Protein AF-0000000076314943 (afdb_homodimer)

pLDDT: mean 92.48, std 11.25, range [23.2, 98.88]

Secondary structure (DSSP, 8-state):
---------------EEE--TTGGGPPPP-GGGG--HHHHH-TTSB-HHHHSS---TT---EEEEEEEEEEEETT-GGGGT---S-SS-SS--S----BTS---EEEEETTBSS---EEEETTPEEEEEEEE--SSB-B-EEEET---TT-GGGS--BTTTBPPBPTT-EEEEEEE--S-EEEEEEE-STTHHHHT-EEEEEEE--GGG-TTGGG-SEEETT-EEEEEEE-SS-GGGGSS--SSSS-S---SEEEETTB---B-TT--B--PPPEEEEE-TT-EEEEEEEE---SS--EEEEETT--EEEEEETTEEEEEEEESEEEE-TT-EEEEEEE--SPSSEEEEEEEE-THHHHTT-EEEEEEEETTS-SS-SSPPP-TTSPPP-S-EE-TT-TTTTT-TTEE-GGG-BBSSPPPGGGGSSS-SEEEEEEEEEEEPPHHHH--TT-----B-SSTT--EEEEETTEEE---SS-HHHHGGGS-GGGEEBTTB--TT--TTS-EEEEEEEEE-TT-EEEEEEEE----TT--EEEEETT--EEEEEEE-TT----SS--S----HHHHHHHHHTT------S-BPEESEEEEPTTSEEEEEEE--S-EEEEEEESSHHHHHTT-EEEEEES-GGGSPPPPTT------B---------/-------------PPEEE--TTGGGPPPP-GGGG--HHHHH-TTSB-HHHHSS---TT---EEEEEEEEEEEETT-GGGGT---S-SS-SS--S----BTS---EEEEETTBSS---EEEETTPEEEEEEEE--SSB-B-EEEET---TT-GGGS--BTTTBPPBPTT-EEEEEEE--S-EEEEEEE-STTHHHHT-EEEEEEE--GGG-TTGGG-SEEETT-EEEEEEE-SS-GGGGSS--SSSS-S---SEEEETTB---B-TT--B--PPPEEEEE-TT-EEEEEEEE---SS--EEEEETT--EEEEEETTEEEEEEEESEEEE-TT-EEEEEEE--SPSSEEEEEEEE-THHHHTT-EEEEEEEETTS-SS-SSPPP-TTSPPP-S-EE-TT-TTTTT-TTEE-GGG-BBSSPPPGGGGSSS-SEEEEEEEEEEEPPHHHH--TT-----B-SSTT--EEEEETTEEE---SS-HHHHGGGS-GGGEEBTTB--TT--TTS-EEEEEEEEE-TT-EEEEEEEE----TT--EEEEETT--EEEEEEE-TT----SS--S----HHHHHHHHHTT------S-BPEESEEEEPTTSEEEEEEE--S-EEEEEEESSHHHHHTT-EEEEEES-GGGSPPPPTT------B---------

Radius of gyration: 32.83 Å; Cα contacts (8 Å, |Δi|>4): 3680; chains: 2; bounding box: 65×131×81 Å

Solvent-accessible surface area (backbone atoms only — not comparable to full-atom values): 67728 Å² total; per-residue (Å²): 136,85,83,70,71,82,76,65,81,68,72,76,73,74,64,47,29,18,62,50,65,68,50,45,66,35,66,77,76,66,63,71,42,44,54,47,74,67,49,72,73,35,79,79,46,32,37,44,66,72,32,17,41,61,40,50,88,94,54,66,51,40,33,46,44,77,38,40,32,33,59,40,39,24,48,23,72,37,40,79,76,33,75,68,74,64,43,61,34,65,38,52,55,60,45,35,29,47,39,36,45,56,66,32,46,31,34,18,26,56,50,25,38,33,13,61,44,43,42,37,31,43,59,16,35,41,33,37,39,39,32,29,61,30,66,32,41,31,42,30,53,21,47,46,81,55,47,43,81,82,38,50,56,62,46,20,41,62,25,38,31,29,52,52,42,44,43,54,16,35,41,50,45,72,52,66,39,76,66,48,30,55,30,35,31,28,36,56,32,59,56,40,37,52,30,25,30,31,26,48,30,37,27,37,60,28,60,90,73,40,93,60,49,86,69,36,47,32,45,41,60,70,43,61,44,39,34,30,43,29,60,84,52,52,50,66,60,45,52,41,29,31,58,48,79,76,48,42,64,67,63,68,31,37,26,44,38,31,22,17,52,39,69,46,98,84,66,49,57,44,89,51,69,63,37,66,40,59,34,46,75,74,40,28,37,38,34,36,42,36,31,54,31,33,44,69,47,36,34,38,40,36,42,59,96,39,57,36,36,34,40,28,33,45,37,26,54,28,54,68,45,79,25,43,33,40,49,45,46,31,65,36,27,37,31,28,33,36,63,33,74,62,82,78,29,20,32,50,28,41,40,36,36,34,67,76,27,46,80,70,56,32,51,33,60,32,35,41,24,25,57,94,39,52,82,64,47,87,62,79,84,84,51,79,85,49,77,76,80,90,50,39,29,36,29,59,45,48,86,46,62,85,72,45,93,45,52,44,27,50,78,71,43,34,31,60,61,89,70,64,67,74,75,45,43,92,71,61,74,38,81,44,80,39,39,31,34,61,46,78,51,57,66,78,76,46,50,38,58,96,50,81,67,82,50,31,19,63,36,66,91,44,38,28,32,22,17,40,59,47,27,26,30,48,80,54,37,32,15,51,70,84,35,44,87,78,52,61,74,72,50,43,19,39,88,91,45,63,44,91,91,41,52,91,96,39,78,29,78,36,28,35,45,46,81,40,66,60,63,32,35,37,31,42,36,39,31,32,45,52,87,51,66,71,48,48,51,22,32,35,42,55,53,48,66,31,26,46,30,26,65,44,42,92,62,39,59,45,40,98,83,49,81,75,63,69,43,43,71,69,57,50,52,50,36,50,76,67,66,68,61,72,65,48,62,79,45,36,27,46,28,36,53,46,56,26,21,31,30,14,25,32,29,35,34,34,68,40,70,60,46,37,70,28,48,38,30,39,38,30,45,67,47,33,75,28,6,21,39,39,33,37,30,23,43,50,76,89,66,29,68,79,69,65,88,86,61,75,72,59,49,64,43,72,72,80,86,71,71,77,77,128,136,86,80,74,74,80,77,68,80,71,75,78,73,76,64,46,29,17,62,50,66,69,50,44,67,35,67,79,73,66,63,72,43,43,55,49,74,66,49,73,74,35,80,79,45,32,36,42,65,72,32,17,42,60,40,48,88,93,55,66,51,40,32,46,45,78,39,41,33,32,60,40,40,24,48,24,72,38,41,77,76,33,74,68,75,64,44,62,33,65,42,50,54,58,45,35,30,45,39,35,47,55,66,32,45,31,36,19,26,57,49,24,37,32,13,61,44,43,42,37,30,43,60,16,34,42,36,38,38,39,33,29,62,28,66,32,41,32,41,29,54,20,48,47,81,54,46,44,81,82,38,50,58,60,46,19,40,61,25,37,31,29,53,53,42,43,43,54,15,38,42,52,46,72,50,66,38,76,66,48,31,56,30,34,31,30,36,53,31,61,57,39,36,53,31,25,30,32,26,46,30,37,26,37,59,28,59,90,74,39,93,61,49,88,70,36,47,32,45,41,60,69,42,59,44,39,35,31,45,31,60,84,52,52,52,65,59,45,50,42,28,32,59,47,80,76,48,40,64,68,62,70,30,38,25,43,38,31,23,18,52,40,68,46,98,84,65,50,57,45,91,51,68,63,37,65,39,60,34,48,74,72,40,29,37,39,34,35,41,37,32,55,30,32,44,68,47,35,36,37,40,36,42,58,96,39,56,37,37,35,39,27,34,45,36,26,55,28,54,71,45,78,24,42,30,42,49,46,46,33,64,36,26,37,30,28,30,35,62,33,74,62,82,78,28,21,31,51,28,41,40,35,38,33,67,77,27,47,80,70,56,33,52,33,60,32,33,41,24,23,56,94,40,52,82,64,47,88,61,80,82,84,51,80,85,49,78,75,82,90,50,39,29,36,30,58,43,48,84,48,62,85,73,45,92,45,52,44,29,50,77,70,42,35,31,60,60,90,70,64,68,74,76,42,44,90,71,63,76,38,81,44,80,39,39,31,34,59,45,78,51,55,68,79,76,46,50,39,57,94,49,83,66,82,49,32,19,64,38,67,91,44,38,29,32,22,18,40,56,49,26,28,30,48,80,52,37,32,16,50,69,84,36,45,87,77,51,62,73,73,51,44,20,41,87,90,46,62,43,90,92,42,52,91,95,38,79,27,79,37,28,36,45,47,83,39,66,60,63,32,35,37,32,42,35,40,32,31,44,52,86,52,66,72,48,48,52,21,34,35,43,52,52,45,65,28,28,46,29,26,66,44,43,93,62,39,59,45,40,99,83,46,80,76,62,68,43,41,71,68,55,51,51,48,35,50,75,68,66,68,63,72,65,47,61,80,43,36,29,46,28,35,53,46,56,26,20,31,29,15,27,31,30,35,34,36,67,40,71,60,45,36,70,28,48,36,30,39,38,30,46,65,47,31,77,29,6,21,38,37,34,38,30,23,44,50,77,89,66,28,68,79,69,64,87,84,60,75,73,59,47,66,43,70,73,80,87,69,71,73,76,128

Sequence (1324 aa):
SNLSVLVQNAVSQSIIAGYAPGVSGMGFVNENNCLTDELLADYSLSNAAECARTCRPGESKTCYYKFVIERYPVNGQACNFCMPNATNTLCPNCQCVPGDGTQRMALTVNRMIPGPTIQVCKGDYVVVDVQNLLKSDSVTVHWHGILQHGSAHYDGVPHLTQCPIMIHDTFRYQFFANNWGSHLWHAHTATQKLDGVFGSFIVRSPPQDEPYQNLYDFDLANHVIVINDWFKEEATGRFPGRRAGAVHQNADAFLINGKGRYIDLSHATSNIPFEVITVGANQRYRFRLINSFCTVCPAQLTIEGHSLTVIASDGQPMQPVVVDSIVSLAGERYDFVINTNQTPGAYWIQLRGLDDCTYNRIQQLALLQYEGASITPKTKEPTFDNPIPNGLVLDIASSACNSTLNYICGNGLNNALQVDPDILKKEPDVKLYLPIAMQRYKPEEVFVPNTYKNFLVPSPNWIVATMINSISSTGPSSPPLTQLEDTPADAFCNAENLPAHCRPGAPCTCIHLIKIPLNSIVEIILIDEFDTVSVRHPFHLHGYIFYVMGLGQPLGATTSSNTTNKMTLEYFKELEKKNQIKRNFVSPQGKDDIPVPNNGYAIIRFRANNPGYWLLHCHQIFHHLAGMEVTLQVGEVSDMPKPPENFPRCGDFKPKIQPFTKSNLSVLVQNAVSQSIIAGYAPGVSGMGFVNENNCLTDELLADYSLSNAAECARTCRPGESKTCYYKFVIERYPVNGQACNFCMPNATNTLCPNCQCVPGDGTQRMALTVNRMIPGPTIQVCKGDYVVVDVQNLLKSDSVTVHWHGILQHGSAHYDGVPHLTQCPIMIHDTFRYQFFANNWGSHLWHAHTATQKLDGVFGSFIVRSPPQDEPYQNLYDFDLANHVIVINDWFKEEATGRFPGRRAGAVHQNADAFLINGKGRYIDLSHATSNIPFEVITVGANQRYRFRLINSFCTVCPAQLTIEGHSLTVIASDGQPMQPVVVDSIVSLAGERYDFVINTNQTPGAYWIQLRGLDDCTYNRIQQLALLQYEGASITPKTKEPTFDNPIPNGLVLDIASSACNSTLNYICGNGLNNALQVDPDILKKEPDVKLYLPIAMQRYKPEEVFVPNTYKNFLVPSPNWIVATMINSISSTGPSSPPLTQLEDTPADAFCNAENLPAHCRPGAPCTCIHLIKIPLNSIVEIILIDEFDTVSVRHPFHLHGYIFYVMGLGQPLGATTSSNTTNKMTLEYFKELEKKNQIKRNFVSPQGKDDIPVPNNGYAIIRFRANNPGYWLLHCHQIFHHLAGMEVTLQVGEVSDMPKPPENFPRCGDFKPKIQPFTK

InterPro domains:
  IPR001117 Multicopper oxidase, second cupredoxin domain [PF00394] (223-373)
  IPR002355 Multicopper oxidase, copper-binding site [PS00080] (617-628)
  IPR008972 Cupredoxin [G3DSA:2.60.40.420] (47-206)
  IPR008972 Cupredoxin [G3DSA:2.60.40.420] (212-390)
  IPR008972 Cupredoxin [G3DSA:2.60.40.420] (457-659)
  IPR008972 Cupredoxin [SSF49503] (99-235)
  IPR008972 Cupredoxin [SSF49503] (215-387)
  IPR008972 Cupredoxin [SSF49503] (459-648)
  IPR011706 Multicopper oxidase, C-terminal [PF07731] (476-635)
  IPR011707 Multicopper oxidase-like, N-terminal [PF07732] (95-207)
  IPR033138 Multicopper oxidases, conserved site [PS00079] (612-632)
  IPR045087 Multicopper oxidase [PTHR11709] (95-635)

Structure (mmCIF, N/CA/C/O backbone):
data_AF-0000000076314943-model_v1
#
loop_
_entity.id
_entity.type
_entity.pdbx_description
1 polymer Laccase-1-like
#
loop_
_atom_site.group_PDB
_atom_site.id
_atom_site.type_symbol
_atom_site.label_atom_id
_atom_site.label_alt_id
_atom_site.label_comp_id
_atom_site.label_asym_id
_atom_site.label_entity_id
_atom_site.label_seq_id
_atom_site.pdbx_PDB_ins_code
_atom_site.Cartn_x
_atom_site.Cartn_y
_atom_site.Cartn_z
_atom_site.occupancy
_atom_site.B_iso_or_equiv
_atom_site.auth_seq_id
_atom_site.auth_comp_id
_atom_site.auth_asym_id
_atom_site.auth_atom_id
_atom_site.pdbx_PDB_model_num
ATOM 1 N N . SER A 1 1 ? 8.797 -61.781 -39.312 1 24.23 1 SER A N 1
ATOM 2 C CA . SER A 1 1 ? 10.188 -61.625 -39.719 1 24.23 1 SER A CA 1
ATOM 3 C C . SER A 1 1 ? 10.883 -60.531 -38.875 1 24.23 1 SER A C 1
ATOM 5 O O . SER A 1 1 ? 10.227 -59.781 -38.156 1 24.23 1 SER A O 1
ATOM 7 N N . ASN A 1 2 ? 12.312 -60.062 -39.344 1 23.2 2 ASN A N 1
ATOM 8 C CA . ASN A 1 2 ? 13.5 -59.531 -38.656 1 23.2 2 ASN A CA 1
ATOM 9 C C . ASN A 1 2 ? 13.328 -58.094 -38.25 1 23.2 2 ASN A C 1
ATOM 11 O O . ASN A 1 2 ? 13.805 -57.188 -38.906 1 23.2 2 ASN A O 1
ATOM 15 N N . LEU A 1 3 ? 12.281 -57.469 -38.062 1 23.75 3 LEU A N 1
ATOM 16 C CA . LEU A 1 3 ? 12.141 -56.094 -37.594 1 23.75 3 LEU A CA 1
ATOM 17 C C . LEU A 1 3 ? 12.984 -55.875 -36.344 1 23.75 3 LEU A C 1
ATOM 19 O O . LEU A 1 3 ? 12.445 -55.719 -35.25 1 23.75 3 LEU A O 1
ATOM 23 N N . SER A 1 4 ? 14.078 -56.812 -36.188 1 28.11 4 SER A N 1
ATOM 24 C CA . SER A 1 4 ? 15.047 -56.781 -35.094 1 28.11 4 SER A CA 1
ATOM 25 C C . SER A 1 4 ? 15.836 -55.5 -35.062 1 28.11 4 SER A C 1
ATOM 27 O O . SER A 1 4 ? 17.016 -55.469 -35.406 1 28.11 4 SER A O 1
ATOM 29 N N . VAL A 1 5 ? 15.43 -54.438 -35.719 1 29.97 5 VAL A N 1
ATOM 30 C CA . VAL A 1 5 ? 16.312 -53.312 -36.062 1 29.97 5 VAL A CA 1
ATOM 31 C C . VAL A 1 5 ? 17.203 -52.969 -34.875 1 29.97 5 VAL A C 1
ATOM 33 O O . VAL A 1 5 ? 16.891 -53.344 -33.719 1 29.97 5 VAL A O 1
ATOM 36 N N . LEU A 1 6 ? 18.203 -52.031 -35.094 1 27.97 6 LEU A N 1
ATOM 37 C CA . LEU A 1 6 ? 19.391 -51.344 -34.594 1 27.97 6 LEU A CA 1
ATOM 38 C C . LEU A 1 6 ? 19.078 -50.562 -33.312 1 27.97 6 LEU A C 1
ATOM 40 O O . LEU A 1 6 ? 18.391 -49.562 -33.344 1 27.97 6 LEU A O 1
ATOM 44 N N . VAL A 1 7 ? 18.906 -51.219 -32.219 1 30.98 7 VAL A N 1
ATOM 45 C CA . VAL A 1 7 ? 19.047 -50.625 -30.906 1 30.98 7 VAL A CA 1
ATOM 46 C C . VAL A 1 7 ? 20.391 -49.938 -30.797 1 30.98 7 VAL A C 1
ATOM 48 O O . VAL A 1 7 ? 21.422 -50.562 -30.609 1 30.98 7 VAL A O 1
ATOM 51 N N . GLN A 1 8 ? 20.719 -49 -31.812 1 29.02 8 GLN A N 1
ATOM 52 C CA . GLN A 1 8 ? 21.953 -48.25 -31.594 1 29.02 8 GLN A CA 1
ATOM 53 C C . GLN A 1 8 ? 22.125 -47.875 -30.141 1 29.02 8 GLN A C 1
ATOM 55 O O . GLN A 1 8 ? 21.156 -47.594 -29.438 1 29.02 8 GLN A O 1
ATOM 60 N N . ASN A 1 9 ? 23.219 -48.312 -29.594 1 31.94 9 ASN A N 1
ATOM 61 C CA . ASN A 1 9 ? 23.766 -47.906 -28.297 1 31.94 9 ASN A CA 1
ATOM 62 C C . ASN A 1 9 ? 23.625 -46.406 -28.047 1 31.94 9 ASN A C 1
ATOM 64 O O . ASN A 1 9 ? 24.453 -45.625 -28.531 1 31.94 9 ASN A O 1
ATOM 68 N N . ALA A 1 10 ? 22.531 -45.812 -28.156 1 35 10 ALA A N 1
ATOM 69 C CA . ALA A 1 10 ? 22.344 -44.438 -27.719 1 35 10 ALA A CA 1
ATOM 70 C C . ALA A 1 10 ? 23.141 -44.156 -26.438 1 35 10 ALA A C 1
ATOM 72 O O . ALA A 1 10 ? 22.875 -44.719 -25.391 1 35 10 ALA A O 1
ATOM 73 N N . VAL A 1 11 ? 24.438 -44 -26.5 1 37.91 11 VAL A N 1
ATOM 74 C CA . VAL A 1 11 ? 25.172 -43.406 -25.391 1 37.91 11 VAL A CA 1
ATOM 75 C C . VAL A 1 11 ? 24.266 -42.438 -24.625 1 37.91 11 VAL A C 1
ATOM 77 O O . VAL A 1 11 ? 23.75 -41.469 -25.203 1 37.91 11 VAL A O 1
ATOM 80 N N . SER A 1 12 ? 23.531 -42.844 -23.703 1 44.28 12 SER A N 1
ATOM 81 C CA . SER A 1 12 ? 22.656 -42.094 -22.828 1 44.28 12 SER A CA 1
ATOM 82 C C . SER A 1 12 ? 23.25 -40.75 -22.484 1 44.28 12 SER A C 1
ATOM 84 O O . SER A 1 12 ? 24.188 -40.656 -21.688 1 44.28 12 SER A O 1
ATOM 86 N N . GLN A 1 13 ? 23.516 -39.875 -23.422 1 57.22 13 GLN A N 1
ATOM 87 C CA . GLN A 1 13 ? 24 -38.531 -23.125 1 57.22 13 GLN A CA 1
ATOM 88 C C . GLN A 1 13 ? 23.297 -37.969 -21.906 1 57.22 13 GLN A C 1
ATOM 90 O O . GLN A 1 13 ? 22.062 -38 -21.812 1 57.22 13 GLN A O 1
ATOM 95 N N . SER A 1 14 ? 24.047 -37.781 -20.859 1 79.19 14 SER A N 1
ATOM 96 C CA . SER A 1 14 ? 23.641 -37.219 -19.578 1 79.19 14 SER A CA 1
ATOM 97 C C . SER A 1 14 ? 22.984 -35.844 -19.75 1 79.19 14 SER A C 1
ATOM 99 O O . SER A 1 14 ? 23.469 -35.031 -20.531 1 79.19 14 SER A O 1
ATOM 101 N N . ILE A 1 15 ? 21.703 -35.688 -19.328 1 87.69 15 ILE A N 1
ATOM 102 C CA . ILE A 1 15 ? 20.969 -34.438 -19.312 1 87.69 15 ILE A CA 1
ATOM 103 C C . ILE A 1 15 ? 21.844 -33.344 -18.766 1 87.69 15 ILE A C 1
ATOM 105 O O . ILE A 1 15 ? 22.562 -33.531 -17.766 1 87.69 15 ILE A O 1
ATOM 109 N N . ILE A 1 16 ? 21.953 -32.281 -19.5 1 88.62 16 ILE A N 1
ATOM 110 C CA . ILE A 1 16 ? 22.562 -31.062 -18.969 1 88.62 16 ILE A CA 1
ATOM 111 C C . ILE A 1 16 ? 21.469 -30.125 -18.453 1 88.62 16 ILE A C 1
ATOM 113 O O . ILE A 1 16 ? 20.562 -29.766 -19.188 1 88.62 16 ILE A O 1
ATOM 117 N N . ALA A 1 17 ? 21.609 -29.844 -17.172 1 92.5 17 ALA A N 1
ATOM 118 C CA . ALA A 1 17 ? 20.562 -29.047 -16.547 1 92.5 17 ALA A CA 1
ATOM 119 C C . ALA A 1 17 ? 21.156 -27.844 -15.828 1 92.5 17 ALA A C 1
ATOM 121 O O . ALA A 1 17 ? 22.328 -27.859 -15.438 1 92.5 17 ALA A O 1
ATOM 122 N N . GLY A 1 18 ? 20.312 -26.781 -15.688 1 93.56 18 GLY A N 1
ATOM 123 C CA . GLY A 1 18 ? 20.719 -25.609 -14.922 1 93.56 18 GLY A CA 1
ATOM 124 C C . GLY A 1 18 ? 21.531 -24.625 -15.727 1 93.56 18 GLY A C 1
ATOM 125 O O . GLY A 1 18 ? 21.234 -24.375 -16.891 1 93.56 18 GLY A O 1
ATOM 126 N N . TYR A 1 19 ? 22.375 -23.922 -15 1 92.38 19 TYR A N 1
ATOM 127 C CA . TYR A 1 19 ? 23.266 -22.922 -15.602 1 92.38 19 TYR A CA 1
ATOM 128 C C . TYR A 1 19 ? 24.438 -23.594 -16.312 1 92.38 19 TYR A C 1
ATOM 130 O O . TYR A 1 19 ? 25.281 -24.219 -15.664 1 92.38 19 TYR A O 1
ATOM 138 N N . ALA A 1 20 ? 24.422 -23.453 -17.594 1 91.25 20 ALA A N 1
ATOM 139 C CA . ALA A 1 20 ? 25.453 -24.047 -18.438 1 91.25 20 ALA A CA 1
ATOM 140 C C . ALA A 1 20 ? 25.891 -23.094 -19.531 1 91.25 20 ALA A C 1
ATOM 142 O O . ALA A 1 20 ? 25.531 -23.266 -20.703 1 91.25 20 ALA A O 1
ATOM 143 N N . PRO A 1 21 ? 26.734 -22.156 -19.156 1 88.38 21 PRO A N 1
ATOM 144 C CA . PRO A 1 21 ? 27.156 -21.172 -20.156 1 88.38 21 PRO A CA 1
ATOM 145 C C . PRO A 1 21 ? 27.766 -21.812 -21.406 1 88.38 21 PRO A C 1
ATOM 147 O O . PRO A 1 21 ? 28.562 -22.75 -21.281 1 88.38 21 PRO A O 1
ATOM 150 N N . GLY A 1 22 ? 27.359 -21.281 -22.578 1 85.56 22 GLY A N 1
ATOM 151 C CA . GLY A 1 22 ? 27.875 -21.781 -23.844 1 85.56 22 GLY A CA 1
ATOM 152 C C . GLY A 1 22 ? 26.984 -22.828 -24.484 1 85.56 22 GLY A C 1
ATOM 153 O O . GLY A 1 22 ? 27.109 -23.094 -25.672 1 85.56 22 GLY A O 1
ATOM 154 N N . VAL A 1 23 ? 26.141 -23.344 -23.656 1 87.69 23 VAL A N 1
ATOM 155 C CA . VAL A 1 23 ? 25.219 -24.359 -24.172 1 87.69 23 VAL A CA 1
ATOM 156 C C . VAL A 1 23 ? 23.969 -23.688 -24.703 1 87.69 23 VAL A C 1
ATOM 158 O O . VAL A 1 23 ? 23.312 -22.906 -24 1 87.69 23 VAL A O 1
ATOM 161 N N . SER A 1 24 ? 23.594 -24.016 -25.969 1 85.69 24 SER A N 1
ATOM 162 C CA . SER A 1 24 ? 22.375 -23.547 -26.625 1 85.69 24 SER A CA 1
ATOM 163 C C . SER A 1 24 ? 22.281 -22.016 -26.578 1 85.69 24 SER A C 1
ATOM 165 O O . SER A 1 24 ? 21.234 -21.469 -26.281 1 85.69 24 SER A O 1
ATOM 167 N N . GLY A 1 25 ? 23.438 -21.328 -26.609 1 78.69 25 GLY A N 1
ATOM 168 C CA . GLY A 1 25 ? 23.469 -19.875 -26.688 1 78.69 25 GLY A CA 1
ATOM 169 C C . GLY A 1 25 ? 23.328 -19.203 -25.328 1 78.69 25 GLY A C 1
ATOM 170 O O . GLY A 1 25 ? 23.188 -17.984 -25.25 1 78.69 25 GLY A O 1
ATOM 171 N N . MET A 1 26 ? 23.312 -19.984 -24.297 1 83.06 26 MET A N 1
ATOM 172 C CA . MET A 1 26 ? 23.25 -19.375 -22.969 1 83.06 26 MET A CA 1
ATOM 173 C C . MET A 1 26 ? 24.5 -18.531 -22.703 1 83.06 26 MET A C 1
ATOM 175 O O . MET A 1 26 ? 25.625 -19.031 -22.781 1 83.06 26 MET A O 1
ATOM 179 N N . GLY A 1 27 ? 24.281 -17.312 -22.469 1 78.12 27 GLY A N 1
ATOM 180 C CA . GLY A 1 27 ? 25.391 -16.422 -22.156 1 78.12 27 GLY A CA 1
ATOM 181 C C . GLY A 1 27 ? 25.906 -16.578 -20.734 1 78.12 27 GLY A C 1
ATOM 182 O O . GLY A 1 27 ? 25.297 -17.281 -19.922 1 78.12 27 GLY A O 1
ATOM 183 N N . PHE A 1 28 ? 26.984 -15.914 -20.531 1 81.12 28 PHE A N 1
ATOM 184 C CA . PHE A 1 28 ? 27.578 -15.891 -19.203 1 81.12 28 PHE A CA 1
ATOM 185 C C . PHE A 1 28 ? 26.891 -14.852 -18.312 1 81.12 28 PHE A C 1
ATOM 187 O O . PHE A 1 28 ? 26.547 -13.766 -18.781 1 81.12 28 PHE A O 1
ATOM 194 N N . VAL A 1 29 ? 26.609 -15.305 -17.141 1 82.44 29 VAL A N 1
ATOM 195 C CA . VAL A 1 29 ? 26.125 -14.344 -16.156 1 82.44 29 VAL A CA 1
ATOM 196 C C . VAL A 1 29 ? 27.312 -13.648 -15.484 1 82.44 29 VAL A C 1
ATOM 198 O O . VAL A 1 29 ? 28.391 -14.234 -15.344 1 82.44 29 VAL A O 1
ATOM 201 N N . ASN A 1 30 ? 27.188 -12.352 -15.203 1 83.38 30 ASN A N 1
ATOM 202 C CA . ASN A 1 30 ? 28.188 -11.695 -14.375 1 83.38 30 ASN A CA 1
ATOM 203 C C . ASN A 1 30 ? 28.156 -12.203 -12.938 1 83.38 30 ASN A C 1
ATOM 205 O O . ASN A 1 30 ? 27.297 -11.797 -12.148 1 83.38 30 ASN A O 1
ATOM 209 N N . GLU A 1 31 ? 29.016 -12.977 -12.602 1 82.06 31 GLU A N 1
ATOM 210 C CA . GLU A 1 31 ? 29.016 -13.664 -11.312 1 82.06 31 GLU A CA 1
ATOM 211 C C . GLU A 1 31 ? 29.094 -12.672 -10.156 1 82.06 31 GLU A C 1
ATOM 213 O O . GLU A 1 31 ? 28.609 -12.961 -9.062 1 82.06 31 GLU A O 1
ATOM 218 N N . ASN A 1 32 ? 29.703 -11.562 -10.438 1 86.5 32 ASN A N 1
ATOM 219 C CA . ASN A 1 32 ? 29.766 -10.539 -9.391 1 86.5 32 ASN A CA 1
ATOM 220 C C . ASN A 1 32 ? 28.375 -10.047 -9.008 1 86.5 32 ASN A C 1
ATOM 222 O O . ASN A 1 32 ? 28.156 -9.648 -7.863 1 86.5 32 ASN A O 1
ATOM 226 N N . ASN A 1 33 ? 27.5 -10.156 -9.969 1 89 33 ASN A N 1
ATOM 227 C CA . ASN A 1 33 ? 26.141 -9.719 -9.711 1 89 33 ASN A CA 1
ATOM 228 C C . ASN A 1 33 ? 25.359 -10.742 -8.891 1 89 33 ASN A C 1
ATOM 230 O O . ASN A 1 33 ? 24.312 -10.43 -8.336 1 89 33 ASN A O 1
ATOM 234 N N . CYS A 1 34 ? 25.922 -11.875 -8.727 1 90.56 34 CYS A N 1
ATOM 235 C CA . CYS A 1 34 ? 25.266 -12.93 -7.949 1 90.56 34 CYS A CA 1
ATOM 236 C C . CYS A 1 34 ? 25.734 -12.906 -6.5 1 90.56 34 CYS A C 1
ATOM 238 O O . CYS A 1 34 ? 25.188 -13.625 -5.66 1 90.56 34 CYS A O 1
ATOM 240 N N . LEU A 1 35 ? 26.734 -12.047 -6.23 1 92.75 35 LEU A N 1
ATOM 241 C CA . LEU A 1 35 ? 27.328 -12.039 -4.898 1 92.75 35 LEU A CA 1
ATOM 242 C C . LEU A 1 35 ? 26.812 -10.867 -4.078 1 92.75 35 LEU A C 1
ATOM 244 O O . LEU A 1 35 ? 27.188 -9.719 -4.305 1 92.75 35 LEU A O 1
ATOM 248 N N . THR A 1 36 ? 26.016 -11.172 -3.111 1 93.44 36 THR A N 1
ATOM 249 C CA . THR A 1 36 ? 25.578 -10.18 -2.133 1 93.44 36 THR A CA 1
ATOM 250 C C . THR A 1 36 ? 26.578 -10.094 -0.976 1 93.44 36 THR A C 1
ATOM 252 O O . THR A 1 36 ? 27.5 -10.914 -0.878 1 93.44 36 THR A O 1
ATOM 255 N N . ASP A 1 37 ? 26.406 -9.109 -0.081 1 92.44 37 ASP A N 1
ATOM 256 C CA . ASP A 1 37 ? 27.266 -8.969 1.091 1 92.44 37 ASP A CA 1
ATOM 257 C C . ASP A 1 37 ? 27.203 -10.219 1.968 1 92.44 37 ASP A C 1
ATOM 259 O O . ASP A 1 37 ? 28.203 -10.625 2.555 1 92.44 37 ASP A O 1
ATOM 263 N N . GLU A 1 38 ? 26.031 -10.836 2.043 1 94.06 38 GLU A N 1
ATOM 264 C CA . GLU A 1 38 ? 25.844 -12.047 2.838 1 94.06 38 GLU A CA 1
ATOM 265 C C . GLU A 1 38 ? 26.656 -13.211 2.277 1 94.06 38 GLU A C 1
ATOM 267 O O . GLU A 1 38 ? 27.266 -13.969 3.031 1 94.06 38 GLU A O 1
ATOM 272 N N . LEU A 1 39 ? 26.672 -13.352 0.99 1 95.81 39 LEU A N 1
ATOM 273 C CA . LEU A 1 39 ? 27.391 -14.43 0.324 1 95.81 39 LEU A CA 1
ATOM 274 C C . LEU A 1 39 ? 28.906 -14.219 0.418 1 95.81 39 LEU A C 1
ATOM 276 O O . LEU A 1 39 ? 29.656 -15.18 0.5 1 95.81 39 LEU A O 1
ATOM 280 N N . LEU A 1 40 ? 29.344 -12.969 0.431 1 94.94 40 LEU A N 1
ATOM 281 C CA . LEU A 1 40 ? 30.75 -12.656 0.59 1 94.94 40 LEU A CA 1
ATOM 282 C C . LEU A 1 40 ? 31.219 -12.938 2.016 1 94.94 40 LEU A C 1
ATOM 284 O O . LEU A 1 40 ? 32.375 -13.305 2.236 1 94.94 40 LEU A O 1
ATOM 288 N N . ALA A 1 41 ? 30.312 -12.828 2.949 1 94.62 41 ALA A N 1
ATOM 289 C CA . ALA A 1 41 ? 30.641 -12.969 4.363 1 94.62 41 ALA A CA 1
ATOM 290 C C . ALA A 1 41 ? 30.609 -14.43 4.797 1 94.62 41 ALA A C 1
ATOM 292 O O . ALA A 1 41 ? 31.234 -14.805 5.789 1 94.62 41 ALA A O 1
ATOM 293 N N . ASP A 1 42 ? 29.844 -15.312 4.141 1 94.88 42 ASP A N 1
ATOM 294 C CA . ASP A 1 42 ? 29.672 -16.703 4.523 1 94.88 42 ASP A CA 1
ATOM 295 C C . ASP A 1 42 ? 29.875 -17.641 3.328 1 94.88 42 ASP A C 1
ATOM 297 O O . ASP A 1 42 ? 28.953 -17.891 2.561 1 94.88 42 ASP A O 1
ATOM 301 N N . TYR A 1 43 ? 30.922 -18.328 3.289 1 93.06 43 TYR A N 1
ATOM 302 C CA . TYR A 1 43 ? 31.328 -19.141 2.143 1 93.06 43 TYR A CA 1
ATOM 303 C C . TYR A 1 43 ? 30.594 -20.469 2.143 1 93.06 43 TYR A C 1
ATOM 305 O O . TYR A 1 43 ? 30.641 -21.219 1.153 1 93.06 43 TYR A O 1
ATOM 313 N N . SER A 1 44 ? 29.875 -20.734 3.223 1 94.44 44 SER A N 1
ATOM 314 C CA . SER A 1 44 ? 29.109 -21.984 3.264 1 94.44 44 SER A CA 1
ATOM 315 C C . SER A 1 44 ? 27.828 -21.859 2.451 1 94.44 44 SER A C 1
ATOM 317 O O . SER A 1 44 ? 27.172 -22.859 2.15 1 94.44 44 SER A O 1
ATOM 319 N N . LEU A 1 45 ? 27.5 -20.672 2.125 1 96.44 45 LEU A N 1
ATOM 320 C CA . LEU A 1 45 ? 26.328 -20.438 1.305 1 96.44 45 LEU A CA 1
ATOM 321 C C . LEU A 1 45 ? 26.672 -20.484 -0.179 1 96.44 45 LEU A C 1
ATOM 323 O O . LEU A 1 45 ? 27.781 -20.109 -0.574 1 96.44 45 LEU A O 1
ATOM 327 N N . SER A 1 46 ? 25.766 -20.969 -0.949 1 96.5 46 SER A N 1
ATOM 328 C CA . SER A 1 46 ? 25.922 -21.016 -2.4 1 96.5 46 SER A CA 1
ATOM 329 C C . SER A 1 46 ? 25.031 -19.984 -3.078 1 96.5 46 SER A C 1
ATOM 331 O O . SER A 1 46 ? 23.891 -19.766 -2.656 1 96.5 46 SER A O 1
ATOM 333 N N . ASN A 1 47 ? 25.594 -19.297 -4.09 1 95.44 47 ASN A N 1
ATOM 334 C CA . ASN A 1 47 ? 24.812 -18.297 -4.82 1 95.44 47 ASN A CA 1
ATOM 335 C C . ASN A 1 47 ? 23.906 -18.953 -5.859 1 95.44 47 ASN A C 1
ATOM 337 O O . ASN A 1 47 ? 23.891 -20.172 -6.004 1 95.44 47 ASN A O 1
ATOM 341 N N . ALA A 1 48 ? 23.156 -18.188 -6.562 1 95.5 48 ALA A N 1
ATOM 342 C CA . ALA A 1 48 ? 22.125 -18.641 -7.492 1 95.5 48 ALA A CA 1
ATOM 343 C C . ALA A 1 48 ? 22.734 -19.469 -8.617 1 95.5 48 ALA A C 1
ATOM 345 O O . ALA A 1 48 ? 22.172 -20.484 -9.039 1 95.5 48 ALA A O 1
ATOM 346 N N . ALA A 1 49 ? 23.844 -19.031 -9.18 1 93.94 49 ALA A N 1
ATOM 347 C CA . ALA A 1 49 ? 24.484 -19.734 -10.281 1 93.94 49 ALA A CA 1
ATOM 348 C C . ALA A 1 49 ? 25 -21.109 -9.836 1 93.94 49 ALA A C 1
ATOM 350 O O . ALA A 1 49 ? 24.922 -22.078 -10.586 1 93.94 49 ALA A O 1
ATOM 351 N N . GLU A 1 50 ? 25.531 -21.172 -8.633 1 94.88 50 GLU A N 1
ATOM 352 C CA . GLU A 1 50 ? 26.031 -22.422 -8.094 1 94.88 50 GLU A CA 1
ATOM 353 C C . GLU A 1 50 ? 24.891 -23.406 -7.824 1 94.88 50 GLU A C 1
ATOM 355 O O . GLU A 1 50 ? 25.078 -24.625 -7.938 1 94.88 50 GLU A O 1
ATOM 360 N N . CYS A 1 51 ? 23.781 -22.875 -7.441 1 96.69 51 CYS A N 1
ATOM 361 C CA . CYS A 1 51 ? 22.656 -23.719 -7.086 1 96.69 51 CYS A CA 1
ATOM 362 C C . CYS A 1 51 ? 21.938 -24.234 -8.328 1 96.69 51 CYS A C 1
ATOM 364 O O . CYS A 1 51 ? 21.375 -25.328 -8.32 1 96.69 51 CYS A O 1
ATOM 366 N N . ALA A 1 52 ? 21.906 -23.438 -9.414 1 96.38 52 ALA A N 1
ATOM 367 C CA . ALA A 1 52 ? 21.312 -23.844 -10.688 1 96.38 52 ALA A CA 1
ATOM 368 C C . ALA A 1 52 ? 22.203 -24.828 -11.43 1 96.38 52 ALA A C 1
ATOM 370 O O . ALA A 1 52 ? 22.953 -24.438 -12.32 1 96.38 52 ALA A O 1
ATOM 371 N N . ARG A 1 53 ? 21.969 -26.125 -11.188 1 96 53 ARG A N 1
ATOM 372 C CA . ARG A 1 53 ? 22.938 -27.109 -11.648 1 96 53 ARG A CA 1
ATOM 373 C C . ARG A 1 53 ? 22.25 -28.438 -11.977 1 96 53 ARG A C 1
ATOM 375 O O . ARG A 1 53 ? 21.062 -28.625 -11.672 1 96 53 ARG A O 1
ATOM 382 N N . THR A 1 54 ? 23.047 -29.297 -12.656 1 95.88 54 THR A N 1
ATOM 383 C CA . THR A 1 54 ? 22.625 -30.688 -12.766 1 95.88 54 THR A CA 1
ATOM 384 C C . THR A 1 54 ? 22.703 -31.375 -11.406 1 95.88 54 THR A C 1
ATOM 386 O O . THR A 1 54 ? 23.75 -31.406 -10.766 1 95.88 54 THR A O 1
ATOM 389 N N . CYS A 1 55 ? 21.609 -31.953 -11.016 1 96.62 55 CYS A N 1
ATOM 390 C CA . CYS A 1 55 ? 21.547 -32.562 -9.688 1 96.62 55 CYS A CA 1
ATOM 391 C C . CYS A 1 55 ? 22.203 -33.938 -9.688 1 96.62 55 CYS A C 1
ATOM 393 O O . CYS A 1 55 ? 22.094 -34.688 -10.656 1 96.62 55 CYS A O 1
ATOM 395 N N . ARG A 1 56 ? 22.891 -34.188 -8.602 1 94.81 56 ARG A N 1
ATOM 396 C CA . ARG A 1 56 ? 23.531 -35.5 -8.375 1 94.81 56 ARG A CA 1
ATOM 397 C C . ARG A 1 56 ? 23.047 -36.094 -7.062 1 94.81 56 ARG A C 1
ATOM 399 O O . ARG A 1 56 ? 22.875 -35.375 -6.07 1 94.81 56 ARG A O 1
ATOM 406 N N . PRO A 1 57 ? 22.859 -37.406 -7.141 1 92.62 57 PRO A N 1
ATOM 407 C CA . PRO A 1 57 ? 22.422 -38.062 -5.898 1 92.62 57 PRO A CA 1
ATOM 408 C C . PRO A 1 57 ? 23.375 -37.781 -4.73 1 92.62 57 PRO A C 1
ATOM 410 O O . PRO A 1 57 ? 24.594 -37.875 -4.895 1 92.62 57 PRO A O 1
ATOM 413 N N . GLY A 1 58 ? 22.844 -37.438 -3.643 1 90.69 58 GLY A N 1
ATOM 414 C CA . GLY A 1 58 ? 23.625 -37.281 -2.426 1 90.69 58 GLY A CA 1
ATOM 415 C C . GLY A 1 58 ? 24.234 -35.875 -2.287 1 90.69 58 GLY A C 1
ATOM 416 O O . GLY A 1 58 ? 24.828 -35.562 -1.256 1 90.69 58 GLY A O 1
ATOM 417 N N . GLU A 1 59 ? 24.125 -35.125 -3.287 1 93.19 59 GLU A N 1
ATOM 418 C CA . GLU A 1 59 ? 24.672 -33.75 -3.229 1 93.19 59 GLU A CA 1
ATOM 419 C C . GLU A 1 59 ? 23.594 -32.75 -2.852 1 93.19 59 GLU A C 1
ATOM 421 O O . GLU A 1 59 ? 22.484 -32.781 -3.371 1 93.19 59 GLU A O 1
ATOM 426 N N . SER A 1 60 ? 23.891 -31.969 -1.869 1 94.62 60 SER A N 1
ATOM 427 C CA . SER A 1 60 ? 23 -30.891 -1.482 1 94.62 60 SER A CA 1
ATOM 428 C C . SER A 1 60 ? 23.766 -29.609 -1.197 1 94.62 60 SER A C 1
ATOM 430 O O . SER A 1 60 ? 24.969 -29.641 -0.9 1 94.62 60 SER A O 1
ATOM 432 N N . LYS A 1 61 ? 23.172 -28.469 -1.354 1 96.62 61 LYS A N 1
ATOM 433 C CA . LYS A 1 61 ? 23.75 -27.156 -1.08 1 96.62 61 LYS A CA 1
ATOM 434 C C . LYS A 1 61 ? 22.781 -26.312 -0.25 1 96.62 61 LYS A C 1
ATOM 436 O O . LYS A 1 61 ? 21.594 -26.594 -0.178 1 96.62 61 LYS A O 1
ATOM 441 N N . THR A 1 62 ? 23.359 -25.359 0.49 1 97.56 62 THR A N 1
ATOM 442 C CA . THR A 1 62 ? 22.562 -24.281 1.057 1 97.56 62 THR A CA 1
ATOM 443 C C . THR A 1 62 ? 22.5 -23.094 0.096 1 97.56 62 THR A C 1
ATOM 445 O O . THR A 1 62 ? 23.484 -22.359 -0.051 1 97.56 62 THR A O 1
ATOM 448 N N . CYS A 1 63 ? 21.438 -22.938 -0.548 1 97.5 63 CYS A N 1
ATOM 449 C CA . CYS A 1 63 ? 21.25 -21.922 -1.588 1 97.5 63 CYS A CA 1
ATOM 450 C C . CYS A 1 63 ? 20.672 -20.641 -1.008 1 97.5 63 CYS A C 1
ATOM 452 O O . CYS A 1 63 ? 19.547 -20.641 -0.511 1 97.5 63 CYS A O 1
ATOM 454 N N . TYR A 1 64 ? 21.406 -19.531 -1.102 1 97.31 64 TYR A N 1
ATOM 455 C CA . TYR A 1 64 ? 21.031 -18.266 -0.482 1 97.31 64 TYR A CA 1
ATOM 456 C C . TYR A 1 64 ? 20.547 -17.266 -1.53 1 97.31 64 TYR A C 1
ATOM 458 O O . TYR A 1 64 ? 21.172 -17.109 -2.58 1 97.31 64 TYR A O 1
ATOM 466 N N . TYR A 1 65 ? 19.469 -16.672 -1.233 1 97.38 65 TYR A N 1
ATOM 467 C CA . TYR A 1 65 ? 18.906 -15.602 -2.051 1 97.38 65 TYR A CA 1
ATOM 468 C C . TYR A 1 65 ? 18.562 -14.383 -1.199 1 97.38 65 TYR A C 1
ATOM 470 O O . TYR A 1 65 ? 18.094 -14.523 -0.064 1 97.38 65 TYR A O 1
ATOM 478 N N . LYS A 1 66 ? 18.766 -13.156 -1.726 1 97.25 66 LYS A N 1
ATOM 479 C CA . LYS A 1 66 ? 18.312 -11.906 -1.128 1 97.25 66 LYS A CA 1
ATOM 480 C C . LYS A 1 66 ? 17.25 -11.227 -2.002 1 97.25 66 LYS A C 1
ATOM 482 O O . LYS A 1 66 ? 17.5 -10.938 -3.172 1 97.25 66 LYS A O 1
ATOM 487 N N . PHE A 1 67 ? 16.109 -11.086 -1.423 1 98 67 PHE A N 1
ATOM 488 C CA . PHE A 1 67 ? 15.008 -10.383 -2.078 1 98 67 PHE A CA 1
ATOM 489 C C . PHE A 1 67 ? 14.812 -8.992 -1.485 1 98 67 PHE A C 1
ATOM 491 O O . PHE A 1 67 ? 14.539 -8.852 -0.292 1 98 67 PHE A O 1
ATOM 498 N N . VAL A 1 68 ? 15.016 -7.973 -2.24 1 97.88 68 VAL A N 1
ATOM 499 C CA . VAL A 1 68 ? 14.703 -6.602 -1.851 1 97.88 68 VAL A CA 1
ATOM 500 C C . VAL A 1 68 ? 13.461 -6.125 -2.59 1 97.88 68 VAL A C 1
ATOM 502 O O . VAL A 1 68 ? 13.461 -6.02 -3.82 1 97.88 68 VAL A O 1
ATOM 505 N N . ILE A 1 69 ? 12.438 -5.863 -1.859 1 98.56 69 ILE A N 1
ATOM 506 C CA . ILE A 1 69 ? 11.156 -5.488 -2.461 1 98.56 69 ILE A CA 1
ATOM 507 C C . ILE A 1 69 ? 10.977 -3.975 -2.387 1 98.56 69 ILE A C 1
ATOM 509 O O . ILE A 1 69 ? 11.117 -3.377 -1.316 1 98.56 69 ILE A O 1
ATOM 513 N N . GLU A 1 70 ? 10.633 -3.361 -3.51 1 97.44 70 GLU A N 1
ATOM 514 C CA . GLU A 1 70 ? 10.477 -1.913 -3.602 1 97.44 70 GLU A CA 1
ATOM 515 C C . GLU A 1 70 ? 9.406 -1.532 -4.617 1 97.44 70 GLU A C 1
ATOM 517 O O . GLU A 1 70 ? 9.055 -2.334 -5.484 1 97.44 70 GLU A O 1
ATOM 522 N N . ARG A 1 71 ? 8.852 -0.4 -4.41 1 97.88 71 ARG A N 1
ATOM 523 C CA . ARG A 1 71 ? 8.102 0.248 -5.48 1 97.88 71 ARG A CA 1
ATOM 524 C C . ARG A 1 71 ? 9.039 0.92 -6.477 1 97.88 71 ARG A C 1
ATOM 526 O O . ARG A 1 71 ? 9.953 1.653 -6.082 1 97.88 71 ARG A O 1
ATOM 533 N N . TYR A 1 72 ? 8.859 0.67 -7.766 1 97.44 72 TYR A N 1
ATOM 534 C CA . TYR A 1 72 ? 9.867 0.997 -8.773 1 97.44 72 TYR A CA 1
ATOM 535 C C . TYR A 1 72 ? 9.203 1.327 -10.109 1 97.44 72 TYR A C 1
ATOM 537 O O . TYR A 1 72 ? 8.219 0.699 -10.492 1 97.44 72 TYR A O 1
ATOM 545 N N . PRO A 1 73 ? 9.734 2.371 -10.82 1 96.12 73 PRO A N 1
ATOM 546 C CA . PRO A 1 73 ? 9.086 2.777 -12.07 1 96.12 73 PRO A CA 1
ATOM 547 C C . PRO A 1 73 ? 9.328 1.791 -13.211 1 96.12 73 PRO A C 1
ATOM 549 O O . PRO A 1 73 ? 10.453 1.334 -13.406 1 96.12 73 PRO A O 1
ATOM 552 N N . VAL A 1 74 ? 8.281 1.472 -13.93 1 95.75 74 VAL A N 1
ATOM 553 C CA . VAL A 1 74 ? 8.375 0.708 -15.172 1 95.75 74 VAL A CA 1
ATOM 554 C C . VAL A 1 74 ? 8.945 1.589 -16.281 1 95.75 74 VAL A C 1
ATOM 556 O O . VAL A 1 74 ? 8.539 2.744 -16.438 1 95.75 74 VAL A O 1
ATOM 559 N N . ASN A 1 75 ? 9.891 1.006 -17 1 93.5 75 ASN A N 1
ATOM 560 C CA . ASN A 1 75 ? 10.539 1.762 -18.078 1 93.5 75 ASN A CA 1
ATOM 561 C C . ASN A 1 75 ? 11.055 3.105 -17.578 1 93.5 75 ASN A C 1
ATOM 563 O O . ASN A 1 75 ? 10.805 4.145 -18.188 1 93.5 75 ASN A O 1
ATOM 567 N N . GLY A 1 76 ? 11.656 3.045 -16.406 1 92.12 76 GLY A N 1
ATOM 568 C CA . GLY A 1 76 ? 12.164 4.23 -15.742 1 92.12 76 GLY A CA 1
ATOM 56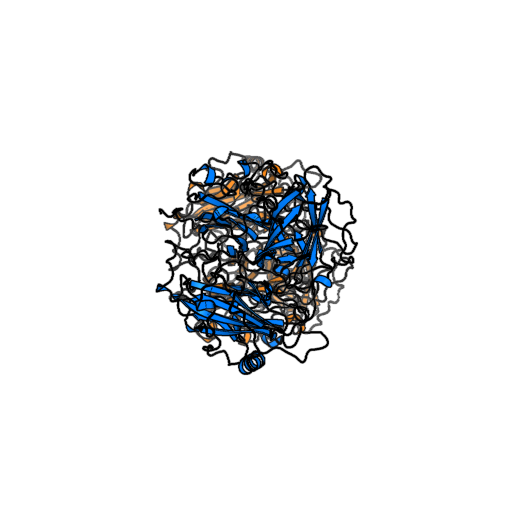9 C C . GLY A 1 76 ? 13.531 4.66 -16.234 1 92.12 76 GLY A C 1
ATOM 570 O O . GLY A 1 76 ? 13.961 4.242 -17.312 1 92.12 76 GLY A O 1
ATOM 571 N N . GLN A 1 77 ? 14.242 5.453 -15.469 1 91.19 77 GLN A N 1
ATOM 572 C CA . GLN A 1 77 ? 15.492 6.094 -15.859 1 91.19 77 GLN A CA 1
ATOM 573 C C . GLN A 1 77 ? 16.578 5.059 -16.141 1 91.19 77 GLN A C 1
ATOM 575 O O . GLN A 1 77 ? 17.438 5.262 -17 1 91.19 77 GLN A O 1
ATOM 580 N N . ALA A 1 78 ? 16.516 3.959 -15.391 1 92.56 78 ALA A N 1
ATOM 581 C CA . ALA A 1 78 ? 17.516 2.91 -15.586 1 92.56 78 ALA A CA 1
ATOM 582 C C . ALA A 1 78 ? 17.5 2.393 -17.016 1 92.56 78 ALA A C 1
ATOM 584 O O . ALA A 1 78 ? 18.531 1.989 -17.562 1 92.56 78 ALA A O 1
ATOM 585 N N . CYS A 1 79 ? 16.344 2.391 -17.641 1 90.69 79 CYS A N 1
ATOM 586 C CA . CYS A 1 79 ? 16.141 1.814 -18.953 1 90.69 79 CYS A CA 1
ATOM 587 C C . CYS A 1 79 ? 16.766 2.703 -20.031 1 90.69 79 CYS A C 1
ATOM 589 O O . CYS A 1 79 ? 16.906 2.279 -21.188 1 90.69 79 CYS A O 1
ATOM 591 N N . ASN A 1 80 ? 17.141 3.91 -19.656 1 84.81 80 ASN A N 1
ATOM 592 C CA . ASN A 1 80 ? 17.891 4.762 -20.578 1 84.81 80 ASN A CA 1
ATOM 593 C C . ASN A 1 80 ? 19.328 4.277 -20.734 1 84.81 80 ASN A C 1
ATOM 595 O O . ASN A 1 80 ? 19.984 4.582 -21.734 1 84.81 80 ASN A O 1
ATOM 599 N N . PHE A 1 81 ? 19.688 3.469 -19.781 1 82.38 81 PHE A N 1
ATOM 600 C CA . PHE A 1 81 ? 21.109 3.092 -19.734 1 82.38 81 PHE A CA 1
ATOM 601 C C . PHE A 1 81 ? 21.297 1.646 -20.188 1 82.38 81 PHE A C 1
ATOM 603 O O . PHE A 1 81 ? 22.375 1.27 -20.656 1 82.38 81 PHE A O 1
ATOM 610 N N . CYS A 1 82 ? 20.281 0.97 -19.938 1 84.44 82 CYS A N 1
ATOM 611 C CA . CYS A 1 82 ? 20.422 -0.436 -20.297 1 84.44 82 CYS A CA 1
ATOM 612 C C . CYS A 1 82 ? 19.062 -1.075 -20.562 1 84.44 82 CYS A C 1
ATOM 614 O O . CYS A 1 82 ? 18.062 -0.622 -20.016 1 84.44 82 CYS A O 1
ATOM 616 N N . MET A 1 83 ? 19 -2.006 -21.438 1 81.19 83 MET A N 1
ATOM 617 C CA . MET A 1 83 ? 17.875 -2.906 -21.672 1 81.19 83 MET A CA 1
ATOM 618 C C . MET A 1 83 ? 18.312 -4.363 -21.531 1 81.19 83 MET A C 1
ATOM 620 O O . MET A 1 83 ? 19.203 -4.82 -22.25 1 81.19 83 MET A O 1
ATOM 624 N N . PRO A 1 84 ? 17.641 -4.969 -20.531 1 77.88 84 PRO A N 1
ATOM 625 C CA . PRO A 1 84 ? 18.094 -6.344 -20.328 1 77.88 84 PRO A CA 1
ATOM 626 C C . PRO A 1 84 ? 17.766 -7.254 -21.516 1 77.88 84 PRO A C 1
ATOM 628 O O . PRO A 1 84 ? 16.688 -7.133 -22.109 1 77.88 84 PRO A O 1
ATOM 631 N N . ASN A 1 85 ? 18.766 -8.086 -21.828 1 67.94 85 ASN A N 1
ATOM 632 C CA . ASN A 1 85 ? 18.516 -9.086 -22.859 1 67.94 85 ASN A CA 1
ATOM 633 C C . ASN A 1 85 ? 17.516 -10.141 -22.391 1 67.94 85 ASN A C 1
ATOM 635 O O . ASN A 1 85 ? 16.625 -10.547 -23.141 1 67.94 85 ASN A O 1
ATOM 639 N N . ALA A 1 86 ? 17.781 -10.586 -21.188 1 70.88 86 ALA A N 1
ATOM 640 C CA . ALA A 1 86 ? 16.875 -11.523 -20.531 1 70.88 86 ALA A CA 1
ATOM 641 C C . ALA A 1 86 ? 16.422 -10.984 -19.172 1 70.88 86 ALA A C 1
ATOM 643 O O . ALA A 1 86 ? 17.203 -10.367 -18.453 1 70.88 86 ALA A O 1
ATOM 644 N N . THR A 1 87 ? 15.18 -11.297 -18.938 1 66.56 87 THR A N 1
ATOM 645 C CA . THR A 1 87 ? 14.656 -10.711 -17.719 1 66.56 87 THR A CA 1
ATOM 646 C C . THR A 1 87 ? 14.523 -11.766 -16.625 1 66.56 87 THR A C 1
ATOM 648 O O . THR A 1 87 ? 14.398 -11.438 -15.445 1 66.56 87 THR A O 1
ATOM 651 N N . ASN A 1 88 ? 14.453 -12.945 -16.891 1 70.88 88 ASN A N 1
ATOM 652 C CA . ASN A 1 88 ? 14.422 -14.016 -15.906 1 70.88 88 ASN A CA 1
ATOM 653 C C . ASN A 1 88 ? 15.82 -14.578 -15.656 1 70.88 88 ASN A C 1
ATOM 655 O O . ASN A 1 88 ? 16.094 -15.742 -15.969 1 70.88 88 ASN A O 1
ATOM 659 N N . THR A 1 89 ? 16.594 -13.789 -14.922 1 78.25 89 THR A N 1
ATOM 660 C CA . THR A 1 89 ? 18.016 -14.117 -14.789 1 78.25 89 THR A CA 1
ATOM 661 C C . THR A 1 89 ? 18.312 -14.672 -13.398 1 78.25 89 THR A C 1
ATOM 663 O O . THR A 1 89 ? 17.578 -14.406 -12.445 1 78.25 89 THR A O 1
ATOM 666 N N . LEU A 1 90 ? 19.344 -15.383 -13.383 1 86.56 90 LEU A N 1
ATOM 667 C CA . LEU A 1 90 ? 19.797 -15.977 -12.125 1 86.56 90 LEU A CA 1
ATOM 668 C C . LEU A 1 90 ? 20.312 -14.906 -11.172 1 86.56 90 LEU A C 1
ATOM 670 O O . LEU A 1 90 ? 20.188 -15.047 -9.953 1 86.56 90 LEU A O 1
ATOM 674 N N . CYS A 1 91 ? 20.859 -13.867 -11.773 1 88.81 91 CYS A N 1
ATOM 675 C CA . CYS A 1 91 ? 21.438 -12.766 -11.008 1 88.81 91 CYS A CA 1
ATOM 676 C C . CYS A 1 91 ? 20.844 -11.43 -11.43 1 88.81 91 CYS A C 1
ATOM 678 O O . CYS A 1 91 ? 20.312 -11.312 -12.531 1 88.81 91 CYS A O 1
ATOM 680 N N . PRO A 1 92 ? 20.969 -10.438 -10.5 1 86.94 92 PRO A N 1
ATOM 681 C CA . PRO A 1 92 ? 20.453 -9.117 -10.859 1 86.94 92 PRO A CA 1
ATOM 682 C C . PRO A 1 92 ? 21.141 -8.539 -12.109 1 86.94 92 PRO A C 1
ATOM 684 O O . PRO A 1 92 ? 22.297 -8.867 -12.391 1 86.94 92 PRO A O 1
ATOM 687 N N . ASN A 1 93 ? 20.375 -7.754 -12.766 1 81.5 93 ASN A N 1
ATOM 688 C CA . ASN A 1 93 ? 20.875 -7.145 -13.992 1 81.5 93 ASN A CA 1
ATOM 689 C C . ASN A 1 93 ? 20.938 -5.625 -13.883 1 81.5 93 ASN A C 1
ATOM 691 O O . ASN A 1 93 ? 21.141 -5.09 -12.789 1 81.5 93 ASN A O 1
ATOM 695 N N . CYS A 1 94 ? 20.797 -4.852 -15.062 1 84.06 94 CYS A N 1
ATOM 696 C CA . CYS A 1 94 ? 21.031 -3.41 -15.094 1 84.06 94 CYS A CA 1
ATOM 697 C C . CYS A 1 94 ? 19.844 -2.656 -14.5 1 84.06 94 CYS A C 1
ATOM 699 O O . CYS A 1 94 ? 19.719 -1.441 -14.672 1 84.06 94 CYS A O 1
ATOM 701 N N . GLN A 1 95 ? 18.891 -3.271 -13.828 1 92.62 95 GLN A N 1
ATOM 702 C CA . GLN A 1 95 ? 17.812 -2.725 -13.016 1 92.62 95 GLN A CA 1
ATOM 703 C C . GLN A 1 95 ? 16.844 -1.902 -13.859 1 92.62 95 GLN A C 1
ATOM 705 O O . GLN A 1 95 ? 16.25 -0.935 -13.375 1 92.62 95 GLN A O 1
ATOM 710 N N . CYS A 1 96 ? 16.828 -2.24 -15.195 1 94.44 96 CYS A N 1
ATOM 711 C CA . CYS A 1 96 ? 15.727 -1.77 -16.016 1 94.44 96 CYS A CA 1
ATOM 712 C C . CYS A 1 96 ? 14.547 -2.734 -15.953 1 94.44 96 CYS A C 1
ATOM 714 O O . CYS A 1 96 ? 14.711 -3.936 -16.172 1 94.44 96 CYS A O 1
ATOM 716 N N . VAL A 1 97 ? 13.414 -2.207 -15.633 1 95.44 97 VAL A N 1
ATOM 717 C CA . VAL A 1 97 ? 12.172 -2.971 -15.648 1 95.44 97 VAL A CA 1
ATOM 718 C C . VAL A 1 97 ? 11.289 -2.512 -16.812 1 95.44 97 VAL A C 1
ATOM 720 O O . VAL A 1 97 ? 10.555 -1.53 -16.688 1 95.44 97 VAL A O 1
ATOM 723 N N . PRO A 1 98 ? 11.242 -3.23 -17.828 1 94.69 98 PRO A N 1
ATOM 724 C CA . PRO A 1 98 ? 10.562 -2.74 -19.031 1 94.69 98 PRO A CA 1
ATOM 725 C C . PRO A 1 98 ? 9.047 -2.799 -18.922 1 94.69 98 PRO A C 1
ATOM 727 O O . PRO A 1 98 ? 8.352 -1.858 -19.328 1 94.69 98 PRO A O 1
ATOM 730 N N . GLY A 1 99 ? 8.516 -3.918 -18.438 1 94.44 99 GLY A N 1
ATOM 731 C CA . GLY A 1 99 ? 7.074 -4.113 -18.484 1 94.44 99 GLY A CA 1
ATOM 732 C C . GLY A 1 99 ? 6.504 -4.031 -19.891 1 94.44 99 GLY A C 1
ATOM 733 O O . GLY A 1 99 ? 7.098 -4.555 -20.828 1 94.44 99 GLY A O 1
ATOM 734 N N . ASP A 1 100 ? 5.352 -3.463 -20.016 1 94.62 100 ASP A N 1
ATOM 735 C CA . ASP A 1 100 ? 4.766 -3.281 -21.344 1 94.62 100 ASP A CA 1
ATOM 736 C C . ASP A 1 100 ? 5.098 -1.901 -21.906 1 94.62 100 ASP A C 1
ATOM 738 O O . ASP A 1 100 ? 4.527 -1.481 -22.906 1 94.62 100 ASP A O 1
ATOM 742 N N . GLY A 1 101 ? 5.902 -1.194 -21.203 1 92.44 101 GLY A N 1
ATOM 743 C CA . GLY A 1 101 ? 6.332 0.127 -21.625 1 92.44 101 GLY A CA 1
ATOM 744 C C . GLY A 1 101 ? 5.512 1.248 -21.031 1 92.44 101 GLY A C 1
ATOM 745 O O . GLY A 1 101 ? 5.898 2.416 -21.094 1 92.44 101 GLY A O 1
ATOM 746 N N . THR A 1 102 ? 4.391 0.922 -20.406 1 91.19 102 THR A N 1
ATOM 747 C CA . THR A 1 102 ? 3.551 1.932 -19.781 1 91.19 102 THR A CA 1
ATOM 748 C C . THR A 1 102 ? 4.277 2.584 -18.609 1 91.19 102 THR A C 1
ATOM 750 O O . THR A 1 102 ? 4.941 1.901 -17.828 1 91.19 102 THR A O 1
ATOM 753 N N . GLN A 1 103 ? 4.141 3.916 -18.516 1 91.31 103 GLN A N 1
ATOM 754 C CA . GLN A 1 103 ? 4.773 4.637 -17.406 1 91.31 103 GLN A CA 1
ATOM 755 C C . GLN A 1 103 ? 3.926 4.566 -16.141 1 91.31 103 GLN A C 1
ATOM 757 O O . GLN A 1 103 ? 3.053 5.41 -15.93 1 91.31 103 GLN A O 1
ATOM 762 N N . ARG A 1 104 ? 4.219 3.674 -15.312 1 94.81 104 ARG A N 1
ATOM 763 C CA . ARG A 1 104 ? 3.562 3.475 -14.023 1 94.81 104 ARG A CA 1
ATOM 764 C C . ARG A 1 104 ? 4.527 2.877 -13.008 1 94.81 104 ARG A C 1
ATOM 766 O O . ARG A 1 104 ? 5.625 2.449 -13.359 1 94.81 104 ARG A O 1
ATOM 773 N N . MET A 1 105 ? 4.109 2.879 -11.766 1 97.31 105 MET A N 1
ATOM 774 C CA . MET A 1 105 ? 4.895 2.178 -10.758 1 97.31 105 MET A CA 1
ATOM 775 C C . MET A 1 105 ? 4.559 0.689 -10.742 1 97.31 105 MET A C 1
ATOM 777 O O . MET A 1 105 ? 3.441 0.297 -11.086 1 97.31 105 MET A O 1
ATOM 781 N N . ALA A 1 106 ? 5.52 -0.107 -10.445 1 98 106 ALA A N 1
ATOM 782 C CA . ALA A 1 106 ? 5.402 -1.538 -10.172 1 98 106 ALA A CA 1
ATOM 783 C C . ALA A 1 106 ? 6.008 -1.89 -8.82 1 98 106 ALA A C 1
ATOM 785 O O . ALA A 1 106 ? 6.574 -1.028 -8.141 1 98 106 ALA A O 1
ATOM 786 N N . LEU A 1 107 ? 5.723 -3.025 -8.328 1 98.62 107 LEU A N 1
ATOM 787 C CA . LEU A 1 107 ? 6.5 -3.637 -7.254 1 98.62 107 LEU A CA 1
ATOM 788 C C . LEU A 1 107 ? 7.527 -4.613 -7.812 1 98.62 107 LEU A C 1
ATOM 790 O O . LEU A 1 107 ? 7.215 -5.406 -8.703 1 98.62 107 LEU A O 1
ATOM 794 N N . THR A 1 108 ? 8.766 -4.473 -7.344 1 97.62 108 THR A N 1
ATOM 795 C CA . THR A 1 108 ? 9.828 -5.309 -7.898 1 97.62 108 THR A CA 1
ATOM 796 C C . THR A 1 108 ? 10.57 -6.043 -6.789 1 97.62 108 THR A C 1
ATOM 798 O O . THR A 1 108 ? 10.531 -5.629 -5.629 1 97.62 108 THR A O 1
ATOM 801 N N . VAL A 1 109 ? 11.094 -7.105 -7.09 1 97.75 109 VAL A N 1
ATOM 802 C CA . VAL A 1 109 ? 12.062 -7.805 -6.258 1 97.75 109 VAL A CA 1
ATOM 803 C C . VAL A 1 109 ? 13.445 -7.723 -6.902 1 97.75 109 VAL A C 1
ATOM 805 O O . VAL A 1 109 ? 13.664 -8.258 -7.992 1 97.75 109 VAL A O 1
ATOM 808 N N . ASN A 1 110 ? 14.367 -7.012 -6.242 1 96.31 110 ASN A N 1
ATOM 809 C CA . ASN A 1 110 ? 15.711 -6.734 -6.734 1 96.31 110 ASN A CA 1
ATOM 810 C C . ASN A 1 110 ? 15.68 -5.883 -8 1 96.31 110 ASN A C 1
ATOM 812 O O . ASN A 1 110 ? 16.5 -6.066 -8.898 1 96.31 110 ASN A O 1
ATOM 816 N N . ARG A 1 111 ? 14.641 -5.062 -8.156 1 95.44 111 ARG A N 1
ATOM 817 C CA . ARG A 1 111 ? 14.398 -4.207 -9.312 1 95.44 111 ARG A CA 1
ATOM 818 C C . ARG A 1 111 ? 14.336 -5.027 -10.594 1 95.44 111 ARG A C 1
ATOM 820 O O . ARG A 1 111 ? 14.898 -4.637 -11.617 1 95.44 111 ARG A O 1
ATOM 827 N N . MET A 1 112 ? 13.656 -6.199 -10.406 1 95.12 112 MET A N 1
ATOM 828 C CA . MET A 1 112 ? 13.422 -7.121 -11.516 1 95.12 112 MET A CA 1
ATOM 829 C C . MET A 1 112 ? 11.961 -7.527 -11.594 1 95.12 112 MET A C 1
ATOM 831 O O . MET A 1 112 ? 11.297 -7.68 -10.562 1 95.12 112 MET A O 1
ATOM 835 N N . ILE A 1 113 ? 11.461 -7.75 -12.852 1 95.75 113 ILE A N 1
ATOM 836 C CA . ILE A 1 113 ? 10.203 -8.438 -13.148 1 95.75 113 ILE A CA 1
ATOM 837 C C . ILE A 1 113 ? 10.406 -9.391 -14.328 1 95.75 113 ILE A C 1
ATOM 839 O O . ILE A 1 113 ? 10.797 -8.961 -15.422 1 95.75 113 ILE A O 1
ATOM 843 N N . PRO A 1 114 ? 10.086 -10.664 -14.164 1 96.44 114 PRO A N 1
ATOM 844 C CA . PRO A 1 114 ? 9.82 -11.289 -12.867 1 96.44 114 PRO A CA 1
ATOM 845 C C . PRO A 1 114 ? 10.977 -11.109 -11.883 1 96.44 114 PRO A C 1
ATOM 847 O O . PRO A 1 114 ? 12.055 -10.656 -12.266 1 96.44 114 PRO A O 1
ATOM 850 N N . GLY A 1 115 ? 10.672 -11.344 -10.641 1 96.5 115 GLY A N 1
ATOM 851 C CA . GLY A 1 115 ? 11.742 -11.383 -9.648 1 96.5 115 GLY A CA 1
ATOM 852 C C . GLY A 1 115 ? 12.727 -12.516 -9.883 1 96.5 115 GLY A C 1
ATOM 853 O O . GLY A 1 115 ? 12.602 -13.258 -10.867 1 96.5 115 GLY A O 1
ATOM 854 N N . PRO A 1 116 ? 13.664 -12.695 -8.961 1 95.12 116 PRO A N 1
ATOM 855 C CA . PRO A 1 116 ? 14.703 -13.703 -9.141 1 95.12 116 PRO A CA 1
ATOM 856 C C . PRO A 1 116 ? 14.141 -15.117 -9.266 1 95.12 116 PRO A C 1
ATOM 858 O O . PRO A 1 116 ? 13.227 -15.484 -8.523 1 95.12 116 PRO A O 1
ATOM 861 N N . THR A 1 117 ? 14.703 -15.836 -10.25 1 96.25 117 THR A N 1
ATOM 862 C CA . THR A 1 117 ? 14.367 -17.25 -10.344 1 96.25 117 THR A CA 1
ATOM 863 C C . THR A 1 117 ? 15.117 -18.047 -9.281 1 96.25 117 THR A C 1
ATOM 865 O O . THR A 1 117 ? 16.266 -17.75 -8.969 1 96.25 117 THR A O 1
ATOM 868 N N . ILE A 1 118 ? 14.492 -18.938 -8.664 1 97.75 118 ILE A N 1
ATOM 869 C CA . ILE A 1 118 ? 15.125 -19.891 -7.77 1 97.75 118 ILE A CA 1
ATOM 870 C C . ILE A 1 118 ? 15.219 -21.266 -8.453 1 97.75 118 ILE A C 1
ATOM 872 O O . ILE A 1 118 ? 14.203 -21.844 -8.828 1 97.75 118 ILE A O 1
ATOM 876 N N . GLN A 1 119 ? 16.391 -21.719 -8.68 1 97.81 119 GLN A N 1
ATOM 877 C CA . GLN A 1 119 ? 16.641 -23.016 -9.281 1 97.81 119 GLN A CA 1
ATOM 878 C C . GLN A 1 119 ? 17.594 -23.844 -8.422 1 97.81 119 GLN A C 1
ATOM 880 O O . GLN A 1 119 ? 18.75 -23.469 -8.227 1 97.81 119 GLN A O 1
ATOM 885 N N . VAL A 1 120 ? 17.078 -24.938 -7.938 1 98.25 120 VAL A N 1
ATOM 886 C CA . VAL A 1 120 ? 17.844 -25.75 -6.977 1 98.25 120 VAL A CA 1
ATOM 887 C C . VAL A 1 120 ? 17.641 -27.234 -7.266 1 98.25 120 VAL A C 1
ATOM 889 O O . VAL A 1 120 ? 16.938 -27.594 -8.219 1 98.25 120 VAL A O 1
ATOM 892 N N . CYS A 1 121 ? 18.344 -28.078 -6.504 1 97.69 121 CYS A N 1
ATOM 893 C CA . CYS A 1 121 ? 18.172 -29.531 -6.555 1 97.69 121 CYS A CA 1
ATOM 894 C C . CYS A 1 121 ? 17.375 -30.031 -5.355 1 97.69 121 CYS A C 1
ATOM 896 O O . CYS A 1 121 ? 17.422 -29.438 -4.277 1 97.69 121 CYS A O 1
ATOM 898 N N . LYS A 1 122 ? 16.578 -31.062 -5.586 1 97.12 122 LYS A N 1
ATOM 899 C CA . LYS A 1 122 ? 15.898 -31.719 -4.465 1 97.12 122 LYS A CA 1
ATOM 900 C C . LYS A 1 122 ? 16.875 -32 -3.33 1 97.12 122 LYS A C 1
ATOM 902 O O . LYS A 1 122 ? 17.953 -32.562 -3.561 1 97.12 122 LYS A O 1
ATOM 907 N N . GLY A 1 123 ? 16.469 -31.562 -2.154 1 95.5 123 GLY A N 1
ATOM 908 C CA . GLY A 1 123 ? 17.312 -31.797 -0.997 1 95.5 123 GLY A CA 1
ATOM 909 C C . GLY A 1 123 ? 18.125 -30.578 -0.611 1 95.5 123 GLY A C 1
ATOM 910 O O . GLY A 1 123 ? 18.672 -30.5 0.494 1 95.5 123 GLY A O 1
ATOM 911 N N . ASP A 1 124 ? 18.266 -29.625 -1.504 1 97.38 124 ASP A N 1
ATOM 912 C CA . ASP A 1 124 ? 18.938 -28.375 -1.154 1 97.38 124 ASP A CA 1
ATOM 913 C C . ASP A 1 124 ? 18.203 -27.641 -0.045 1 97.38 124 ASP A C 1
ATOM 915 O O . ASP A 1 124 ? 16.984 -27.797 0.112 1 97.38 124 ASP A O 1
ATOM 919 N N . TYR A 1 125 ? 18.938 -26.938 0.784 1 97.38 125 TYR A N 1
ATOM 920 C CA . TYR A 1 125 ? 18.391 -26.031 1.777 1 97.38 125 TYR A CA 1
ATOM 921 C C . TYR A 1 125 ? 18.297 -24.609 1.218 1 97.38 125 TYR A C 1
ATOM 923 O O . TYR A 1 125 ? 19.312 -24.016 0.845 1 97.38 125 TYR A O 1
ATOM 931 N N . VAL A 1 126 ? 17.094 -24.094 1.139 1 98.06 126 VAL A N 1
ATOM 932 C CA . VAL A 1 126 ? 16.844 -22.781 0.537 1 98.06 126 VAL A CA 1
ATOM 933 C C . VAL A 1 126 ? 16.734 -21.719 1.631 1 98.06 126 VAL A C 1
ATOM 935 O O . VAL A 1 126 ? 15.945 -21.875 2.57 1 98.06 126 VAL A O 1
ATOM 938 N N . VAL A 1 127 ? 17.5 -20.688 1.555 1 98.12 127 VAL A N 1
ATOM 939 C CA . VAL A 1 127 ? 17.453 -19.547 2.465 1 98.12 127 VAL A CA 1
ATOM 940 C C . VAL A 1 127 ? 17.156 -18.266 1.683 1 98.12 127 VAL A C 1
ATOM 942 O O . VAL A 1 127 ? 17.906 -17.922 0.761 1 98.12 127 VAL A O 1
ATOM 945 N N . VAL A 1 128 ? 16.109 -17.562 1.998 1 98.5 128 VAL A N 1
ATOM 946 C CA . VAL A 1 128 ? 15.742 -16.328 1.323 1 98.5 128 VAL A CA 1
ATOM 947 C C . VAL A 1 128 ? 15.555 -15.219 2.352 1 98.5 128 VAL A C 1
ATOM 949 O O . VAL A 1 128 ? 14.625 -15.258 3.156 1 98.5 128 VAL A O 1
ATOM 952 N N . ASP A 1 129 ? 16.391 -14.211 2.379 1 98.56 129 ASP A N 1
ATOM 953 C CA . ASP A 1 129 ? 16.156 -12.977 3.127 1 98.56 129 ASP A CA 1
ATOM 954 C C . ASP A 1 129 ? 15.297 -12.008 2.332 1 98.56 129 ASP A C 1
ATOM 956 O O . ASP A 1 129 ? 15.688 -11.547 1.258 1 98.56 129 ASP A O 1
ATOM 960 N N . VAL A 1 130 ? 14.141 -11.742 2.848 1 98.81 130 VAL A N 1
ATOM 961 C CA . VAL A 1 130 ? 13.242 -10.781 2.211 1 98.81 130 VAL A CA 1
ATOM 962 C C . VAL A 1 130 ? 13.305 -9.445 2.953 1 98.81 130 VAL A C 1
ATOM 964 O O . VAL A 1 130 ? 12.867 -9.352 4.102 1 98.81 130 VAL A O 1
ATOM 967 N N . GLN A 1 131 ? 13.836 -8.469 2.309 1 98.19 131 GLN A N 1
ATOM 968 C CA . GLN A 1 131 ? 13.891 -7.113 2.84 1 98.19 131 GLN A CA 1
ATOM 969 C C . GLN A 1 131 ? 12.781 -6.246 2.242 1 98.19 131 GLN A C 1
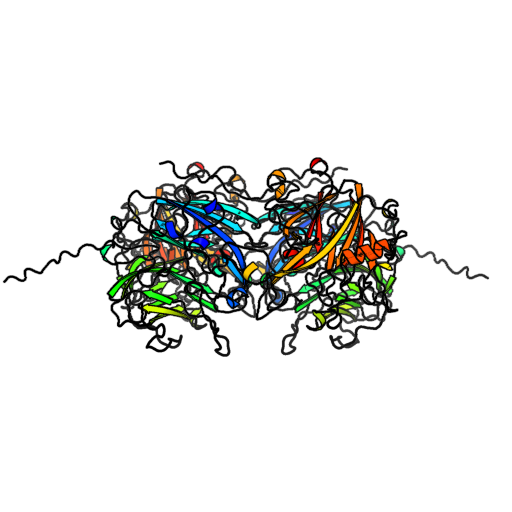ATOM 971 O O . GLN A 1 131 ? 12.719 -6.066 1.024 1 98.19 131 GLN A O 1
ATOM 976 N N . ASN A 1 132 ? 11.945 -5.727 3.086 1 98.5 132 ASN A N 1
ATOM 977 C CA . ASN A 1 132 ? 10.836 -4.895 2.645 1 98.5 132 ASN A CA 1
ATOM 978 C C . ASN A 1 132 ? 11.195 -3.414 2.66 1 98.5 132 ASN A C 1
ATOM 980 O O . ASN A 1 132 ? 11.195 -2.781 3.717 1 98.5 132 ASN A O 1
ATOM 984 N N . LEU A 1 133 ? 11.422 -2.838 1.49 1 97.62 133 LEU A N 1
ATOM 985 C CA . LEU A 1 133 ? 11.766 -1.425 1.381 1 97.62 133 LEU A CA 1
ATOM 986 C C . LEU A 1 133 ? 10.594 -0.616 0.841 1 97.62 133 LEU A C 1
ATOM 988 O O . LEU A 1 133 ? 10.766 0.535 0.431 1 97.62 133 LEU A O 1
ATOM 992 N N . LEU A 1 134 ? 9.445 -1.255 0.762 1 97.94 134 LEU A N 1
ATOM 993 C CA . LEU A 1 134 ? 8.242 -0.472 0.491 1 97.94 134 LEU A CA 1
ATOM 994 C C . LEU A 1 134 ? 8.016 0.567 1.583 1 97.94 134 LEU A C 1
ATOM 996 O O . LEU A 1 134 ? 8.586 0.467 2.672 1 97.94 134 LEU A O 1
ATOM 1000 N N . LYS A 1 135 ? 7.18 1.548 1.284 1 97.56 135 LYS A N 1
ATOM 1001 C CA . LYS A 1 135 ? 7.102 2.666 2.219 1 97.56 135 LYS A CA 1
ATOM 1002 C C . LYS A 1 135 ? 5.918 2.51 3.168 1 97.56 135 LYS A C 1
ATOM 1004 O O . LYS A 1 135 ? 5.863 3.158 4.215 1 97.56 135 LYS A O 1
ATOM 1009 N N . SER A 1 136 ? 4.973 1.672 2.82 1 97.94 136 SER A N 1
ATOM 1010 C CA . SER A 1 136 ? 3.852 1.439 3.723 1 97.94 136 SER A CA 1
ATOM 1011 C C . SER A 1 136 ? 3.396 -0.016 3.676 1 97.94 136 SER A C 1
ATOM 1013 O O . SER A 1 136 ? 2.912 -0.553 4.676 1 97.94 136 SER A O 1
ATOM 1015 N N . ASP A 1 137 ? 3.559 -0.729 2.59 1 98.44 137 ASP A N 1
ATOM 1016 C CA . ASP A 1 137 ? 3.016 -2.066 2.365 1 98.44 137 ASP A CA 1
ATOM 1017 C C . ASP A 1 137 ? 3.789 -3.113 3.162 1 98.44 137 ASP A C 1
ATOM 1019 O O . ASP A 1 137 ? 5.023 -3.125 3.148 1 98.44 137 ASP A O 1
ATOM 1023 N N . SER A 1 138 ? 3.049 -3.895 3.844 1 98.5 138 SER A N 1
ATOM 1024 C CA . SER A 1 138 ? 3.611 -5.152 4.32 1 98.5 138 SER A CA 1
ATOM 1025 C C . SER A 1 138 ? 3.539 -6.234 3.244 1 98.5 138 SER A C 1
ATOM 1027 O O . SER A 1 138 ? 2.838 -6.074 2.244 1 98.5 138 SER A O 1
ATOM 1029 N N . VAL A 1 139 ? 4.309 -7.301 3.428 1 98.69 139 VAL A N 1
ATOM 1030 C CA . VAL A 1 139 ? 4.359 -8.305 2.371 1 98.69 139 VAL A CA 1
ATOM 1031 C C . VAL A 1 139 ? 4.656 -9.68 2.973 1 98.69 139 VAL A C 1
ATOM 1033 O O . VAL A 1 139 ? 5.25 -9.773 4.051 1 98.69 139 VAL A O 1
ATOM 1036 N N . THR A 1 140 ? 4.156 -10.703 2.402 1 98.75 140 THR A N 1
ATOM 1037 C CA . THR A 1 140 ? 4.621 -12.07 2.609 1 98.75 140 THR A CA 1
ATOM 1038 C C . THR A 1 140 ? 4.914 -12.75 1.276 1 98.75 140 THR A C 1
ATOM 1040 O O . THR A 1 140 ? 4.457 -12.289 0.226 1 98.75 140 THR A O 1
ATOM 1043 N N . VAL A 1 141 ? 5.734 -13.797 1.318 1 98.88 141 VAL A N 1
ATOM 1044 C CA . VAL A 1 141 ? 6.039 -14.562 0.116 1 98.88 141 VAL A CA 1
ATOM 1045 C C . VAL A 1 141 ? 5.57 -16 0.291 1 98.88 141 VAL A C 1
ATOM 1047 O O . VAL A 1 141 ? 5.969 -16.688 1.241 1 98.88 141 VAL A O 1
ATOM 1050 N N . HIS A 1 142 ? 4.742 -16.375 -0.58 1 98.81 142 HIS A N 1
ATOM 1051 C CA . HIS A 1 142 ? 4.281 -17.766 -0.647 1 98.81 142 HIS A CA 1
ATOM 1052 C C . HIS A 1 142 ? 5.074 -18.562 -1.675 1 98.81 142 HIS A C 1
ATOM 1054 O O . HIS A 1 142 ? 5.352 -18.062 -2.771 1 98.81 142 HIS A O 1
ATOM 1060 N N . TRP A 1 143 ? 5.406 -19.75 -1.277 1 98.75 143 TRP A N 1
ATOM 1061 C CA . TRP A 1 143 ? 6.16 -20.672 -2.121 1 98.75 143 TRP A CA 1
ATOM 1062 C C . TRP A 1 143 ? 5.238 -21.703 -2.762 1 98.75 143 TRP A C 1
ATOM 1064 O O . TRP A 1 143 ? 5.207 -22.875 -2.346 1 98.75 143 TRP A O 1
ATOM 1074 N N . HIS A 1 144 ? 4.629 -21.266 -3.783 1 98.62 144 HIS A N 1
ATOM 1075 C CA . HIS A 1 144 ? 3.539 -21.969 -4.457 1 98.62 144 HIS A CA 1
ATOM 1076 C C . HIS A 1 144 ? 4.008 -23.312 -5.027 1 98.62 144 HIS A C 1
ATOM 1078 O O . HIS A 1 144 ? 4.836 -23.344 -5.938 1 98.62 144 HIS A O 1
ATOM 1084 N N . GLY A 1 145 ? 3.502 -24.344 -4.543 1 98.25 145 GLY A N 1
ATOM 1085 C CA . GLY A 1 145 ? 3.852 -25.688 -4.988 1 98.25 145 GLY A CA 1
ATOM 1086 C C . GLY A 1 145 ? 4.805 -26.406 -4.051 1 98.25 145 GLY A C 1
ATOM 1087 O O . GLY A 1 145 ? 4.957 -27.625 -4.117 1 98.25 145 GLY A O 1
ATOM 1088 N N . ILE A 1 146 ? 5.496 -25.641 -3.217 1 98.56 146 ILE A N 1
ATOM 1089 C CA . ILE A 1 146 ? 6.344 -26.234 -2.191 1 98.56 146 ILE A CA 1
ATOM 1090 C C . ILE A 1 146 ? 5.488 -26.672 -1.006 1 98.56 146 ILE A C 1
ATOM 1092 O O . ILE A 1 146 ? 4.695 -25.891 -0.48 1 98.56 146 ILE A O 1
ATOM 1096 N N . LEU A 1 147 ? 5.648 -27.875 -0.531 1 98.12 147 LEU A N 1
ATOM 1097 C CA . LEU A 1 147 ? 4.691 -28.484 0.392 1 98.12 147 LEU A CA 1
ATOM 1098 C C . LEU A 1 147 ? 4.988 -28.062 1.829 1 98.12 147 LEU A C 1
ATOM 1100 O O . LEU A 1 147 ? 4.141 -28.219 2.711 1 98.12 147 LEU A O 1
ATOM 1104 N N . GLN A 1 148 ? 6.223 -27.609 2.117 1 97.75 148 GLN A N 1
ATOM 1105 C CA . GLN A 1 148 ? 6.617 -27.078 3.416 1 97.75 148 GLN A CA 1
ATOM 1106 C C . GLN A 1 148 ? 6.453 -28.109 4.516 1 97.75 148 GLN A C 1
ATOM 1108 O O . GLN A 1 148 ? 6 -27.797 5.617 1 97.75 148 GLN A O 1
ATOM 1113 N N . HIS A 1 149 ? 6.711 -29.391 4.238 1 96.5 149 HIS A N 1
ATOM 1114 C CA . HIS A 1 149 ? 6.719 -30.391 5.297 1 96.5 149 HIS A CA 1
ATOM 1115 C C . HIS A 1 149 ? 7.684 -30 6.414 1 96.5 149 HIS A C 1
ATOM 1117 O O . HIS A 1 149 ? 8.875 -29.828 6.168 1 96.5 149 HIS A O 1
ATOM 1123 N N . GLY A 1 150 ? 7.141 -29.812 7.605 1 95.19 150 GLY A N 1
ATOM 1124 C CA . GLY A 1 150 ? 7.961 -29.5 8.758 1 95.19 150 GLY A CA 1
ATOM 1125 C C . GLY A 1 150 ? 8.203 -28 8.914 1 95.19 150 GLY A C 1
ATOM 1126 O O . GLY A 1 150 ? 8.836 -27.578 9.883 1 95.19 150 GLY A O 1
ATOM 1127 N N . SER A 1 151 ? 7.742 -27.203 8.016 1 96.5 151 SER A N 1
ATOM 1128 C CA . SER A 1 151 ? 7.996 -25.766 8.039 1 96.5 151 SER A CA 1
ATOM 1129 C C . SER A 1 151 ? 6.762 -24.984 7.613 1 96.5 151 SER A C 1
ATOM 1131 O O . SER A 1 151 ? 6.859 -24.031 6.824 1 96.5 151 SER A O 1
ATOM 1133 N N . ALA A 1 152 ? 5.613 -25.359 8.133 1 97.56 152 ALA A N 1
ATOM 1134 C CA . ALA A 1 152 ? 4.355 -24.703 7.766 1 97.56 152 ALA A CA 1
ATOM 1135 C C . ALA A 1 152 ? 4.402 -23.219 8.062 1 97.56 152 ALA A C 1
ATOM 1137 O O . ALA A 1 152 ? 3.762 -22.422 7.375 1 97.56 152 ALA A O 1
ATOM 1138 N N . HIS A 1 153 ? 5.207 -22.797 9.07 1 97.75 153 HIS A N 1
ATOM 1139 C CA . HIS A 1 153 ? 5.328 -21.391 9.461 1 97.75 153 HIS A CA 1
ATOM 1140 C C . HIS A 1 153 ? 6.035 -20.578 8.383 1 97.75 153 HIS A C 1
ATOM 1142 O O . HIS A 1 153 ? 6.016 -19.344 8.422 1 97.75 153 HIS A O 1
ATOM 1148 N N . TYR A 1 154 ? 6.578 -21.234 7.332 1 98.12 154 TYR A N 1
ATOM 1149 C CA . TYR A 1 154 ? 7.25 -20.547 6.238 1 98.12 154 TYR A CA 1
ATOM 1150 C C . TYR A 1 154 ? 6.422 -20.625 4.957 1 98.12 154 TYR A C 1
ATOM 1152 O O . TYR A 1 154 ? 6.914 -20.297 3.875 1 98.12 154 TYR A O 1
ATOM 1160 N N . ASP A 1 155 ? 5.141 -21 5.07 1 98.31 155 ASP A N 1
ATOM 1161 C CA . ASP A 1 155 ? 4.285 -21.094 3.889 1 98.31 155 ASP A CA 1
ATOM 1162 C C . ASP A 1 155 ? 4.016 -19.719 3.301 1 98.31 155 ASP A C 1
ATOM 1164 O O . ASP A 1 155 ? 3.744 -19.578 2.105 1 98.31 155 ASP A O 1
ATOM 1168 N N . GLY A 1 156 ? 3.982 -18.688 4.125 1 98.44 156 GLY A N 1
ATOM 1169 C CA . GLY A 1 156 ? 3.959 -17.312 3.639 1 98.44 156 GLY A CA 1
ATOM 1170 C C . GLY A 1 156 ? 2.555 -16.766 3.479 1 98.44 156 GLY A C 1
ATOM 1171 O O . GLY A 1 156 ? 2.305 -15.938 2.605 1 98.44 156 GLY A O 1
ATOM 1172 N N . VAL A 1 157 ? 1.527 -17.203 4.227 1 98.25 157 VAL A N 1
ATOM 1173 C CA . VAL A 1 157 ? 0.176 -16.656 4.188 1 98.25 157 VAL A CA 1
ATOM 1174 C C . VAL A 1 157 ? 0 -15.641 5.309 1 98.25 157 VAL A C 1
ATOM 1176 O O . VAL A 1 157 ? 0.099 -15.984 6.492 1 98.25 157 VAL A O 1
ATOM 1179 N N . PRO A 1 158 ? -0.281 -14.352 4.969 1 98.12 158 PRO A N 1
ATOM 1180 C CA . PRO A 1 158 ? -0.417 -13.336 6.02 1 98.12 158 PRO A CA 1
ATOM 1181 C C . PRO A 1 158 ? -1.56 -13.641 6.984 1 98.12 158 PRO A C 1
ATOM 1183 O O . PRO A 1 158 ? -2.682 -13.914 6.555 1 98.12 158 PRO A O 1
ATOM 1186 N N . HIS A 1 159 ? -1.237 -13.609 8.297 1 97.38 159 HIS A N 1
ATOM 1187 C CA . HIS A 1 159 ? -2.186 -13.742 9.398 1 97.38 159 HIS A CA 1
ATOM 1188 C C . HIS A 1 159 ? -2.74 -15.164 9.477 1 97.38 159 HIS A C 1
ATOM 1190 O O . HIS A 1 159 ? -3.76 -15.398 10.133 1 97.38 159 HIS A O 1
ATOM 1196 N N . LEU A 1 160 ? -2.154 -16.094 8.75 1 97.69 160 LEU A N 1
ATOM 1197 C CA . LEU A 1 160 ? -2.486 -17.5 8.898 1 97.69 160 LEU A CA 1
ATOM 1198 C C . LEU A 1 160 ? -1.273 -18.297 9.367 1 97.69 160 LEU A C 1
ATOM 1200 O O . LEU A 1 160 ? -1.342 -19 10.383 1 97.69 160 LEU A O 1
ATOM 1204 N N . THR A 1 161 ? -0.181 -18.156 8.625 1 97.94 161 THR A N 1
ATOM 1205 C CA . THR A 1 161 ? 1.016 -18.906 8.992 1 97.94 161 THR A CA 1
ATOM 1206 C C . THR A 1 161 ? 2.088 -17.984 9.555 1 97.94 161 THR A C 1
ATOM 1208 O O . THR A 1 161 ? 3.02 -18.438 10.219 1 97.94 161 THR A O 1
ATOM 1211 N N . GLN A 1 162 ? 1.978 -16.703 9.281 1 97.94 162 GLN A N 1
ATOM 1212 C CA . GLN A 1 162 ? 2.938 -15.727 9.773 1 97.94 162 GLN A CA 1
ATOM 1213 C C . GLN A 1 162 ? 2.33 -14.328 9.789 1 97.94 162 GLN A C 1
ATOM 1215 O O . GLN A 1 162 ? 1.323 -14.07 9.125 1 97.94 162 GLN A O 1
ATOM 1220 N N . CYS A 1 163 ? 2.932 -13.438 10.555 1 97.81 163 CYS A N 1
ATOM 1221 C CA . CYS A 1 163 ? 2.693 -12 10.414 1 97.81 163 CYS A CA 1
ATOM 1222 C C . CYS A 1 163 ? 3.387 -11.453 9.172 1 97.81 163 CYS A C 1
ATOM 1224 O O . CYS A 1 163 ? 4.469 -11.922 8.805 1 97.81 163 CYS A O 1
ATOM 1226 N N . PRO A 1 164 ? 2.775 -10.523 8.508 1 98.25 164 PRO A N 1
ATOM 1227 C CA . PRO A 1 164 ? 3.455 -9.945 7.348 1 98.25 164 PRO A CA 1
ATOM 1228 C C . PRO A 1 164 ? 4.773 -9.266 7.715 1 98.25 164 PRO A C 1
ATOM 1230 O O . PRO A 1 164 ? 4.941 -8.805 8.844 1 98.25 164 PRO A O 1
ATOM 1233 N N . ILE A 1 165 ? 5.664 -9.234 6.777 1 98.69 165 ILE A N 1
ATOM 1234 C CA . ILE A 1 165 ? 6.938 -8.539 6.918 1 98.69 165 ILE A CA 1
ATOM 1235 C C . ILE A 1 165 ? 6.707 -7.027 6.844 1 98.69 165 ILE A C 1
ATOM 1237 O O . ILE A 1 165 ? 6.273 -6.512 5.809 1 98.69 165 ILE A O 1
ATOM 1241 N N . MET A 1 166 ? 7.004 -6.344 7.883 1 97.69 166 MET A N 1
ATOM 1242 C CA . MET A 1 166 ? 6.766 -4.906 8 1 97.69 166 MET A CA 1
ATOM 1243 C C . MET A 1 166 ? 7.781 -4.117 7.18 1 97.69 166 MET A C 1
ATOM 1245 O O . MET A 1 166 ? 8.867 -4.613 6.891 1 97.69 166 MET A O 1
ATOM 1249 N N . ILE A 1 167 ? 7.422 -2.912 6.812 1 97.31 167 ILE A N 1
ATOM 1250 C CA . ILE A 1 167 ? 8.359 -2.029 6.137 1 97.31 167 ILE A CA 1
ATOM 1251 C C . ILE A 1 167 ? 9.633 -1.892 6.973 1 97.31 167 ILE A C 1
ATOM 1253 O O . ILE A 1 167 ? 9.586 -1.941 8.203 1 97.31 167 ILE A O 1
ATOM 1257 N N . HIS A 1 168 ? 10.773 -1.83 6.336 1 95.44 168 HIS A N 1
ATOM 1258 C CA . HIS A 1 168 ? 12.102 -1.65 6.91 1 95.44 168 HIS A CA 1
ATOM 1259 C C . HIS A 1 168 ? 12.617 -2.947 7.523 1 95.44 168 HIS A C 1
ATOM 1261 O O . HIS A 1 168 ? 13.773 -3.021 7.953 1 95.44 168 HIS A O 1
ATOM 1267 N N . ASP A 1 169 ? 11.781 -4.035 7.539 1 97.56 169 ASP A N 1
ATOM 1268 C CA . ASP A 1 169 ? 12.203 -5.285 8.164 1 97.56 169 ASP A CA 1
ATOM 1269 C C . ASP A 1 169 ? 12.773 -6.254 7.133 1 97.56 169 ASP A C 1
ATOM 1271 O O . ASP A 1 169 ? 12.469 -6.148 5.945 1 97.56 169 ASP A O 1
ATOM 1275 N N . THR A 1 170 ? 13.617 -7.102 7.621 1 97.94 170 THR A N 1
ATOM 1276 C CA . THR A 1 170 ? 14.055 -8.281 6.887 1 97.94 170 THR A CA 1
ATOM 1277 C C . THR A 1 170 ? 13.547 -9.555 7.566 1 97.94 170 THR A C 1
ATOM 1279 O O . THR A 1 170 ? 13.641 -9.688 8.789 1 97.94 170 THR A O 1
ATOM 1282 N N . PHE A 1 171 ? 12.961 -10.383 6.891 1 98.75 171 PHE A N 1
ATOM 1283 C CA . PHE A 1 171 ? 12.516 -11.688 7.348 1 98.75 171 PHE A CA 1
ATOM 1284 C C . PHE A 1 171 ? 13.234 -12.797 6.59 1 98.75 171 PHE A C 1
ATOM 1286 O O . PHE A 1 171 ? 13.281 -12.789 5.359 1 98.75 171 PHE A O 1
ATOM 1293 N N . ARG A 1 172 ? 13.82 -13.781 7.32 1 98.38 172 ARG A N 1
ATOM 1294 C CA . ARG A 1 172 ? 14.516 -14.906 6.703 1 98.38 172 ARG A CA 1
ATOM 1295 C C . ARG A 1 172 ? 13.617 -16.141 6.629 1 98.38 172 ARG A C 1
ATOM 1297 O O . ARG A 1 172 ? 13.188 -16.656 7.656 1 98.38 172 ARG A O 1
ATOM 1304 N N . TYR A 1 173 ? 13.266 -16.547 5.379 1 98.5 173 TYR A N 1
ATOM 1305 C CA . TYR A 1 173 ? 12.719 -17.875 5.133 1 98.5 173 TYR A CA 1
ATOM 1306 C C . TYR A 1 173 ? 13.828 -18.906 5.012 1 98.5 173 TYR A C 1
ATOM 1308 O O . TYR A 1 173 ? 14.867 -18.656 4.402 1 98.5 173 TYR A O 1
ATOM 1316 N N . GLN A 1 174 ? 13.648 -20.078 5.551 1 97.06 174 GLN A N 1
ATOM 1317 C CA . GLN A 1 174 ? 14.594 -21.172 5.344 1 97.06 174 GLN A CA 1
ATOM 1318 C C . GLN A 1 174 ? 13.898 -22.531 5.461 1 97.06 174 GLN A C 1
ATOM 1320 O O . GLN A 1 174 ? 13.172 -22.781 6.422 1 97.06 174 GLN A O 1
ATOM 1325 N N . PHE A 1 175 ? 14.039 -23.359 4.492 1 97.12 175 PHE A N 1
ATOM 1326 C CA . PHE A 1 175 ? 13.398 -24.672 4.422 1 97.12 175 PHE A CA 1
ATOM 1327 C C . PHE A 1 175 ? 14.094 -25.562 3.398 1 97.12 175 PHE A C 1
ATOM 1329 O O . PHE A 1 175 ? 14.883 -25.078 2.58 1 97.12 175 PHE A O 1
ATOM 1336 N N . PHE A 1 176 ? 13.773 -26.844 3.367 1 96.38 176 PHE A N 1
ATOM 1337 C CA . PHE A 1 176 ? 14.32 -27.797 2.41 1 96.38 176 PHE A CA 1
ATOM 1338 C C . PHE A 1 176 ? 13.461 -27.859 1.155 1 96.38 176 PHE A C 1
ATOM 1340 O O . PHE A 1 176 ? 12.227 -27.859 1.241 1 96.38 176 PHE A O 1
ATOM 1347 N N . ALA A 1 177 ? 14.133 -27.875 0.037 1 96.75 177 ALA A N 1
ATOM 1348 C CA . ALA A 1 177 ? 13.438 -28.203 -1.205 1 96.75 177 ALA A CA 1
ATOM 1349 C C . ALA A 1 177 ? 13.242 -29.703 -1.343 1 96.75 177 ALA A C 1
ATOM 1351 O O . ALA A 1 177 ? 14.023 -30.391 -2.012 1 96.75 177 ALA A O 1
ATOM 1352 N N . ASN A 1 178 ? 12.078 -30.141 -0.855 1 93.75 178 ASN A N 1
ATOM 1353 C CA . ASN A 1 178 ? 11.953 -31.594 -0.724 1 93.75 178 ASN A CA 1
ATOM 1354 C C . ASN A 1 178 ? 11.016 -32.188 -1.78 1 93.75 178 ASN A C 1
ATOM 1356 O O . ASN A 1 178 ? 10.898 -33.406 -1.909 1 93.75 178 ASN A O 1
ATOM 1360 N N . ASN A 1 179 ? 10.336 -31.406 -2.5 1 95.19 179 ASN A N 1
ATOM 1361 C CA . ASN A 1 179 ? 9.547 -31.922 -3.613 1 95.19 179 ASN A CA 1
ATOM 1362 C C . ASN A 1 179 ? 9.922 -31.25 -4.93 1 95.19 179 ASN A C 1
ATOM 1364 O O . ASN A 1 179 ? 9.828 -30.031 -5.055 1 95.19 179 ASN A O 1
ATOM 1368 N N . TRP A 1 180 ? 10.305 -32.062 -5.863 1 95.94 180 TRP A N 1
ATOM 1369 C CA . TRP A 1 180 ? 10.789 -31.562 -7.133 1 95.94 180 TRP A CA 1
ATOM 1370 C C . TRP A 1 180 ? 9.633 -31.141 -8.031 1 95.94 180 TRP A C 1
ATOM 1372 O O . TRP A 1 180 ? 8.477 -31.484 -7.773 1 95.94 180 TRP A O 1
ATOM 1382 N N . GLY A 1 181 ? 9.906 -30.312 -9.062 1 97.5 181 GLY A N 1
ATOM 1383 C CA . GLY A 1 181 ? 8.938 -29.828 -10.023 1 97.5 181 GLY A CA 1
ATOM 1384 C C . GLY A 1 181 ? 9.094 -28.359 -10.344 1 97.5 181 GLY A C 1
ATOM 1385 O O . GLY A 1 181 ? 10.039 -27.719 -9.867 1 97.5 181 GLY A O 1
ATOM 1386 N N . SER A 1 182 ? 8.234 -27.875 -11.266 1 98.12 182 SER A N 1
ATOM 1387 C CA . SER A 1 182 ? 8.141 -26.453 -11.578 1 98.12 182 SER A CA 1
ATOM 1388 C C . SER A 1 182 ? 7.16 -25.75 -10.648 1 98.12 182 SER A C 1
ATOM 1390 O O . SER A 1 182 ? 5.969 -26.062 -10.633 1 98.12 182 SER A O 1
ATOM 1392 N N . HIS A 1 183 ? 7.711 -24.859 -9.875 1 98.44 183 HIS A N 1
ATOM 1393 C CA . HIS A 1 183 ? 6.914 -24.109 -8.914 1 98.44 183 HIS A CA 1
ATOM 1394 C C . HIS A 1 183 ? 7.047 -22.609 -9.141 1 98.44 183 HIS A C 1
ATOM 1396 O O . HIS A 1 183 ? 7.562 -22.172 -10.172 1 98.44 183 HIS A O 1
ATOM 1402 N N . LEU A 1 184 ? 6.328 -21.906 -8.281 1 97 184 LEU A N 1
ATOM 1403 C CA . LEU A 1 184 ? 6.242 -20.453 -8.344 1 97 184 LEU A CA 1
ATOM 1404 C C . LEU A 1 184 ? 6.344 -19.844 -6.945 1 97 184 LEU A C 1
ATOM 1406 O O . LEU A 1 184 ? 5.941 -20.469 -5.961 1 97 184 LEU A O 1
ATOM 1410 N N . TRP A 1 185 ? 7.074 -18.703 -6.797 1 98.62 185 TRP A N 1
ATOM 1411 C CA . TRP A 1 185 ? 6.879 -17.922 -5.582 1 98.62 185 TRP A CA 1
ATOM 1412 C C . TRP A 1 185 ? 6.191 -16.609 -5.887 1 98.62 185 TRP A C 1
ATOM 1414 O O . TRP A 1 185 ? 6.328 -16.062 -6.988 1 98.62 185 TRP A O 1
ATOM 1424 N N . HIS A 1 186 ? 5.422 -16.094 -4.977 1 98.81 186 HIS A N 1
ATOM 1425 C CA . HIS A 1 186 ? 4.758 -14.805 -5.164 1 98.81 186 HIS A CA 1
ATOM 1426 C C . HIS A 1 186 ? 4.297 -14.227 -3.834 1 98.81 186 HIS A C 1
ATOM 1428 O O . HIS A 1 186 ? 4.23 -14.938 -2.83 1 98.81 186 HIS A O 1
ATOM 1434 N N . ALA A 1 187 ? 4.062 -12.938 -3.9 1 98.88 187 ALA A N 1
ATOM 1435 C CA . ALA A 1 187 ? 3.426 -12.305 -2.746 1 98.88 187 ALA A CA 1
ATOM 1436 C C . ALA A 1 187 ? 2.031 -12.883 -2.506 1 98.88 187 ALA A C 1
ATOM 1438 O O . ALA A 1 187 ? 1.288 -13.141 -3.455 1 98.88 187 ALA A O 1
ATOM 1439 N N . HIS A 1 188 ? 1.718 -13.086 -1.254 1 98.38 188 HIS A N 1
ATOM 1440 C CA . HIS A 1 188 ? 0.376 -13.523 -0.889 1 98.38 188 HIS A CA 1
ATOM 1441 C C . HIS A 1 188 ? -0.415 -12.398 -0.237 1 98.38 188 HIS A C 1
ATOM 1443 O O . HIS A 1 188 ? -1.538 -12.609 0.226 1 98.38 188 HIS A O 1
ATOM 1449 N N . THR A 1 189 ? 0.172 -11.188 -0.22 1 98.06 189 THR A N 1
ATOM 1450 C CA . THR A 1 189 ? -0.461 -10.016 0.372 1 98.06 189 THR A CA 1
ATOM 1451 C C . THR A 1 189 ? -1.117 -9.156 -0.703 1 98.06 189 THR A C 1
ATOM 1453 O O . THR A 1 189 ? -0.453 -8.719 -1.644 1 98.06 189 THR A O 1
ATOM 1456 N N . ALA A 1 190 ? -2.385 -8.945 -0.503 1 97.94 190 ALA A N 1
ATOM 1457 C CA . ALA A 1 190 ? -3.15 -8.016 -1.331 1 97.94 190 ALA A CA 1
ATOM 1458 C C . ALA A 1 190 ? -2.992 -8.344 -2.812 1 97.94 190 ALA A C 1
ATOM 1460 O O . ALA A 1 190 ? -3.129 -9.5 -3.217 1 97.94 190 ALA A O 1
ATOM 1461 N N . THR A 1 191 ? -2.842 -7.301 -3.66 1 98.19 191 THR A N 1
ATOM 1462 C CA . THR A 1 191 ? -2.75 -7.473 -5.105 1 98.19 191 THR A CA 1
ATOM 1463 C C . THR A 1 191 ? -1.297 -7.395 -5.566 1 98.19 191 THR A C 1
ATOM 1465 O O . THR A 1 191 ? -1.028 -7.152 -6.746 1 98.19 191 THR A O 1
ATOM 1468 N N . GLN A 1 192 ? -0.378 -7.617 -4.676 1 98.69 192 GLN A N 1
ATOM 1469 C CA . GLN A 1 192 ? 1.031 -7.332 -4.922 1 98.69 192 GLN A CA 1
ATOM 1470 C C . GLN A 1 192 ? 1.592 -8.234 -6.02 1 98.69 192 GLN A C 1
ATOM 1472 O O . GLN A 1 192 ? 2.463 -7.816 -6.785 1 98.69 192 GLN A O 1
ATOM 1477 N N . LYS A 1 193 ? 1.069 -9.422 -6.102 1 98.69 193 LYS A N 1
ATOM 1478 C CA . LYS A 1 193 ? 1.477 -10.328 -7.172 1 98.69 193 LYS A CA 1
ATOM 1479 C C . LYS A 1 193 ? 1.216 -9.711 -8.547 1 98.69 193 LYS A C 1
ATOM 1481 O O . LYS A 1 193 ? 2.064 -9.789 -9.438 1 98.69 193 LYS A O 1
ATOM 1486 N N . LEU A 1 194 ? 0.14 -9.086 -8.711 1 98.44 194 LEU A N 1
ATOM 1487 C CA . LEU A 1 194 ? -0.267 -8.5 -9.984 1 98.44 194 LEU A CA 1
ATOM 1488 C C . LEU A 1 194 ? 0.613 -7.305 -10.336 1 98.44 194 LEU A C 1
ATOM 1490 O O . LEU A 1 194 ? 0.73 -6.938 -11.508 1 98.44 194 LEU A O 1
ATOM 1494 N N . ASP A 1 195 ? 1.214 -6.746 -9.32 1 98.38 195 ASP A N 1
ATOM 1495 C CA . ASP A 1 195 ? 2.051 -5.574 -9.562 1 98.38 195 ASP A CA 1
ATOM 1496 C C . ASP A 1 195 ? 3.518 -5.973 -9.727 1 98.38 195 ASP A C 1
ATOM 1498 O O . ASP A 1 195 ? 4.367 -5.125 -10.016 1 98.38 195 ASP A O 1
ATOM 1502 N N . GLY A 1 196 ? 3.895 -7.207 -9.438 1 98.44 196 GLY A N 1
ATOM 1503 C CA . GLY A 1 196 ? 5.234 -7.562 -9.883 1 98.44 196 GLY A CA 1
ATOM 1504 C C . GLY A 1 196 ? 5.984 -8.414 -8.875 1 98.44 196 GLY A C 1
ATOM 1505 O O . GLY A 1 196 ? 7.141 -8.789 -9.109 1 98.44 196 GLY A O 1
ATOM 1506 N N . VAL A 1 197 ? 5.371 -8.844 -7.738 1 98.75 197 VAL A N 1
ATOM 1507 C CA . VAL A 1 197 ? 6.094 -9.625 -6.738 1 98.75 197 VAL A CA 1
ATOM 1508 C C . VAL A 1 197 ? 5.863 -11.117 -6.977 1 98.75 197 VAL A C 1
ATOM 1510 O O . VAL A 1 197 ? 5.055 -11.742 -6.285 1 98.75 197 VAL A O 1
ATOM 1513 N N . PHE A 1 198 ? 6.613 -11.672 -7.875 1 98.56 198 PHE A N 1
ATOM 1514 C CA . PHE A 1 198 ? 6.539 -13.086 -8.219 1 98.56 198 PHE A CA 1
ATOM 1515 C C . PHE A 1 198 ? 7.801 -13.531 -8.945 1 98.56 198 PHE A C 1
ATOM 1517 O O . PHE A 1 198 ? 8.555 -12.703 -9.453 1 98.56 198 PHE A O 1
ATOM 1524 N N . GLY A 1 199 ? 8.039 -14.805 -8.984 1 98.06 199 GLY A N 1
ATOM 1525 C CA . GLY A 1 199 ? 9.133 -15.438 -9.711 1 98.06 199 GLY A CA 1
ATOM 1526 C C . GLY A 1 199 ? 9 -16.938 -9.797 1 98.06 199 GLY A C 1
ATOM 1527 O O . GLY A 1 199 ? 8.117 -17.531 -9.164 1 98.06 199 GLY A O 1
ATOM 1528 N N . SER A 1 200 ? 9.875 -17.547 -10.617 1 97.88 200 SER A N 1
ATOM 1529 C CA . SER A 1 200 ? 9.852 -19 -10.766 1 97.88 200 SER A CA 1
ATOM 1530 C C . SER A 1 200 ? 10.641 -19.672 -9.656 1 97.88 200 SER A C 1
ATOM 1532 O O . SER A 1 200 ? 11.562 -19.094 -9.086 1 97.88 200 SER A O 1
ATOM 1534 N N . PHE A 1 201 ? 10.258 -20.844 -9.305 1 98.38 201 PHE A N 1
ATOM 1535 C CA . PHE A 1 201 ? 10.914 -21.719 -8.344 1 98.38 201 PHE A CA 1
ATOM 1536 C C . PHE A 1 201 ? 11.023 -23.141 -8.875 1 98.38 201 PHE A C 1
ATOM 1538 O O . PHE A 1 201 ? 10.039 -23.875 -8.891 1 98.38 201 PHE A O 1
ATOM 1545 N N . ILE A 1 202 ? 12.203 -23.5 -9.281 1 98.31 202 ILE A N 1
ATOM 1546 C CA . ILE A 1 202 ? 12.414 -24.797 -9.922 1 98.31 202 ILE A CA 1
ATOM 1547 C C . ILE A 1 202 ? 13.219 -25.703 -9 1 98.31 202 ILE A C 1
ATOM 1549 O O . ILE A 1 202 ? 14.289 -25.328 -8.523 1 98.31 202 ILE A O 1
ATOM 1553 N N . VAL A 1 203 ? 12.672 -26.844 -8.719 1 98.38 203 VAL A N 1
ATOM 1554 C CA . VAL A 1 203 ? 13.398 -27.891 -8.016 1 98.38 203 VAL A CA 1
ATOM 1555 C C . VAL A 1 203 ? 13.648 -29.078 -8.953 1 98.38 203 VAL A C 1
ATOM 1557 O O . VAL A 1 203 ? 12.703 -29.734 -9.398 1 98.38 203 VAL A O 1
ATOM 1560 N N . ARG A 1 204 ? 14.883 -29.359 -9.234 1 97.31 204 ARG A N 1
ATOM 1561 C CA . ARG A 1 204 ? 15.25 -30.469 -10.117 1 97.31 204 ARG A CA 1
ATOM 1562 C C . ARG A 1 204 ? 15.562 -31.719 -9.32 1 97.31 204 ARG A C 1
ATOM 1564 O O . ARG A 1 204 ? 15.93 -31.641 -8.141 1 97.31 204 ARG A O 1
ATOM 1571 N N . SER A 1 205 ? 15.344 -32.844 -9.938 1 94.69 205 SER A N 1
ATOM 1572 C CA . SER A 1 205 ? 15.797 -34.125 -9.422 1 94.69 205 SER A CA 1
ATOM 1573 C C . SER A 1 205 ? 16.984 -34.656 -10.227 1 94.69 205 SER A C 1
ATOM 1575 O O . SER A 1 205 ? 17.203 -34.25 -11.367 1 94.69 205 SER A O 1
ATOM 1577 N N . PRO A 1 206 ? 17.734 -35.5 -9.57 1 94 206 PRO A N 1
ATOM 1578 C CA . PRO A 1 206 ? 18.766 -36.156 -10.383 1 94 206 PRO A CA 1
ATOM 1579 C C . PRO A 1 206 ? 18.188 -36.875 -11.602 1 94 206 PRO A C 1
ATOM 1581 O O . PRO A 1 206 ? 17.125 -37.469 -11.516 1 94 206 PRO A O 1
ATOM 1584 N N . PRO A 1 207 ? 18.938 -36.812 -12.648 1 90.69 207 PRO A N 1
ATOM 1585 C CA . PRO A 1 207 ? 18.406 -37.406 -13.891 1 90.69 207 PRO A CA 1
ATOM 1586 C C . PRO A 1 207 ? 17.969 -38.844 -13.727 1 90.69 207 PRO A C 1
ATOM 1588 O O . PRO A 1 207 ? 16.969 -39.25 -14.32 1 90.69 207 PRO A O 1
ATOM 1591 N N . GLN A 1 208 ? 18.625 -39.594 -12.945 1 88.62 208 GLN A N 1
ATOM 1592 C CA . GLN A 1 208 ? 18.297 -41 -12.781 1 88.62 208 GLN A CA 1
ATOM 1593 C C . GLN A 1 208 ? 16.938 -41.188 -12.102 1 88.62 208 GLN A C 1
ATOM 1595 O O . GLN A 1 208 ? 16.328 -42.25 -12.211 1 88.62 208 GLN A O 1
ATOM 1600 N N . ASP A 1 209 ? 16.516 -40.156 -11.453 1 89.38 209 ASP A N 1
ATOM 1601 C CA . ASP A 1 209 ? 15.234 -40.219 -10.742 1 89.38 209 ASP A CA 1
ATOM 1602 C C . ASP A 1 209 ? 14.117 -39.594 -11.562 1 89.38 209 ASP A C 1
ATOM 1604 O O . ASP A 1 209 ? 12.953 -39.625 -11.148 1 89.38 209 ASP A O 1
ATOM 1608 N N . GLU A 1 210 ? 14.43 -39.125 -12.672 1 89.56 210 GLU A N 1
ATOM 1609 C CA . GLU A 1 210 ? 13.438 -38.469 -13.523 1 89.56 210 GLU A CA 1
ATOM 1610 C C . GLU A 1 210 ? 12.727 -39.469 -14.414 1 89.56 210 GLU A C 1
ATOM 1612 O O . GLU A 1 210 ? 13.367 -40.188 -15.188 1 89.56 210 GLU A O 1
ATOM 1617 N N . PRO A 1 211 ? 11.398 -39.5 -14.336 1 90.94 211 PRO A N 1
ATOM 1618 C CA . PRO A 1 211 ? 10.664 -40.5 -15.117 1 90.94 211 PRO A CA 1
ATOM 1619 C C . PRO A 1 211 ? 10.852 -40.312 -16.625 1 90.94 211 PRO A C 1
ATOM 1621 O O . PRO A 1 211 ? 10.789 -41.312 -17.375 1 90.94 211 PRO A O 1
ATOM 1624 N N . TYR A 1 212 ? 11.102 -39.125 -17.047 1 93.31 212 TYR A N 1
ATOM 1625 C CA . TYR A 1 212 ? 11.133 -38.875 -18.484 1 93.31 212 TYR A CA 1
ATOM 1626 C C . TYR A 1 212 ? 12.508 -38.375 -18.922 1 93.31 212 TYR A C 1
ATOM 1628 O O . TYR A 1 212 ? 12.609 -37.531 -19.812 1 93.31 212 TYR A O 1
ATOM 1636 N N . GLN A 1 213 ? 13.469 -38.844 -18.344 1 89.06 213 GLN A N 1
ATOM 1637 C CA . GLN A 1 213 ? 14.836 -38.406 -18.625 1 89.06 213 GLN A CA 1
ATOM 1638 C C . GLN A 1 213 ? 15.195 -38.656 -20.094 1 89.06 213 GLN A C 1
ATOM 1640 O O . GLN A 1 213 ? 16.016 -37.906 -20.656 1 89.06 213 GLN A O 1
ATOM 1645 N N . ASN A 1 214 ? 14.516 -39.594 -20.703 1 92.88 214 ASN A N 1
ATOM 1646 C CA . ASN A 1 214 ? 14.875 -40 -22.062 1 92.88 214 ASN A CA 1
ATOM 1647 C C . ASN A 1 214 ? 14.156 -39.125 -23.094 1 92.88 214 ASN A C 1
ATOM 1649 O O . ASN A 1 214 ? 14.438 -39.219 -24.281 1 92.88 214 ASN A O 1
ATOM 1653 N N . LEU A 1 215 ? 13.328 -38.281 -22.641 1 95.69 215 LEU A N 1
ATOM 1654 C CA . LEU A 1 215 ? 12.516 -37.5 -23.578 1 95.69 215 LEU A CA 1
ATOM 1655 C C . LEU A 1 215 ? 13.172 -36.156 -23.906 1 95.69 215 LEU A C 1
ATOM 1657 O O . LEU A 1 215 ? 12.742 -35.469 -24.828 1 95.69 215 LEU A O 1
ATOM 1661 N N . TYR A 1 216 ? 14.203 -35.75 -23.25 1 96.25 216 TYR A N 1
ATOM 1662 C CA . TYR A 1 216 ? 14.867 -34.469 -23.531 1 96.25 216 TYR A CA 1
ATOM 1663 C C . TYR A 1 216 ? 16.359 -34.562 -23.266 1 96.25 216 TYR A C 1
ATOM 1665 O O . TYR A 1 216 ? 16.812 -35.438 -22.516 1 96.25 216 TYR A O 1
ATOM 1673 N N . ASP A 1 217 ? 17.109 -33.594 -23.859 1 95.88 217 ASP A N 1
ATOM 1674 C CA . ASP A 1 217 ? 18.562 -33.531 -23.719 1 95.88 217 ASP A CA 1
ATOM 1675 C C . ASP A 1 217 ? 18.969 -32.406 -22.75 1 95.88 217 ASP A C 1
ATOM 1677 O O . ASP A 1 217 ? 20 -32.531 -22.078 1 95.88 217 ASP A O 1
ATOM 1681 N N . PHE A 1 218 ? 18.125 -31.359 -22.719 1 95.56 218 PHE A N 1
ATOM 1682 C CA . PHE A 1 218 ? 18.516 -30.172 -21.969 1 95.56 218 PHE A CA 1
ATOM 1683 C C . PHE A 1 218 ? 17.375 -29.688 -21.078 1 95.56 218 PHE A C 1
ATOM 1685 O O . PHE A 1 218 ? 16.219 -29.641 -21.516 1 95.56 218 PHE A O 1
ATOM 1692 N N . ASP A 1 219 ? 17.641 -29.391 -19.812 1 96.31 219 ASP A N 1
ATOM 1693 C CA . ASP A 1 219 ? 16.812 -28.672 -18.859 1 96.31 219 ASP A CA 1
ATOM 1694 C C . ASP A 1 219 ? 17.531 -27.422 -18.344 1 96.31 219 ASP A C 1
ATOM 1696 O O . ASP A 1 219 ? 17.875 -27.344 -17.156 1 96.31 219 ASP A O 1
ATOM 1700 N N . LEU A 1 220 ? 17.641 -26.453 -19.203 1 94.75 220 LEU A N 1
ATOM 1701 C CA . LEU A 1 220 ? 18.531 -25.328 -18.953 1 94.75 220 LEU A CA 1
ATOM 1702 C C . LEU A 1 220 ? 17.797 -24.219 -18.203 1 94.75 220 LEU A C 1
ATOM 1704 O O . LEU A 1 220 ? 16.578 -24.094 -18.312 1 94.75 220 LEU A O 1
ATOM 1708 N N . ALA A 1 221 ? 18.578 -23.391 -17.547 1 93.38 221 ALA A N 1
ATOM 1709 C CA . ALA A 1 221 ? 18.047 -22.375 -16.625 1 93.38 221 ALA A CA 1
ATOM 1710 C C . ALA A 1 221 ? 17.281 -21.297 -17.391 1 93.38 221 ALA A C 1
ATOM 1712 O O . ALA A 1 221 ? 16.422 -20.625 -16.828 1 93.38 221 ALA A O 1
ATOM 1713 N N . ASN A 1 222 ? 17.5 -21.125 -18.641 1 91.38 222 ASN A N 1
ATOM 1714 C CA . ASN A 1 222 ? 16.891 -20.031 -19.375 1 91.38 222 ASN A CA 1
ATOM 1715 C C . ASN A 1 222 ? 15.664 -20.484 -20.156 1 91.38 222 ASN A C 1
ATOM 1717 O O . ASN A 1 222 ? 15.086 -19.703 -20.922 1 91.38 222 ASN A O 1
ATOM 1721 N N . HIS A 1 223 ? 15.266 -21.719 -20.078 1 95.44 223 HIS A N 1
ATOM 1722 C CA . HIS A 1 223 ? 14.086 -22.203 -20.797 1 95.44 223 HIS A CA 1
ATOM 1723 C C . HIS A 1 223 ? 12.859 -22.219 -19.891 1 95.44 223 HIS A C 1
ATOM 1725 O O . HIS A 1 223 ? 12.141 -23.219 -19.844 1 95.44 223 HIS A O 1
ATOM 1731 N N . VAL A 1 224 ? 12.672 -21.125 -19.141 1 96.38 224 VAL A N 1
ATOM 1732 C CA . VAL A 1 224 ? 11.523 -20.891 -18.266 1 96.38 224 VAL A CA 1
ATOM 1733 C C . VAL A 1 224 ? 10.711 -19.719 -18.812 1 96.38 224 VAL A C 1
ATOM 1735 O O . VAL A 1 224 ? 11.242 -18.625 -19 1 96.38 224 VAL A O 1
ATOM 1738 N N . ILE A 1 225 ? 9.477 -19.953 -19.109 1 97.75 225 ILE A N 1
ATOM 1739 C CA . ILE A 1 225 ? 8.547 -18.922 -19.547 1 97.75 225 ILE A CA 1
ATOM 1740 C C . ILE A 1 225 ? 7.609 -18.547 -18.391 1 97.75 225 ILE A C 1
ATOM 1742 O O . ILE A 1 225 ? 6.742 -19.328 -18.016 1 97.75 225 ILE A O 1
ATOM 1746 N N . VAL A 1 226 ? 7.801 -17.422 -17.859 1 98.12 226 VAL A N 1
ATOM 1747 C CA . VAL A 1 226 ? 6.891 -16.891 -16.844 1 98.12 226 VAL A CA 1
ATOM 1748 C C . VAL A 1 226 ? 5.922 -15.898 -17.5 1 98.12 226 VAL A C 1
ATOM 1750 O O . VAL A 1 226 ? 6.344 -14.922 -18.109 1 98.12 226 VAL A O 1
ATOM 1753 N N . ILE A 1 227 ? 4.656 -16.188 -17.359 1 98.38 227 ILE A N 1
ATOM 1754 C CA . ILE A 1 227 ? 3.656 -15.273 -17.906 1 98.38 227 ILE A CA 1
ATOM 1755 C C . ILE A 1 227 ? 2.893 -14.594 -16.781 1 98.38 227 ILE A C 1
ATOM 1757 O O . ILE A 1 227 ? 2.676 -15.188 -15.719 1 98.38 227 ILE A O 1
ATOM 1761 N N . ASN A 1 228 ? 2.51 -13.367 -16.953 1 97.88 228 ASN A N 1
ATOM 1762 C CA . ASN A 1 228 ? 1.678 -12.656 -16 1 97.88 228 ASN A CA 1
ATOM 1763 C C . ASN A 1 228 ? 0.768 -11.641 -16.688 1 97.88 228 ASN A C 1
ATOM 1765 O O . ASN A 1 228 ? 1.078 -11.164 -17.781 1 97.88 228 ASN A O 1
ATOM 1769 N N . ASP A 1 229 ? -0.398 -11.469 -16.172 1 97.06 229 ASP A N 1
ATOM 1770 C CA . ASP A 1 229 ? -1.284 -10.391 -16.609 1 97.06 229 ASP A CA 1
ATOM 1771 C C . ASP A 1 229 ? -0.867 -9.062 -15.992 1 97.06 229 ASP A C 1
ATOM 1773 O O . ASP A 1 229 ? -0.098 -9.031 -15.023 1 97.06 229 ASP A O 1
ATOM 1777 N N . TRP A 1 230 ? -1.315 -7.98 -16.609 1 96.56 230 TRP A N 1
ATOM 1778 C CA . TRP A 1 230 ? -0.758 -6.664 -16.328 1 96.56 230 TRP A CA 1
ATOM 1779 C C . TRP A 1 230 ? -1.811 -5.574 -16.516 1 96.56 230 TRP A C 1
ATOM 1781 O O . TRP A 1 230 ? -2.656 -5.664 -17.406 1 96.56 230 TRP A O 1
ATOM 1791 N N . PHE A 1 231 ? -1.853 -4.602 -15.578 1 95.38 231 PHE A N 1
ATOM 1792 C CA . PHE A 1 231 ? -2.715 -3.434 -15.695 1 95.38 231 PHE A CA 1
ATOM 1793 C C . PHE A 1 231 ? -1.915 -2.217 -16.141 1 95.38 231 PHE A C 1
ATOM 1795 O O . PHE A 1 231 ? -0.696 -2.164 -15.969 1 95.38 231 PHE A O 1
ATOM 1802 N N . LYS A 1 232 ? -2.615 -1.26 -16.688 1 92.44 232 LYS A N 1
ATOM 1803 C CA . LYS A 1 232 ? -1.995 0.005 -17.062 1 92.44 232 LYS A CA 1
ATOM 1804 C C . LYS A 1 232 ? -1.768 0.895 -15.844 1 92.44 232 LYS A C 1
ATOM 1806 O O . LYS A 1 232 ? -1.055 1.897 -15.922 1 92.44 232 LYS A O 1
ATOM 1811 N N . GLU A 1 233 ? -2.279 0.573 -14.75 1 94.81 233 GLU A N 1
ATOM 1812 C CA . GLU A 1 233 ? -2.115 1.234 -13.461 1 94.81 233 GLU A CA 1
ATOM 1813 C C . GLU A 1 233 ? -1.817 0.224 -12.359 1 94.81 233 GLU A C 1
ATOM 1815 O O . GLU A 1 233 ? -1.824 -0.986 -12.594 1 94.81 233 GLU A O 1
ATOM 1820 N N . GLU A 1 234 ? -1.425 0.7 -11.172 1 96.56 234 GLU A N 1
ATOM 1821 C CA . GLU A 1 234 ? -1.246 -0.226 -10.055 1 96.56 234 GLU A CA 1
ATOM 1822 C C . GLU A 1 234 ? -2.539 -0.976 -9.75 1 96.56 234 GLU A C 1
ATOM 1824 O O . GLU A 1 234 ? -3.629 -0.406 -9.836 1 96.56 234 GLU A O 1
ATOM 1829 N N . ALA A 1 235 ? -2.391 -2.172 -9.32 1 97.19 235 ALA A N 1
ATOM 1830 C CA . ALA A 1 235 ? -3.547 -3.041 -9.117 1 97.19 235 ALA A CA 1
ATOM 1831 C C . ALA A 1 235 ? -4.434 -2.516 -7.988 1 97.19 235 ALA A C 1
ATOM 1833 O O . ALA A 1 235 ? -5.637 -2.771 -7.969 1 97.19 235 ALA A O 1
ATOM 1834 N N . THR A 1 236 ? -3.891 -1.764 -7.039 1 96.31 236 THR A N 1
ATOM 1835 C CA . THR A 1 236 ? -4.684 -1.184 -5.961 1 96.31 236 THR A CA 1
ATOM 1836 C C . THR A 1 236 ? -5.742 -0.235 -6.516 1 96.31 236 THR A C 1
ATOM 1838 O O . THR A 1 236 ? -6.77 0 -5.875 1 96.31 236 THR A O 1
ATOM 1841 N N . GLY A 1 237 ? -5.527 0.258 -7.699 1 96.06 237 GLY A N 1
ATOM 1842 C CA . GLY A 1 237 ? -6.484 1.147 -8.336 1 96.06 237 GLY A CA 1
ATOM 1843 C C . GLY A 1 237 ? -7.742 0.435 -8.805 1 96.06 237 GLY A C 1
ATOM 1844 O O . GLY A 1 237 ? -8.727 1.08 -9.172 1 96.06 237 GLY A O 1
ATOM 1845 N N . ARG A 1 238 ? -7.738 -0.893 -8.695 1 96.12 238 ARG A N 1
ATOM 1846 C CA . ARG A 1 238 ? -8.867 -1.664 -9.203 1 96.12 238 ARG A CA 1
ATOM 1847 C C . ARG A 1 238 ? -9.555 -2.43 -8.078 1 96.12 238 ARG A C 1
ATOM 1849 O O . ARG A 1 238 ? -10.367 -3.322 -8.328 1 96.12 238 ARG A O 1
ATOM 1856 N N . PHE A 1 239 ? -9.219 -2.229 -6.793 1 95.69 239 PHE A N 1
ATOM 1857 C CA . PHE A 1 239 ? -9.875 -2.846 -5.652 1 95.69 239 PHE A CA 1
ATOM 1858 C C . PHE A 1 239 ? -10.32 -1.787 -4.648 1 95.69 239 PHE A C 1
ATOM 1860 O O . PHE A 1 239 ? -9.508 -1.011 -4.152 1 95.69 239 PHE A O 1
ATOM 1867 N N . PRO A 1 240 ? -11.617 -1.708 -4.227 1 96.06 240 PRO A N 1
ATOM 1868 C CA . PRO A 1 240 ? -12.656 -2.693 -4.547 1 96.06 240 PRO A CA 1
ATOM 1869 C C . PRO A 1 240 ? -13.211 -2.531 -5.961 1 96.06 240 PRO A C 1
ATOM 1871 O O . PRO A 1 240 ? -13.953 -3.391 -6.438 1 96.06 240 PRO A O 1
ATOM 1874 N N . GLY A 1 241 ? -12.898 -1.52 -6.617 1 95.44 241 GLY A N 1
ATOM 1875 C CA . GLY A 1 241 ? -13.328 -1.268 -7.984 1 95.44 241 GLY A CA 1
ATOM 1876 C C . GLY A 1 241 ? -14.031 0.067 -8.148 1 95.44 241 GLY A C 1
ATOM 1877 O O . GLY A 1 241 ? -14.344 0.737 -7.164 1 95.44 241 GLY A O 1
ATOM 1878 N N . ARG A 1 242 ? -14.25 0.535 -9.383 1 94.12 242 ARG A N 1
ATOM 1879 C CA . ARG A 1 242 ? -14.797 1.854 -9.688 1 94.12 242 ARG A CA 1
ATOM 1880 C C . ARG A 1 242 ? -16.109 1.737 -10.453 1 94.12 242 ARG A C 1
ATOM 1882 O O . ARG A 1 242 ? -16.344 0.737 -11.133 1 94.12 242 ARG A O 1
ATOM 1889 N N . ARG A 1 243 ? -16.969 2.719 -10.336 1 91.06 243 ARG A N 1
ATOM 1890 C CA . ARG A 1 243 ? -18.234 2.705 -11.047 1 91.06 243 ARG A CA 1
ATOM 1891 C C . ARG A 1 243 ? -18.109 3.352 -12.422 1 91.06 243 ARG A C 1
ATOM 1893 O O . ARG A 1 243 ? -19 3.217 -13.258 1 91.06 243 ARG A O 1
ATOM 1900 N N . ALA A 1 244 ? -17.016 4.094 -12.656 1 90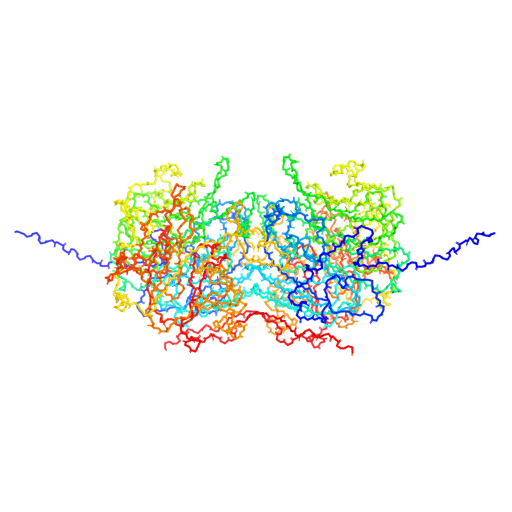.88 244 ALA A N 1
ATOM 1901 C CA . ALA A 1 244 ? -16.766 4.773 -13.922 1 90.88 244 ALA A CA 1
ATOM 1902 C C . ALA A 1 244 ? -15.266 4.887 -14.195 1 90.88 244 ALA A C 1
ATOM 1904 O O . ALA A 1 244 ? -14.445 4.523 -13.344 1 90.88 244 ALA A O 1
ATOM 1905 N N . GLY A 1 245 ? -14.875 5.316 -15.375 1 89.31 245 GLY A N 1
ATOM 1906 C CA . GLY A 1 245 ? -13.469 5.32 -15.742 1 89.31 245 GLY A CA 1
ATOM 1907 C C . GLY A 1 245 ? -12.945 3.945 -16.125 1 89.31 245 GLY A C 1
ATOM 1908 O O . GLY A 1 245 ? -13.531 3.273 -16.984 1 89.31 245 GLY A O 1
ATOM 1909 N N . ALA A 1 246 ? -11.82 3.646 -15.562 1 88.38 246 ALA A N 1
ATOM 1910 C CA . ALA A 1 246 ? -11.297 2.301 -15.797 1 88.38 246 ALA A CA 1
ATOM 1911 C C . ALA A 1 246 ? -12.016 1.28 -14.914 1 88.38 246 ALA A C 1
ATOM 1913 O O . ALA A 1 246 ? -11.562 0.988 -13.805 1 88.38 246 ALA A O 1
ATOM 1914 N N . VAL A 1 247 ? -12.992 0.776 -15.492 1 89.44 247 VAL A N 1
ATOM 1915 C CA . VAL A 1 247 ? -13.836 -0.158 -14.75 1 89.44 247 VAL A CA 1
ATOM 1916 C C . VAL A 1 247 ? -13.367 -1.589 -15 1 89.44 247 VAL A C 1
ATOM 1918 O O . VAL A 1 247 ? -12.484 -1.823 -15.836 1 89.44 247 VAL A O 1
ATOM 1921 N N . HIS A 1 248 ? -13.695 -2.545 -14.305 1 86.62 248 HIS A N 1
ATOM 1922 C CA . HIS A 1 248 ? -13.477 -3.979 -14.469 1 86.62 248 HIS A CA 1
ATOM 1923 C C . HIS A 1 248 ? -12.102 -4.383 -13.961 1 86.62 248 HIS A C 1
ATOM 1925 O O . HIS A 1 248 ? -11.289 -3.529 -13.586 1 86.62 248 HIS A O 1
ATOM 1931 N N . GLN A 1 249 ? -11.891 -5.629 -13.922 1 90.12 249 GLN A N 1
ATOM 1932 C CA . GLN A 1 249 ? -10.656 -6.195 -13.391 1 90.12 249 GLN A CA 1
ATOM 1933 C C . GLN A 1 249 ? -10.016 -7.148 -14.391 1 90.12 249 GLN A C 1
ATOM 1935 O O . GLN A 1 249 ? -9.359 -8.117 -14.008 1 90.12 249 GLN A O 1
ATOM 1940 N N . ASN A 1 250 ? -10.211 -6.875 -15.672 1 92.12 250 ASN A N 1
ATOM 1941 C CA . ASN A 1 250 ? -9.547 -7.641 -16.719 1 92.12 250 ASN A CA 1
ATOM 1942 C C . ASN A 1 250 ? -8.164 -7.07 -17.031 1 92.12 250 ASN A C 1
ATOM 1944 O O . ASN A 1 250 ? -7.949 -5.863 -16.938 1 92.12 250 ASN A O 1
ATOM 1948 N N . ALA A 1 251 ? -7.336 -7.922 -17.453 1 94.25 251 ALA A N 1
ATOM 1949 C CA . ALA A 1 251 ? -5.977 -7.508 -17.781 1 94.25 251 ALA A CA 1
ATOM 1950 C C . ALA A 1 251 ? -5.977 -6.484 -18.922 1 94.25 251 ALA A C 1
ATOM 1952 O O . ALA A 1 251 ? -6.828 -6.535 -19.812 1 94.25 251 ALA A O 1
ATOM 1953 N N . ASP A 1 252 ? -5.039 -5.52 -18.875 1 92.88 252 ASP A N 1
ATOM 1954 C CA . ASP A 1 252 ? -4.824 -4.57 -19.953 1 92.88 252 ASP A CA 1
ATOM 1955 C C . ASP A 1 252 ? -3.748 -5.074 -20.922 1 92.88 252 ASP A C 1
ATOM 1957 O O . ASP A 1 252 ? -3.693 -4.648 -22.078 1 92.88 252 ASP A O 1
ATOM 1961 N N . ALA A 1 253 ? -2.875 -5.953 -20.438 1 94.25 253 ALA A N 1
ATOM 1962 C CA . ALA A 1 253 ? -1.797 -6.559 -21.203 1 94.25 253 ALA A CA 1
ATOM 1963 C C . ALA A 1 253 ? -1.312 -7.852 -20.562 1 94.25 253 ALA A C 1
ATOM 1965 O O . ALA A 1 253 ? -1.69 -8.164 -19.422 1 94.25 253 ALA A O 1
ATOM 1966 N N . PHE A 1 254 ? -0.614 -8.648 -21.312 1 96.44 254 PHE A N 1
ATOM 1967 C CA . PHE A 1 254 ? 0.164 -9.766 -20.797 1 96.44 254 PHE A CA 1
ATOM 1968 C C . PHE A 1 254 ? 1.657 -9.484 -20.906 1 96.44 254 PHE A C 1
ATOM 1970 O O . PHE A 1 254 ? 2.076 -8.633 -21.688 1 96.44 254 PHE A O 1
ATOM 1977 N N . LEU A 1 255 ? 2.418 -10.086 -20.047 1 97.06 255 LEU A N 1
ATOM 1978 C CA . LEU A 1 255 ? 3.873 -10.062 -20.156 1 97.06 255 LEU A CA 1
ATOM 1979 C C . LEU A 1 255 ? 4.43 -11.477 -20.266 1 97.06 255 LEU A C 1
ATOM 1981 O O . LEU A 1 255 ? 3.846 -12.422 -19.719 1 97.06 255 LEU A O 1
ATOM 1985 N N . ILE A 1 256 ? 5.449 -11.625 -21.016 1 97.38 256 ILE A N 1
ATOM 1986 C CA . ILE A 1 256 ? 6.254 -12.844 -21.078 1 97.38 256 ILE A CA 1
ATOM 1987 C C . ILE A 1 256 ? 7.66 -12.562 -20.562 1 97.38 256 ILE A C 1
ATOM 1989 O O . ILE A 1 256 ? 8.414 -11.789 -21.156 1 97.38 256 ILE A O 1
ATOM 1993 N N . ASN A 1 257 ? 7.98 -13.172 -19.453 1 96.56 257 ASN A N 1
ATOM 1994 C CA . ASN A 1 257 ? 9.242 -12.922 -18.766 1 96.56 257 ASN A CA 1
ATOM 1995 C C . ASN A 1 257 ? 9.469 -11.43 -18.547 1 96.56 257 ASN A C 1
ATOM 1997 O O . ASN A 1 257 ? 10.555 -10.914 -18.812 1 96.56 257 ASN A O 1
ATOM 2001 N N . GLY A 1 258 ? 8.398 -10.711 -18.156 1 94.94 258 GLY A N 1
ATOM 2002 C CA . GLY A 1 258 ? 8.477 -9.32 -17.734 1 94.94 258 GLY A CA 1
ATOM 2003 C C . GLY A 1 258 ? 8.438 -8.344 -18.891 1 94.94 258 GLY A C 1
ATOM 2004 O O . GLY A 1 258 ? 8.516 -7.129 -18.688 1 94.94 258 GLY A O 1
ATOM 2005 N N . LYS A 1 259 ? 8.25 -8.812 -20.125 1 95.06 259 LYS A N 1
ATOM 2006 C CA . LYS A 1 259 ? 8.258 -7.941 -21.297 1 95.06 259 LYS A CA 1
ATOM 2007 C C . LYS A 1 259 ? 6.949 -8.055 -22.078 1 95.06 259 LYS A C 1
ATOM 2009 O O . LYS A 1 259 ? 6.379 -9.148 -22.188 1 95.06 259 LYS A O 1
ATOM 2014 N N . GLY A 1 260 ? 6.508 -6.98 -22.484 1 93.5 260 GLY A N 1
ATOM 2015 C CA . GLY A 1 260 ? 5.336 -6.891 -23.328 1 93.5 260 GLY A CA 1
ATOM 2016 C C . GLY A 1 260 ? 5.207 -5.543 -24.031 1 93.5 260 GLY A C 1
ATOM 2017 O O . GLY A 1 260 ? 6.074 -4.68 -23.891 1 93.5 260 GLY A O 1
ATOM 2018 N N . ARG A 1 261 ? 4.141 -5.461 -24.844 1 90.44 261 ARG A N 1
ATOM 2019 C CA . ARG A 1 261 ? 3.852 -4.199 -25.531 1 90.44 261 ARG A CA 1
ATOM 2020 C C . ARG A 1 261 ? 2.383 -3.82 -25.375 1 90.44 261 ARG A C 1
ATOM 2022 O O . ARG A 1 261 ? 1.504 -4.684 -25.453 1 90.44 261 ARG A O 1
ATOM 2029 N N . TYR A 1 262 ? 2.244 -2.65 -24.984 1 82.81 262 TYR A N 1
ATOM 2030 C CA . TYR A 1 262 ? 0.87 -2.162 -24.984 1 82.81 262 TYR A CA 1
ATOM 2031 C C . TYR A 1 262 ? 0.549 -1.45 -26.297 1 82.81 262 TYR A C 1
ATOM 2033 O O . TYR A 1 262 ? 1.447 -0.931 -26.969 1 82.81 262 TYR A O 1
ATOM 2041 N N . ILE A 1 263 ? -0.699 -1.581 -26.703 1 70.62 263 ILE A N 1
ATOM 2042 C CA . ILE A 1 263 ? -1.201 -0.85 -27.859 1 70.62 263 ILE A CA 1
ATOM 2043 C C . ILE A 1 263 ? -2.176 0.233 -27.406 1 70.62 263 ILE A C 1
ATOM 2045 O O . ILE A 1 263 ? -3.154 -0.056 -26.703 1 70.62 263 ILE A O 1
ATOM 2049 N N . ASP A 1 264 ? -1.771 1.507 -27.734 1 67.88 264 ASP A N 1
ATOM 2050 C CA . ASP A 1 264 ? -2.674 2.578 -27.328 1 67.88 264 ASP A CA 1
ATOM 2051 C C . ASP A 1 264 ? -3.826 2.734 -28.312 1 67.88 264 ASP A C 1
ATOM 2053 O O . ASP A 1 264 ? -3.91 1.997 -29.297 1 67.88 264 ASP A O 1
ATOM 2057 N N . LEU A 1 265 ? -4.707 3.641 -28 1 62.22 265 LEU A N 1
ATOM 2058 C CA . LEU A 1 265 ? -5.918 3.855 -28.797 1 62.22 265 LEU A CA 1
ATOM 2059 C C . LEU A 1 265 ? -5.574 4.25 -30.219 1 62.22 265 LEU A C 1
ATOM 2061 O O . LEU A 1 265 ? -6.359 4.012 -31.141 1 62.22 265 LEU A O 1
ATOM 2065 N N . SER A 1 266 ? -4.359 4.773 -30.375 1 64.44 266 SER A N 1
ATOM 2066 C CA . SER A 1 266 ? -3.912 5.172 -31.719 1 64.44 266 SER A CA 1
ATOM 2067 C C . SER A 1 266 ? -3.166 4.035 -32.406 1 64.44 266 SER A C 1
ATOM 2069 O O . SER A 1 266 ? -2.643 4.211 -33.5 1 64.44 266 SER A O 1
ATOM 2071 N N . HIS A 1 267 ? -3.1 2.926 -31.734 1 64.62 267 HIS A N 1
ATOM 2072 C CA . HIS A 1 267 ? -2.441 1.719 -32.219 1 64.62 267 HIS A CA 1
ATOM 2073 C C . HIS A 1 267 ? -0.923 1.855 -32.156 1 64.62 267 HIS A C 1
ATOM 2075 O O . HIS A 1 267 ? -0.199 1.079 -32.781 1 64.62 267 HIS A O 1
ATOM 2081 N N . ALA A 1 268 ? -0.576 2.938 -31.438 1 67.88 268 ALA A N 1
ATOM 2082 C CA . ALA A 1 268 ? 0.854 3.053 -31.156 1 67.88 268 ALA A CA 1
ATOM 2083 C C . ALA A 1 268 ? 1.275 2.096 -30.047 1 67.88 268 ALA A C 1
ATOM 2085 O O . ALA A 1 268 ? 0.504 1.829 -29.125 1 67.88 268 ALA A O 1
ATOM 2086 N N . THR A 1 269 ? 2.383 1.368 -30.328 1 74.25 269 THR A N 1
ATOM 2087 C CA . THR A 1 269 ? 2.879 0.393 -29.359 1 74.25 269 THR A CA 1
ATOM 2088 C C . THR A 1 269 ? 4.215 0.84 -28.781 1 74.25 269 THR A C 1
ATOM 2090 O O . THR A 1 269 ? 4.871 1.729 -29.328 1 74.25 269 THR A O 1
ATOM 2093 N N . SER A 1 270 ? 4.453 0.385 -27.656 1 77.69 270 SER A N 1
ATOM 2094 C CA . SER A 1 270 ? 5.754 0.668 -27.062 1 77.69 270 SER A CA 1
ATOM 2095 C C . SER A 1 270 ? 6.871 -0.085 -27.781 1 77.69 270 SER A C 1
ATOM 2097 O O . SER A 1 270 ? 6.613 -1.065 -28.484 1 77.69 270 SER A O 1
ATOM 2099 N N . ASN A 1 271 ? 8.07 0.417 -27.609 1 83.12 271 ASN A N 1
ATOM 2100 C CA . ASN A 1 271 ? 9.219 -0.165 -28.297 1 83.12 271 ASN A CA 1
ATOM 2101 C C . ASN A 1 271 ? 10.008 -1.095 -27.375 1 83.12 271 ASN A C 1
ATOM 2103 O O . ASN A 1 271 ? 11.234 -1.12 -27.422 1 83.12 271 ASN A O 1
ATOM 2107 N N . ILE A 1 272 ? 9.289 -1.854 -26.594 1 91.19 272 ILE A N 1
ATOM 2108 C CA . ILE A 1 272 ? 9.953 -2.832 -25.734 1 91.19 272 ILE A CA 1
ATOM 2109 C C . ILE A 1 272 ? 10.32 -4.07 -26.562 1 91.19 272 ILE A C 1
ATOM 2111 O O . ILE A 1 272 ? 9.461 -4.652 -27.234 1 91.19 272 ILE A O 1
ATOM 2115 N N . PRO A 1 273 ? 11.555 -4.484 -26.547 1 91.38 273 PRO A N 1
ATOM 2116 C CA . PRO A 1 273 ? 11.938 -5.676 -27.312 1 91.38 273 PRO A CA 1
ATOM 2117 C C . PRO A 1 273 ? 11.234 -6.938 -26.812 1 91.38 273 PRO A C 1
ATOM 2119 O O . PRO A 1 273 ? 10.945 -7.066 -25.625 1 91.38 273 PRO A O 1
ATOM 2122 N N . PHE A 1 274 ? 11.023 -7.859 -27.75 1 93.12 274 PHE A N 1
ATOM 2123 C CA . PHE A 1 274 ? 10.453 -9.148 -27.375 1 93.12 274 PHE A CA 1
ATOM 2124 C C . PHE A 1 274 ? 11.43 -9.953 -26.516 1 93.12 274 PHE A C 1
ATOM 2126 O O . PHE A 1 274 ? 12.641 -9.828 -26.672 1 93.12 274 PHE A O 1
ATOM 2133 N N . GLU A 1 275 ? 10.836 -10.703 -25.625 1 93.88 275 GLU A N 1
ATOM 2134 C CA . GLU A 1 275 ? 11.648 -11.75 -25 1 93.88 275 GLU A CA 1
ATOM 2135 C C . GLU A 1 275 ? 12.148 -12.75 -26.031 1 93.88 275 GLU A C 1
ATOM 2137 O O . GLU A 1 275 ? 11.406 -13.141 -26.938 1 93.88 275 GLU A O 1
ATOM 2142 N N . VAL A 1 276 ? 13.461 -13.125 -25.938 1 93.44 276 VAL A N 1
ATOM 2143 C CA . VAL A 1 276 ? 14.055 -14.094 -26.844 1 93.44 276 VAL A CA 1
ATOM 2144 C C . VAL A 1 276 ? 14.57 -15.297 -26.062 1 93.44 276 VAL A C 1
ATOM 2146 O O . VAL A 1 276 ? 15.367 -15.141 -25.125 1 93.44 276 VAL A O 1
ATOM 2149 N N . ILE A 1 277 ? 14.117 -16.422 -26.375 1 94.38 277 ILE A N 1
ATOM 2150 C CA . ILE A 1 277 ? 14.617 -17.672 -25.812 1 94.38 277 ILE A CA 1
ATOM 2151 C C . ILE A 1 277 ? 15.398 -18.438 -26.891 1 94.38 277 ILE A C 1
ATOM 2153 O O . ILE A 1 277 ? 14.859 -18.734 -27.953 1 94.38 277 ILE A O 1
ATOM 2157 N N . THR A 1 278 ? 16.625 -18.828 -26.578 1 93.69 278 THR A N 1
ATOM 2158 C CA . THR A 1 278 ? 17.516 -19.406 -27.578 1 93.69 278 THR A CA 1
ATOM 2159 C C . THR A 1 278 ? 17.594 -20.922 -27.406 1 93.69 278 THR A C 1
ATOM 2161 O O . THR A 1 278 ? 17.641 -21.422 -26.281 1 93.69 278 THR A O 1
ATOM 2164 N N . VAL A 1 279 ? 17.672 -21.641 -28.531 1 95.94 279 VAL A N 1
ATOM 2165 C CA . VAL A 1 279 ? 17.828 -23.078 -28.547 1 95.94 279 VAL A CA 1
ATOM 2166 C C . VAL A 1 279 ? 18.828 -23.5 -29.625 1 95.94 279 VAL A C 1
ATOM 2168 O O . VAL A 1 279 ? 19.078 -22.734 -30.562 1 95.94 279 VAL A O 1
ATOM 2171 N N . GLY A 1 280 ? 19.391 -24.688 -29.453 1 95.25 280 GLY A N 1
ATOM 2172 C CA . GLY A 1 280 ? 20.172 -25.297 -30.516 1 95.25 280 GLY A CA 1
ATOM 2173 C C . GLY A 1 280 ? 19.328 -26.125 -31.453 1 95.25 280 GLY A C 1
ATOM 2174 O O . GLY A 1 280 ? 18.234 -26.562 -31.109 1 95.25 280 GLY A O 1
ATOM 2175 N N . ALA A 1 281 ? 19.891 -26.453 -32.688 1 96 281 ALA A N 1
ATOM 2176 C CA . ALA A 1 281 ? 19.156 -27.234 -33.688 1 96 281 ALA A CA 1
ATOM 2177 C C . ALA A 1 281 ? 19.266 -28.734 -33.375 1 96 281 ALA A C 1
ATOM 2179 O O . ALA A 1 281 ? 20.297 -29.203 -32.875 1 96 281 ALA A O 1
ATOM 2180 N N . ASN A 1 282 ? 18.203 -29.453 -33.625 1 96.06 282 ASN A N 1
ATOM 2181 C CA . ASN A 1 282 ? 18.125 -30.906 -33.562 1 96.06 282 ASN A CA 1
ATOM 2182 C C . ASN A 1 282 ? 18.406 -31.406 -32.156 1 96.06 282 ASN A C 1
ATOM 2184 O O . ASN A 1 282 ? 19.188 -32.344 -31.953 1 96.06 282 ASN A O 1
ATOM 2188 N N . GLN A 1 283 ? 17.859 -30.75 -31.219 1 96.19 283 GLN A N 1
ATOM 2189 C CA . GLN A 1 283 ? 17.906 -31.109 -29.812 1 96.19 283 GLN A CA 1
ATOM 2190 C C . GLN A 1 283 ? 16.516 -31.141 -29.188 1 96.19 283 GLN A C 1
ATOM 2192 O O . GLN A 1 283 ? 15.547 -30.688 -29.812 1 96.19 283 GLN A O 1
ATOM 2197 N N . ARG A 1 284 ? 16.438 -31.734 -28 1 97.56 284 ARG A N 1
ATOM 2198 C CA . ARG A 1 284 ? 15.195 -31.781 -27.234 1 97.56 284 ARG A CA 1
ATOM 2199 C C . ARG A 1 284 ? 15.328 -31 -25.938 1 97.56 284 ARG A C 1
ATOM 2201 O O . ARG A 1 284 ? 16.172 -31.328 -25.094 1 97.56 284 ARG A O 1
ATOM 2208 N N . TYR A 1 285 ? 14.492 -29.953 -25.781 1 97.06 285 TYR A N 1
ATOM 2209 C CA . TYR A 1 285 ? 14.578 -29.047 -24.641 1 97.06 285 TYR A CA 1
ATOM 2210 C C . TYR A 1 285 ? 13.352 -29.172 -23.75 1 97.06 285 TYR A C 1
ATOM 2212 O O . TYR A 1 285 ? 12.219 -29.109 -24.234 1 97.06 285 TYR A O 1
ATOM 2220 N N . ARG A 1 286 ? 13.562 -29.375 -22.484 1 97.69 286 ARG A N 1
ATOM 2221 C CA . ARG A 1 286 ? 12.484 -29.172 -21.531 1 97.69 286 ARG A CA 1
ATOM 2222 C C . ARG A 1 286 ? 12.219 -27.703 -21.281 1 97.69 286 ARG A C 1
ATOM 2224 O O . ARG A 1 286 ? 13.133 -26.953 -20.906 1 97.69 286 ARG A O 1
ATOM 2231 N N . PHE A 1 287 ? 11 -27.266 -21.516 1 98.06 287 PHE A N 1
ATOM 2232 C CA . PHE A 1 287 ? 10.516 -25.938 -21.203 1 98.06 287 PHE A CA 1
ATOM 2233 C C . PHE A 1 287 ? 9.57 -25.953 -20.016 1 98.06 287 PHE A C 1
ATOM 2235 O O . PHE A 1 287 ? 8.977 -27 -19.719 1 98.06 287 PHE A O 1
ATOM 2242 N N . ARG A 1 288 ? 9.539 -24.875 -19.328 1 98.12 288 ARG A N 1
ATOM 2243 C CA . ARG A 1 288 ? 8.625 -24.703 -18.219 1 98.12 288 ARG A CA 1
ATOM 2244 C C . ARG A 1 288 ? 7.766 -23.453 -18.391 1 98.12 288 ARG A C 1
ATOM 2246 O O . ARG A 1 288 ? 8.281 -22.375 -18.641 1 98.12 288 ARG A O 1
ATOM 2253 N N . LEU A 1 289 ? 6.48 -23.641 -18.344 1 98.75 289 LEU A N 1
ATOM 2254 C CA . LEU A 1 289 ? 5.516 -22.547 -18.328 1 98.75 289 LEU A CA 1
ATOM 2255 C C . LEU A 1 289 ? 5.004 -22.297 -16.922 1 98.75 289 LEU A C 1
ATOM 2257 O O . LEU A 1 289 ? 4.414 -23.188 -16.297 1 98.75 289 LEU A O 1
ATOM 2261 N N . ILE A 1 290 ? 5.281 -21.141 -16.391 1 98.56 290 ILE A N 1
ATOM 2262 C CA . ILE A 1 290 ? 4.828 -20.734 -15.07 1 98.56 290 ILE A CA 1
ATOM 2263 C C . ILE A 1 290 ? 3.816 -19.594 -15.203 1 98.56 290 ILE A C 1
ATOM 2265 O O . ILE A 1 290 ? 4.148 -18.516 -15.695 1 98.56 290 ILE A O 1
ATOM 2269 N N . ASN A 1 291 ? 2.598 -19.812 -14.734 1 98.75 291 ASN A N 1
ATOM 2270 C CA . ASN A 1 291 ? 1.529 -18.828 -14.883 1 98.75 291 ASN A CA 1
ATOM 2271 C C . ASN A 1 291 ? 1.318 -18.031 -13.594 1 98.75 291 ASN A C 1
ATOM 2273 O O . ASN A 1 291 ? 0.753 -18.547 -12.633 1 98.75 291 ASN A O 1
ATOM 2277 N N . SER A 1 292 ? 1.65 -16.766 -13.602 1 98.38 292 SER A N 1
ATOM 2278 C CA . SER A 1 292 ? 1.467 -15.883 -12.453 1 98.38 292 SER A CA 1
ATOM 2279 C C . SER A 1 292 ? 0.265 -14.961 -12.648 1 98.38 292 SER A C 1
ATOM 2281 O O . SER A 1 292 ? 0.231 -13.852 -12.109 1 98.38 292 SER A O 1
ATOM 2283 N N . PHE A 1 293 ? -0.697 -15.391 -13.375 1 98.44 293 PHE A N 1
ATOM 2284 C CA . PHE A 1 293 ? -1.896 -14.594 -13.602 1 98.44 293 PHE A CA 1
ATOM 2285 C C . PHE A 1 293 ? -2.646 -14.352 -12.297 1 98.44 293 PHE A C 1
ATOM 2287 O O . PHE A 1 293 ? -2.512 -15.125 -11.344 1 98.44 293 PHE A O 1
ATOM 2294 N N . CYS A 1 294 ? -3.43 -13.25 -12.344 1 97.94 294 CYS A N 1
ATOM 2295 C CA . CYS A 1 294 ? -4.227 -12.867 -11.188 1 97.94 294 CYS A CA 1
ATOM 2296 C C . CYS A 1 294 ? -5.68 -12.625 -11.57 1 97.94 294 CYS A C 1
ATOM 2298 O O . CYS A 1 294 ? -6.562 -12.625 -10.719 1 97.94 294 CYS A O 1
ATOM 2300 N N . THR A 1 295 ? -5.992 -12.375 -12.797 1 95.81 295 THR A N 1
ATOM 2301 C CA . THR A 1 295 ? -7.332 -11.984 -13.234 1 95.81 295 THR A CA 1
ATOM 2302 C C . THR A 1 295 ? -8.086 -13.18 -13.805 1 95.81 295 THR A C 1
ATOM 2304 O O . THR A 1 295 ? -7.613 -14.312 -13.719 1 95.81 295 THR A O 1
ATOM 2307 N N . VAL A 1 296 ? -9.25 -12.969 -14.422 1 93.62 296 VAL A N 1
ATOM 2308 C CA . VAL A 1 296 ? -10.195 -14.031 -14.727 1 93.62 296 VAL A CA 1
ATOM 2309 C C . VAL A 1 296 ? -9.859 -14.656 -16.078 1 93.62 296 VAL A C 1
ATOM 2311 O O . VAL A 1 296 ? -10.367 -15.734 -16.422 1 93.62 296 VAL A O 1
ATOM 2314 N N . CYS A 1 297 ? -8.906 -14.148 -16.781 1 93.12 297 CYS A N 1
ATOM 2315 C CA . CYS A 1 297 ? -8.68 -14.602 -18.156 1 93.12 297 CYS A CA 1
ATOM 2316 C C . CYS A 1 297 ? -7.688 -15.75 -18.203 1 93.12 297 CYS A C 1
ATOM 2318 O O . CYS A 1 297 ? -6.621 -15.68 -17.578 1 93.12 297 CYS A O 1
ATOM 2320 N N . PRO A 1 298 ? -8.023 -16.859 -18.953 1 96.31 298 PRO A N 1
ATOM 2321 C CA . PRO A 1 298 ? -6.988 -17.828 -19.312 1 96.31 298 PRO A CA 1
ATOM 2322 C C . PRO A 1 298 ? -6.102 -17.344 -20.453 1 96.31 298 PRO A C 1
ATOM 2324 O O . PRO A 1 298 ? -6.449 -16.391 -21.156 1 96.31 298 PRO A O 1
ATOM 2327 N N . ALA A 1 299 ? -5 -18 -20.594 1 97.19 299 ALA A N 1
ATOM 2328 C CA . ALA A 1 299 ? -4.117 -17.719 -21.734 1 97.19 299 ALA A CA 1
ATOM 2329 C C . ALA A 1 299 ? -3.779 -19 -22.484 1 97.19 299 ALA A C 1
ATOM 2331 O O . ALA A 1 299 ? -3.625 -20.062 -21.875 1 97.19 299 ALA A O 1
ATOM 2332 N N . GLN A 1 300 ? -3.715 -18.875 -23.766 1 97.31 300 GLN A N 1
ATOM 2333 C CA . GLN A 1 300 ? -3.32 -19.984 -24.625 1 97.31 300 GLN A CA 1
ATOM 2334 C C . GLN A 1 300 ? -1.935 -19.75 -25.219 1 97.31 300 GLN A C 1
ATOM 2336 O O . GLN A 1 300 ? -1.696 -18.734 -25.875 1 97.31 300 GLN A O 1
ATOM 2341 N N . LEU A 1 301 ? -0.991 -20.656 -24.953 1 98.31 301 LEU A N 1
ATOM 2342 C CA . LEU A 1 301 ? 0.388 -20.562 -25.422 1 98.31 301 LEU A CA 1
ATOM 2343 C C . LEU A 1 301 ? 0.608 -21.484 -26.641 1 98.31 301 LEU A C 1
ATOM 2345 O O . LEU A 1 301 ? 0.249 -22.656 -26.609 1 98.31 301 LEU A O 1
ATOM 2349 N N . THR A 1 302 ? 1.206 -20.938 -27.703 1 97.56 302 THR A N 1
ATOM 2350 C CA . THR A 1 302 ? 1.639 -21.703 -28.875 1 97.56 302 THR A CA 1
ATOM 2351 C C . THR A 1 302 ? 3.066 -21.328 -29.266 1 97.56 302 THR A C 1
ATOM 2353 O O . THR A 1 302 ? 3.518 -20.203 -29 1 97.56 302 THR A O 1
ATOM 2356 N N . ILE A 1 303 ? 3.777 -22.234 -29.781 1 97.81 303 ILE A N 1
ATOM 2357 C CA . ILE A 1 303 ? 5.082 -21.984 -30.391 1 97.81 303 ILE A CA 1
ATOM 2358 C C . ILE A 1 303 ? 5.047 -22.375 -31.859 1 97.81 303 ILE A C 1
ATOM 2360 O O . ILE A 1 303 ? 4.867 -23.547 -32.188 1 97.81 303 ILE A O 1
ATOM 2364 N N . GLU A 1 304 ? 5.25 -21.391 -32.688 1 96.88 304 GLU A N 1
ATOM 2365 C CA . GLU A 1 304 ? 5.137 -21.562 -34.125 1 96.88 304 GLU A CA 1
ATOM 2366 C C . GLU A 1 304 ? 6.023 -22.703 -34.625 1 96.88 304 GLU A C 1
ATOM 2368 O O . GLU A 1 304 ? 7.215 -22.734 -34.312 1 96.88 304 GLU A O 1
ATOM 2373 N N . GLY A 1 305 ? 5.406 -23.641 -35.312 1 95.88 305 GLY A N 1
ATOM 2374 C CA . GLY A 1 305 ? 6.137 -24.688 -36 1 95.88 305 GLY A CA 1
ATOM 2375 C C . GLY A 1 305 ? 6.586 -25.797 -35.062 1 95.88 305 GLY A C 1
ATOM 2376 O O . GLY A 1 305 ? 7.277 -26.734 -35.469 1 95.88 305 GLY A O 1
ATOM 2377 N N . HIS A 1 306 ? 6.242 -25.766 -33.812 1 97.5 306 HIS A N 1
ATOM 2378 C CA . HIS A 1 306 ? 6.711 -26.75 -32.844 1 97.5 306 HIS A CA 1
ATOM 2379 C C . HIS A 1 306 ? 5.551 -27.312 -32.031 1 97.5 306 HIS A C 1
ATOM 2381 O O . HIS A 1 306 ? 4.723 -26.562 -31.516 1 97.5 306 HIS A O 1
ATOM 2387 N N . SER A 1 307 ? 5.496 -28.625 -31.938 1 96.81 307 SER A N 1
ATOM 2388 C CA . SER A 1 307 ? 4.562 -29.281 -31.016 1 96.81 307 SER A CA 1
ATOM 2389 C C . SER A 1 307 ? 5.105 -29.297 -29.594 1 96.81 307 SER A C 1
ATOM 2391 O O . SER A 1 307 ? 6.316 -29.25 -29.391 1 96.81 307 SER A O 1
ATOM 2393 N N . LEU A 1 308 ? 4.195 -29.359 -28.672 1 98.25 308 LEU A N 1
ATOM 2394 C CA . LEU A 1 308 ? 4.543 -29.391 -27.266 1 98.25 308 LEU A CA 1
ATOM 2395 C C . LEU A 1 308 ? 4.223 -30.75 -26.641 1 98.25 308 LEU A C 1
ATOM 2397 O O . LEU A 1 308 ? 3.059 -31.141 -26.578 1 98.25 308 LEU A O 1
ATOM 2401 N N . THR A 1 309 ? 5.219 -31.469 -26.25 1 98.56 309 THR A N 1
ATOM 2402 C CA . THR A 1 309 ? 5.004 -32.688 -25.5 1 98.56 309 THR A CA 1
ATOM 2403 C C . THR A 1 309 ? 4.949 -32.406 -24 1 98.56 309 THR A C 1
ATOM 2405 O O . THR A 1 309 ? 5.988 -32.312 -23.344 1 98.56 309 THR A O 1
ATOM 2408 N N . VAL A 1 310 ? 3.742 -32.344 -23.484 1 98.69 310 VAL A N 1
ATOM 2409 C CA . VAL A 1 310 ? 3.568 -31.984 -22.078 1 98.69 310 VAL A CA 1
ATOM 2410 C C . VAL A 1 310 ? 3.867 -33.219 -21.203 1 98.69 310 VAL A C 1
ATOM 2412 O O . VAL A 1 310 ? 3.332 -34.281 -21.438 1 98.69 310 VAL A O 1
ATOM 2415 N N . ILE A 1 311 ? 4.754 -33 -20.172 1 98.38 311 ILE A N 1
ATOM 2416 C CA . ILE A 1 311 ? 5.215 -34.156 -19.422 1 98.38 311 ILE A CA 1
ATOM 2417 C C . ILE A 1 311 ? 4.926 -33.938 -17.938 1 98.38 311 ILE A C 1
ATOM 2419 O O . ILE A 1 311 ? 5.113 -34.875 -17.125 1 98.38 311 ILE A O 1
ATOM 2423 N N . ALA A 1 312 ? 4.516 -32.781 -17.547 1 98.31 312 ALA A N 1
ATOM 2424 C CA . ALA A 1 312 ? 4.184 -32.531 -16.156 1 98.31 312 ALA A CA 1
ATOM 2425 C C . ALA A 1 312 ? 3.199 -31.375 -16.031 1 98.31 312 ALA A C 1
ATOM 2427 O O . ALA A 1 312 ? 3.154 -30.484 -16.891 1 98.31 312 ALA A O 1
ATOM 2428 N N . SER A 1 313 ? 2.395 -31.344 -14.969 1 98.06 313 SER A N 1
ATOM 2429 C CA . SER A 1 313 ? 1.505 -30.266 -14.562 1 98.06 313 SER A CA 1
ATOM 2430 C C . SER A 1 313 ? 1.6 -30 -13.062 1 98.06 313 SER A C 1
ATOM 2432 O O . SER A 1 313 ? 1.454 -30.922 -12.258 1 98.06 313 SER A O 1
ATOM 2434 N N . ASP A 1 314 ? 1.843 -28.766 -12.695 1 98.25 314 ASP A N 1
ATOM 2435 C CA . ASP A 1 314 ? 1.933 -28.328 -11.305 1 98.25 314 ASP A CA 1
ATOM 2436 C C . ASP A 1 314 ? 2.977 -29.125 -10.531 1 98.25 314 ASP A C 1
ATOM 2438 O O . ASP A 1 314 ? 2.74 -29.531 -9.398 1 98.25 314 ASP A O 1
ATOM 2442 N N . GLY A 1 315 ? 4.035 -29.391 -11.211 1 97.25 315 GLY A N 1
ATOM 2443 C CA . GLY A 1 315 ? 5.16 -30.078 -10.594 1 97.25 315 GLY A CA 1
ATOM 2444 C C . GLY A 1 315 ? 4.977 -31.578 -10.516 1 97.25 315 GLY A C 1
ATOM 2445 O O . GLY A 1 315 ? 5.84 -32.281 -9.992 1 97.25 315 GLY A O 1
ATOM 2446 N N . GLN A 1 316 ? 3.906 -32.094 -11.07 1 97.19 316 GLN A N 1
ATOM 2447 C CA . GLN A 1 316 ? 3.617 -33.531 -11.023 1 97.19 316 GLN A CA 1
ATOM 2448 C C . GLN A 1 316 ? 3.762 -34.156 -12.406 1 97.19 316 GLN A C 1
ATOM 2450 O O . GLN A 1 316 ? 3.123 -33.719 -13.367 1 97.19 316 GLN A O 1
ATOM 2455 N N . PRO A 1 317 ? 4.543 -35.25 -12.492 1 97.25 317 PRO A N 1
ATOM 2456 C CA . PRO A 1 317 ? 4.676 -35.906 -13.797 1 97.25 317 PRO A CA 1
ATOM 2457 C C . PRO A 1 317 ? 3.367 -36.531 -14.273 1 97.25 317 PRO A C 1
ATOM 2459 O O . PRO A 1 317 ? 2.605 -37.094 -13.477 1 97.25 317 PRO A O 1
ATOM 2462 N N . MET A 1 318 ? 3.145 -36.375 -15.516 1 97.44 318 MET A N 1
ATOM 2463 C CA . MET A 1 318 ? 1.968 -37 -16.141 1 97.44 318 MET A CA 1
ATOM 2464 C C . MET A 1 318 ? 2.359 -37.844 -17.344 1 97.44 318 MET A C 1
ATOM 2466 O O . MET A 1 318 ? 3.469 -37.688 -17.859 1 97.44 318 MET A O 1
ATOM 2470 N N . GLN A 1 319 ? 1.457 -38.75 -17.719 1 97 319 GLN A N 1
ATOM 2471 C CA . GLN A 1 319 ? 1.692 -39.406 -19 1 97 319 GLN A CA 1
ATOM 2472 C C . GLN A 1 319 ? 1.778 -38.375 -20.141 1 97 319 GLN A C 1
ATOM 2474 O O . GLN A 1 319 ? 0.897 -37.531 -20.281 1 97 319 GLN A O 1
ATOM 2479 N N . PRO A 1 320 ? 2.863 -38.438 -20.891 1 97.81 320 PRO A N 1
ATOM 2480 C CA . PRO A 1 320 ? 3.094 -37.406 -21.891 1 97.81 320 PRO A CA 1
ATOM 2481 C C . PRO A 1 320 ? 1.948 -37.281 -22.891 1 97.81 320 PRO A C 1
ATOM 2483 O O . PRO A 1 320 ? 1.378 -38.281 -23.312 1 97.81 320 PRO A O 1
ATOM 2486 N N . VAL A 1 321 ? 1.599 -36.156 -23.25 1 96.94 321 VAL A N 1
ATOM 2487 C CA . VAL A 1 321 ? 0.659 -35.844 -24.328 1 96.94 321 VAL A CA 1
ATOM 2488 C C . VAL A 1 321 ? 1.268 -34.844 -25.281 1 96.94 321 VAL A C 1
ATOM 2490 O O . VAL A 1 321 ? 1.951 -33.906 -24.859 1 96.94 321 VAL A O 1
ATOM 2493 N N . VAL A 1 322 ? 1.088 -35.031 -26.578 1 96.88 322 VAL A N 1
ATOM 2494 C CA . VAL A 1 322 ? 1.57 -34.094 -27.594 1 96.88 322 VAL A CA 1
ATOM 2495 C C . VAL A 1 322 ? 0.437 -33.156 -28.016 1 96.88 322 VAL A C 1
ATOM 2497 O O . VAL A 1 322 ? -0.617 -33.625 -28.469 1 96.88 322 VAL A O 1
ATOM 2500 N N . VAL A 1 323 ? 0.671 -31.906 -27.828 1 97.19 323 VAL A N 1
ATOM 2501 C CA . VAL A 1 323 ? -0.358 -30.938 -28.172 1 97.19 323 VAL A CA 1
ATOM 2502 C C . VAL A 1 323 ? 0.257 -29.812 -29 1 97.19 323 VAL A C 1
ATOM 2504 O O . VAL A 1 323 ? 1.481 -29.703 -29.094 1 97.19 323 VAL A O 1
ATOM 2507 N N . ASP A 1 324 ? -0.67 -29 -29.547 1 96.56 324 ASP A N 1
ATOM 2508 C CA . ASP A 1 324 ? -0.233 -27.844 -30.312 1 96.56 324 ASP A CA 1
ATOM 2509 C C . ASP A 1 324 ? -0.249 -26.578 -29.469 1 96.56 324 ASP A C 1
ATOM 2511 O O . ASP A 1 324 ? 0.412 -25.594 -29.797 1 96.56 324 ASP A O 1
ATOM 2515 N N . SER A 1 325 ? -1.048 -26.625 -28.453 1 97.19 325 SER A N 1
ATOM 2516 C CA . SER A 1 325 ? -1.136 -25.453 -27.578 1 97.19 325 SER A CA 1
ATOM 2517 C C . SER A 1 325 ? -1.571 -25.859 -26.172 1 97.19 325 SER A C 1
ATOM 2519 O O . SER A 1 325 ? -2.105 -26.953 -25.969 1 97.19 325 SER A O 1
ATOM 2521 N N . ILE A 1 326 ? -1.281 -24.984 -25.234 1 98.06 326 ILE A N 1
ATOM 2522 C CA . ILE A 1 326 ? -1.647 -25.172 -23.828 1 98.06 326 ILE A CA 1
ATOM 2523 C C . ILE A 1 326 ? -2.469 -23.969 -23.344 1 98.06 326 ILE A C 1
ATOM 2525 O O . ILE A 1 326 ? -2.039 -22.828 -23.469 1 98.06 326 ILE A O 1
ATOM 2529 N N . VAL A 1 327 ? -3.678 -24.219 -22.828 1 97.5 327 VAL A N 1
ATOM 2530 C CA . VAL A 1 327 ? -4.441 -23.203 -22.109 1 97.5 327 VAL A CA 1
ATOM 2531 C C . VAL A 1 327 ? -4.125 -23.281 -20.625 1 97.5 327 VAL A C 1
ATOM 2533 O O . VAL A 1 327 ? -4.262 -24.344 -20 1 97.5 327 VAL A O 1
ATOM 2536 N N . SER A 1 328 ? -3.646 -22.188 -20.125 1 98.44 328 SER A N 1
ATOM 2537 C CA . SER A 1 328 ? -3.24 -22.125 -18.719 1 98.44 328 SER A CA 1
ATOM 2538 C C . SER A 1 328 ? -4.023 -21.062 -17.953 1 98.44 328 SER A C 1
ATOM 2540 O O . SER A 1 328 ? -4.262 -19.969 -18.484 1 98.44 328 SER A O 1
ATOM 2542 N N . LEU A 1 329 ? -4.5 -21.406 -16.75 1 98.06 329 LEU A N 1
ATOM 2543 C CA . LEU A 1 329 ? -5.156 -20.469 -15.852 1 98.06 329 LEU A CA 1
ATOM 2544 C C . LEU A 1 329 ? -4.242 -20.125 -14.672 1 98.06 329 LEU A C 1
ATOM 2546 O O . LEU A 1 329 ? -3.189 -20.734 -14.5 1 98.06 329 LEU A O 1
ATOM 2550 N N . ALA A 1 330 ? -4.684 -19.125 -13.898 1 98.25 330 ALA A N 1
ATOM 2551 C CA . ALA A 1 330 ? -3.877 -18.547 -12.82 1 98.25 330 ALA A CA 1
ATOM 2552 C C . ALA A 1 330 ? -3.34 -19.625 -11.891 1 98.25 330 ALA A C 1
ATOM 2554 O O . ALA A 1 330 ? -4.102 -20.469 -11.406 1 98.25 330 ALA A O 1
ATOM 2555 N N . GLY A 1 331 ? -1.985 -19.594 -11.719 1 98.44 331 GLY A N 1
ATOM 2556 C CA . GLY A 1 331 ? -1.34 -20.469 -10.742 1 98.44 331 GLY A CA 1
ATOM 2557 C C . GLY A 1 331 ? -0.851 -21.766 -11.328 1 98.44 331 GLY A C 1
ATOM 2558 O O . GLY A 1 331 ? -0.044 -22.469 -10.719 1 98.44 331 GLY A O 1
ATOM 2559 N N . GLU A 1 332 ? -1.286 -22.172 -12.562 1 98.62 332 GLU A N 1
ATOM 2560 C CA . GLU A 1 332 ? -0.907 -23.438 -13.164 1 98.62 332 GLU A CA 1
ATOM 2561 C C . GLU A 1 332 ? 0.511 -23.375 -13.727 1 98.62 332 GLU A C 1
ATOM 2563 O O . GLU A 1 332 ? 1.005 -22.312 -14.07 1 98.62 332 GLU A O 1
ATOM 2568 N N . ARG A 1 333 ? 1.093 -24.531 -13.766 1 98.81 333 ARG A N 1
ATOM 2569 C CA . ARG A 1 333 ? 2.398 -24.703 -14.391 1 98.81 333 ARG A CA 1
ATOM 2570 C C . ARG A 1 333 ? 2.422 -25.953 -15.266 1 98.81 333 ARG A C 1
ATOM 2572 O O . ARG A 1 333 ? 1.772 -26.953 -14.945 1 98.81 333 ARG A O 1
ATOM 2579 N N . TYR A 1 334 ? 3.215 -25.891 -16.312 1 98.75 334 TYR A N 1
ATOM 2580 C CA . TYR A 1 334 ? 3.387 -27.016 -17.219 1 98.75 334 TYR A CA 1
ATOM 2581 C C . TYR A 1 334 ? 4.844 -27.156 -17.641 1 98.75 334 TYR A C 1
ATOM 2583 O O . TYR A 1 334 ? 5.52 -26.156 -17.891 1 98.75 334 TYR A O 1
ATOM 2591 N N . ASP A 1 335 ? 5.289 -28.359 -17.672 1 98.62 335 ASP A N 1
ATOM 2592 C CA . ASP A 1 335 ? 6.531 -28.703 -18.359 1 98.62 335 ASP A CA 1
ATOM 2593 C C . ASP A 1 335 ? 6.258 -29.375 -19.703 1 98.62 335 ASP A C 1
ATOM 2595 O O . ASP A 1 335 ? 5.418 -30.266 -19.781 1 98.62 335 ASP A O 1
ATOM 2599 N N . PHE A 1 336 ? 6.988 -28.938 -20.672 1 98.81 336 PHE A N 1
ATOM 2600 C CA . PHE A 1 336 ? 6.832 -29.562 -21.969 1 98.81 336 PHE A CA 1
ATOM 2601 C C . PHE A 1 336 ? 8.164 -29.625 -22.703 1 98.81 336 PHE A C 1
ATOM 2603 O O . PHE A 1 336 ? 9.086 -28.875 -22.391 1 98.81 336 PHE A O 1
ATOM 2610 N N . VAL A 1 337 ? 8.242 -30.562 -23.641 1 98.56 337 VAL A N 1
ATOM 2611 C CA . VAL A 1 337 ? 9.453 -30.766 -24.422 1 98.56 337 VAL A CA 1
ATOM 2612 C C . VAL A 1 337 ? 9.211 -30.297 -25.859 1 98.56 337 VAL A C 1
ATOM 2614 O O . VAL A 1 337 ? 8.164 -30.578 -26.438 1 98.56 337 VAL A O 1
ATOM 2617 N N . ILE A 1 338 ? 10.172 -29.562 -26.328 1 97.81 338 ILE A N 1
ATOM 2618 C CA . ILE A 1 338 ? 10.148 -29.188 -27.734 1 97.81 338 ILE A CA 1
ATOM 2619 C C . ILE A 1 338 ? 11.312 -29.859 -28.469 1 97.81 338 ILE A C 1
ATOM 2621 O O . ILE A 1 338 ? 12.422 -29.938 -27.938 1 97.81 338 ILE A O 1
ATOM 2625 N N . ASN A 1 339 ? 10.984 -30.344 -29.609 1 97.75 339 ASN A N 1
ATOM 2626 C CA . ASN A 1 339 ? 12.016 -30.797 -30.547 1 97.75 339 ASN A CA 1
ATOM 2627 C C . ASN A 1 339 ? 12.398 -29.703 -31.516 1 97.75 339 ASN A C 1
ATOM 2629 O O . ASN A 1 339 ? 11.555 -29.188 -32.25 1 97.75 339 ASN A O 1
ATOM 2633 N N . THR A 1 340 ? 13.633 -29.375 -31.516 1 97.38 340 THR A N 1
ATOM 2634 C CA . THR A 1 340 ? 14.086 -28.281 -32.375 1 97.38 340 THR A CA 1
ATOM 2635 C C . THR A 1 340 ? 14.562 -28.812 -33.719 1 97.38 340 THR A C 1
ATOM 2637 O O . THR A 1 340 ? 15.719 -28.609 -34.094 1 97.38 340 THR A O 1
ATOM 2640 N N . ASN A 1 341 ? 13.648 -29.297 -34.438 1 97.31 341 ASN A N 1
ATOM 2641 C CA . ASN A 1 341 ? 13.938 -29.969 -35.719 1 97.31 341 ASN A CA 1
ATOM 2642 C C . ASN A 1 341 ? 13.469 -29.141 -36.906 1 97.31 341 ASN A C 1
ATOM 2644 O O . ASN A 1 341 ? 13.289 -29.656 -38 1 97.31 341 ASN A O 1
ATOM 2648 N N . GLN A 1 342 ? 13.227 -27.875 -36.719 1 97.25 342 GLN A N 1
ATOM 2649 C CA . GLN A 1 342 ? 12.852 -26.984 -37.812 1 97.25 342 GLN A CA 1
ATOM 2650 C C . GLN A 1 342 ? 14.078 -26.328 -38.438 1 97.25 342 GLN A C 1
ATOM 2652 O O . GLN A 1 342 ? 15.18 -26.406 -37.875 1 97.25 342 GLN A O 1
ATOM 2657 N N . THR A 1 343 ? 13.812 -25.656 -39.625 1 97.44 343 THR A N 1
ATOM 2658 C CA . THR A 1 343 ? 14.891 -24.859 -40.219 1 97.44 343 THR A CA 1
ATOM 2659 C C . THR A 1 343 ? 15.344 -23.781 -39.219 1 97.44 343 THR A C 1
ATOM 2661 O O . THR A 1 343 ? 14.523 -23.031 -38.688 1 97.44 343 THR A O 1
ATOM 2664 N N . PRO A 1 344 ? 16.609 -23.781 -38.938 1 97.12 344 PRO A N 1
ATOM 2665 C CA . PRO A 1 344 ? 17.094 -22.766 -38 1 97.12 344 PRO A CA 1
ATOM 2666 C C . PRO A 1 344 ? 16.625 -21.359 -38.344 1 97.12 344 PRO A C 1
ATOM 2668 O O . PRO A 1 344 ? 16.734 -20.938 -39.5 1 97.12 344 PRO A O 1
ATOM 2671 N N . GLY A 1 345 ? 16.078 -20.656 -37.5 1 97.5 345 GLY A N 1
ATOM 2672 C CA . GLY A 1 345 ? 15.492 -19.328 -37.594 1 97.5 345 GLY A CA 1
ATOM 2673 C C . GLY A 1 345 ? 14.844 -18.859 -36.312 1 97.5 345 GLY A C 1
ATOM 2674 O O . GLY A 1 345 ? 15.18 -19.328 -35.219 1 97.5 345 GLY A O 1
ATOM 2675 N N . ALA A 1 346 ? 14.055 -17.797 -36.469 1 97.5 346 ALA A N 1
ATOM 2676 C CA . ALA A 1 346 ? 13.25 -17.328 -35.344 1 97.5 346 ALA A CA 1
ATOM 2677 C C . ALA A 1 346 ? 11.781 -17.672 -35.531 1 97.5 346 ALA A C 1
ATOM 2679 O O . ALA A 1 346 ? 11.258 -17.594 -36.656 1 97.5 346 ALA A O 1
ATOM 2680 N N . TYR A 1 347 ? 11.148 -18.094 -34.5 1 98.06 347 TYR A N 1
ATOM 2681 C CA . TYR A 1 347 ? 9.742 -18.484 -34.531 1 98.06 347 TYR A CA 1
ATOM 2682 C C . TYR A 1 347 ? 8.961 -17.766 -33.438 1 98.06 347 TYR A C 1
ATOM 2684 O O . TYR A 1 347 ? 9.492 -17.484 -32.344 1 98.06 347 TYR A O 1
ATOM 2692 N N . TRP A 1 348 ? 7.711 -17.5 -33.688 1 97.12 348 TRP A N 1
ATOM 2693 C CA . TRP A 1 348 ? 6.879 -16.766 -32.719 1 97.12 348 TRP A CA 1
ATOM 2694 C C . TRP A 1 348 ? 6.438 -17.672 -31.578 1 97.12 348 TRP A C 1
ATOM 2696 O O . TRP A 1 348 ? 5.984 -18.797 -31.812 1 97.12 348 TRP A O 1
ATOM 2706 N N . ILE A 1 349 ? 6.625 -17.234 -30.422 1 97.56 349 ILE A N 1
ATOM 2707 C CA . ILE A 1 349 ? 5.879 -17.703 -29.25 1 97.56 349 ILE A CA 1
ATOM 2708 C C . ILE A 1 349 ? 4.684 -16.781 -29.016 1 97.56 349 ILE A C 1
ATOM 2710 O O . ILE A 1 349 ? 4.844 -15.57 -28.828 1 97.56 349 ILE A O 1
ATOM 2714 N N . GLN A 1 350 ? 3.477 -17.359 -29.062 1 97 350 GLN A N 1
ATOM 2715 C CA . GLN A 1 350 ? 2.266 -16.547 -28.938 1 97 350 GLN A CA 1
ATOM 2716 C C . GLN A 1 350 ? 1.501 -16.875 -27.656 1 97 350 GLN A C 1
ATOM 2718 O O . GLN A 1 350 ? 1.314 -18.047 -27.328 1 97 350 GLN A O 1
ATOM 2723 N N . LEU A 1 351 ? 1.188 -15.844 -26.906 1 97.25 351 LEU A N 1
ATOM 2724 C CA . LEU A 1 351 ? 0.319 -15.922 -25.734 1 97.25 351 LEU A CA 1
ATOM 2725 C C . LEU A 1 351 ? -0.976 -15.148 -25.969 1 97.25 351 LEU A C 1
ATOM 2727 O O . LEU A 1 351 ? -0.979 -13.922 -25.953 1 97.25 351 LEU A O 1
ATOM 2731 N N . ARG A 1 352 ? -2.111 -15.867 -26.094 1 96.38 352 ARG A N 1
ATOM 2732 C CA . ARG A 1 352 ? -3.398 -15.25 -26.406 1 96.38 352 ARG A CA 1
ATOM 2733 C C . ARG A 1 352 ? -4.336 -15.305 -25.203 1 96.38 352 ARG A C 1
ATOM 2735 O O . ARG A 1 352 ? -4.5 -16.359 -24.578 1 96.38 352 ARG A O 1
ATOM 2742 N N . GLY A 1 353 ? -4.891 -14.086 -24.906 1 95.56 353 GLY A N 1
ATOM 2743 C CA . GLY A 1 353 ? -5.926 -14.062 -23.891 1 95.56 353 GLY A CA 1
ATOM 2744 C C . GLY A 1 353 ? -7.254 -14.609 -24.375 1 95.56 353 GLY A C 1
ATOM 2745 O O . GLY A 1 353 ? -7.672 -14.336 -25.5 1 95.56 353 GLY A O 1
ATOM 2746 N N . LEU A 1 354 ? -7.906 -15.461 -23.562 1 94.31 354 LEU A N 1
ATOM 2747 C CA . LEU A 1 354 ? -9.172 -16.078 -23.922 1 94.31 354 LEU A CA 1
ATOM 2748 C C . LEU A 1 354 ? -10.32 -15.5 -23.109 1 94.31 354 LEU A C 1
ATOM 2750 O O . LEU A 1 354 ? -10.094 -14.688 -22.203 1 94.31 354 LEU A O 1
ATOM 2754 N N . ASP A 1 355 ? -11.57 -15.867 -23.5 1 91.38 355 ASP A N 1
ATOM 2755 C CA . ASP A 1 355 ? -12.789 -15.508 -22.781 1 91.38 355 ASP A CA 1
ATOM 2756 C C . ASP A 1 355 ? -12.906 -13.992 -22.625 1 91.38 355 ASP A C 1
ATOM 2758 O O . ASP A 1 355 ? -12.844 -13.258 -23.609 1 91.38 355 ASP A O 1
ATOM 2762 N N . ASP A 1 356 ? -12.906 -13.406 -21.391 1 88.06 356 ASP A N 1
ATOM 2763 C CA . ASP A 1 356 ? -13.141 -11.984 -21.188 1 88.06 356 ASP A CA 1
ATOM 2764 C C . ASP A 1 356 ? -12.039 -11.148 -21.844 1 88.06 356 ASP A C 1
ATOM 2766 O O . ASP A 1 356 ? -12.258 -9.984 -22.172 1 88.06 356 ASP A O 1
ATOM 2770 N N . CYS A 1 357 ? -10.891 -11.656 -21.953 1 90.56 357 CYS A N 1
ATOM 2771 C CA . CYS A 1 357 ? -9.766 -10.914 -22.516 1 90.56 357 CYS A CA 1
ATOM 2772 C C . CYS A 1 357 ? -9.844 -10.859 -24.031 1 90.56 357 CYS A C 1
ATOM 2774 O O . CYS A 1 357 ? -9.078 -10.141 -24.672 1 90.56 357 CYS A O 1
ATOM 2776 N N . THR A 1 358 ? -10.781 -11.617 -24.594 1 87.94 358 THR A N 1
ATOM 2777 C CA . THR A 1 358 ? -11.016 -11.5 -26.031 1 87.94 358 THR A CA 1
ATOM 2778 C C . THR A 1 358 ? -11.586 -10.125 -26.375 1 87.94 358 THR A C 1
ATOM 2780 O O . THR A 1 358 ? -11.297 -9.57 -27.438 1 87.94 358 THR A O 1
ATOM 2783 N N . TYR A 1 359 ? -12.375 -9.68 -25.484 1 82.31 359 TYR A N 1
ATOM 2784 C CA . TYR A 1 359 ? -12.992 -8.375 -25.703 1 82.31 359 TYR A CA 1
ATOM 2785 C C . TYR A 1 359 ? -11.938 -7.281 -25.812 1 82.31 359 TYR A C 1
ATOM 2787 O O . TYR A 1 359 ? -12.062 -6.359 -26.609 1 82.31 359 TYR A O 1
ATOM 2795 N N . ASN A 1 360 ? -10.891 -7.383 -24.969 1 83.06 360 ASN A N 1
ATOM 2796 C CA . ASN A 1 360 ? -9.82 -6.398 -24.969 1 83.06 360 ASN A CA 1
ATOM 2797 C C . ASN A 1 360 ? -8.711 -6.766 -25.953 1 83.06 360 ASN A C 1
ATOM 2799 O O . ASN A 1 360 ? -7.719 -6.051 -26.062 1 83.06 360 ASN A O 1
ATOM 2803 N N . ARG A 1 361 ? -8.867 -7.898 -26.641 1 89.56 361 ARG A N 1
ATOM 2804 C CA . ARG A 1 361 ? -7.945 -8.336 -27.672 1 89.56 361 ARG A CA 1
ATOM 2805 C C . ARG A 1 361 ? -6.527 -8.461 -27.141 1 89.56 361 ARG A C 1
ATOM 2807 O O . ARG A 1 361 ? -5.582 -7.914 -27.719 1 89.56 361 ARG A O 1
ATOM 2814 N N . ILE A 1 362 ? -6.383 -9.141 -26.016 1 92.5 362 ILE A N 1
ATOM 2815 C CA . ILE A 1 362 ? -5.094 -9.203 -25.328 1 92.5 362 ILE A CA 1
ATOM 2816 C C . ILE A 1 362 ? -4.242 -10.312 -25.953 1 92.5 362 ILE A C 1
ATOM 2818 O O . ILE A 1 362 ? -4.691 -11.453 -26.078 1 92.5 362 ILE A O 1
ATOM 2822 N N . GLN A 1 363 ? -3.07 -9.969 -26.297 1 94 363 GLN A N 1
ATOM 2823 C CA . GLN A 1 363 ? -2.076 -10.891 -26.828 1 94 363 GLN A CA 1
ATOM 2824 C C . GLN A 1 363 ? -0.659 -10.391 -26.562 1 94 363 GLN A C 1
ATOM 2826 O O . GLN A 1 363 ? -0.423 -9.18 -26.5 1 94 363 GLN A O 1
ATOM 2831 N N . GLN A 1 364 ? 0.182 -11.305 -26.344 1 95.62 364 GLN A N 1
ATOM 2832 C CA . GLN A 1 364 ? 1.596 -10.961 -26.219 1 95.62 364 GLN A CA 1
ATOM 2833 C C . GLN A 1 364 ? 2.469 -11.984 -26.953 1 95.62 364 GLN A C 1
ATOM 2835 O O . GLN A 1 364 ? 2.051 -13.117 -27.172 1 95.62 364 GLN A O 1
ATOM 2840 N N . LEU A 1 365 ? 3.662 -11.516 -27.391 1 95.62 365 LEU A N 1
ATOM 2841 C CA . LEU A 1 365 ? 4.531 -12.344 -28.203 1 95.62 365 LEU A CA 1
ATOM 2842 C C . LEU A 1 365 ? 5.938 -12.414 -27.625 1 95.62 365 LEU A C 1
ATOM 2844 O O . LEU A 1 365 ? 6.336 -11.531 -26.859 1 95.62 365 LEU A O 1
ATOM 2848 N N . ALA A 1 366 ? 6.605 -13.43 -27.922 1 96.5 366 ALA A N 1
ATOM 2849 C CA . ALA A 1 366 ? 8.031 -13.648 -27.719 1 96.5 366 ALA A CA 1
ATOM 2850 C C . ALA A 1 366 ? 8.648 -14.414 -28.875 1 96.5 366 ALA A C 1
ATOM 2852 O O . ALA A 1 366 ? 7.969 -14.688 -29.875 1 96.5 366 ALA A O 1
ATOM 2853 N N . LEU A 1 367 ? 10.031 -14.641 -28.844 1 96.19 367 LEU A N 1
ATOM 2854 C CA . LEU A 1 367 ? 10.711 -15.289 -29.953 1 96.19 367 LEU A CA 1
ATOM 2855 C C . LEU A 1 367 ? 11.477 -16.531 -29.484 1 96.19 367 LEU A C 1
ATOM 2857 O O . LEU A 1 367 ? 12.102 -16.5 -28.422 1 96.19 367 LEU A O 1
ATOM 2861 N N . LEU A 1 368 ? 11.258 -17.594 -30.141 1 97.06 368 LEU A N 1
ATOM 2862 C CA . LEU A 1 368 ? 12.172 -18.719 -30.094 1 97.06 368 LEU A CA 1
ATOM 2863 C C . LEU A 1 368 ? 13.234 -18.609 -31.172 1 97.06 368 LEU A C 1
ATOM 2865 O O . LEU A 1 368 ? 12.922 -18.703 -32.375 1 97.06 368 LEU A O 1
ATOM 2869 N N . GLN A 1 369 ? 14.461 -18.469 -30.797 1 96.12 369 GLN A N 1
ATOM 2870 C CA . GLN A 1 369 ? 15.531 -18.266 -31.766 1 96.12 369 GLN A CA 1
ATOM 2871 C C . GLN A 1 369 ? 16.5 -19.438 -31.766 1 96.12 369 GLN A C 1
ATOM 2873 O O . GLN A 1 369 ? 17.016 -19.828 -30.719 1 96.12 369 GLN A O 1
ATOM 2878 N N . TYR A 1 370 ? 16.703 -20.031 -32.906 1 96.44 370 TYR A N 1
ATOM 2879 C CA . TYR A 1 370 ? 17.781 -21 -33.062 1 96.44 370 TYR A CA 1
ATOM 2880 C C . TYR A 1 370 ? 19.141 -20.328 -33.031 1 96.44 370 TYR A C 1
ATOM 2882 O O . TYR A 1 370 ? 19.328 -19.281 -33.656 1 96.44 370 TYR A O 1
ATOM 2890 N N . GLU A 1 371 ? 19.984 -20.906 -32.25 1 94 371 GLU A N 1
ATOM 2891 C CA . GLU A 1 371 ? 21.328 -20.344 -32.094 1 94 371 GLU A CA 1
ATOM 2892 C C . GLU A 1 371 ? 21.969 -20.047 -33.469 1 94 371 GLU A C 1
ATOM 2894 O O . GLU A 1 371 ? 21.969 -20.906 -34.344 1 94 371 GLU A O 1
ATOM 2899 N N . GLY A 1 372 ? 22.516 -18.828 -33.531 1 91.69 372 GLY A N 1
ATOM 2900 C CA . GLY A 1 372 ? 23.219 -18.438 -34.75 1 91.69 372 GLY A CA 1
ATOM 2901 C C . GLY A 1 372 ? 22.297 -17.922 -35.844 1 91.69 372 GLY A C 1
ATOM 2902 O O . GLY A 1 372 ? 22.766 -17.344 -36.844 1 91.69 372 GLY A O 1
ATOM 2903 N N . ALA A 1 373 ? 21.062 -18.125 -35.656 1 94.44 373 ALA A N 1
ATOM 2904 C CA . ALA A 1 373 ? 20.125 -17.688 -36.688 1 94.44 373 ALA A CA 1
ATOM 2905 C C . ALA A 1 373 ? 19.656 -16.266 -36.438 1 94.44 373 ALA A C 1
ATOM 2907 O O . ALA A 1 373 ? 19.969 -15.68 -35.375 1 94.44 373 ALA A O 1
ATOM 2908 N N . SER A 1 374 ? 18.969 -15.703 -37.438 1 92.75 374 SER A N 1
ATOM 2909 C CA . SER A 1 374 ? 18.391 -14.367 -37.312 1 92.75 374 SER A CA 1
ATOM 2910 C C . SER A 1 374 ? 17.312 -14.32 -36.219 1 92.75 374 SER A C 1
ATOM 2912 O O . SER A 1 374 ? 16.594 -15.297 -36.031 1 92.75 374 SER A O 1
ATOM 2914 N N . ILE A 1 375 ? 17.188 -13.141 -35.594 1 90.62 375 ILE A N 1
ATOM 2915 C CA . ILE A 1 375 ? 16.141 -12.953 -34.594 1 90.62 375 ILE A CA 1
ATOM 2916 C C . ILE A 1 375 ? 14.844 -12.547 -35.281 1 90.62 375 ILE A C 1
ATOM 2918 O O . ILE A 1 375 ? 13.805 -12.445 -34.625 1 90.62 375 ILE A O 1
ATOM 2922 N N . THR A 1 376 ? 14.867 -12.312 -36.562 1 95.31 376 THR A N 1
ATOM 2923 C CA . THR A 1 376 ? 13.68 -11.914 -37.312 1 95.31 376 THR A CA 1
ATOM 2924 C C . THR A 1 376 ? 12.938 -13.133 -37.844 1 95.31 376 THR A C 1
ATOM 2926 O O . THR A 1 376 ? 13.469 -13.867 -38.688 1 95.31 376 THR A O 1
ATOM 2929 N N . PRO A 1 377 ? 11.758 -13.281 -37.438 1 96.81 377 PRO A N 1
ATOM 2930 C CA . PRO A 1 377 ? 11 -14.414 -37.969 1 96.81 377 PRO A CA 1
ATOM 2931 C C . PRO A 1 377 ? 10.727 -14.297 -39.438 1 96.81 377 PRO A C 1
ATOM 2933 O O . PRO A 1 377 ? 10.625 -13.188 -39.969 1 96.81 377 PRO A O 1
ATOM 2936 N N . LYS A 1 378 ? 10.523 -15.438 -40.094 1 95.38 378 LYS A N 1
ATOM 2937 C CA . LYS A 1 378 ? 10.211 -15.484 -41.531 1 95.38 378 LYS A CA 1
ATOM 2938 C C . LYS A 1 378 ? 8.734 -15.188 -41.781 1 95.38 378 LYS A C 1
ATOM 2940 O O . LYS A 1 378 ? 8.359 -14.734 -42.844 1 95.38 378 LYS A O 1
ATOM 2945 N N . THR A 1 379 ? 7.973 -15.508 -40.781 1 95.25 379 THR A N 1
ATOM 2946 C CA . THR A 1 379 ? 6.539 -15.273 -40.906 1 95.25 379 THR A CA 1
ATOM 2947 C C . THR A 1 379 ? 6.16 -13.914 -40.344 1 95.25 379 THR A C 1
ATOM 2949 O O . THR A 1 379 ? 6.891 -13.359 -39.5 1 95.25 379 THR A O 1
ATOM 2952 N N . LYS A 1 380 ? 4.965 -13.438 -40.781 1 94.5 380 LYS A N 1
ATOM 2953 C CA . LYS A 1 380 ? 4.48 -12.148 -40.281 1 94.5 380 LYS A CA 1
ATOM 2954 C C . LYS A 1 380 ? 4.137 -12.234 -38.781 1 94.5 380 LYS A C 1
ATOM 2956 O O . LYS A 1 380 ? 3.734 -13.289 -38.281 1 94.5 380 LYS A O 1
ATOM 2961 N N . GLU A 1 381 ? 4.289 -11.117 -38.094 1 92.88 381 GLU A N 1
ATOM 2962 C CA . GLU A 1 381 ? 3.891 -11.023 -36.688 1 92.88 381 GLU A CA 1
ATOM 2963 C C . GLU A 1 381 ? 2.406 -11.336 -36.531 1 92.88 381 GLU A C 1
ATOM 2965 O O . GLU A 1 381 ? 1.557 -10.719 -37.156 1 92.88 381 GLU A O 1
ATOM 2970 N N . PRO A 1 382 ? 2.117 -12.32 -35.719 1 93.06 382 PRO A N 1
ATOM 2971 C CA . PRO A 1 382 ? 0.698 -12.617 -35.5 1 93.06 382 PRO A CA 1
ATOM 2972 C C . PRO A 1 382 ? -0.038 -11.484 -34.781 1 93.06 382 PRO A C 1
ATOM 2974 O O . PRO A 1 382 ? 0.517 -10.852 -33.875 1 93.06 382 PRO A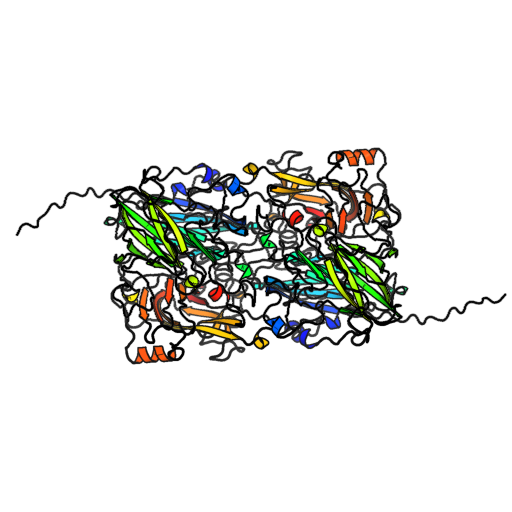 O 1
ATOM 2977 N N . THR A 1 383 ? -1.293 -11.227 -35.219 1 89.31 383 THR A N 1
ATOM 2978 C CA . THR A 1 383 ? -2.197 -10.289 -34.562 1 89.31 383 THR A CA 1
ATOM 2979 C C . THR A 1 383 ? -3.367 -11.023 -33.906 1 89.31 383 THR A C 1
ATOM 2981 O O . THR A 1 383 ? -3.568 -12.211 -34.156 1 89.31 383 THR A O 1
ATOM 2984 N N . PHE A 1 384 ? -4.066 -10.32 -33.125 1 89.62 384 PHE A N 1
ATOM 2985 C CA . PHE A 1 384 ? -5.199 -10.938 -32.438 1 89.62 384 PHE A CA 1
ATOM 2986 C C . PHE A 1 384 ? -6.223 -11.445 -33.438 1 89.62 384 PHE A C 1
ATOM 2988 O O . PHE A 1 384 ? -6.984 -12.367 -33.156 1 89.62 384 PHE A O 1
ATOM 2995 N N . ASP A 1 385 ? -6.254 -10.875 -34.656 1 88.75 385 ASP A N 1
ATOM 2996 C CA . ASP A 1 385 ? -7.234 -11.234 -35.656 1 88.75 385 ASP A CA 1
ATOM 2997 C C . ASP A 1 385 ? -6.848 -12.539 -36.344 1 88.75 385 ASP A C 1
ATOM 2999 O O . ASP A 1 385 ? -7.68 -13.172 -37 1 88.75 385 ASP A O 1
ATOM 3003 N N . ASN A 1 386 ? -5.586 -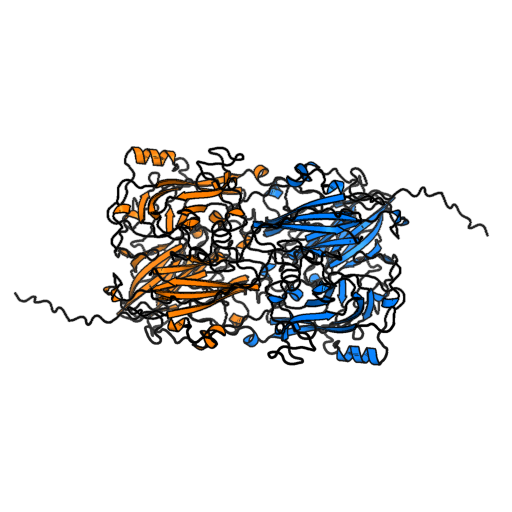12.875 -36.188 1 89.75 386 ASN A N 1
ATOM 3004 C CA . ASN A 1 386 ? -5.156 -14.148 -36.781 1 89.75 386 ASN A CA 1
ATOM 3005 C C . ASN A 1 386 ? -5.68 -15.336 -35.969 1 89.75 386 ASN A C 1
ATOM 3007 O O . ASN A 1 386 ? -5.652 -15.312 -34.75 1 89.75 386 ASN A O 1
ATOM 3011 N N . PRO A 1 387 ? -6.18 -16.219 -36.688 1 85.94 387 PRO A N 1
ATOM 3012 C CA . PRO A 1 387 ? -6.621 -17.391 -35.906 1 85.94 387 PRO A CA 1
ATOM 3013 C C . PRO A 1 387 ? -5.465 -18.125 -35.25 1 85.94 387 PRO A C 1
ATOM 3015 O O . PRO A 1 387 ? -4.371 -18.203 -35.812 1 85.94 387 PRO A O 1
ATOM 3018 N N . ILE A 1 388 ? -5.758 -18.641 -34.062 1 85.44 388 ILE A N 1
ATOM 3019 C CA . ILE A 1 388 ? -4.801 -19.562 -33.438 1 85.44 388 ILE A CA 1
ATOM 3020 C C . ILE A 1 388 ? -4.785 -20.875 -34.219 1 85.44 388 ILE A C 1
ATOM 3022 O O . ILE A 1 388 ? -5.836 -21.359 -34.656 1 85.44 388 ILE A O 1
ATOM 3026 N N . PRO A 1 389 ? -3.637 -21.406 -34.531 1 77.19 389 PRO A N 1
ATOM 3027 C CA . PRO A 1 389 ? -3.59 -22.656 -35.25 1 77.19 389 PRO A CA 1
ATOM 3028 C C . PRO A 1 389 ? -4.52 -23.719 -34.688 1 77.19 389 PRO A C 1
ATOM 3030 O O . PRO A 1 389 ? -4.629 -23.859 -33.469 1 77.19 389 PRO A O 1
ATOM 3033 N N . ASN A 1 390 ? -5.199 -24.359 -35.688 1 78.38 390 ASN A N 1
ATOM 3034 C CA . ASN A 1 390 ? -6.152 -25.406 -35.312 1 78.38 390 ASN A CA 1
ATOM 3035 C C . ASN A 1 390 ? -5.441 -26.703 -34.969 1 78.38 390 ASN A C 1
ATOM 3037 O O . ASN A 1 390 ? -4.645 -27.219 -35.75 1 78.38 390 ASN A O 1
ATOM 3041 N N . GLY A 1 391 ? -5.168 -27 -33.75 1 89.44 391 GLY A N 1
ATOM 3042 C CA . GLY A 1 391 ? -4.562 -28.234 -33.312 1 89.44 391 GLY A CA 1
ATOM 3043 C C . GLY A 1 391 ? -5.082 -28.703 -31.969 1 89.44 391 GLY A C 1
ATOM 3044 O O . GLY A 1 391 ? -6.133 -28.25 -31.5 1 89.44 391 GLY A O 1
ATOM 3045 N N . LEU A 1 392 ? -4.473 -29.766 -31.594 1 94.38 392 LEU A N 1
ATOM 3046 C CA . LEU A 1 392 ? -4.852 -30.344 -30.312 1 94.38 392 LEU A CA 1
ATOM 3047 C C . LEU A 1 392 ? -4.492 -29.406 -29.172 1 94.38 392 LEU A C 1
ATOM 3049 O O . LEU A 1 392 ? -3.361 -28.922 -29.094 1 94.38 392 LEU A O 1
ATOM 3053 N N . VAL A 1 393 ? -5.508 -29.094 -28.312 1 95.69 393 VAL A N 1
ATOM 3054 C CA . VAL A 1 393 ? -5.344 -28.109 -27.234 1 95.69 393 VAL A CA 1
ATOM 3055 C C . VAL A 1 393 ? -5.445 -28.812 -25.875 1 95.69 393 VAL A C 1
ATOM 3057 O O . VAL A 1 393 ? -6.367 -29.594 -25.641 1 95.69 393 VAL A O 1
ATOM 3060 N N . LEU A 1 394 ? -4.473 -28.609 -25.047 1 97 394 LEU A N 1
ATOM 3061 C CA . LEU A 1 394 ? -4.609 -29.016 -23.641 1 97 394 LEU A CA 1
ATOM 3062 C C . LEU A 1 394 ? -5.312 -27.922 -22.844 1 97 394 LEU A C 1
ATOM 3064 O O . LEU A 1 394 ? -4.801 -26.812 -22.719 1 97 394 LEU A O 1
ATOM 3068 N N . ASP A 1 395 ? -6.465 -28.156 -22.375 1 96.5 395 ASP A N 1
ATOM 3069 C CA . ASP A 1 395 ? -7.27 -27.266 -21.547 1 96.5 395 ASP A CA 1
ATOM 3070 C C . ASP A 1 395 ? -8.031 -28.047 -20.484 1 96.5 395 ASP A C 1
ATOM 3072 O O . ASP A 1 395 ? -9.055 -28.656 -20.766 1 96.5 395 ASP A O 1
ATOM 3076 N N . ILE A 1 396 ? -7.613 -27.859 -19.281 1 96.19 396 ILE A N 1
ATOM 3077 C CA . ILE A 1 396 ? -8.039 -28.719 -18.172 1 96.19 396 ILE A CA 1
ATOM 3078 C C . ILE A 1 396 ? -9.555 -28.625 -18.016 1 96.19 396 ILE A C 1
ATOM 3080 O O . ILE A 1 396 ? -10.219 -29.641 -17.734 1 96.19 396 ILE A O 1
ATOM 3084 N N . ALA A 1 397 ? -10.109 -27.438 -18.156 1 95.38 397 ALA A N 1
ATOM 3085 C CA . ALA A 1 397 ? -11.508 -27.219 -17.828 1 95.38 397 ALA A CA 1
ATOM 3086 C C . ALA A 1 397 ? -12.258 -26.547 -18.969 1 95.38 397 ALA A C 1
ATOM 3088 O O . ALA A 1 397 ? -13.07 -25.641 -18.734 1 95.38 397 ALA A O 1
ATOM 3089 N N . SER A 1 398 ? -11.992 -26.922 -20.141 1 91.62 398 SER A N 1
ATOM 3090 C CA . SER A 1 398 ? -12.656 -26.359 -21.297 1 91.62 398 SER A CA 1
ATOM 3091 C C . SER A 1 398 ? -14.133 -26.75 -21.344 1 91.62 398 SER A C 1
ATOM 3093 O O . SER A 1 398 ? -14.492 -27.859 -20.953 1 91.62 398 SER A O 1
ATOM 3095 N N . SER A 1 399 ? -14.914 -25.891 -21.859 1 86.81 399 SER A N 1
ATOM 3096 C CA . SER A 1 399 ? -16.312 -26.219 -22.094 1 86.81 399 SER A CA 1
ATOM 3097 C C . SER A 1 399 ? -16.484 -27.203 -23.25 1 86.81 399 SER A C 1
ATOM 3099 O O . SER A 1 399 ? -17.547 -27.781 -23.422 1 86.81 399 SER A O 1
ATOM 3101 N N . ALA A 1 400 ? -15.398 -27.406 -23.938 1 79.56 400 ALA A N 1
ATOM 3102 C CA . ALA A 1 400 ? -15.445 -28.25 -25.125 1 79.56 400 ALA A CA 1
ATOM 3103 C C . ALA A 1 400 ? -15.086 -29.688 -24.781 1 79.56 400 ALA A C 1
ATOM 3105 O O . ALA A 1 400 ? -15.055 -30.562 -25.656 1 79.56 400 ALA A O 1
ATOM 3106 N N . CYS A 1 401 ? -14.773 -30 -23.578 1 82.25 401 CYS A N 1
ATOM 3107 C CA . CYS A 1 401 ? -14.281 -31.312 -23.172 1 82.25 401 CYS A CA 1
ATOM 3108 C C . CYS A 1 401 ? -15.289 -32.406 -23.531 1 82.25 401 CYS A C 1
ATOM 3110 O O . CYS A 1 401 ? -14.914 -33.562 -23.766 1 82.25 401 CYS A O 1
ATOM 3112 N N . ASN A 1 402 ? -16.531 -32.094 -23.719 1 68.62 402 ASN A N 1
ATOM 3113 C CA . ASN A 1 402 ? -17.531 -33.125 -24.016 1 68.62 402 ASN A CA 1
ATOM 3114 C C . ASN A 1 402 ? -17.812 -33.188 -25.516 1 68.62 402 ASN A C 1
ATOM 3116 O O . ASN A 1 402 ? -18.547 -34.094 -25.969 1 68.62 402 ASN A O 1
ATOM 3120 N N . SER A 1 403 ? -17.297 -32.344 -26.234 1 64.31 403 SER A N 1
ATOM 3121 C CA . SER A 1 403 ? -17.859 -32.281 -27.578 1 64.31 403 SER A CA 1
ATOM 3122 C C . SER A 1 403 ? -16.781 -32.469 -28.641 1 64.31 403 SER A C 1
ATOM 3124 O O . SER A 1 403 ? -17.062 -32.906 -29.75 1 64.31 403 SER A O 1
ATOM 3126 N N . THR A 1 404 ? -15.688 -31.906 -28.375 1 64.81 404 THR A N 1
ATOM 3127 C CA . THR A 1 404 ? -14.836 -31.703 -29.531 1 64.81 404 THR A CA 1
ATOM 3128 C C . THR A 1 404 ? -13.586 -32.594 -29.453 1 64.81 404 THR A C 1
ATOM 3130 O O . THR A 1 404 ? -13.102 -32.875 -28.359 1 64.81 404 THR A O 1
ATOM 3133 N N . LEU A 1 405 ? -13.242 -33 -30.656 1 67.56 405 LEU A N 1
ATOM 3134 C CA . LEU A 1 405 ? -12.148 -33.938 -30.875 1 67.56 405 LEU A CA 1
ATOM 3135 C C . LEU A 1 405 ? -10.797 -33.25 -30.75 1 67.56 405 LEU A C 1
ATOM 3137 O O . LEU A 1 405 ? -9.758 -33.906 -30.688 1 67.56 405 LEU A O 1
ATOM 3141 N N . ASN A 1 406 ? -10.773 -32 -30.375 1 86.19 406 ASN A N 1
ATOM 3142 C CA . ASN A 1 406 ? -9.445 -31.391 -30.438 1 86.19 406 ASN A CA 1
ATOM 3143 C C . ASN A 1 406 ? -9 -30.859 -29.078 1 86.19 406 ASN A C 1
ATOM 3145 O O . ASN A 1 406 ? -8.219 -29.906 -29 1 86.19 406 ASN A O 1
ATOM 3149 N N . TYR A 1 407 ? -9.555 -31.469 -27.984 1 91.25 407 TYR A N 1
ATOM 3150 C CA . TYR A 1 407 ? -9.156 -31.016 -26.656 1 91.25 407 TYR A CA 1
ATOM 3151 C C . TYR A 1 407 ? -8.734 -32.219 -25.797 1 91.25 407 TYR A C 1
ATOM 3153 O O . TYR A 1 407 ? -9.344 -33.281 -25.859 1 91.25 407 TYR A O 1
ATOM 3161 N N . ILE A 1 408 ? -7.688 -32.031 -25.109 1 93.19 408 ILE A N 1
ATOM 3162 C CA . ILE A 1 408 ? -7.359 -32.875 -23.984 1 93.19 408 ILE A CA 1
ATOM 3163 C C . ILE A 1 408 ? -7.691 -32.156 -22.672 1 93.19 408 ILE A C 1
ATOM 3165 O O . ILE A 1 408 ? -7.133 -31.078 -22.391 1 93.19 408 ILE A O 1
ATOM 3169 N N . CYS A 1 409 ? -8.609 -32.75 -21.922 1 94.38 409 CYS A N 1
ATOM 3170 C CA . CYS A 1 409 ? -9.078 -32.125 -20.688 1 94.38 409 CYS A CA 1
ATOM 3171 C C . CYS A 1 409 ? -8.508 -32.844 -19.469 1 94.38 409 CYS A C 1
ATOM 3173 O O . CYS A 1 409 ? -7.797 -33.844 -19.594 1 94.38 409 CYS A O 1
ATOM 3175 N N . GLY A 1 410 ? -8.82 -32.281 -18.328 1 93.06 410 GLY A N 1
ATOM 3176 C CA . GLY A 1 410 ? -8.273 -32.812 -17.078 1 93.06 410 GLY A CA 1
ATOM 3177 C C . GLY A 1 410 ? -8.633 -34.25 -16.844 1 93.06 410 GLY A C 1
ATOM 3178 O O . GLY A 1 410 ? -7.816 -35.031 -16.312 1 93.06 410 GLY A O 1
ATOM 3179 N N . ASN A 1 411 ? -9.828 -34.625 -17.188 1 91.06 411 ASN A N 1
ATOM 3180 C CA . ASN A 1 411 ? -10.273 -36 -16.984 1 91.06 411 ASN A CA 1
ATOM 3181 C C . ASN A 1 411 ? -9.469 -36.969 -17.859 1 91.06 411 ASN A C 1
ATOM 3183 O O . ASN A 1 411 ? -9.484 -38.188 -17.609 1 91.06 411 ASN A O 1
ATOM 3187 N N . GLY A 1 412 ? -8.844 -36.406 -18.844 1 88.31 412 GLY A N 1
ATOM 3188 C CA . GLY A 1 412 ? -8.094 -37.25 -19.766 1 88.31 412 GLY A CA 1
ATOM 3189 C C . GLY A 1 412 ? -6.629 -37.375 -19.406 1 88.31 412 GLY A C 1
ATOM 3190 O O . GLY A 1 412 ? -5.875 -38.062 -20.078 1 88.31 412 GLY A O 1
ATOM 3191 N N . LEU A 1 413 ? -6.254 -36.781 -18.375 1 93.94 413 LEU A N 1
ATOM 3192 C CA . LEU A 1 413 ? -4.855 -36.812 -17.969 1 93.94 413 LEU A CA 1
ATOM 3193 C C . LEU A 1 413 ? -4.629 -37.938 -16.953 1 93.94 413 LEU A C 1
ATOM 3195 O O . LEU A 1 413 ? -5.484 -38.188 -16.109 1 93.94 413 LEU A O 1
ATOM 3199 N N . ASN A 1 414 ? -3.506 -38.594 -17.125 1 95 414 ASN A N 1
ATOM 3200 C CA . ASN A 1 414 ? -3.129 -39.688 -16.219 1 95 414 ASN A CA 1
ATOM 3201 C C . ASN A 1 414 ? -1.772 -39.406 -15.57 1 95 414 ASN A C 1
ATOM 3203 O O . ASN A 1 414 ? -0.871 -38.875 -16.203 1 95 414 ASN A O 1
ATOM 3207 N N . ASN A 1 415 ? -1.692 -39.875 -14.352 1 95.81 415 ASN A N 1
ATOM 3208 C CA . ASN A 1 415 ? -0.457 -39.719 -13.594 1 95.81 415 ASN A CA 1
ATOM 3209 C C . ASN A 1 415 ? 0.631 -40.656 -14.102 1 95.81 415 ASN A C 1
ATOM 3211 O O . ASN A 1 415 ? 0.34 -41.781 -14.547 1 95.81 415 ASN A O 1
ATOM 3215 N N . ALA A 1 416 ? 1.854 -40.156 -14.07 1 94.5 416 ALA A N 1
ATOM 3216 C CA . ALA A 1 416 ? 2.977 -41 -14.484 1 94.5 416 ALA A CA 1
ATOM 3217 C C . ALA A 1 416 ? 3.49 -41.844 -13.32 1 94.5 416 ALA A C 1
ATOM 3219 O O . ALA A 1 416 ? 4.148 -42.875 -13.531 1 94.5 416 ALA A O 1
ATOM 3220 N N . LEU A 1 417 ? 3.219 -41.406 -12.133 1 92.19 417 LEU A N 1
ATOM 3221 C CA . LEU A 1 417 ? 3.713 -42.094 -10.945 1 92.19 417 LEU A CA 1
ATOM 3222 C C . LEU A 1 417 ? 2.619 -42.938 -10.305 1 92.19 417 LEU A C 1
ATOM 3224 O O . LEU A 1 417 ? 1.438 -42.781 -10.625 1 92.19 417 LEU A O 1
ATOM 3228 N N . GLN A 1 418 ? 3.102 -43.812 -9.383 1 92.12 418 GLN A N 1
ATOM 3229 C CA . GLN A 1 418 ? 2.137 -44.594 -8.617 1 92.12 418 GLN A CA 1
ATOM 3230 C C . GLN A 1 418 ? 1.337 -43.719 -7.668 1 92.12 418 GLN A C 1
ATOM 3232 O O . GLN A 1 418 ? 1.892 -42.812 -7.047 1 92.12 418 GLN A O 1
ATOM 3237 N N . VAL A 1 419 ? 0.066 -44 -7.641 1 96.12 419 VAL A N 1
ATOM 3238 C CA . VAL A 1 419 ? -0.83 -43.25 -6.777 1 96.12 419 VAL A CA 1
ATOM 3239 C C . VAL A 1 419 ? -1.099 -44.031 -5.492 1 96.12 419 VAL A C 1
ATOM 3241 O O . VAL A 1 419 ? -1.244 -45.25 -5.523 1 96.12 419 VAL A O 1
ATOM 3244 N N . ASP A 1 420 ? -1.057 -43.344 -4.383 1 95.44 420 ASP A N 1
ATOM 3245 C CA . ASP A 1 420 ? -1.438 -43.938 -3.107 1 95.44 420 ASP A CA 1
ATOM 3246 C C . ASP A 1 420 ? -2.754 -44.719 -3.232 1 95.44 420 ASP A C 1
ATOM 3248 O O . ASP A 1 420 ? -3.789 -44.125 -3.553 1 95.44 420 ASP A O 1
ATOM 3252 N N . PRO A 1 421 ? -2.754 -46.031 -2.887 1 96.88 421 PRO A N 1
ATOM 3253 C CA . PRO A 1 421 ? -3.961 -46.844 -3.059 1 96.88 421 PRO A CA 1
ATOM 3254 C C . PRO A 1 421 ? -5.141 -46.312 -2.24 1 96.88 421 PRO A C 1
ATOM 3256 O O . PRO A 1 421 ? -6.297 -46.5 -2.631 1 96.88 421 PRO A O 1
ATOM 3259 N N . ASP A 1 422 ? -4.883 -45.688 -1.15 1 97.5 422 ASP A N 1
ATOM 3260 C CA . ASP A 1 422 ? -5.973 -45.156 -0.326 1 97.5 422 ASP A CA 1
ATOM 3261 C C . ASP A 1 422 ? -6.719 -44.031 -1.042 1 97.5 422 ASP A C 1
ATOM 3263 O O . ASP A 1 422 ? -7.91 -43.844 -0.806 1 97.5 422 ASP A O 1
ATOM 3267 N N . ILE A 1 423 ? -6.02 -43.344 -1.9 1 97.75 423 ILE A N 1
ATOM 3268 C CA . ILE A 1 423 ? -6.629 -42.281 -2.697 1 97.75 423 ILE A CA 1
ATOM 3269 C C . ILE A 1 423 ? -7.645 -42.875 -3.666 1 97.75 423 ILE A C 1
ATOM 3271 O O . ILE A 1 423 ? -8.641 -42.25 -4.004 1 97.75 423 ILE A O 1
ATOM 3275 N N . LEU A 1 424 ? -7.426 -44.125 -4.055 1 97.5 424 LEU A N 1
ATOM 3276 C CA . LEU A 1 424 ? -8.195 -44.781 -5.117 1 97.5 424 LEU A CA 1
ATOM 3277 C C . LEU A 1 424 ? -9.375 -45.531 -4.547 1 97.5 424 LEU A C 1
ATOM 3279 O O . LEU A 1 424 ? -10.172 -46.125 -5.301 1 97.5 424 LEU A O 1
ATOM 3283 N N . LYS A 1 425 ? -9.516 -45.5 -3.248 1 96.81 425 LYS A N 1
ATOM 3284 C CA . LYS A 1 425 ? -10.68 -46.156 -2.656 1 96.81 425 LYS A CA 1
ATOM 3285 C C . LYS A 1 425 ? -11.969 -45.438 -3.025 1 96.81 425 LYS A C 1
ATOM 3287 O O . LYS A 1 425 ? -11.961 -44.219 -3.273 1 96.81 425 LYS A O 1
ATOM 3292 N N . LYS A 1 426 ? -12.992 -46.188 -2.992 1 94.69 426 LYS A N 1
ATOM 3293 C CA . LYS A 1 426 ? -14.273 -45.625 -3.422 1 94.69 426 LYS A CA 1
ATOM 3294 C C . LYS A 1 426 ? -14.75 -44.531 -2.461 1 94.69 426 LYS A C 1
ATOM 3296 O O . LYS A 1 426 ? -15.227 -43.5 -2.891 1 94.69 426 LYS A O 1
ATOM 3301 N N . GLU A 1 427 ? -14.57 -44.875 -1.165 1 96.19 427 GLU A N 1
ATOM 3302 C CA . GLU A 1 427 ? -15.07 -43.906 -0.174 1 96.19 427 GLU A CA 1
ATOM 3303 C C . GLU A 1 427 ? -13.922 -43.219 0.544 1 96.19 427 GLU A C 1
ATOM 3305 O O . GLU A 1 427 ? -13.039 -43.875 1.1 1 96.19 427 GLU A O 1
ATOM 3310 N N . PRO A 1 428 ? -13.945 -41.875 0.493 1 98.12 428 PRO A N 1
ATOM 3311 C CA . PRO A 1 428 ? -12.961 -41.125 1.291 1 98.12 428 PRO A CA 1
ATOM 3312 C C . PRO A 1 428 ? -13.305 -41.125 2.779 1 98.12 428 PRO A C 1
ATOM 3314 O O . PRO A 1 428 ? -14.398 -41.5 3.17 1 98.12 428 PRO A O 1
ATOM 3317 N N . ASP A 1 429 ? -12.359 -40.656 3.629 1 98.44 429 ASP A N 1
ATOM 3318 C CA . ASP A 1 429 ? -12.609 -40.5 5.062 1 98.44 429 ASP A CA 1
ATOM 3319 C C . ASP A 1 429 ? -13.422 -39.25 5.359 1 98.44 429 ASP A C 1
ATOM 3321 O O . ASP A 1 429 ? -14.234 -39.25 6.285 1 98.44 429 ASP A O 1
ATOM 3325 N N . VAL A 1 430 ? -13.125 -38.219 4.676 1 98.44 430 VAL A N 1
ATOM 3326 C CA . VAL A 1 430 ? -13.789 -36.938 4.801 1 98.44 430 VAL A CA 1
ATOM 3327 C C . VAL A 1 430 ? -14.258 -36.438 3.428 1 98.44 430 VAL A C 1
ATOM 3329 O O . VAL A 1 430 ? -13.492 -36.469 2.465 1 98.44 430 VAL A O 1
ATOM 3332 N N . LYS A 1 431 ? -15.531 -36.125 3.336 1 98.12 431 LYS A N 1
ATOM 3333 C CA . LYS A 1 431 ? -16.094 -35.594 2.102 1 98.12 431 LYS A CA 1
ATOM 3334 C C . LYS A 1 431 ? -16.641 -34.188 2.311 1 98.12 431 LYS A C 1
ATOM 3336 O O . LYS A 1 431 ? -17.531 -33.969 3.148 1 98.12 431 LYS A O 1
ATOM 3341 N N . LEU A 1 432 ? -16.109 -33.219 1.599 1 98.38 432 LEU A N 1
ATOM 3342 C CA . LEU A 1 432 ? -16.516 -31.812 1.709 1 98.38 432 LEU A CA 1
ATOM 3343 C C . LEU A 1 432 ? -17.141 -31.328 0.406 1 98.38 432 LEU A C 1
ATOM 3345 O O . LEU A 1 432 ? -16.562 -31.5 -0.669 1 98.38 432 LEU A O 1
ATOM 3349 N N . TYR A 1 433 ? -18.359 -30.766 0.482 1 98.25 433 TYR A N 1
ATOM 3350 C CA . TYR A 1 433 ? -18.969 -30.047 -0.619 1 98.25 433 TYR A CA 1
ATOM 3351 C C . TYR A 1 433 ? -18.766 -28.531 -0.462 1 98.25 433 TYR A C 1
ATOM 3353 O O . TYR A 1 433 ? -19.188 -27.953 0.536 1 98.25 433 TYR A O 1
ATOM 3361 N N . LEU A 1 434 ? -18.109 -27.938 -1.431 1 98.44 434 LEU A N 1
ATOM 3362 C CA . LEU A 1 434 ? -17.797 -26.531 -1.34 1 98.44 434 LEU A CA 1
ATOM 3363 C C . LEU A 1 434 ? -18.297 -25.766 -2.564 1 98.44 434 LEU A C 1
ATOM 3365 O O . LEU A 1 434 ? -17.547 -25.531 -3.506 1 98.44 434 LEU A O 1
ATOM 3369 N N . PRO A 1 435 ? -19.547 -25.391 -2.57 1 97.69 435 PRO A N 1
ATOM 3370 C CA . PRO A 1 435 ? -20.016 -24.5 -3.639 1 97.69 435 PRO A CA 1
ATOM 3371 C C . PRO A 1 435 ? -19.375 -23.125 -3.592 1 97.69 435 PRO A C 1
ATOM 3373 O O . PRO A 1 435 ? -19.203 -22.547 -2.512 1 97.69 435 PRO A O 1
ATOM 3376 N N . ILE A 1 436 ? -18.953 -22.625 -4.703 1 98.12 436 ILE A N 1
ATOM 3377 C CA . ILE A 1 436 ? -18.438 -21.266 -4.828 1 98.12 436 ILE A CA 1
ATOM 3378 C C . ILE A 1 436 ? -19.484 -20.375 -5.469 1 98.12 436 ILE A C 1
ATOM 3380 O O . ILE A 1 436 ? -20.172 -20.781 -6.402 1 98.12 436 ILE A O 1
ATOM 3384 N N . ALA A 1 437 ? -19.609 -19.172 -4.918 1 96.81 437 ALA A N 1
ATOM 3385 C CA . ALA A 1 437 ? -20.703 -18.312 -5.379 1 96.81 437 ALA A CA 1
ATOM 3386 C C . ALA A 1 437 ? -20.344 -16.828 -5.18 1 96.81 437 ALA A C 1
ATOM 3388 O O . ALA A 1 437 ? -19.312 -16.5 -4.594 1 96.81 437 ALA A O 1
ATOM 3389 N N . MET A 1 438 ? -21.141 -16.047 -5.762 1 95 438 MET A N 1
ATOM 3390 C CA . MET A 1 438 ? -21.094 -14.594 -5.605 1 95 438 MET A CA 1
ATOM 3391 C C . MET A 1 438 ? -22.391 -14.07 -5.012 1 95 438 MET A C 1
ATOM 3393 O O . MET A 1 438 ? -23.484 -14.539 -5.371 1 95 438 MET A O 1
ATOM 3397 N N . GLN A 1 439 ? -22.281 -13.234 -4.051 1 93.56 439 GLN A N 1
ATOM 3398 C CA . GLN A 1 439 ? -23.438 -12.562 -3.471 1 93.56 439 GLN A CA 1
ATOM 3399 C C . GLN A 1 439 ? -23.5 -11.102 -3.891 1 93.56 439 GLN A C 1
ATOM 3401 O O . GLN A 1 439 ? -22.531 -10.352 -3.68 1 93.56 439 GLN A O 1
ATOM 3406 N N . ARG A 1 440 ? -24.594 -10.727 -4.395 1 93.19 440 ARG A N 1
ATOM 3407 C CA . ARG A 1 440 ? -24.797 -9.32 -4.742 1 93.19 440 ARG A CA 1
ATOM 3408 C C . ARG A 1 440 ? -25.406 -8.555 -3.568 1 93.19 440 ARG A C 1
ATOM 3410 O O . ARG A 1 440 ? -26.297 -9.047 -2.883 1 93.19 440 ARG A O 1
ATOM 3417 N N . TYR A 1 441 ? -24.859 -7.355 -3.336 1 92 441 TYR A N 1
ATOM 3418 C CA . TYR A 1 441 ? -25.359 -6.469 -2.297 1 92 441 TYR A CA 1
ATOM 3419 C C . TYR A 1 441 ? -26.188 -5.336 -2.9 1 92 441 TYR A C 1
ATOM 3421 O O . TYR A 1 441 ? -25.875 -4.855 -3.996 1 92 441 TYR A O 1
ATOM 3429 N N . LYS A 1 442 ? -27.203 -5.027 -2.133 1 88.94 442 LYS A N 1
ATOM 3430 C CA . LYS A 1 442 ? -27.781 -3.701 -2.35 1 88.94 442 LYS A CA 1
ATOM 3431 C C . LYS A 1 442 ? -26.922 -2.621 -1.695 1 88.94 442 LYS A C 1
ATOM 3433 O O . LYS A 1 442 ? -26.297 -2.855 -0.654 1 88.94 442 LYS A O 1
ATOM 3438 N N . PRO A 1 443 ? -26.875 -1.494 -2.312 1 87.81 443 PRO A N 1
ATOM 3439 C CA . PRO A 1 443 ? -26.047 -0.427 -1.755 1 87.81 443 PRO A CA 1
ATOM 3440 C C . PRO A 1 443 ? -26.328 -0.167 -0.277 1 87.81 443 PRO A C 1
ATOM 3442 O O . PRO A 1 443 ? -25.391 0.073 0.5 1 87.81 443 PRO A O 1
ATOM 3445 N N . GLU A 1 444 ? -27.562 -0.285 0.213 1 88.06 444 GLU A N 1
ATOM 3446 C CA . GLU A 1 444 ? -27.953 0.021 1.585 1 88.06 444 GLU A CA 1
ATOM 3447 C C . GLU A 1 444 ? -27.422 -1.03 2.557 1 88.06 444 GLU A C 1
ATOM 3449 O O . GLU A 1 444 ? -27.406 -0.809 3.77 1 88.06 444 GLU A O 1
ATOM 3454 N N . GLU A 1 445 ? -26.953 -2.1 1.965 1 89.19 445 GLU A N 1
ATOM 3455 C CA . GLU A 1 445 ? -26.406 -3.154 2.805 1 89.19 445 GLU A CA 1
ATOM 3456 C C . GLU A 1 445 ? -24.922 -2.924 3.07 1 89.19 445 GLU A C 1
ATOM 3458 O O . GLU A 1 445 ? -24.344 -3.504 3.996 1 89.19 445 GLU A O 1
ATOM 3463 N N . VAL A 1 446 ? -24.391 -2.115 2.225 1 91.69 446 VAL A N 1
ATOM 3464 C CA . VAL A 1 446 ? -22.938 -1.971 2.273 1 91.69 446 VAL A CA 1
ATOM 3465 C C . VAL A 1 446 ? -22.562 -0.582 2.793 1 91.69 446 VAL A C 1
ATOM 3467 O O . VAL A 1 446 ? -21.594 -0.426 3.537 1 91.69 446 VAL A O 1
ATOM 3470 N N . PHE A 1 447 ? -23.297 0.39 2.369 1 93.06 447 PHE A N 1
ATOM 3471 C CA . PHE A 1 447 ? -22.938 1.773 2.672 1 93.06 447 PHE A CA 1
ATOM 3472 C C . PHE A 1 447 ? -23.812 2.314 3.799 1 93.06 447 PHE A C 1
ATOM 3474 O O . PHE A 1 447 ? -24.688 3.164 3.57 1 93.06 447 PHE A O 1
ATOM 3481 N N . VAL A 1 448 ? -23.547 1.828 5.016 1 90.56 448 VAL A N 1
ATOM 3482 C CA . VAL A 1 448 ? -24.203 2.207 6.258 1 90.56 448 VAL A CA 1
ATOM 3483 C C . VAL A 1 448 ? -23.188 2.783 7.238 1 90.56 448 VAL A C 1
ATOM 3485 O O . VAL A 1 448 ? -22.141 2.182 7.473 1 90.56 448 VAL A O 1
ATOM 3488 N N . PRO A 1 449 ? -23.484 3.979 7.824 1 89.56 449 PRO A N 1
ATOM 3489 C CA . PRO A 1 449 ? -22.531 4.555 8.781 1 89.56 449 PRO A CA 1
ATOM 3490 C C . PRO A 1 449 ? -22.078 3.551 9.836 1 89.56 449 PRO A C 1
ATOM 3492 O O . PRO A 1 449 ? -22.891 2.787 10.359 1 89.56 449 PRO A O 1
ATOM 3495 N N . ASN A 1 450 ? -20.828 3.494 10.094 1 92.06 450 ASN A N 1
ATOM 3496 C CA . ASN A 1 450 ? -20.172 2.684 11.125 1 92.06 450 ASN A CA 1
ATOM 3497 C C . ASN A 1 450 ? -20.125 1.212 10.727 1 92.06 450 ASN A C 1
ATOM 3499 O O . ASN A 1 450 ? -19.875 0.346 11.562 1 92.06 450 ASN A O 1
ATOM 3503 N N . THR A 1 451 ? -20.469 0.916 9.469 1 91.81 451 THR A N 1
ATOM 3504 C CA . THR A 1 451 ? -20.344 -0.429 8.914 1 91.81 451 THR A CA 1
ATOM 3505 C C . THR A 1 451 ? -19.312 -0.458 7.793 1 91.81 451 THR A C 1
ATOM 3507 O O . THR A 1 451 ? -19.312 0.405 6.91 1 91.81 451 THR A O 1
ATOM 3510 N N . TYR A 1 452 ? -18.484 -1.434 7.871 1 93.81 452 TYR A N 1
ATOM 3511 C CA . TYR A 1 452 ? -17.391 -1.492 6.914 1 93.81 452 TYR A CA 1
ATOM 3512 C C . TYR A 1 452 ? -17.25 -2.893 6.332 1 93.81 452 TYR A C 1
ATOM 3514 O O . TYR A 1 452 ? -16.203 -3.531 6.48 1 93.81 452 TYR A O 1
ATOM 3522 N N . LYS A 1 453 ? -18.25 -3.289 5.574 1 92.12 453 LYS A N 1
ATOM 3523 C CA . LYS A 1 453 ? -18.25 -4.59 4.914 1 92.12 453 LYS A CA 1
ATOM 3524 C C . LYS A 1 453 ? -17.266 -4.617 3.744 1 92.12 453 LYS A C 1
ATOM 3526 O O . LYS A 1 453 ? -17.141 -3.635 3.012 1 92.12 453 LYS A O 1
ATOM 3531 N N . ASN A 1 454 ? -16.609 -5.73 3.662 1 94.06 454 ASN A N 1
ATOM 3532 C CA . ASN A 1 454 ? -15.781 -5.965 2.479 1 94.06 454 ASN A CA 1
ATOM 3533 C C . ASN A 1 454 ? -16.641 -6.164 1.232 1 94.06 454 ASN A C 1
ATOM 3535 O O . ASN A 1 454 ? -17.688 -6.816 1.292 1 94.06 454 ASN A O 1
ATOM 3539 N N . PHE A 1 455 ? -16.203 -5.543 0.076 1 95 455 PHE A N 1
ATOM 3540 C CA . PHE A 1 455 ? -16.984 -5.695 -1.151 1 95 455 PHE A CA 1
ATOM 3541 C C . PHE A 1 455 ? -16.078 -5.543 -2.375 1 95 455 PHE A C 1
ATOM 3543 O O . PHE A 1 455 ? -14.93 -5.133 -2.26 1 95 455 PHE A O 1
ATOM 3550 N N . LEU A 1 456 ? -16.578 -5.969 -3.496 1 95.88 456 LEU A N 1
ATOM 3551 C CA . LEU A 1 456 ? -15.961 -5.859 -4.812 1 95.88 456 LEU A CA 1
ATOM 3552 C C . LEU A 1 456 ? -16.922 -5.223 -5.812 1 95.88 456 LEU A C 1
ATOM 3554 O O . LEU A 1 456 ? -18.125 -5.48 -5.773 1 95.88 456 LEU A O 1
ATOM 3558 N N . VAL A 1 457 ? -16.391 -4.312 -6.668 1 95.5 457 VAL A N 1
ATOM 3559 C CA . VAL A 1 457 ? -17.141 -3.738 -7.785 1 95.5 457 VAL A CA 1
ATOM 3560 C C . VAL A 1 457 ? -16.531 -4.207 -9.102 1 95.5 457 VAL A C 1
ATOM 3562 O O . VAL A 1 457 ? -15.812 -3.455 -9.766 1 95.5 457 VAL A O 1
ATOM 3565 N N . PRO A 1 458 ? -16.875 -5.414 -9.516 1 92.12 458 PRO A N 1
ATOM 3566 C CA . PRO A 1 458 ? -16.281 -5.953 -10.742 1 92.12 458 PRO A CA 1
ATOM 3567 C C . PRO A 1 458 ? -16.812 -5.27 -12 1 92.12 458 PRO A C 1
ATOM 3569 O O . PRO A 1 458 ? -16.172 -5.336 -13.055 1 92.12 458 PRO A O 1
ATOM 3572 N N . SER A 1 459 ? -17.969 -4.715 -11.961 1 89.19 459 SER A N 1
ATOM 3573 C CA . SER A 1 459 ? -18.625 -3.941 -13.016 1 89.19 459 SER A CA 1
ATOM 3574 C C . SER A 1 459 ? -19.438 -2.795 -12.438 1 89.19 459 SER A C 1
ATOM 3576 O O . SER A 1 459 ? -19.844 -2.838 -11.273 1 89.19 459 SER A O 1
ATOM 3578 N N . PRO A 1 460 ? -19.672 -1.894 -13.477 1 87.25 460 PRO A N 1
ATOM 3579 C CA . PRO A 1 460 ? -20.469 -0.777 -12.961 1 87.25 460 PRO A CA 1
ATOM 3580 C C . PRO A 1 460 ? -21.797 -1.226 -12.375 1 87.25 460 PRO A C 1
ATOM 3582 O O . PRO A 1 460 ? -22.469 -2.1 -12.938 1 87.25 460 PRO A O 1
ATOM 3585 N N . ASN A 1 461 ? -22.219 -0.973 -11.25 1 84.38 461 ASN A N 1
ATOM 3586 C CA . ASN A 1 461 ? -23.5 -1.167 -10.602 1 84.38 461 ASN A CA 1
ATOM 3587 C C . ASN A 1 461 ? -23.547 -2.477 -9.812 1 84.38 461 ASN A C 1
ATOM 3589 O O . ASN A 1 461 ? -24.609 -2.918 -9.391 1 84.38 461 ASN A O 1
ATOM 3593 N N . TRP A 1 462 ? -22.469 -3.191 -9.859 1 91.75 462 TRP A N 1
ATOM 3594 C CA . TRP A 1 462 ? -22.406 -4.398 -9.039 1 91.75 462 TRP A CA 1
ATOM 3595 C C . TRP A 1 462 ? -21.625 -4.141 -7.762 1 91.75 462 TRP A C 1
ATOM 3597 O O . TRP A 1 462 ? -20.562 -3.512 -7.793 1 91.75 462 TRP A O 1
ATOM 3607 N N . ILE A 1 463 ? -22.203 -4.5 -6.727 1 94.31 463 ILE A N 1
ATOM 3608 C CA . ILE A 1 463 ? -21.531 -4.617 -5.438 1 94.31 463 ILE A CA 1
ATOM 3609 C C . ILE A 1 463 ? -21.641 -6.047 -4.922 1 94.31 463 ILE A C 1
ATOM 3611 O O . ILE A 1 463 ? -22.734 -6.543 -4.672 1 94.31 463 ILE A O 1
ATOM 3615 N N . VAL A 1 464 ? -20.453 -6.715 -4.809 1 95.62 464 VAL A N 1
ATOM 3616 C CA . VAL A 1 464 ? -20.594 -8.148 -4.57 1 95.62 464 VAL A CA 1
ATOM 3617 C C . VAL A 1 464 ? -19.594 -8.594 -3.514 1 95.62 464 VAL A C 1
ATOM 3619 O O . VAL A 1 464 ? -18.641 -7.871 -3.207 1 95.62 464 VAL A O 1
ATOM 3622 N N . ALA A 1 465 ? -19.828 -9.672 -2.939 1 95.19 465 ALA A N 1
ATOM 3623 C CA . ALA A 1 465 ? -18.875 -10.5 -2.207 1 95.19 465 ALA A CA 1
ATOM 3624 C C . ALA A 1 465 ? -18.766 -11.891 -2.826 1 95.19 465 ALA A C 1
ATOM 3626 O O . ALA A 1 465 ? -19.703 -12.359 -3.48 1 95.19 465 ALA A O 1
ATOM 3627 N N . THR A 1 466 ? -17.609 -12.484 -2.697 1 97.06 466 THR A N 1
ATOM 3628 C CA . THR A 1 466 ? -17.453 -13.859 -3.145 1 97.06 466 THR A CA 1
ATOM 3629 C C . THR A 1 466 ? -17.375 -14.812 -1.955 1 97.06 466 THR A C 1
ATOM 3631 O O . THR A 1 466 ? -17.062 -14.398 -0.839 1 97.06 466 THR A O 1
ATOM 3634 N N . MET A 1 467 ? -17.812 -16.078 -2.215 1 97 467 MET A N 1
ATOM 3635 C CA . MET A 1 467 ? -18.031 -16.938 -1.06 1 97 467 MET A CA 1
ATOM 3636 C C . MET A 1 467 ? -17.719 -18.391 -1.396 1 97 467 MET A C 1
ATOM 3638 O O . MET A 1 467 ? -17.703 -18.781 -2.566 1 97 467 MET A O 1
ATOM 3642 N N . ILE A 1 468 ? -17.391 -19.172 -0.416 1 97.81 468 ILE A N 1
ATOM 3643 C CA . ILE A 1 468 ? -17.406 -20.625 -0.394 1 97.81 468 ILE A CA 1
ATOM 3644 C C . ILE A 1 468 ? -18.391 -21.109 0.666 1 97.81 468 ILE A C 1
ATOM 3646 O O . ILE A 1 468 ? -18.281 -20.734 1.838 1 97.81 468 ILE A O 1
ATOM 3650 N N . ASN A 1 469 ? -19.375 -21.906 0.341 1 95.56 469 ASN A N 1
ATOM 3651 C CA . ASN A 1 469 ? -20.391 -22.391 1.269 1 95.56 469 ASN A CA 1
ATOM 3652 C C . ASN A 1 469 ? -21.156 -21.234 1.918 1 95.56 469 ASN A C 1
ATOM 3654 O O . ASN A 1 469 ? -21.359 -21.234 3.133 1 95.56 469 ASN A O 1
ATOM 3658 N N . SER A 1 470 ? -21.422 -20.219 1.184 1 94.81 470 SER A N 1
ATOM 3659 C CA . SER A 1 470 ? -22.188 -19.047 1.601 1 94.81 470 SER A CA 1
ATOM 3660 C C . SER A 1 470 ? -21.453 -18.266 2.674 1 94.81 470 SER A C 1
ATOM 3662 O O . SER A 1 470 ? -22.062 -17.516 3.441 1 94.81 470 SER A O 1
ATOM 3664 N N . ILE A 1 471 ? -20.188 -18.484 2.764 1 96.75 471 ILE A N 1
ATOM 3665 C CA . ILE A 1 471 ? -19.359 -17.75 3.725 1 96.75 471 ILE A CA 1
ATOM 3666 C C . ILE A 1 471 ? -18.328 -16.906 2.98 1 96.75 471 ILE A C 1
ATOM 3668 O O . ILE A 1 471 ? -17.594 -17.406 2.131 1 96.75 471 ILE A O 1
ATOM 3672 N N . SER A 1 472 ? -18.344 -15.633 3.182 1 96.56 472 SER A N 1
ATOM 3673 C CA . SER A 1 472 ? -17.25 -14.742 2.781 1 96.56 472 SER A CA 1
ATOM 3674 C C . SER A 1 472 ? -16.188 -14.648 3.869 1 96.56 472 SER A C 1
ATOM 3676 O O . SER A 1 472 ? -16.422 -14.078 4.934 1 96.56 472 SER A O 1
ATOM 3678 N N . SER A 1 473 ? -15.047 -15.141 3.574 1 97.19 473 SER A N 1
ATOM 3679 C CA . SER A 1 473 ? -14.016 -15.32 4.598 1 97.19 473 SER A CA 1
ATOM 3680 C C . SER A 1 473 ? -13.336 -13.992 4.926 1 97.19 473 SER A C 1
ATOM 3682 O O . SER A 1 473 ? -13.086 -13.18 4.031 1 97.19 473 SER A O 1
ATOM 3684 N N . THR A 1 474 ? -13.055 -13.789 6.184 1 94.12 474 THR A N 1
ATOM 3685 C CA . THR A 1 474 ? -12.211 -12.688 6.648 1 94.12 474 THR A CA 1
ATOM 3686 C C . THR A 1 474 ? -11 -13.227 7.418 1 94.12 474 THR A C 1
ATOM 3688 O O . THR A 1 474 ? -11.008 -14.367 7.883 1 94.12 474 THR A O 1
ATOM 3691 N N . GLY A 1 475 ? -9.938 -12.484 7.426 1 91 475 GLY A N 1
ATOM 3692 C CA . GLY A 1 475 ? -8.727 -12.945 8.102 1 91 475 GLY A CA 1
ATOM 3693 C C . GLY A 1 475 ? -8.648 -12.5 9.547 1 91 475 GLY A C 1
ATOM 3694 O O . GLY A 1 475 ? -9.18 -11.453 9.914 1 91 475 GLY A O 1
ATOM 3695 N N . PRO A 1 476 ? -7.988 -13.305 10.406 1 94.38 476 PRO A N 1
ATOM 3696 C CA . PRO A 1 476 ? -7.723 -12.898 11.789 1 94.38 476 PRO A CA 1
ATOM 3697 C C . PRO A 1 476 ? -6.637 -11.836 11.891 1 94.38 476 PRO A C 1
ATOM 3699 O O . PRO A 1 476 ? -5.953 -11.539 10.906 1 94.38 476 PRO A O 1
ATOM 3702 N N . SER A 1 477 ? -6.531 -11.227 13.039 1 95.75 477 SER A N 1
ATOM 3703 C CA . SER A 1 477 ? -5.488 -10.234 13.273 1 95.75 477 SER A CA 1
ATOM 3704 C C . SER A 1 477 ? -4.137 -10.891 13.516 1 95.75 477 SER A C 1
ATOM 3706 O O . SER A 1 477 ? -3.09 -10.273 13.305 1 95.75 477 SER A O 1
ATOM 3708 N N . SER A 1 478 ? -4.203 -12.125 14.016 1 97.06 478 SER A N 1
ATOM 3709 C CA . SER A 1 478 ? -2.986 -12.875 14.297 1 97.06 478 SER A CA 1
ATOM 3710 C C . SER A 1 478 ? -3.041 -14.273 13.688 1 97.06 478 SER A C 1
ATOM 3712 O O . SER A 1 478 ? -4.121 -14.836 13.516 1 97.06 478 SER A O 1
ATOM 3714 N N . PRO A 1 479 ? -1.919 -14.828 13.344 1 97.25 479 PRO A N 1
ATOM 3715 C CA . PRO A 1 479 ? -1.914 -16.156 12.727 1 97.25 479 PRO A CA 1
ATOM 3716 C C . PRO A 1 479 ? -2.303 -17.266 13.703 1 97.25 479 PRO A C 1
ATOM 3718 O O . PRO A 1 479 ? -1.62 -17.469 14.711 1 97.25 479 PRO A O 1
ATOM 3721 N N . PRO A 1 480 ? -3.291 -18.031 13.461 1 96.94 480 PRO A N 1
ATOM 3722 C CA . PRO A 1 480 ? -3.682 -19.125 14.359 1 96.94 480 PRO A CA 1
ATOM 3723 C C . PRO A 1 480 ? -2.604 -20.188 14.484 1 96.94 480 PRO A C 1
ATOM 3725 O O . PRO A 1 480 ? -2.529 -20.875 15.508 1 96.94 480 PRO A O 1
ATOM 3728 N N . LEU A 1 481 ? -1.744 -20.312 13.477 1 97.19 481 LEU A N 1
ATOM 3729 C CA . LEU A 1 481 ? -0.679 -21.312 13.555 1 97.19 481 LEU A CA 1
ATOM 3730 C C . LEU A 1 481 ? 0.206 -21.062 14.773 1 97.19 481 LEU A C 1
ATOM 3732 O O . LEU A 1 481 ? 0.677 -22.016 15.398 1 97.19 481 LEU A O 1
ATOM 3736 N N . THR A 1 482 ? 0.438 -19.766 15.156 1 96.25 482 THR A N 1
ATOM 3737 C CA . THR A 1 482 ? 1.41 -19.469 16.203 1 96.25 482 THR A CA 1
ATOM 3738 C C . THR A 1 482 ? 0.752 -18.719 17.359 1 96.25 482 THR A C 1
ATOM 3740 O O . THR A 1 482 ? 1.334 -18.594 18.438 1 96.25 482 THR A O 1
ATOM 3743 N N . GLN A 1 483 ? -0.439 -18.172 17.125 1 96.19 483 GLN A N 1
ATOM 3744 C CA . GLN A 1 483 ? -1.095 -17.328 18.109 1 96.19 483 GLN A CA 1
ATOM 3745 C C . GLN A 1 483 ? -2.586 -17.641 18.203 1 96.19 483 GLN A C 1
ATOM 3747 O O . GLN A 1 483 ? -3.418 -16.734 18.172 1 96.19 483 GLN A O 1
ATOM 3752 N N . LEU A 1 484 ? -2.932 -18.906 18.219 1 95.62 484 LEU A N 1
ATOM 3753 C CA . LEU A 1 484 ? -4.336 -19.297 18.219 1 95.62 484 LEU A CA 1
ATOM 3754 C C . LEU A 1 484 ? -5.082 -18.625 19.375 1 95.62 484 LEU A C 1
ATOM 3756 O O . LEU A 1 484 ? -6.262 -18.297 19.234 1 95.62 484 LEU A O 1
ATOM 3760 N N . GLU A 1 485 ? -4.414 -18.406 20.484 1 94.94 485 GLU A N 1
ATOM 3761 C CA . GLU A 1 485 ? -5.027 -17.859 21.703 1 94.94 485 GLU A CA 1
ATOM 3762 C C . GLU A 1 485 ? -5.504 -16.422 21.484 1 94.94 485 GLU A C 1
ATOM 3764 O O . GLU A 1 485 ? -6.344 -15.93 22.234 1 94.94 485 GLU A O 1
ATOM 3769 N N . ASP A 1 486 ? -4.984 -15.812 20.5 1 95.31 486 ASP A N 1
ATOM 3770 C CA . ASP A 1 486 ? -5.309 -14.406 20.266 1 95.31 486 ASP A CA 1
ATOM 3771 C C . ASP A 1 486 ? -6.613 -14.258 19.484 1 95.31 486 ASP A C 1
ATOM 3773 O O . ASP A 1 486 ? -7.16 -13.156 19.391 1 95.31 486 ASP A O 1
ATOM 3777 N N . THR A 1 487 ? -7.16 -15.281 18.906 1 94.56 487 THR A N 1
ATOM 3778 C CA . THR A 1 487 ? -8.414 -15.258 18.156 1 94.56 487 THR A CA 1
ATOM 3779 C C . THR A 1 487 ? -9.5 -16.031 18.906 1 94.56 487 THR A C 1
ATOM 3781 O O . THR A 1 487 ? -9.352 -17.234 19.156 1 94.56 487 THR A O 1
ATOM 3784 N N . PRO A 1 488 ? -10.555 -15.391 19.234 1 93 488 PRO A N 1
ATOM 3785 C CA . PRO A 1 488 ? -11.633 -16.125 19.922 1 93 488 PRO A CA 1
ATOM 3786 C C . PRO A 1 488 ? -12.172 -17.281 19.078 1 93 488 PRO A C 1
ATOM 3788 O O . PRO A 1 488 ? -12.297 -17.172 17.859 1 93 488 PRO A O 1
ATOM 3791 N N . ALA A 1 489 ? -12.562 -18.312 19.766 1 91.69 489 ALA A N 1
ATOM 3792 C CA . ALA A 1 489 ? -12.992 -19.531 19.109 1 91.69 489 ALA A CA 1
ATOM 3793 C C . ALA A 1 489 ? -14.234 -19.281 18.25 1 91.69 489 ALA A C 1
ATOM 3795 O O . ALA A 1 489 ? -14.398 -19.906 17.203 1 91.69 489 ALA A O 1
ATOM 3796 N N . ASP A 1 490 ? -15.055 -18.406 18.656 1 91.94 490 ASP A N 1
ATOM 3797 C CA . ASP A 1 490 ? -16.328 -18.188 17.969 1 91.94 490 ASP A CA 1
ATOM 3798 C C . ASP A 1 490 ? -16.141 -17.297 16.734 1 91.94 490 ASP A C 1
ATOM 3800 O O . ASP A 1 490 ? -17.078 -17.047 15.992 1 91.94 490 ASP A O 1
ATOM 3804 N N . ALA A 1 491 ? -14.906 -16.828 16.547 1 93.31 491 ALA A N 1
ATOM 3805 C CA . ALA A 1 491 ? -14.602 -16.062 15.344 1 93.31 491 ALA A CA 1
ATOM 3806 C C . ALA A 1 491 ? -14.461 -17 14.141 1 93.31 491 ALA A C 1
ATOM 3808 O O . ALA A 1 491 ? -14.625 -16.562 12.992 1 93.31 491 ALA A O 1
ATOM 3809 N N . PHE A 1 492 ? -14.102 -18.234 14.422 1 95.75 492 PHE A N 1
ATOM 3810 C CA . PHE A 1 492 ? -14.016 -19.25 13.383 1 95.75 492 PHE A CA 1
ATOM 3811 C C . PHE A 1 492 ? -15.383 -19.859 13.102 1 95.75 492 PHE A C 1
ATOM 3813 O O . PHE A 1 492 ? -16.172 -20.062 14.023 1 95.75 492 PHE A O 1
ATOM 3820 N N . CYS A 1 493 ? -15.617 -20.094 11.828 1 96.31 493 CYS A N 1
ATOM 3821 C CA . CYS A 1 493 ? -16.906 -20.703 11.508 1 96.31 493 CYS A CA 1
ATOM 3822 C C . CYS A 1 493 ? -16.812 -21.594 10.281 1 96.31 493 CYS A C 1
ATOM 3824 O O . CYS A 1 493 ? -15.789 -21.594 9.586 1 96.31 493 CYS A O 1
ATOM 3826 N N . ASN A 1 494 ? -17.766 -22.391 10.031 1 95.19 494 ASN A N 1
ATOM 3827 C CA . ASN A 1 494 ? -18.047 -23.125 8.812 1 95.19 494 ASN A CA 1
ATOM 3828 C C . ASN A 1 494 ? -19.547 -23.406 8.664 1 95.19 494 ASN A C 1
ATOM 3830 O O . ASN A 1 494 ? -20.359 -22.922 9.461 1 95.19 494 ASN A O 1
ATOM 3834 N N . ALA A 1 495 ? -19.906 -24.094 7.609 1 91.56 495 ALA A N 1
ATOM 3835 C CA . ALA A 1 495 ? -21.312 -24.281 7.293 1 91.56 495 ALA A CA 1
ATOM 3836 C C . ALA A 1 495 ? -22.047 -25 8.43 1 91.56 495 ALA A C 1
ATOM 3838 O O . ALA A 1 495 ? -23.234 -24.781 8.641 1 91.56 495 ALA A O 1
ATOM 3839 N N . GLU A 1 496 ? -21.391 -25.781 9.227 1 91 496 GLU A N 1
ATOM 3840 C CA . GLU A 1 496 ? -22 -26.547 10.305 1 91 496 GLU A CA 1
ATOM 3841 C C . GLU A 1 496 ? -21.969 -25.781 11.617 1 91 496 GLU A C 1
ATOM 3843 O O . GLU A 1 496 ? -22.688 -26.141 12.562 1 91 496 GLU A O 1
ATOM 3848 N N . ASN A 1 497 ? -21.141 -24.797 11.711 1 92.12 497 ASN A N 1
ATOM 3849 C CA . ASN A 1 497 ? -20.969 -24 12.93 1 92.12 497 ASN A CA 1
ATOM 3850 C C . ASN A 1 497 ? -20.984 -22.516 12.625 1 92.12 497 ASN A C 1
ATOM 3852 O O . ASN A 1 497 ? -19.938 -21.859 12.695 1 92.12 497 ASN A O 1
ATOM 3856 N N . LEU A 1 498 ? -22.094 -21.953 12.398 1 92.69 498 LEU A N 1
ATOM 3857 C CA . LEU A 1 498 ? -22.234 -20.531 12.078 1 92.69 498 LEU A CA 1
ATOM 3858 C C . LEU A 1 498 ? -22.312 -19.688 13.344 1 92.69 498 LEU A C 1
ATOM 3860 O O . LEU A 1 498 ? -22.906 -20.109 14.336 1 92.69 498 LEU A O 1
ATOM 3864 N N . PRO A 1 499 ? -21.672 -18.578 13.336 1 90.75 499 PRO A N 1
ATOM 3865 C CA . PRO A 1 499 ? -21.844 -17.703 14.492 1 90.75 499 PRO A CA 1
ATOM 3866 C C . PRO A 1 499 ? -23.266 -17.172 14.641 1 90.75 499 PRO A C 1
ATOM 3868 O O . PRO A 1 499 ? -24.078 -17.328 13.727 1 90.75 499 PRO A O 1
ATOM 3871 N N . ALA A 1 500 ? -23.562 -16.5 15.773 1 86.31 500 ALA A N 1
ATOM 3872 C CA . ALA A 1 500 ? -24.906 -16.062 16.141 1 86.31 500 ALA A CA 1
ATOM 3873 C C . ALA A 1 500 ? -25.422 -15.031 15.148 1 86.31 500 ALA A C 1
ATOM 3875 O O . ALA A 1 500 ? -26.625 -14.977 14.875 1 86.31 500 ALA A O 1
ATOM 3876 N N . HIS A 1 501 ? -24.562 -14.312 14.531 1 85.06 501 HIS A N 1
ATOM 3877 C CA . HIS A 1 501 ? -25 -13.227 13.664 1 85.06 501 HIS A CA 1
ATOM 3878 C C . HIS A 1 501 ? -25.297 -13.734 12.258 1 85.06 501 HIS A C 1
ATOM 3880 O O . HIS A 1 501 ? -25.734 -12.969 11.398 1 85.06 501 HIS A O 1
ATOM 3886 N N . CYS A 1 502 ? -25.094 -15.023 12.039 1 89.44 502 CYS A N 1
ATOM 3887 C CA . CYS A 1 502 ? -25.297 -15.617 10.719 1 89.44 502 CYS A CA 1
ATOM 3888 C C . CYS A 1 502 ? -26.469 -16.578 10.734 1 89.44 502 CYS A C 1
ATOM 3890 O O . CYS A 1 502 ? -26.812 -17.141 11.781 1 89.44 502 CYS A O 1
ATOM 3892 N N . ARG A 1 503 ? -27.234 -16.609 9.578 1 85 503 ARG A N 1
ATOM 3893 C CA . ARG A 1 503 ? -28.312 -17.562 9.367 1 85 503 ARG A CA 1
ATOM 3894 C C . ARG A 1 503 ? -27.953 -18.578 8.273 1 85 503 ARG A C 1
ATOM 3896 O O . ARG A 1 503 ? -27.312 -18.219 7.285 1 85 503 ARG A O 1
ATOM 3903 N N . PRO A 1 504 ? -28.453 -19.734 8.539 1 79.88 504 PRO A N 1
ATOM 3904 C CA . PRO A 1 504 ? -28.172 -20.75 7.508 1 79.88 504 PRO A CA 1
ATOM 3905 C C . PRO A 1 504 ? -28.703 -20.344 6.133 1 79.88 504 PRO A C 1
ATOM 3907 O O . PRO A 1 504 ? -29.812 -19.828 6.02 1 79.88 504 PRO A O 1
ATOM 3910 N N . GLY A 1 505 ? -27.891 -20.562 5.176 1 73.5 505 GLY A N 1
ATOM 3911 C CA . GLY A 1 505 ? -28.297 -20.297 3.809 1 73.5 505 GLY A CA 1
ATOM 3912 C C . GLY A 1 505 ? -28.125 -18.859 3.396 1 73.5 505 GLY A C 1
ATOM 3913 O O . GLY A 1 505 ? -28.312 -18.516 2.229 1 73.5 505 GLY A O 1
ATOM 3914 N N . ALA A 1 506 ? -27.781 -18.062 4.391 1 82.19 506 ALA A N 1
ATOM 3915 C CA . ALA A 1 506 ? -27.547 -16.656 4.094 1 82.19 506 ALA A CA 1
ATOM 3916 C C . ALA A 1 506 ? -26.047 -16.344 4.117 1 82.19 506 ALA A C 1
ATOM 3918 O O . ALA A 1 506 ? -25.281 -17.016 4.805 1 82.19 506 ALA A O 1
ATOM 3919 N N . PRO A 1 507 ? -25.719 -15.414 3.316 1 88.12 507 PRO A N 1
ATOM 3920 C CA . PRO A 1 507 ? -24.312 -15.031 3.322 1 88.12 507 PRO A CA 1
ATOM 3921 C C . PRO A 1 507 ? -23.812 -14.641 4.711 1 88.12 507 PRO A C 1
ATOM 3923 O O . PRO A 1 507 ? -24.516 -13.945 5.449 1 88.12 507 PRO A O 1
ATOM 3926 N N . CYS A 1 508 ? -22.734 -15.203 5.055 1 93.06 508 CYS A N 1
ATOM 3927 C CA . CYS A 1 508 ? -22.125 -14.953 6.352 1 93.06 508 CYS A CA 1
ATOM 3928 C C . CYS A 1 508 ? -20.672 -14.516 6.195 1 93.06 508 CYS A C 1
ATOM 3930 O O . CYS A 1 508 ? -19.969 -14.969 5.285 1 93.06 508 CYS A O 1
ATOM 3932 N N . THR A 1 509 ? -20.234 -13.57 7.02 1 93.88 509 THR A N 1
ATOM 3933 C CA . THR A 1 509 ? -18.828 -13.188 7.07 1 93.88 509 THR A CA 1
ATOM 3934 C C . THR A 1 509 ? -18.188 -13.648 8.375 1 93.88 509 THR A C 1
ATOM 3936 O O . THR A 1 509 ? -18.672 -13.312 9.461 1 93.88 509 THR A O 1
ATOM 3939 N N . CYS A 1 510 ? -17.141 -14.453 8.328 1 95.88 510 CYS A N 1
ATOM 3940 C CA . CYS A 1 510 ? -16.375 -14.945 9.469 1 95.88 510 CYS A CA 1
ATOM 3941 C C . CYS A 1 510 ? -15.047 -15.523 9.023 1 95.88 510 CYS A C 1
ATOM 3943 O O . CYS A 1 510 ? -14.711 -15.477 7.84 1 95.88 510 CYS A O 1
ATOM 3945 N N . ILE A 1 511 ? -14.242 -15.945 9.953 1 96.88 511 ILE A N 1
ATOM 3946 C CA . ILE A 1 511 ? -13.031 -16.688 9.602 1 96.88 511 ILE A CA 1
ATOM 3947 C C . ILE A 1 511 ? -13.398 -18.125 9.219 1 96.88 511 ILE A C 1
ATOM 3949 O O . ILE A 1 511 ? -13.703 -18.938 10.086 1 96.88 511 ILE A O 1
ATOM 3953 N N . HIS A 1 512 ? -13.398 -18.406 7.938 1 98.25 512 HIS A N 1
ATOM 3954 C CA . HIS A 1 512 ? -13.836 -19.688 7.414 1 98.25 512 HIS A CA 1
ATOM 3955 C C . HIS A 1 512 ? -12.789 -20.766 7.66 1 98.25 512 HIS A C 1
ATOM 3957 O O . HIS A 1 512 ? -11.703 -20.734 7.07 1 98.25 512 HIS A O 1
ATOM 3963 N N . LEU A 1 513 ? -13.117 -21.703 8.547 1 98.19 513 LEU A N 1
ATOM 3964 C CA . LEU A 1 513 ? -12.164 -22.734 8.945 1 98.19 513 LEU A CA 1
ATOM 3965 C C . LEU A 1 513 ? -12.852 -24.094 9.047 1 98.19 513 LEU A C 1
ATOM 3967 O O . LEU A 1 513 ? -13.93 -24.203 9.641 1 98.19 513 LEU A O 1
ATOM 3971 N N . ILE A 1 514 ? -12.281 -25.109 8.414 1 98.31 514 ILE A N 1
ATOM 3972 C CA . ILE A 1 514 ? -12.742 -26.484 8.508 1 98.31 514 ILE A CA 1
ATOM 3973 C C . ILE A 1 514 ? -11.656 -27.359 9.141 1 98.31 514 ILE A C 1
ATOM 3975 O O . ILE A 1 514 ? -10.492 -27.312 8.727 1 98.31 514 ILE A O 1
ATOM 3979 N N . LYS A 1 515 ? -11.977 -28.125 10.102 1 97.69 515 LYS A N 1
ATOM 3980 C CA . LYS A 1 515 ? -11.039 -29.031 10.758 1 97.69 515 LYS A CA 1
ATOM 3981 C C . LYS A 1 515 ? -11 -30.391 10.047 1 97.69 515 LYS A C 1
ATOM 3983 O O . LYS A 1 515 ? -12.039 -30.938 9.688 1 97.69 515 LYS A O 1
ATOM 3988 N N . ILE A 1 516 ? -9.812 -30.859 9.773 1 98.62 516 ILE A N 1
ATOM 3989 C CA . ILE A 1 516 ? -9.57 -32.125 9.07 1 98.62 516 ILE A CA 1
ATOM 3990 C C . ILE A 1 516 ? -8.758 -33.062 9.961 1 98.62 516 ILE A C 1
ATOM 3992 O O . ILE A 1 516 ? -7.668 -32.688 10.414 1 98.62 516 ILE A O 1
ATOM 3996 N N . PRO A 1 517 ? -9.195 -34.312 10.18 1 98.25 517 PRO A N 1
ATOM 3997 C CA . PRO A 1 517 ? -8.391 -35.281 10.953 1 98.25 517 PRO A CA 1
ATOM 3998 C C . PRO A 1 517 ? -7.074 -35.625 10.258 1 98.25 517 PRO A C 1
ATOM 4000 O O . PRO A 1 517 ? -7.055 -35.875 9.047 1 98.25 517 PRO A O 1
ATOM 4003 N N . LEU A 1 518 ? -6.051 -35.656 11.031 1 98.06 518 LEU A N 1
ATOM 4004 C CA . LEU A 1 518 ? -4.73 -36 10.516 1 98.06 518 LEU A CA 1
ATOM 4005 C C . LEU A 1 518 ? -4.738 -37.375 9.852 1 98.06 518 LEU A C 1
ATOM 4007 O O . LEU A 1 518 ? -5.344 -38.312 10.367 1 98.06 518 LEU A O 1
ATOM 4011 N N . ASN A 1 519 ? -4.152 -37.5 8.664 1 97.81 519 ASN A N 1
ATOM 4012 C CA . ASN A 1 519 ? -3.896 -38.719 7.883 1 97.81 519 ASN A CA 1
ATOM 4013 C C . ASN A 1 519 ? -5.164 -39.219 7.199 1 97.81 519 ASN A C 1
ATOM 4015 O O . ASN A 1 519 ? -5.164 -40.312 6.609 1 97.81 519 ASN A O 1
ATOM 4019 N N . SER A 1 520 ? -6.168 -38.5 7.246 1 98.62 520 SER A N 1
ATOM 4020 C CA . SER A 1 520 ? -7.398 -38.875 6.559 1 98.62 520 SER A CA 1
ATOM 4021 C C . SER A 1 520 ? -7.289 -38.625 5.055 1 98.62 520 SER A C 1
ATOM 4023 O O . SER A 1 520 ? -6.508 -37.812 4.609 1 98.62 520 SER A O 1
ATOM 4025 N N . ILE A 1 521 ? -8.023 -39.469 4.301 1 98.75 521 ILE A N 1
ATOM 4026 C CA . ILE A 1 521 ? -8.242 -39.188 2.889 1 98.75 521 ILE A CA 1
ATOM 4027 C C . ILE A 1 521 ? -9.414 -38.219 2.738 1 98.75 521 ILE A C 1
ATOM 4029 O O . ILE A 1 521 ? -10.547 -38.531 3.104 1 98.75 521 ILE A O 1
ATOM 4033 N N . VAL A 1 522 ? -9.172 -37.062 2.199 1 98.88 522 VAL A N 1
ATOM 4034 C CA . VAL A 1 522 ? -10.164 -36 2.084 1 98.88 522 VAL A CA 1
ATOM 4035 C C . VAL A 1 522 ? -10.562 -35.812 0.622 1 98.88 522 VAL A C 1
ATOM 4037 O O . VAL A 1 522 ? -9.703 -35.719 -0.258 1 98.88 522 VAL A O 1
ATOM 4040 N N . GLU A 1 523 ? -11.844 -35.875 0.349 1 98.81 523 GLU A N 1
ATOM 4041 C CA . GLU A 1 523 ? -12.383 -35.5 -0.954 1 98.81 523 GLU A CA 1
ATOM 4042 C C . GLU A 1 523 ? -13.07 -34.156 -0.891 1 98.81 523 GLU A C 1
ATOM 4044 O O . GLU A 1 523 ? -13.898 -33.906 -0.014 1 98.81 523 GLU A O 1
ATOM 4049 N N . ILE A 1 524 ? -12.664 -33.25 -1.715 1 98.88 524 ILE A N 1
ATOM 4050 C CA . ILE A 1 524 ? -13.297 -31.922 -1.844 1 98.88 524 ILE A CA 1
ATOM 4051 C C . ILE A 1 524 ? -13.992 -31.828 -3.197 1 98.88 524 ILE A C 1
ATOM 4053 O O . ILE A 1 524 ? -13.383 -32.062 -4.238 1 98.88 524 ILE A O 1
ATOM 4057 N N . ILE A 1 525 ? -15.242 -31.531 -3.172 1 98.81 525 ILE A N 1
ATOM 4058 C CA . ILE A 1 525 ? -16.031 -31.266 -4.375 1 98.81 525 ILE A CA 1
ATOM 4059 C C . ILE A 1 525 ? -16.312 -29.766 -4.484 1 98.81 525 ILE A C 1
ATOM 4061 O O . ILE A 1 525 ? -17.078 -29.203 -3.695 1 98.81 525 ILE A O 1
ATOM 4065 N N . LEU A 1 526 ? -15.641 -29.141 -5.43 1 98.81 526 LEU A N 1
ATOM 4066 C CA . LEU A 1 526 ? -15.906 -27.734 -5.746 1 98.81 526 LEU A CA 1
ATOM 4067 C C . LEU A 1 526 ? -17.016 -27.609 -6.785 1 98.81 526 LEU A C 1
ATOM 4069 O O . LEU A 1 526 ? -16.953 -28.266 -7.836 1 98.81 526 LEU A O 1
ATOM 4073 N N . ILE A 1 527 ? -18 -26.828 -6.5 1 98.62 527 ILE A N 1
ATOM 4074 C CA . ILE A 1 527 ? -19.156 -26.656 -7.387 1 98.62 527 ILE A CA 1
ATOM 4075 C C . ILE A 1 527 ? -19.281 -25.188 -7.777 1 98.62 527 ILE A C 1
ATOM 4077 O O . ILE A 1 527 ? -19.391 -24.312 -6.914 1 98.62 527 ILE A O 1
ATOM 4081 N N . ASP A 1 528 ? -19.281 -24.906 -9.062 1 98 528 ASP A N 1
ATOM 4082 C CA . ASP A 1 528 ? -19.375 -23.531 -9.547 1 98 528 ASP A CA 1
ATOM 4083 C C . ASP A 1 528 ? -20.828 -23.062 -9.578 1 98 528 ASP A C 1
ATOM 4085 O O . ASP A 1 528 ? -21.531 -23.312 -10.547 1 98 528 ASP A O 1
ATOM 4089 N N . GLU A 1 529 ? -21.219 -22.344 -8.57 1 96.44 529 GLU A N 1
ATOM 4090 C CA . GLU A 1 529 ? -22.516 -21.672 -8.523 1 96.44 529 GLU A CA 1
ATOM 4091 C C . GLU A 1 529 ? -22.375 -20.172 -8.75 1 96.44 529 GLU A C 1
ATOM 4093 O O . GLU A 1 529 ? -23.219 -19.391 -8.32 1 96.44 529 GLU A O 1
ATOM 4098 N N . PHE A 1 530 ? -21.328 -19.797 -9.352 1 93.75 530 PHE A N 1
ATOM 4099 C CA . PHE A 1 530 ? -20.938 -18.391 -9.5 1 93.75 530 PHE A CA 1
ATOM 4100 C C . PHE A 1 530 ? -21.859 -17.688 -10.477 1 93.75 530 PHE A C 1
ATOM 4102 O O . PHE A 1 530 ? -22.078 -16.469 -10.367 1 93.75 530 PHE A O 1
ATOM 4109 N N . ASP A 1 531 ? -22.406 -18.297 -11.5 1 91.06 531 ASP A N 1
ATOM 4110 C CA . ASP A 1 531 ? -23.422 -17.828 -12.445 1 91.06 531 ASP A CA 1
ATOM 4111 C C . ASP A 1 531 ? -22.906 -16.656 -13.273 1 91.06 531 ASP A C 1
ATOM 4113 O O . ASP A 1 531 ? -23.547 -15.602 -13.336 1 91.06 531 ASP A O 1
ATOM 4117 N N . THR A 1 532 ? -21.75 -16.703 -13.789 1 90.5 532 THR A N 1
ATOM 4118 C CA . THR A 1 532 ? -21.156 -15.695 -14.664 1 90.5 532 THR A CA 1
ATOM 4119 C C . THR A 1 532 ? -20.547 -16.344 -15.898 1 90.5 532 THR A C 1
ATOM 4121 O O . THR A 1 532 ? -19.891 -17.391 -15.805 1 90.5 532 THR A O 1
ATOM 4124 N N . VAL A 1 533 ? -20.75 -15.75 -17.016 1 89.56 533 VAL A N 1
ATOM 4125 C CA . VAL A 1 533 ? -20.344 -16.297 -18.297 1 89.56 533 VAL A CA 1
ATOM 4126 C C . VAL A 1 533 ? -18.828 -16.406 -18.344 1 89.56 533 VAL A C 1
ATOM 4128 O O . VAL A 1 533 ? -18.109 -15.461 -18 1 89.56 533 VAL A O 1
ATOM 4131 N N . SER A 1 534 ? -18.297 -17.594 -18.672 1 87.81 534 SER A N 1
ATOM 4132 C CA . SER A 1 534 ? -16.938 -17.891 -19.125 1 87.81 534 SER A CA 1
ATOM 4133 C C . SER A 1 534 ? -15.953 -17.859 -17.953 1 87.81 534 SER A C 1
ATOM 4135 O O . SER A 1 534 ? -14.75 -18.031 -18.141 1 87.81 534 SER A O 1
ATOM 4137 N N . VAL A 1 535 ? -16.438 -17.594 -16.781 1 92.94 535 VAL A N 1
ATOM 4138 C CA . VAL A 1 535 ? -15.5 -17.5 -15.664 1 92.94 535 VAL A CA 1
ATOM 4139 C C . VAL A 1 535 ? -15.195 -18.891 -15.133 1 92.94 535 VAL A C 1
ATOM 4141 O O . VAL A 1 535 ? -16.109 -19.625 -14.742 1 92.94 535 VAL A O 1
ATOM 4144 N N . ARG A 1 536 ? -13.953 -19.375 -15.195 1 96 536 ARG A N 1
ATOM 4145 C CA . ARG A 1 536 ? -13.414 -20.594 -14.586 1 96 536 ARG A CA 1
ATOM 4146 C C . ARG A 1 536 ? -12.539 -20.25 -13.383 1 96 536 ARG A C 1
ATOM 4148 O O . ARG A 1 536 ? -11.695 -19.359 -13.453 1 96 536 ARG A O 1
ATOM 4155 N N . HIS A 1 537 ? -12.766 -20.875 -12.297 1 97.44 537 HIS A N 1
ATOM 4156 C CA . HIS A 1 537 ? -12.07 -20.547 -11.055 1 97.44 537 HIS A CA 1
ATOM 4157 C C . HIS A 1 537 ? -10.938 -21.531 -10.773 1 97.44 537 HIS A C 1
ATOM 4159 O O . HIS A 1 537 ? -11.188 -22.672 -10.367 1 97.44 537 HIS A O 1
ATOM 4165 N N . PRO A 1 538 ? -9.672 -21.094 -10.945 1 98.38 538 PRO A N 1
ATOM 4166 C CA . PRO A 1 538 ? -8.57 -21.953 -10.484 1 98.38 538 PRO A CA 1
ATOM 4167 C C . PRO A 1 538 ? -8.422 -21.953 -8.969 1 98.38 538 PRO A C 1
ATOM 4169 O O . PRO A 1 538 ? -8.289 -20.891 -8.352 1 98.38 538 PRO A O 1
ATOM 4172 N N . PHE A 1 539 ? -8.438 -23.094 -8.367 1 98.75 539 PHE A N 1
ATOM 4173 C CA . PHE A 1 539 ? -8.305 -23.219 -6.926 1 98.75 539 PHE A CA 1
ATOM 4174 C C . PHE A 1 539 ? -6.969 -23.859 -6.559 1 98.75 539 PHE A C 1
ATOM 4176 O O . PHE A 1 539 ? -6.598 -24.906 -7.117 1 98.75 539 PHE A O 1
ATOM 4183 N N . HIS A 1 540 ? -6.297 -23.25 -5.688 1 98.75 540 HIS A N 1
ATOM 4184 C CA . HIS A 1 540 ? -5.012 -23.734 -5.188 1 98.75 540 HIS A CA 1
ATOM 4185 C C . HIS A 1 540 ? -5.121 -24.203 -3.742 1 98.75 540 HIS A C 1
ATOM 4187 O O . HIS A 1 540 ? -5.762 -23.547 -2.918 1 98.75 540 HIS A O 1
ATOM 4193 N N . LEU A 1 541 ? -4.551 -25.344 -3.439 1 98.88 541 LEU A N 1
ATOM 4194 C CA . LEU A 1 541 ? -4.445 -25.875 -2.082 1 98.88 541 LEU A CA 1
ATOM 4195 C C . LEU A 1 541 ? -3.006 -25.797 -1.582 1 98.88 541 LEU A C 1
ATOM 4197 O O . LEU A 1 541 ? -2.113 -26.422 -2.162 1 98.88 541 LEU A O 1
ATOM 4201 N N . HIS A 1 542 ? -2.809 -25.031 -0.516 1 98.69 542 HIS A N 1
ATOM 4202 C CA . HIS A 1 542 ? -1.493 -24.953 0.111 1 98.69 542 HIS A CA 1
ATOM 4203 C C . HIS A 1 542 ? -1.122 -26.266 0.795 1 98.69 542 HIS A C 1
ATOM 4205 O O . HIS A 1 542 ? -1.984 -26.938 1.358 1 98.69 542 HIS A O 1
ATOM 4211 N N . GLY A 1 543 ? 0.157 -26.719 0.714 1 98.44 543 GLY A N 1
ATOM 4212 C CA . GLY A 1 543 ? 0.72 -27.75 1.56 1 98.44 543 GLY A CA 1
ATOM 4213 C C . GLY A 1 543 ? 0.497 -29.156 1.015 1 98.44 543 GLY A C 1
ATOM 4214 O O . GLY A 1 543 ? 0.989 -30.125 1.581 1 98.44 543 GLY A O 1
ATOM 4215 N N . TYR A 1 544 ? -0.213 -29.266 -0.194 1 98.38 544 TYR A N 1
ATOM 4216 C CA . TYR A 1 544 ? -0.564 -30.594 -0.651 1 98.38 544 TYR A CA 1
ATOM 4217 C C . TYR A 1 544 ? -0.521 -30.688 -2.172 1 98.38 544 TYR A C 1
ATOM 4219 O O . TYR A 1 544 ? -0.702 -29.688 -2.861 1 98.38 544 TYR A O 1
ATOM 4227 N N . ILE A 1 545 ? -0.237 -31.844 -2.586 1 97.81 545 ILE A N 1
ATOM 4228 C CA . ILE A 1 545 ? -0.649 -32.312 -3.904 1 97.81 545 ILE A CA 1
ATOM 4229 C C . ILE A 1 545 ? -1.972 -33.062 -3.791 1 97.81 545 ILE A C 1
ATOM 4231 O O . ILE A 1 545 ? -2.137 -33.906 -2.908 1 97.81 545 ILE A O 1
ATOM 4235 N N . PHE A 1 546 ? -2.879 -32.719 -4.578 1 98.56 546 PHE A N 1
ATOM 4236 C CA . PHE A 1 546 ? -4.117 -33.5 -4.637 1 98.56 546 PHE A CA 1
ATOM 4237 C C . PHE A 1 546 ? -4.242 -34.219 -5.973 1 98.56 546 PHE A C 1
ATOM 4239 O O . PHE A 1 546 ? -3.525 -33.906 -6.922 1 98.56 546 PHE A O 1
ATOM 4246 N N . TYR A 1 547 ? -5.152 -35.156 -5.996 1 98.44 547 TYR A N 1
ATOM 4247 C CA . TYR A 1 547 ? -5.426 -35.938 -7.207 1 98.44 547 TYR A CA 1
ATOM 4248 C C . TYR A 1 547 ? -6.785 -35.562 -7.789 1 98.44 547 TYR A C 1
ATOM 4250 O O . TYR A 1 547 ? -7.766 -35.438 -7.055 1 98.44 547 TYR A O 1
ATOM 4258 N N . VAL A 1 548 ? -6.773 -35.344 -9.102 1 98.31 548 VAL A N 1
ATOM 4259 C CA . VAL A 1 548 ? -7.988 -34.969 -9.805 1 98.31 548 VAL A CA 1
ATOM 4260 C C . VAL A 1 548 ? -8.852 -36.188 -10.086 1 98.31 548 VAL A C 1
ATOM 4262 O O . VAL A 1 548 ? -8.641 -36.875 -11.086 1 98.31 548 VAL A O 1
ATOM 4265 N N . MET A 1 549 ? -9.906 -36.344 -9.297 1 97.88 549 MET A N 1
ATOM 4266 C CA . MET A 1 549 ? -10.75 -37.531 -9.391 1 97.88 549 MET A CA 1
ATOM 4267 C C . MET A 1 549 ? -11.781 -37.375 -10.5 1 97.88 549 MET A C 1
ATOM 4269 O O . MET A 1 549 ? -12.219 -38.375 -11.086 1 97.88 549 MET A O 1
ATOM 4273 N N . GLY A 1 550 ? -12.156 -36.125 -10.703 1 96.81 550 GLY A N 1
ATOM 4274 C CA . GLY A 1 550 ? -13.164 -35.906 -11.727 1 96.81 550 GLY A CA 1
ATOM 4275 C C . GLY A 1 550 ? -13.461 -34.438 -11.984 1 96.81 550 GLY A C 1
ATOM 4276 O O . GLY A 1 550 ? -13.375 -33.625 -11.07 1 96.81 550 GLY A O 1
ATOM 4277 N N . LEU A 1 551 ? -13.805 -34.188 -13.242 1 96.88 551 LEU A N 1
ATOM 4278 C CA . LEU A 1 551 ? -14.312 -32.906 -13.703 1 96.88 551 LEU A CA 1
ATOM 4279 C C . LEU A 1 551 ? -15.594 -33.062 -14.516 1 96.88 551 LEU A C 1
ATOM 4281 O O . LEU A 1 551 ? -15.766 -34.094 -15.188 1 96.88 551 LEU A O 1
ATOM 4285 N N . GLY A 1 552 ? -16.5 -32.031 -14.367 1 95.25 552 GLY A N 1
ATOM 4286 C CA . GLY A 1 552 ? -17.703 -32.156 -15.172 1 95.25 552 GLY A CA 1
ATOM 4287 C C . GLY A 1 552 ? -18.422 -30.828 -15.367 1 95.25 552 GLY A C 1
ATOM 4288 O O . GLY A 1 552 ? -18.188 -29.875 -14.609 1 95.25 552 GLY A O 1
ATOM 4289 N N . GLN A 1 553 ? -19.156 -30.781 -16.375 1 94.38 553 GLN A N 1
ATOM 4290 C CA . GLN A 1 553 ? -20.031 -29.688 -16.75 1 94.38 553 GLN A CA 1
ATOM 4291 C C . GLN A 1 553 ? -21.344 -30.203 -17.328 1 94.38 553 GLN A C 1
ATOM 4293 O O . GLN A 1 553 ? -21.672 -29.938 -18.484 1 94.38 553 GLN A O 1
ATOM 4298 N N . PRO A 1 554 ? -22.141 -30.875 -16.469 1 93 554 PRO A N 1
ATOM 4299 C CA . PRO A 1 554 ? -23.281 -31.625 -16.953 1 93 554 PRO A CA 1
ATOM 4300 C C . PRO A 1 554 ? -24.375 -30.719 -17.547 1 93 554 PRO A C 1
ATOM 4302 O O . PRO A 1 554 ? -25.172 -31.172 -18.359 1 93 554 PRO A O 1
ATOM 4305 N N . LEU A 1 555 ? -24.406 -29.516 -17.172 1 92.75 555 LEU A N 1
ATOM 4306 C CA . LEU A 1 555 ? -25.453 -28.609 -17.656 1 92.75 555 LEU A CA 1
ATOM 4307 C C . LEU A 1 555 ? -24.891 -27.641 -18.703 1 92.75 555 LEU A C 1
ATOM 4309 O O . LEU A 1 555 ? -25.562 -26.688 -19.094 1 92.75 555 LEU A O 1
ATOM 4313 N N . GLY A 1 556 ? -23.688 -27.875 -19.125 1 90.69 556 GLY A N 1
ATOM 4314 C CA . GLY A 1 556 ? -23.031 -26.969 -20.047 1 90.69 556 GLY A CA 1
ATOM 4315 C C . GLY A 1 556 ? -22.562 -25.672 -19.391 1 90.69 556 GLY A C 1
ATOM 4316 O O . GLY A 1 556 ? -22.781 -25.469 -18.203 1 90.69 556 GLY A O 1
ATOM 4317 N N . ALA A 1 557 ? -21.875 -24.844 -20.172 1 91.44 557 ALA A N 1
ATOM 4318 C CA . ALA A 1 557 ? -21.375 -23.578 -19.688 1 91.44 557 ALA A CA 1
ATOM 4319 C C . ALA A 1 557 ? -22.5 -22.547 -19.562 1 91.44 557 ALA A C 1
ATOM 4321 O O . ALA A 1 557 ? -23.531 -22.656 -20.234 1 91.44 557 ALA A O 1
ATOM 4322 N N . THR A 1 558 ? -22.297 -21.578 -18.594 1 91.19 558 THR A N 1
ATOM 4323 C CA . THR A 1 558 ? -23.203 -20.438 -18.531 1 91.19 558 THR A CA 1
ATOM 4324 C C . THR A 1 558 ? -23.094 -19.578 -19.781 1 91.19 558 THR A C 1
ATOM 4326 O O . THR A 1 558 ? -21.984 -19.266 -20.234 1 91.19 558 THR A O 1
ATOM 4329 N N . THR A 1 559 ? -24.188 -19.281 -20.422 1 84.75 559 THR A N 1
ATOM 4330 C CA . THR A 1 559 ? -24.234 -18.406 -21.594 1 84.75 559 THR A CA 1
ATOM 4331 C C . THR A 1 559 ? -25.219 -17.266 -21.375 1 84.75 559 THR A C 1
ATOM 4333 O O . THR A 1 559 ? -26.016 -17.281 -20.438 1 84.75 559 THR A O 1
ATOM 4336 N N . SER A 1 560 ? -24.969 -16.234 -22.281 1 78.75 560 SER A N 1
ATOM 4337 C CA . SER A 1 560 ? -25.891 -15.117 -22.203 1 78.75 560 SER A CA 1
ATOM 4338 C C . SER A 1 560 ? -27.328 -15.57 -22.438 1 78.75 560 SER A C 1
ATOM 4340 O O . SER A 1 560 ? -28.281 -14.953 -21.938 1 78.75 560 SER A O 1
ATOM 4342 N N . SER A 1 561 ? -27.5 -16.656 -23.156 1 69.5 561 SER A N 1
ATOM 4343 C CA . SER A 1 561 ? -28.828 -17.125 -23.531 1 69.5 561 SER A CA 1
ATOM 4344 C C . SER A 1 561 ? -29.344 -18.172 -22.562 1 69.5 561 SER A C 1
ATOM 4346 O O . SER A 1 561 ? -30.547 -18.391 -22.453 1 69.5 561 SER A O 1
ATOM 4348 N N . ASN A 1 562 ? -28.547 -18.922 -21.984 1 63.91 562 ASN A N 1
ATOM 4349 C CA . ASN A 1 562 ? -28.953 -20.016 -21.094 1 63.91 562 ASN A CA 1
ATOM 4350 C C . ASN A 1 562 ? -28.734 -19.641 -19.641 1 63.91 562 ASN A C 1
ATOM 4352 O O . ASN A 1 562 ? -27.703 -19.984 -19.047 1 63.91 562 ASN A O 1
ATOM 4356 N N . THR A 1 563 ? -29.625 -18.938 -19.016 1 65.06 563 THR A N 1
ATOM 4357 C CA . THR A 1 563 ? -29.453 -18.531 -17.625 1 65.06 563 THR A CA 1
ATOM 4358 C C . THR A 1 563 ? -30.281 -19.422 -16.688 1 65.06 563 THR A C 1
ATOM 4360 O O . THR A 1 563 ? -30.281 -19.219 -15.477 1 65.06 563 THR A O 1
ATOM 4363 N N . THR A 1 564 ? -30.781 -20.547 -17.297 1 74.38 564 THR A N 1
ATOM 4364 C CA . THR A 1 564 ? -31.719 -21.281 -16.469 1 74.38 564 THR A CA 1
ATOM 4365 C C . THR A 1 564 ? -31.078 -22.547 -15.914 1 74.38 564 THR A C 1
ATOM 4367 O O . THR A 1 564 ? -31.422 -23.016 -14.828 1 74.38 564 THR A O 1
ATOM 4370 N N . ASN A 1 565 ? -30.156 -23.078 -16.625 1 86.94 565 ASN A N 1
ATOM 4371 C CA . ASN A 1 565 ? -29.531 -24.328 -16.188 1 86.94 565 ASN A CA 1
ATOM 4372 C C . ASN A 1 565 ? -28.281 -24.047 -15.344 1 86.94 565 ASN A C 1
ATOM 4374 O O . ASN A 1 565 ? -27.172 -24 -15.867 1 86.94 565 ASN A O 1
ATOM 4378 N N . LYS A 1 566 ? -28.516 -23.984 -14.078 1 92.62 566 LYS A N 1
ATOM 4379 C CA . LYS A 1 566 ? -27.438 -23.609 -13.172 1 92.62 566 LYS A CA 1
ATOM 4380 C C . LYS A 1 566 ? -27.016 -24.781 -12.289 1 92.62 566 LYS A C 1
ATOM 4382 O O . LYS A 1 566 ? -27.875 -25.5 -11.766 1 92.62 566 LYS A O 1
ATOM 4387 N N . MET A 1 567 ? -25.734 -24.969 -12.266 1 94.62 567 MET A N 1
ATOM 4388 C CA . MET A 1 567 ? -25.188 -25.969 -11.352 1 94.62 567 MET A CA 1
ATOM 4389 C C . MET A 1 567 ? -25.422 -25.562 -9.898 1 94.62 567 MET A C 1
ATOM 4391 O O . MET A 1 567 ? -25.312 -24.391 -9.555 1 94.62 567 MET A O 1
ATOM 4395 N N . THR A 1 568 ? -25.875 -26.453 -9.055 1 96.25 568 THR A N 1
ATOM 4396 C CA . THR A 1 568 ? -26.062 -26.266 -7.621 1 96.25 568 THR A CA 1
ATOM 4397 C C . THR A 1 568 ? -25.562 -27.484 -6.844 1 96.25 568 THR A C 1
ATOM 4399 O O . THR A 1 568 ? -25.391 -28.562 -7.414 1 96.25 568 THR A O 1
ATOM 4402 N N . LEU A 1 569 ? -25.297 -27.219 -5.605 1 96.88 569 LEU A N 1
ATOM 4403 C CA . LEU A 1 569 ? -24.953 -28.344 -4.727 1 96.88 569 LEU A CA 1
ATOM 4404 C C . LEU A 1 569 ? -26.047 -29.406 -4.762 1 96.88 569 LEU A C 1
ATOM 4406 O O . LEU A 1 569 ? -25.75 -30.609 -4.805 1 96.88 569 LEU A O 1
ATOM 4410 N N . GLU A 1 570 ? -27.328 -29.016 -4.758 1 96.75 570 GLU A N 1
ATOM 4411 C CA . GLU A 1 570 ? -28.438 -29.953 -4.781 1 96.75 570 GLU A CA 1
ATOM 4412 C C . GLU A 1 570 ? -28.422 -30.797 -6.051 1 96.75 570 GLU A C 1
ATOM 4414 O O . GLU A 1 570 ? -28.641 -32 -5.996 1 96.75 570 GLU A O 1
ATOM 4419 N N . TYR A 1 571 ? -28.219 -30.094 -7.156 1 97.44 571 TYR A N 1
ATOM 4420 C CA . TYR A 1 571 ? -28.188 -30.828 -8.414 1 97.44 571 TYR A CA 1
ATOM 4421 C C . TYR A 1 571 ? -27.016 -31.812 -8.438 1 97.44 571 TYR A C 1
ATOM 4423 O O . TYR A 1 571 ? -27.156 -32.938 -8.922 1 97.44 571 TYR A O 1
ATOM 4431 N N . PHE A 1 572 ? -25.844 -31.469 -7.996 1 97.94 572 PHE A N 1
ATOM 4432 C CA . PHE A 1 572 ? -24.703 -32.375 -7.926 1 97.94 572 PHE A CA 1
ATOM 4433 C C . PHE A 1 572 ? -25.047 -33.625 -7.109 1 97.94 572 PHE A C 1
ATOM 4435 O O . PHE A 1 572 ? -24.719 -34.75 -7.52 1 97.94 572 PHE A O 1
ATOM 4442 N N . LYS A 1 573 ? -25.641 -33.375 -5.949 1 97.94 573 LYS A N 1
ATOM 4443 C CA . LYS A 1 573 ? -26 -34.5 -5.074 1 97.94 573 LYS A CA 1
ATOM 4444 C C . LYS A 1 573 ? -26.984 -35.438 -5.758 1 97.94 573 LYS A C 1
ATOM 4446 O O . LYS A 1 573 ? -26.953 -36.656 -5.547 1 97.94 573 LYS A O 1
ATOM 4451 N N . GLU A 1 574 ? -27.812 -34.844 -6.52 1 98.12 574 GLU A N 1
ATOM 4452 C CA . GLU A 1 574 ? -28.719 -35.656 -7.293 1 98.12 574 GLU A CA 1
ATOM 4453 C C . GLU A 1 574 ? -27.969 -36.562 -8.281 1 98.12 574 GLU A C 1
ATOM 4455 O O . GLU A 1 574 ? -28.281 -37.75 -8.414 1 98.12 574 GLU A O 1
ATOM 4460 N N . LEU A 1 575 ? -27.031 -35.938 -8.984 1 97.88 575 LEU A N 1
ATOM 4461 C CA . LEU A 1 575 ? -26.219 -36.719 -9.922 1 97.88 575 LEU A CA 1
ATOM 4462 C C . LEU A 1 575 ? -25.469 -37.844 -9.203 1 97.88 575 LEU A C 1
ATOM 4464 O O . LEU A 1 575 ? -25.344 -38.938 -9.727 1 97.88 575 LEU A O 1
ATOM 4468 N N . GLU A 1 576 ? -24.938 -37.5 -8.078 1 96.12 576 GLU A N 1
ATOM 4469 C CA . GLU A 1 576 ? -24.219 -38.5 -7.289 1 96.12 576 GLU A CA 1
ATOM 4470 C C . GLU A 1 576 ? -25.125 -39.656 -6.891 1 96.12 576 GLU A C 1
ATOM 4472 O O . GLU A 1 576 ? -24.719 -40.812 -6.992 1 96.12 576 GLU A O 1
ATOM 4477 N N . LYS A 1 577 ? -26.344 -39.344 -6.414 1 96.69 577 LYS A N 1
ATOM 4478 C CA . LYS A 1 577 ? -27.312 -40.344 -6.008 1 96.69 577 LYS A CA 1
ATOM 4479 C C . LYS A 1 577 ? -27.656 -41.281 -7.168 1 96.69 577 LYS A C 1
ATOM 4481 O O . LYS A 1 577 ? -27.891 -42.469 -6.973 1 96.69 577 LYS A O 1
ATOM 4486 N N . LYS A 1 578 ? -27.594 -40.719 -8.328 1 97.56 578 LYS A N 1
ATOM 4487 C CA . LYS A 1 578 ? -27.922 -41.469 -9.531 1 97.56 578 LYS A CA 1
ATOM 4488 C C . LYS A 1 578 ? -26.703 -42.156 -10.125 1 97.56 578 LYS A C 1
ATOM 4490 O O . LYS A 1 578 ? -26.766 -42.75 -11.203 1 97.56 578 LYS A O 1
ATOM 4495 N N .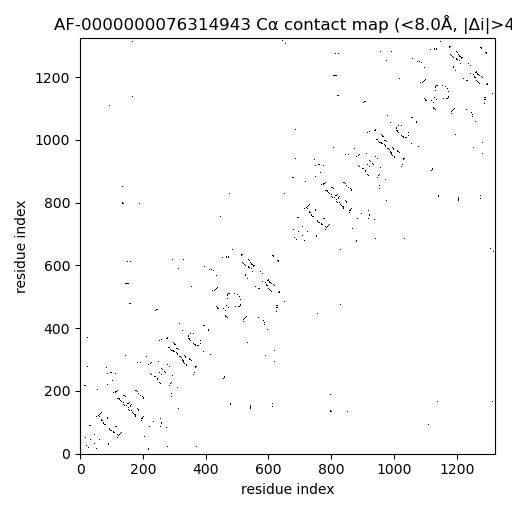 ASN A 1 579 ? -25.562 -42 -9.492 1 95.56 579 ASN A N 1
ATOM 4496 C CA . ASN A 1 579 ? -24.297 -42.562 -9.938 1 95.56 579 ASN A CA 1
ATOM 4497 C C . ASN A 1 579 ? -23.875 -42 -11.305 1 95.56 579 ASN A C 1
ATOM 4499 O O . ASN A 1 579 ? -23.438 -42.75 -12.18 1 95.56 579 ASN A O 1
ATOM 4503 N N . GLN A 1 580 ? -24.094 -40.75 -11.445 1 96.31 580 GLN A N 1
ATOM 4504 C CA . GLN A 1 580 ? -23.797 -40.125 -12.719 1 96.31 580 GLN A CA 1
ATOM 4505 C C . GLN A 1 580 ? -22.547 -39.25 -12.617 1 96.31 580 GLN A C 1
ATOM 4507 O O . GLN A 1 580 ? -22.297 -38.406 -13.484 1 96.31 580 GLN A O 1
ATOM 4512 N N . ILE A 1 581 ? -21.875 -39.406 -11.562 1 96.25 581 ILE A N 1
ATOM 4513 C CA . ILE A 1 581 ? -20.578 -38.75 -11.406 1 96.25 581 ILE A CA 1
ATOM 4514 C C . ILE A 1 581 ? -19.453 -39.719 -11.672 1 96.25 581 ILE A C 1
ATOM 4516 O O . ILE A 1 581 ? -19.281 -40.688 -10.945 1 96.25 581 ILE A O 1
ATOM 4520 N N . LYS A 1 582 ? -18.719 -39.438 -12.695 1 92.38 582 LYS A N 1
ATOM 4521 C CA . LYS A 1 582 ? -17.578 -40.312 -13.008 1 92.38 582 LYS A CA 1
ATOM 4522 C C . LYS A 1 582 ? -16.328 -39.875 -12.227 1 92.38 582 LYS A C 1
ATOM 4524 O O . LYS A 1 582 ? -16.031 -38.688 -12.133 1 92.38 582 LYS A O 1
ATOM 4529 N N . ARG A 1 583 ? -15.594 -40.812 -11.664 1 95.38 583 ARG A N 1
ATOM 4530 C CA . ARG A 1 583 ? -14.328 -40.594 -10.969 1 95.38 583 ARG A CA 1
ATOM 4531 C C . ARG A 1 583 ? -13.227 -41.5 -11.523 1 95.38 583 ARG A C 1
ATOM 4533 O O . ARG A 1 583 ? -13.484 -42.625 -11.891 1 95.38 583 ARG A O 1
ATOM 4540 N N . ASN A 1 584 ? -12.078 -40.938 -11.656 1 96.56 584 ASN A N 1
ATOM 4541 C CA . ASN A 1 584 ? -10.906 -41.719 -12.047 1 96.56 584 ASN A CA 1
ATOM 4542 C C . ASN A 1 584 ? -10.266 -42.406 -10.852 1 96.56 584 ASN A C 1
ATOM 4544 O O . ASN A 1 584 ? -9.516 -41.812 -10.094 1 96.56 584 ASN A O 1
ATOM 4548 N N . PHE A 1 585 ? -10.508 -43.75 -10.719 1 96.44 585 PHE A N 1
ATOM 4549 C CA . PHE A 1 585 ? -9.953 -44.531 -9.617 1 96.44 585 PHE A CA 1
ATOM 4550 C C . PHE A 1 585 ? -8.75 -45.344 -10.078 1 96.44 585 PHE A C 1
ATOM 4552 O O . PHE A 1 585 ? -8.383 -46.344 -9.445 1 96.44 585 PHE A O 1
ATOM 4559 N N . VAL A 1 586 ? -8.18 -44.969 -11.219 1 95.31 586 VAL A N 1
ATOM 4560 C CA . VAL A 1 586 ? -7.086 -45.75 -11.773 1 95.31 586 VAL A CA 1
ATOM 4561 C C . VAL A 1 586 ? -5.781 -44.969 -11.688 1 95.31 586 VAL A C 1
ATOM 4563 O O . VAL A 1 586 ? -4.848 -45.375 -10.992 1 95.31 586 VAL A O 1
ATOM 4566 N N . SER A 1 587 ? -5.789 -43.812 -12.391 1 96.81 587 SER A N 1
ATOM 4567 C CA . SER A 1 587 ? -4.559 -43.031 -12.383 1 96.81 587 SER A CA 1
ATOM 4568 C C . SER A 1 587 ? -4.852 -41.562 -12.461 1 96.81 587 SER A C 1
ATOM 4570 O O . SER A 1 587 ? -4.375 -40.875 -13.375 1 96.81 587 SER A O 1
ATOM 4572 N N . PRO A 1 588 ? -5.574 -41.062 -11.453 1 97.62 588 PRO A N 1
ATOM 4573 C CA . PRO A 1 588 ? -5.855 -39.625 -11.492 1 97.62 588 PRO A CA 1
ATOM 4574 C C . PRO A 1 588 ? -4.59 -38.781 -11.453 1 97.62 588 PRO A C 1
ATOM 4576 O O . PRO A 1 588 ? -3.627 -39.125 -10.766 1 97.62 588 PRO A O 1
ATOM 4579 N N . GLN A 1 589 ? -4.57 -37.719 -12.203 1 97.88 589 GLN A N 1
ATOM 4580 C CA . GLN A 1 589 ? -3.408 -36.844 -12.281 1 97.88 589 GLN A CA 1
ATOM 4581 C C . GLN A 1 589 ? -3.246 -36 -11.016 1 97.88 589 GLN A C 1
ATOM 4583 O O . GLN A 1 589 ? -4.23 -35.5 -10.461 1 97.88 589 GLN A O 1
ATOM 4588 N N . GLY A 1 590 ? -1.972 -35.906 -10.508 1 98 590 GLY A N 1
ATOM 4589 C CA . GLY A 1 590 ? -1.666 -35.031 -9.383 1 98 590 GLY A CA 1
ATOM 4590 C C . GLY A 1 590 ? -1.524 -33.594 -9.781 1 98 590 GLY A C 1
ATOM 4591 O O . GLY A 1 590 ? -0.96 -33.281 -10.836 1 98 590 GLY A O 1
ATOM 4592 N N . LYS A 1 591 ? -2.049 -32.656 -9 1 98.25 591 LYS A N 1
ATOM 4593 C CA . LYS A 1 591 ? -1.955 -31.203 -9.164 1 98.25 591 LYS A CA 1
ATOM 4594 C C . LYS A 1 591 ? -2.018 -30.5 -7.82 1 98.25 591 LYS A C 1
ATOM 4596 O O . LYS A 1 591 ? -2.24 -31.125 -6.785 1 98.25 591 LYS A O 1
ATOM 4601 N N . ASP A 1 592 ? -1.743 -29.234 -7.785 1 98.5 592 ASP A N 1
ATOM 4602 C CA . ASP A 1 592 ? -1.991 -28.438 -6.594 1 98.5 592 ASP A CA 1
ATOM 4603 C C . ASP A 1 592 ? -2.846 -27.203 -6.922 1 98.5 592 ASP A C 1
ATOM 4605 O O . ASP A 1 592 ? -3.088 -26.359 -6.059 1 98.5 592 ASP A O 1
ATOM 4609 N N . ASP A 1 593 ? -3.252 -27.047 -8.141 1 98.38 593 ASP A N 1
ATOM 4610 C CA . ASP A 1 593 ? -4.113 -26 -8.68 1 98.38 593 ASP A CA 1
ATOM 4611 C C . ASP A 1 593 ? -5.098 -26.578 -9.703 1 98.38 593 ASP A C 1
ATOM 4613 O O . ASP A 1 593 ? -4.703 -27.297 -10.617 1 98.38 593 ASP A O 1
ATOM 4617 N N . ILE A 1 594 ? -6.41 -26.297 -9.57 1 98.44 594 ILE A N 1
ATOM 4618 C CA . ILE A 1 594 ? -7.367 -26.938 -10.469 1 98.44 594 ILE A CA 1
ATOM 4619 C C . ILE A 1 594 ? -8.406 -25.922 -10.922 1 98.44 594 ILE A C 1
ATOM 4621 O O . ILE A 1 594 ? -9.156 -25.375 -10.102 1 98.44 594 ILE A O 1
ATOM 4625 N N . PRO A 1 595 ? -8.445 -25.594 -12.195 1 98 595 PRO A N 1
ATOM 4626 C CA . PRO A 1 595 ? -9.586 -24.797 -12.672 1 98 595 PRO A CA 1
ATOM 4627 C C . PRO A 1 595 ? -10.914 -25.547 -12.539 1 98 595 PRO A C 1
ATOM 4629 O O . PRO A 1 595 ? -11.031 -26.688 -13.008 1 98 595 PRO A O 1
ATOM 4632 N N . VAL A 1 596 ? -11.867 -24.953 -11.961 1 98.19 596 VAL A N 1
ATOM 4633 C CA . VAL A 1 596 ? -13.219 -25.5 -11.898 1 98.19 596 VAL A CA 1
ATOM 4634 C C . VAL A 1 596 ? -13.984 -25.141 -13.172 1 98.19 596 VAL A C 1
ATOM 4636 O O . VAL A 1 596 ? -14.07 -23.969 -13.539 1 98.19 596 VAL A O 1
ATOM 4639 N N . PRO A 1 597 ? -14.5 -26.156 -13.844 1 96.44 597 PRO A N 1
ATOM 4640 C CA . PRO A 1 597 ? -15.281 -25.844 -15.047 1 96.44 597 PRO A CA 1
ATOM 4641 C C . PRO A 1 597 ? -16.422 -24.844 -14.766 1 96.44 597 PRO A C 1
ATOM 4643 O O . PRO A 1 597 ? -17.062 -24.938 -13.719 1 96.44 597 PRO A O 1
ATOM 4646 N N . ASN A 1 598 ? -16.609 -23.875 -15.75 1 95.38 598 ASN A N 1
ATOM 4647 C CA . ASN A 1 598 ? -17.734 -22.953 -15.633 1 95.38 598 ASN A CA 1
ATOM 4648 C C . ASN A 1 598 ? -19.062 -23.688 -15.523 1 95.38 598 ASN A C 1
ATOM 4650 O O . ASN A 1 598 ? -19.344 -24.594 -16.312 1 95.38 598 ASN A O 1
ATOM 4654 N N . ASN A 1 599 ? -19.859 -23.344 -14.5 1 95.69 599 ASN A N 1
ATOM 4655 C CA . ASN A 1 599 ? -21.141 -24.016 -14.297 1 95.69 599 ASN A CA 1
ATOM 4656 C C . ASN A 1 599 ? -20.969 -25.516 -14.164 1 95.69 599 ASN A C 1
ATOM 4658 O O . ASN A 1 599 ? -21.781 -26.297 -14.688 1 95.69 599 ASN A O 1
ATOM 4662 N N . GLY A 1 600 ? -19.922 -25.953 -13.539 1 96.69 600 GLY A N 1
ATOM 4663 C CA . GLY A 1 600 ? -19.562 -27.359 -13.383 1 96.69 600 GLY A CA 1
ATOM 4664 C C . GLY A 1 600 ? -18.969 -27.672 -12.031 1 96.69 600 GLY A C 1
ATOM 4665 O O . GLY A 1 600 ? -19.359 -27.078 -11.016 1 96.69 600 GLY A O 1
ATOM 4666 N N . TYR A 1 601 ? -18.156 -28.766 -12.016 1 98 601 TYR A N 1
ATOM 4667 C CA . TYR A 1 601 ? -17.562 -29.172 -10.742 1 98 601 TYR A CA 1
ATOM 4668 C C . TYR A 1 601 ? -16.188 -29.781 -10.945 1 98 601 TYR A C 1
ATOM 4670 O O . TYR A 1 601 ? -15.828 -30.172 -12.062 1 98 601 TYR A O 1
ATOM 4678 N N . ALA A 1 602 ? -15.414 -29.797 -9.945 1 98.62 602 ALA A N 1
ATOM 4679 C CA . ALA A 1 602 ? -14.133 -30.484 -9.836 1 98.62 602 ALA A CA 1
ATOM 4680 C C . ALA A 1 602 ? -14.047 -31.297 -8.547 1 98.62 602 ALA A C 1
ATOM 4682 O O . ALA A 1 602 ? -14.445 -30.812 -7.48 1 98.62 602 ALA A O 1
ATOM 4683 N N . ILE A 1 603 ? -13.586 -32.5 -8.641 1 98.62 603 ILE A N 1
ATOM 4684 C CA . ILE A 1 603 ? -13.43 -33.406 -7.5 1 98.62 603 ILE A CA 1
ATOM 4685 C C . ILE A 1 603 ? -11.945 -33.688 -7.285 1 98.62 603 ILE A C 1
ATOM 4687 O O . ILE A 1 603 ? -11.273 -34.219 -8.172 1 98.62 603 ILE A O 1
ATOM 4691 N N . ILE A 1 604 ? -11.461 -33.406 -6.07 1 98.75 604 ILE A N 1
ATOM 4692 C CA . ILE A 1 604 ? -10.055 -33.625 -5.773 1 98.75 604 ILE A CA 1
ATOM 4693 C C . ILE A 1 604 ? -9.938 -34.469 -4.484 1 98.75 604 ILE A C 1
ATOM 4695 O O . ILE A 1 604 ? -10.828 -34.406 -3.633 1 98.75 604 ILE A O 1
ATOM 4699 N N . ARG A 1 605 ? -8.836 -35.188 -4.379 1 98.69 605 ARG A N 1
ATOM 4700 C CA . ARG A 1 605 ? -8.555 -36 -3.184 1 98.69 605 ARG A CA 1
ATOM 4701 C C . ARG A 1 605 ? -7.098 -35.844 -2.75 1 98.69 605 ARG A C 1
ATOM 4703 O O . ARG A 1 605 ? -6.207 -35.688 -3.59 1 98.69 605 ARG A O 1
ATOM 4710 N N . PHE A 1 606 ? -6.879 -35.844 -1.479 1 98.69 606 PHE A N 1
ATOM 4711 C CA . PHE A 1 606 ? -5.523 -35.812 -0.943 1 98.69 606 PHE A CA 1
ATOM 4712 C C . PHE A 1 606 ? -5.473 -36.5 0.422 1 98.69 606 PHE A C 1
ATOM 4714 O O . PHE A 1 606 ? -6.508 -36.688 1.062 1 98.69 606 PHE A O 1
ATOM 4721 N N . ARG A 1 607 ? -4.328 -36.938 0.832 1 98.5 607 ARG A N 1
ATOM 4722 C CA . ARG A 1 607 ? -4.09 -37.406 2.191 1 98.5 607 ARG A CA 1
ATOM 4723 C C . ARG A 1 607 ? -3.676 -36.281 3.105 1 98.5 607 ARG A C 1
ATOM 4725 O O . ARG A 1 607 ? -2.691 -35.594 2.838 1 98.5 607 ARG A O 1
ATOM 4732 N N . ALA A 1 608 ? -4.387 -36.062 4.18 1 98.56 608 ALA A N 1
ATOM 4733 C CA . ALA A 1 608 ? -4.117 -34.969 5.113 1 98.56 608 ALA A CA 1
ATOM 4734 C C . ALA A 1 608 ? -2.98 -35.312 6.062 1 98.56 608 ALA A C 1
ATOM 4736 O O . ALA A 1 608 ? -3.176 -35.406 7.277 1 98.56 608 ALA A O 1
ATOM 4737 N N . ASN A 1 609 ? -1.769 -35.344 5.578 1 98.06 609 ASN A N 1
ATOM 4738 C CA . ASN A 1 609 ? -0.64 -35.844 6.355 1 98.06 609 ASN A CA 1
ATOM 4739 C C . ASN A 1 609 ? 0.363 -34.75 6.664 1 98.06 609 ASN A C 1
ATOM 4741 O O . ASN A 1 609 ? 1.485 -35 7.09 1 98.06 609 ASN A O 1
ATOM 4745 N N . ASN A 1 610 ? 0.084 -33.531 6.359 1 98.25 610 ASN A N 1
ATOM 4746 C CA . ASN A 1 610 ? 0.882 -32.344 6.656 1 98.25 610 ASN A CA 1
ATOM 4747 C C . ASN A 1 610 ? 0.176 -31.438 7.652 1 98.25 610 ASN A C 1
ATOM 4749 O O . ASN A 1 610 ? -0.537 -30.516 7.25 1 98.25 610 ASN A O 1
ATOM 4753 N N . PRO A 1 611 ? 0.38 -31.656 8.922 1 98.38 611 PRO A N 1
ATOM 4754 C CA . PRO A 1 611 ? -0.355 -30.859 9.906 1 98.38 611 PRO A CA 1
ATOM 4755 C C . PRO A 1 611 ? -0.069 -29.359 9.773 1 98.38 611 PRO A C 1
ATOM 4757 O O . PRO A 1 611 ? 1.068 -28.969 9.508 1 98.38 611 PRO A O 1
ATOM 4760 N N . GLY A 1 612 ? -1.09 -28.531 9.914 1 98.06 612 GLY A N 1
ATOM 4761 C CA . GLY A 1 612 ? -0.961 -27.094 9.75 1 98.06 612 GLY A CA 1
ATOM 4762 C C . GLY A 1 612 ? -2.27 -26.406 9.398 1 98.06 612 GLY A C 1
ATOM 4763 O O . GLY A 1 612 ? -3.328 -27.031 9.414 1 98.06 612 GLY A O 1
ATOM 4764 N N . TYR A 1 613 ? -2.27 -25.109 9.32 1 98.19 613 TYR A N 1
ATOM 4765 C CA . TYR A 1 613 ? -3.334 -24.312 8.734 1 98.19 613 TYR A CA 1
ATOM 4766 C C . TYR A 1 613 ? -3.059 -24.031 7.262 1 98.19 613 TYR A C 1
ATOM 4768 O O . TYR A 1 613 ? -2.123 -23.297 6.93 1 98.19 613 TYR A O 1
ATOM 4776 N N . TRP A 1 614 ? -3.85 -24.641 6.395 1 98.75 614 TRP A N 1
ATOM 4777 C CA . TRP A 1 614 ? -3.59 -24.594 4.961 1 98.75 614 TRP A CA 1
ATOM 4778 C C . TRP A 1 614 ? -4.75 -23.922 4.223 1 98.75 614 TRP A C 1
ATOM 4780 O O . TRP A 1 614 ? -5.918 -24.219 4.5 1 98.75 614 TRP A O 1
ATOM 4790 N N . LEU A 1 615 ? -4.406 -23.094 3.332 1 98.5 615 LEU A N 1
ATOM 4791 C CA . LEU A 1 615 ? -5.414 -22.312 2.617 1 98.5 615 LEU A CA 1
ATOM 4792 C C . LEU A 1 615 ? -5.848 -23.016 1.341 1 98.5 615 LEU A C 1
ATOM 4794 O O . LEU A 1 615 ? -5.012 -23.547 0.6 1 98.5 615 LEU A O 1
ATOM 4798 N N . LEU A 1 616 ? -7.102 -23.156 1.102 1 98.81 616 LEU A N 1
ATOM 4799 C CA . LEU A 1 616 ? -7.734 -23.438 -0.183 1 98.81 616 LEU A CA 1
ATOM 4800 C C . LEU A 1 616 ? -8.445 -22.188 -0.714 1 98.81 616 LEU A C 1
ATOM 4802 O O . LEU A 1 616 ? -9.336 -21.641 -0.053 1 98.81 616 LEU A O 1
ATOM 4806 N N . HIS A 1 617 ? -8.039 -21.75 -1.9 1 98.5 617 HIS A N 1
ATOM 4807 C CA . HIS A 1 617 ? -8.609 -20.469 -2.322 1 98.5 617 HIS A CA 1
ATOM 4808 C C . HIS A 1 617 ? -8.578 -20.328 -3.842 1 98.5 617 HIS A C 1
ATOM 4810 O O . HIS A 1 617 ? -7.855 -21.062 -4.523 1 98.5 617 HIS A O 1
ATOM 4816 N N . CYS A 1 618 ? -9.438 -19.438 -4.363 1 98.38 618 CYS A N 1
ATOM 4817 C CA . CYS A 1 618 ? -9.406 -19.047 -5.77 1 98.38 618 CYS A CA 1
ATOM 4818 C C . CYS A 1 618 ? -8.148 -18.25 -6.09 1 98.38 618 CYS A C 1
ATOM 4820 O O . CYS A 1 618 ? -7.797 -17.312 -5.363 1 98.38 618 CYS A O 1
ATOM 4822 N N . HIS A 1 619 ? -7.492 -18.578 -7.125 1 97.69 619 HIS A N 1
ATOM 4823 C CA . HIS A 1 619 ? -6.238 -17.922 -7.488 1 97.69 619 HIS A CA 1
ATOM 4824 C C . HIS A 1 619 ? -6.492 -16.672 -8.312 1 97.69 619 HIS A C 1
ATOM 4826 O O . HIS A 1 619 ? -5.547 -15.992 -8.719 1 97.69 619 HIS A O 1
ATOM 4832 N N . GLN A 1 620 ? -7.754 -16.422 -8.555 1 97.19 620 GLN A N 1
ATOM 4833 C CA . GLN A 1 620 ? -8.102 -15.086 -9.016 1 97.19 620 GLN A CA 1
ATOM 4834 C C . GLN A 1 620 ? -8.094 -14.094 -7.855 1 97.19 620 GLN A C 1
ATOM 4836 O O . GLN A 1 620 ? -8.953 -14.148 -6.977 1 97.19 620 GLN A O 1
ATOM 4841 N N . ILE A 1 621 ? -7.238 -13.148 -7.984 1 97.88 621 ILE A N 1
ATOM 4842 C CA . ILE A 1 621 ? -6.773 -12.398 -6.824 1 97.88 621 ILE A CA 1
ATOM 4843 C C . ILE A 1 621 ? -7.926 -11.57 -6.25 1 97.88 621 ILE A C 1
ATOM 4845 O O . ILE A 1 621 ? -8.047 -11.43 -5.031 1 97.88 621 ILE A O 1
ATOM 4849 N N . PHE A 1 622 ? -8.781 -10.992 -7.059 1 97.19 622 PHE A N 1
ATOM 4850 C CA . PHE A 1 622 ? -9.867 -10.148 -6.574 1 97.19 622 PHE A CA 1
ATOM 4851 C C . PHE A 1 622 ? -10.961 -10.984 -5.926 1 97.19 622 PHE A C 1
ATOM 4853 O O . PHE A 1 622 ? -11.594 -10.547 -4.961 1 97.19 622 PHE A O 1
ATOM 4860 N N . HIS A 1 623 ? -11.219 -12.234 -6.449 1 97.25 623 HIS A N 1
ATOM 4861 C CA . HIS A 1 623 ? -12.148 -13.148 -5.801 1 97.25 623 HIS A CA 1
ATOM 4862 C C . HIS A 1 623 ? -11.633 -13.594 -4.434 1 97.25 623 HIS A C 1
ATOM 4864 O O . HIS A 1 623 ? -12.398 -13.695 -3.477 1 97.25 623 HIS A O 1
ATOM 4870 N N . HIS A 1 624 ? -10.383 -13.805 -4.43 1 97.19 624 HIS A N 1
ATOM 4871 C CA . HIS A 1 624 ? -9.734 -14.172 -3.174 1 97.19 624 HIS A CA 1
ATOM 4872 C C . HIS A 1 624 ? -9.875 -13.055 -2.141 1 97.19 624 HIS A C 1
ATOM 4874 O O . HIS A 1 624 ? -10.312 -13.297 -1.013 1 97.19 624 HIS A O 1
ATOM 4880 N N . LEU A 1 625 ? -9.594 -11.82 -2.518 1 96.75 625 LEU A N 1
ATOM 4881 C CA . LEU A 1 625 ? -9.625 -10.672 -1.611 1 96.75 625 LEU A CA 1
ATOM 4882 C C . LEU A 1 625 ? -11.055 -10.359 -1.181 1 96.75 625 LEU A C 1
ATOM 4884 O O . LEU A 1 625 ? -11.266 -9.773 -0.116 1 96.75 625 LEU A O 1
ATOM 4888 N N . ALA A 1 626 ? -11.992 -10.781 -2.014 1 96.88 626 ALA A N 1
ATOM 4889 C CA . ALA A 1 626 ? -13.398 -10.508 -1.711 1 96.88 626 ALA A CA 1
ATOM 4890 C C . ALA A 1 626 ? -14 -11.617 -0.851 1 96.88 626 ALA A C 1
ATOM 4892 O O . ALA A 1 626 ? -15.18 -11.555 -0.485 1 96.88 626 ALA A O 1
ATOM 4893 N N . GLY A 1 627 ? -13.234 -12.719 -0.565 1 97.12 627 GLY A N 1
ATOM 4894 C CA . GLY A 1 627 ? -13.695 -13.617 0.483 1 97.12 627 GLY A CA 1
ATOM 4895 C C . GLY A 1 627 ? -13.656 -15.078 0.076 1 97.12 627 GLY A C 1
ATOM 4896 O O . GLY A 1 627 ? -13.938 -15.961 0.888 1 97.12 627 GLY A O 1
ATOM 4897 N N . MET A 1 628 ? -13.195 -15.414 -1.103 1 98.12 628 MET A N 1
ATOM 4898 C CA . MET A 1 628 ? -13.328 -16.766 -1.63 1 98.12 628 MET A CA 1
ATOM 4899 C C . MET A 1 628 ? -12.148 -17.641 -1.204 1 98.12 628 MET A C 1
ATOM 4901 O O . MET A 1 628 ? -11.336 -18.031 -2.037 1 98.12 628 MET A O 1
ATOM 4905 N N . GLU A 1 629 ? -12.117 -17.969 0.01 1 98.31 629 GLU A N 1
ATOM 4906 C CA . GLU A 1 629 ? -11.086 -18.844 0.575 1 98.31 629 GLU A CA 1
ATOM 4907 C C . GLU A 1 629 ? -11.609 -19.609 1.791 1 98.31 629 GLU A C 1
ATOM 4909 O O . GLU A 1 629 ? -12.609 -19.203 2.393 1 98.31 629 GLU A O 1
ATOM 4914 N N . VAL A 1 630 ? -11.008 -20.672 2.117 1 98.69 630 VAL A N 1
ATOM 4915 C CA . VAL A 1 630 ? -11.281 -21.438 3.334 1 98.69 630 VAL A CA 1
ATOM 4916 C C . VAL A 1 630 ? -9.977 -22.016 3.873 1 98.69 630 VAL A C 1
ATOM 4918 O O . VAL A 1 630 ? -9.109 -22.438 3.104 1 98.69 630 VAL A O 1
ATOM 4921 N N . THR A 1 631 ? -9.828 -21.969 5.199 1 98.5 631 THR A N 1
ATOM 4922 C CA . THR A 1 631 ? -8.672 -22.562 5.867 1 98.5 631 THR A CA 1
ATOM 4923 C C . THR A 1 631 ? -8.969 -23.984 6.289 1 98.5 631 THR A C 1
ATOM 4925 O O . THR A 1 631 ? -10 -24.266 6.914 1 98.5 631 THR A O 1
ATOM 4928 N N . LEU A 1 632 ? -8.086 -24.906 5.945 1 98.69 632 LEU A N 1
ATOM 4929 C CA . LEU A 1 632 ? -8.133 -26.281 6.449 1 98.69 632 LEU A CA 1
ATOM 4930 C C . LEU A 1 632 ? -7.152 -26.469 7.602 1 98.69 632 LEU A C 1
ATOM 4932 O O . LEU A 1 632 ? -5.938 -26.359 7.414 1 98.69 632 LEU A O 1
ATOM 4936 N N . GLN A 1 633 ? -7.691 -26.641 8.75 1 98.44 633 GLN A N 1
ATOM 4937 C CA . GLN A 1 633 ? -6.836 -27.031 9.867 1 98.44 633 GLN A CA 1
ATOM 4938 C C . GLN A 1 633 ? -6.625 -28.547 9.898 1 98.44 633 GLN A C 1
ATOM 4940 O O . GLN A 1 633 ? -7.531 -29.297 10.266 1 98.44 633 GLN A O 1
ATOM 4945 N N . VAL A 1 634 ? -5.469 -28.969 9.57 1 98.62 634 VAL A N 1
ATOM 4946 C CA . VAL A 1 634 ? -5.145 -30.391 9.547 1 98.62 634 VAL A CA 1
ATOM 4947 C C . VAL A 1 634 ? -4.449 -30.781 10.852 1 98.62 634 VAL A C 1
ATOM 4949 O O . VAL A 1 634 ? -3.326 -30.344 11.117 1 98.62 634 VAL A O 1
ATOM 4952 N N . GLY A 1 635 ? -5.082 -31.609 11.594 1 98 635 GLY A N 1
ATOM 4953 C CA . GLY A 1 635 ? -4.574 -31.938 12.914 1 98 635 GLY A CA 1
ATOM 4954 C C . GLY A 1 635 ? -4.812 -30.844 13.938 1 98 635 GLY A C 1
ATOM 4955 O O . GLY A 1 635 ? -5.641 -29.953 13.727 1 98 635 GLY A O 1
ATOM 4956 N N . GLU A 1 636 ? -4.172 -31.031 15.055 1 94.5 636 GLU A N 1
ATOM 4957 C CA . GLU A 1 636 ? -4.203 -30.047 16.141 1 94.5 636 GLU A CA 1
ATOM 4958 C C . GLU A 1 636 ? -2.885 -29.281 16.234 1 94.5 636 GLU A C 1
ATOM 4960 O O . GLU A 1 636 ? -1.883 -29.703 15.641 1 94.5 636 GLU A O 1
ATOM 4965 N N . VAL A 1 637 ? -2.984 -28.219 16.922 1 89.31 637 VAL A N 1
ATOM 4966 C CA . VAL A 1 637 ? -1.795 -27.375 17.047 1 89.31 637 VAL A CA 1
ATOM 4967 C C . VAL A 1 637 ? -0.637 -28.203 17.594 1 89.31 637 VAL A C 1
ATOM 4969 O O . VAL A 1 637 ? 0.517 -28 17.219 1 89.31 637 VAL A O 1
ATOM 4972 N N . SER A 1 638 ? -0.938 -29.172 18.484 1 92.06 638 SER A N 1
ATOM 4973 C CA . SER A 1 638 ? 0.082 -30.031 19.078 1 92.06 638 SER A CA 1
ATOM 4974 C C . SER A 1 638 ? 0.75 -30.922 18.047 1 92.06 638 SER A C 1
ATOM 4976 O O . SER A 1 638 ? 1.854 -31.422 18.266 1 92.06 638 SER A O 1
ATOM 4978 N N . ASP A 1 639 ? 0.108 -31.125 16.875 1 95.69 639 ASP A N 1
ATOM 4979 C CA . ASP A 1 639 ? 0.645 -31.953 15.812 1 95.69 639 ASP A CA 1
ATOM 4980 C C . ASP A 1 639 ? 1.585 -31.156 14.914 1 95.69 639 ASP A C 1
ATOM 4982 O O . ASP A 1 639 ? 2.326 -31.734 14.109 1 95.69 639 ASP A O 1
ATOM 4986 N N . MET A 1 640 ? 1.552 -29.891 15.07 1 95.5 640 MET A N 1
ATOM 4987 C CA . MET A 1 640 ? 2.223 -29.016 14.102 1 95.5 640 MET A CA 1
ATOM 4988 C C . MET A 1 640 ? 3.648 -28.703 14.555 1 95.5 640 MET A C 1
ATOM 4990 O O . MET A 1 640 ? 3.916 -28.594 15.75 1 95.5 640 MET A O 1
ATOM 4994 N N . PRO A 1 641 ? 4.539 -28.594 13.625 1 94.12 641 PRO A N 1
ATOM 4995 C CA . PRO A 1 641 ? 5.902 -28.188 13.984 1 94.12 641 PRO A CA 1
ATOM 4996 C C . PRO A 1 641 ? 5.961 -26.828 14.672 1 94.12 641 PRO A C 1
ATOM 4998 O O . PRO A 1 641 ? 5.234 -25.906 14.281 1 94.12 641 PRO A O 1
ATOM 5001 N N . LYS A 1 642 ? 6.848 -26.719 15.641 1 93.31 642 LYS A N 1
ATOM 5002 C CA . LYS A 1 642 ? 7.023 -25.438 16.328 1 93.31 642 LYS A CA 1
ATOM 5003 C C . LYS A 1 642 ? 7.773 -24.438 15.438 1 93.31 642 LYS A C 1
ATOM 5005 O O . LYS A 1 642 ? 8.711 -24.812 14.734 1 93.31 642 LYS A O 1
ATOM 5010 N N . PRO A 1 643 ? 7.309 -23.203 15.453 1 94.56 643 PRO A N 1
ATOM 5011 C CA . PRO A 1 643 ? 8.102 -22.203 14.734 1 94.56 643 PRO A CA 1
ATOM 5012 C C . PRO A 1 643 ? 9.438 -21.906 15.414 1 94.56 643 PRO A C 1
ATOM 5014 O O . PRO A 1 643 ? 9.641 -22.281 16.578 1 94.56 643 PRO A O 1
ATOM 5017 N N . PRO A 1 644 ? 10.375 -21.297 14.75 1 95.06 644 PRO A N 1
ATOM 5018 C CA . PRO A 1 644 ? 11.641 -20.906 15.375 1 95.06 644 PRO A CA 1
ATOM 5019 C C . PRO A 1 644 ? 11.453 -19.969 16.562 1 95.06 644 PRO A C 1
ATOM 5021 O O . PRO A 1 644 ? 10.406 -19.328 16.672 1 95.06 644 PRO A O 1
ATOM 5024 N N . GLU A 1 645 ? 12.453 -19.875 17.375 1 94.81 645 GLU A N 1
ATOM 5025 C CA . GLU A 1 645 ? 12.438 -18.984 18.531 1 94.81 645 GLU A CA 1
ATOM 5026 C C . GLU A 1 645 ? 12.258 -17.531 18.109 1 94.81 645 GLU A C 1
ATOM 5028 O O . GLU A 1 645 ? 12.836 -17.094 17.109 1 94.81 645 GLU A O 1
ATOM 5033 N N . ASN A 1 646 ? 11.469 -16.781 18.828 1 94.75 646 ASN A N 1
ATOM 5034 C CA . ASN A 1 646 ? 11.234 -15.352 18.641 1 94.75 646 ASN A CA 1
ATOM 5035 C C . ASN A 1 646 ? 10.547 -15.07 17.297 1 94.75 646 ASN A C 1
ATOM 5037 O O . ASN A 1 646 ? 10.805 -14.039 16.672 1 94.75 646 ASN A O 1
ATOM 5041 N N . PHE A 1 647 ? 9.766 -16.094 16.859 1 97.38 647 PHE A N 1
ATOM 5042 C CA . PHE A 1 647 ? 9 -15.883 15.633 1 97.38 647 PHE A CA 1
ATOM 5043 C C . PHE A 1 647 ? 8.117 -14.641 15.758 1 97.38 647 PHE A C 1
ATOM 5045 O O . PHE A 1 647 ? 7.484 -14.422 16.797 1 97.38 647 PHE A O 1
ATOM 5052 N N . PRO A 1 648 ? 8.117 -13.758 14.758 1 97.19 648 PRO A N 1
ATOM 5053 C CA . PRO A 1 648 ? 7.41 -12.484 14.875 1 97.19 648 PRO A CA 1
ATOM 5054 C C . PRO A 1 648 ? 5.934 -12.656 15.227 1 97.19 648 PRO A C 1
ATOM 5056 O O . PRO A 1 648 ? 5.277 -13.57 14.711 1 97.19 648 PRO A O 1
ATOM 5059 N N . ARG A 1 649 ? 5.422 -11.797 16.016 1 96.56 649 ARG A N 1
ATOM 5060 C CA . ARG A 1 649 ? 4.023 -11.797 16.438 1 96.56 649 ARG A CA 1
ATOM 5061 C C . ARG A 1 649 ? 3.312 -10.531 15.961 1 96.56 649 ARG A C 1
ATOM 5063 O O . ARG A 1 649 ? 3.957 -9.523 15.68 1 96.56 649 ARG A O 1
ATOM 5070 N N . CYS A 1 650 ? 2.045 -10.578 15.781 1 96.62 650 CYS A N 1
ATOM 5071 C CA . CYS A 1 650 ? 1.2 -9.438 15.445 1 96.62 650 CYS A CA 1
ATOM 5072 C C . CYS A 1 650 ? -0.192 -9.594 16.047 1 96.62 650 CYS A C 1
ATOM 5074 O O . CYS A 1 650 ? -0.539 -10.664 16.547 1 96.62 650 CYS A O 1
ATOM 5076 N N . GLY A 1 651 ? -0.94 -8.508 16.094 1 97.31 651 GLY A N 1
ATOM 5077 C CA . GLY A 1 651 ? -2.285 -8.516 16.656 1 97.31 651 GLY A CA 1
ATOM 5078 C C . GLY A 1 651 ? -2.709 -7.176 17.219 1 97.31 651 GLY A C 1
ATOM 5079 O O . GLY A 1 651 ? -1.961 -6.199 17.141 1 97.31 651 GLY A O 1
ATOM 5080 N N . ASP A 1 652 ? -3.896 -7.145 17.75 1 97.44 652 ASP A N 1
ATOM 5081 C CA . ASP A 1 652 ? -4.492 -5.922 18.281 1 97.44 652 ASP A CA 1
ATOM 5082 C C . ASP A 1 652 ? -3.736 -5.43 19.516 1 97.44 652 ASP A C 1
ATOM 5084 O O . ASP A 1 652 ? -3.15 -6.23 20.25 1 97.44 652 ASP A O 1
ATOM 5088 N N . PHE A 1 653 ? -3.625 -4.195 19.719 1 98.06 653 PHE A N 1
ATOM 5089 C CA . PHE A 1 653 ? -3.123 -3.547 20.922 1 98.06 653 PHE A CA 1
ATOM 5090 C C . PHE A 1 653 ? -4.145 -2.553 21.469 1 98.06 653 PHE A C 1
ATOM 5092 O O . PHE A 1 653 ? -4.211 -1.41 21 1 98.06 653 PHE A O 1
ATOM 5099 N N . LYS A 1 654 ? -4.949 -2.922 22.422 1 96.31 654 LYS A N 1
ATOM 5100 C CA . LYS A 1 654 ? -6.016 -2.133 23.031 1 96.31 654 LYS A CA 1
ATOM 5101 C C . LYS A 1 654 ? -5.918 -2.162 24.562 1 96.31 654 LYS A C 1
ATOM 5103 O O . LYS A 1 654 ? -6.785 -2.719 25.234 1 96.31 654 LYS A O 1
ATOM 5108 N N . PRO A 1 655 ? -4.863 -1.486 25.078 1 96 655 PRO A N 1
ATOM 5109 C CA . PRO A 1 655 ? -4.781 -1.459 26.547 1 96 655 PRO A CA 1
ATOM 5110 C C . PRO A 1 655 ? -6.016 -0.831 27.188 1 96 655 PRO A C 1
ATOM 5112 O O . PRO A 1 655 ? -6.781 -0.137 26.531 1 96 655 PRO A O 1
ATOM 5115 N N . LYS A 1 656 ? -6.203 -1.079 28.5 1 94.31 656 LYS A N 1
ATOM 5116 C CA . LYS A 1 656 ? -7.344 -0.529 29.234 1 94.31 656 LYS A CA 1
ATOM 5117 C C . LYS A 1 656 ? -7.355 0.996 29.156 1 94.31 656 LYS A C 1
ATOM 5119 O O . LYS A 1 656 ? -6.297 1.631 29.203 1 94.31 656 LYS A O 1
ATOM 5124 N N . ILE A 1 657 ? -8.547 1.499 28.953 1 93.56 657 ILE A N 1
ATOM 5125 C CA . ILE A 1 657 ? -8.695 2.949 28.969 1 93.56 657 ILE A CA 1
ATOM 5126 C C . ILE A 1 657 ? -8.508 3.461 30.406 1 93.56 657 ILE A C 1
ATOM 5128 O O . ILE A 1 657 ? -9.258 3.08 31.312 1 93.56 657 ILE A O 1
ATOM 5132 N N . GLN A 1 658 ? -7.398 3.953 30.703 1 77.38 658 GLN A N 1
ATOM 5133 C CA . GLN A 1 658 ? -7.066 4.387 32.062 1 77.38 658 GLN A CA 1
ATOM 5134 C C . GLN A 1 658 ? -7.359 5.871 32.25 1 77.38 658 GLN A C 1
ATOM 5136 O O . GLN A 1 658 ? -6.5 6.719 31.984 1 77.38 658 GLN A O 1
ATOM 5141 N N . PRO A 1 659 ? -8.594 6.152 32.344 1 58.59 659 PRO A N 1
ATOM 5142 C CA . PRO A 1 659 ? -8.719 7.59 32.594 1 58.59 659 PRO A CA 1
ATOM 5143 C C . PRO A 1 659 ? -7.953 8.023 33.844 1 58.59 659 PRO A C 1
ATOM 5145 O O . PRO A 1 659 ? -7.672 7.195 34.719 1 58.59 659 PRO A O 1
ATOM 5148 N N . PHE A 1 660 ? -7.273 9.18 33.75 1 48.62 660 PHE A N 1
ATOM 5149 C CA . PHE A 1 660 ? -6.496 9.812 34.812 1 48.62 660 PHE A CA 1
ATOM 5150 C C . PHE A 1 660 ? -7.254 9.789 36.125 1 48.62 660 PHE A C 1
ATOM 5152 O O . PHE A 1 660 ? -8.422 10.18 36.188 1 48.62 660 PHE A O 1
ATOM 5159 N N . THR A 1 661 ? -7.172 8.586 36.812 1 42.91 661 THR A N 1
ATOM 5160 C CA . THR A 1 661 ? -7.512 9.055 38.156 1 42.91 661 THR A CA 1
ATOM 5161 C C . THR A 1 661 ? -6.723 10.32 38.5 1 42.91 661 THR A C 1
ATOM 5163 O O . THR A 1 661 ? -5.496 10.344 38.375 1 42.91 661 THR A O 1
ATOM 5166 N N . LYS A 1 662 ? -7.484 11.5 38.594 1 35 662 LYS A N 1
ATOM 5167 C CA . LYS A 1 662 ? -6.961 12.602 39.406 1 35 662 LYS A CA 1
ATOM 5168 C C . LYS A 1 662 ? -6.309 12.078 40.688 1 35 662 LYS A C 1
ATOM 5170 O O . LYS A 1 662 ? -6.898 11.273 41.406 1 35 662 LYS A O 1
ATOM 5175 N N . SER B 1 1 ? -17.672 70.062 28.453 1 25.7 1 SER B N 1
ATOM 5176 C CA . SER B 1 1 ? -19.047 69.562 28.422 1 25.7 1 SER B CA 1
ATOM 5177 C C . SER B 1 1 ? -19.062 68 28.344 1 25.7 1 SER B C 1
ATOM 5179 O O . SER B 1 1 ? -18.062 67.375 28.016 1 25.7 1 SER B O 1
ATOM 5181 N N . ASN B 1 2 ? -20.375 67.25 28.641 1 24.17 2 ASN B N 1
ATOM 5182 C CA . ASN B 1 2 ? -20.812 66 29.219 1 24.17 2 ASN B CA 1
ATOM 5183 C C . ASN B 1 2 ? -20.609 64.812 28.234 1 24.17 2 ASN B C 1
ATOM 5185 O O . ASN B 1 2 ? -21.547 64.375 27.562 1 24.17 2 ASN B O 1
ATOM 5189 N N . LEU B 1 3 ? -19.75 64.812 27.328 1 25.42 3 LEU B N 1
ATOM 5190 C CA . LEU B 1 3 ? -19.562 63.719 26.391 1 25.42 3 LEU B CA 1
ATOM 5191 C C . LEU B 1 3 ? -19.406 62.375 27.141 1 25.42 3 LEU B C 1
ATOM 5193 O O . LEU B 1 3 ? -18.281 61.969 27.438 1 25.42 3 LEU B O 1
ATOM 5197 N N . SER B 1 4 ? -20.109 62.281 28.406 1 28.03 4 SER B N 1
ATOM 5198 C CA . SER B 1 4 ? -20.188 61.094 29.234 1 28.03 4 SER B CA 1
ATOM 5199 C C . SER B 1 4 ? -20.625 59.875 28.438 1 28.03 4 SER B C 1
ATOM 5201 O O . SER B 1 4 ? -21.797 59.781 28.031 1 28.03 4 SER B O 1
ATOM 5203 N N . VAL B 1 5 ? -19.812 59.344 27.547 1 30.27 5 VAL B N 1
ATOM 5204 C CA . VAL B 1 5 ? -19.938 58.219 26.641 1 30.27 5 VAL B CA 1
ATOM 5205 C C . VAL B 1 5 ? -20.547 57.031 27.359 1 30.27 5 VAL B C 1
ATOM 5207 O O . VAL B 1 5 ? -20.078 56.656 28.438 1 30.27 5 VAL B O 1
ATOM 5210 N N . LEU B 1 6 ? -21.781 56.594 27.109 1 28.69 6 LEU B N 1
ATOM 5211 C CA . LEU B 1 6 ? -22.594 55.438 27.469 1 28.69 6 LEU B CA 1
ATOM 5212 C C . LEU B 1 6 ? -21.797 54.156 27.312 1 28.69 6 LEU B C 1
ATOM 5214 O O . LEU B 1 6 ? -21.422 53.781 26.188 1 28.69 6 LEU B O 1
ATOM 5218 N N . VAL B 1 7 ? -20.953 53.812 28.234 1 31.55 7 VAL B N 1
ATOM 5219 C CA . VAL B 1 7 ? -20.406 52.469 28.469 1 31.55 7 VAL B CA 1
ATOM 5220 C C . VAL B 1 7 ? -21.547 51.469 28.547 1 31.55 7 VAL B C 1
ATOM 5222 O O . VAL B 1 7 ? -22.25 51.375 29.562 1 31.55 7 VAL B O 1
ATOM 5225 N N . GLN B 1 8 ? -22.422 51.375 27.484 1 29.48 8 GLN B N 1
ATOM 5226 C CA . GLN B 1 8 ? -23.422 50.312 27.516 1 29.48 8 GLN B CA 1
ATOM 5227 C C . GLN B 1 8 ? -22.844 49 28.078 1 29.48 8 GLN B C 1
ATOM 5229 O O . GLN B 1 8 ? -21.703 48.656 27.781 1 29.48 8 GLN B O 1
ATOM 5234 N N . ASN B 1 9 ? -23.297 48.594 29.156 1 32.38 9 ASN B N 1
ATOM 5235 C CA . ASN B 1 9 ? -23.125 47.312 29.797 1 32.38 9 ASN B CA 1
ATOM 5236 C C . ASN B 1 9 ? -23.172 46.156 28.766 1 32.38 9 ASN B C 1
ATOM 5238 O O . ASN B 1 9 ? -24.266 45.75 28.359 1 32.38 9 ASN B O 1
ATOM 5242 N N . ALA B 1 10 ? -22.344 46.094 27.812 1 37.41 10 ALA B N 1
ATOM 5243 C CA . ALA B 1 10 ? -22.203 44.938 26.953 1 37.41 10 ALA B CA 1
ATOM 5244 C C . ALA B 1 10 ? -22.297 43.656 27.766 1 37.41 10 ALA B C 1
ATOM 5246 O O . ALA B 1 10 ? -21.406 43.344 28.578 1 37.41 10 ALA B O 1
ATOM 5247 N N . VAL B 1 11 ? -23.406 43.188 28.234 1 39.09 11 VAL B N 1
ATOM 5248 C CA . VAL B 1 11 ? -23.594 41.844 28.734 1 39.09 11 VAL B CA 1
ATOM 5249 C C . VAL B 1 11 ? -22.688 40.875 27.969 1 39.09 11 VAL B C 1
ATOM 5251 O O . VAL B 1 11 ? -22.766 40.75 26.75 1 39.09 11 VAL B O 1
ATOM 5254 N N . SER B 1 12 ? -21.516 40.625 28.391 1 44.84 12 SER B N 1
ATOM 5255 C CA . SER B 1 12 ? -20.5 39.719 27.844 1 44.84 12 SER B CA 1
ATOM 5256 C C . SER B 1 12 ? -21.125 38.406 27.344 1 44.84 12 SER B C 1
ATOM 5258 O O . SER B 1 12 ? -21.578 37.594 28.141 1 44.84 12 SER B O 1
ATOM 5260 N N . GLN B 1 13 ? -21.953 38.406 26.359 1 57.91 13 GLN B N 1
ATOM 5261 C CA . GLN B 1 13 ? -22.516 37.188 25.797 1 57.91 13 GLN B CA 1
ATOM 5262 C C . GLN B 1 13 ? -21.469 36.094 25.688 1 57.91 13 GLN B C 1
ATOM 5264 O O . GLN B 1 13 ? -20.359 36.312 25.188 1 57.91 13 GLN B O 1
ATOM 5269 N N . SER B 1 14 ? -21.656 35.031 26.453 1 79.38 14 SER B N 1
ATOM 5270 C CA . SER B 1 14 ? -20.812 33.844 26.547 1 79.38 14 SER B CA 1
ATOM 5271 C C . SER B 1 14 ? -20.641 33.188 25.188 1 79.38 14 SER B C 1
ATOM 5273 O O . SER B 1 14 ? -21.594 33.062 24.406 1 79.38 14 SER B O 1
ATOM 5275 N N . ILE B 1 15 ? -19.359 33.031 24.703 1 87.62 15 ILE B N 1
ATOM 5276 C CA . ILE B 1 15 ? -19 32.344 23.484 1 87.62 15 ILE B CA 1
ATOM 5277 C C . ILE B 1 15 ? -19.734 31 23.406 1 87.62 15 ILE B C 1
ATOM 5279 O O . ILE B 1 15 ? -19.844 30.281 24.406 1 87.62 15 ILE B O 1
ATOM 5283 N N . ILE B 1 16 ? -20.406 30.797 22.297 1 88.44 16 ILE B N 1
ATOM 5284 C CA . ILE B 1 16 ? -20.938 29.484 22 1 88.44 16 ILE B CA 1
ATOM 5285 C C . ILE B 1 16 ? -19.969 28.719 21.125 1 88.44 16 ILE B C 1
ATOM 5287 O O . ILE B 1 16 ? -19.594 29.188 20.031 1 88.44 16 ILE B O 1
ATOM 5291 N N . ALA B 1 17 ? -19.531 27.594 21.672 1 92.56 17 ALA B N 1
ATOM 5292 C CA . ALA B 1 17 ? -18.516 26.828 20.953 1 92.56 17 ALA B CA 1
ATOM 5293 C C . ALA B 1 17 ? -18.969 25.375 20.766 1 92.56 17 ALA B C 1
ATOM 5295 O O . ALA B 1 17 ? -19.781 24.859 21.547 1 92.56 17 ALA B O 1
ATOM 5296 N N . GLY B 1 18 ? -18.406 24.734 19.703 1 93.62 18 GLY B N 1
ATOM 5297 C CA . GLY B 1 18 ? -18.656 23.328 19.469 1 93.62 18 GLY B CA 1
ATOM 5298 C C . GLY B 1 18 ? -19.953 23.047 18.734 1 93.62 18 GLY B C 1
ATOM 5299 O O . GLY B 1 18 ? -20.297 23.766 17.781 1 93.62 18 GLY B O 1
ATOM 5300 N N . TYR B 1 19 ? -20.469 21.875 19.016 1 92.5 19 TYR B N 1
ATOM 5301 C CA . TYR B 1 19 ? -21.719 21.438 18.391 1 92.5 19 TYR B CA 1
ATOM 5302 C C . TYR B 1 19 ? -22.922 22.141 19.047 1 92.5 19 TYR B C 1
ATOM 5304 O O . TYR B 1 19 ? -23.219 21.922 20.219 1 92.5 19 TYR B O 1
ATOM 5312 N N . ALA B 1 20 ? -23.531 22.953 18.25 1 91.5 20 ALA B N 1
ATOM 5313 C CA . ALA B 1 20 ? -24.672 23.734 18.703 1 91.5 20 ALA B CA 1
ATOM 5314 C C . ALA B 1 20 ? -25.781 23.766 17.641 1 91.5 20 ALA B C 1
ATOM 5316 O O . ALA B 1 20 ? -25.969 24.797 16.984 1 91.5 20 ALA B O 1
ATOM 5317 N N . PRO B 1 21 ? -26.531 22.703 17.562 1 88.62 21 PRO B N 1
ATOM 5318 C CA . PRO B 1 21 ? -27.562 22.641 16.531 1 88.62 21 PRO B CA 1
ATOM 5319 C C . PRO B 1 21 ? -28.531 23.828 16.609 1 88.62 21 PRO B C 1
ATOM 5321 O O . PRO B 1 21 ? -28.969 24.203 17.703 1 88.62 21 PRO B O 1
ATOM 5324 N N . GLY B 1 22 ? -28.828 24.375 15.406 1 85.81 22 GLY B N 1
ATOM 5325 C CA . GLY B 1 22 ? -29.766 25.484 15.32 1 85.81 22 GLY B CA 1
ATOM 5326 C C . GLY B 1 22 ? -29.078 26.844 15.305 1 85.81 22 GLY B C 1
ATOM 5327 O O . GLY B 1 22 ? -29.672 27.844 14.898 1 85.81 22 GLY B O 1
ATOM 5328 N N . VAL B 1 23 ? -27.859 26.797 15.742 1 87.94 23 VAL B N 1
ATOM 5329 C CA . VAL B 1 23 ? -27.094 28.047 15.75 1 87.94 23 VAL B CA 1
ATOM 5330 C C . VAL B 1 23 ? -26.406 28.25 14.398 1 87.94 23 VAL B C 1
ATOM 5332 O O . VAL B 1 23 ? -25.688 27.359 13.922 1 87.94 23 VAL B O 1
ATOM 5335 N N . SER B 1 24 ? -26.609 29.438 13.781 1 86.19 24 SER B N 1
ATOM 5336 C CA . SER B 1 24 ? -25.953 29.844 12.531 1 86.19 24 SER B CA 1
ATOM 5337 C C . SER B 1 24 ? -26.188 28.797 11.438 1 86.19 24 SER B C 1
ATOM 5339 O O . SER B 1 24 ? -25.25 28.438 10.719 1 86.19 24 SER B O 1
ATOM 5341 N N . GLY B 1 25 ? -27.344 28.109 11.469 1 79.19 25 GLY B N 1
ATOM 5342 C CA . GLY B 1 25 ? -27.703 27.172 10.406 1 79.19 25 GLY B CA 1
ATOM 5343 C C . GLY B 1 25 ? -27.094 25.797 10.602 1 79.19 25 GLY B C 1
ATOM 5344 O O . GLY B 1 25 ? -27.203 24.938 9.719 1 79.19 25 GLY B O 1
ATOM 5345 N N . MET B 1 26 ? -26.453 25.594 11.695 1 83.44 26 MET B N 1
ATOM 5346 C CA . MET B 1 26 ? -25.906 24.25 11.938 1 83.44 26 MET B CA 1
ATOM 5347 C C . MET B 1 26 ? -27.016 23.219 12.07 1 83.44 26 MET B C 1
ATOM 5349 O O . MET B 1 26 ? -27.922 23.391 12.891 1 83.44 26 MET B O 1
ATOM 5353 N N . GLY B 1 27 ? -26.984 22.281 11.242 1 78.44 27 GLY B N 1
ATOM 5354 C CA . GLY B 1 27 ? -27.984 21.219 11.289 1 78.44 27 GLY B CA 1
ATOM 5355 C C . GLY B 1 27 ? -27.734 20.219 12.398 1 78.44 27 GLY B C 1
ATOM 5356 O O . GLY B 1 27 ? -26.688 20.25 13.055 1 78.44 27 GLY B O 1
ATOM 5357 N N . PHE B 1 28 ? -28.703 19.375 12.539 1 81.5 28 PHE B N 1
ATOM 5358 C CA . PHE B 1 28 ? -28.594 18.297 13.516 1 81.5 28 PHE B CA 1
ATOM 5359 C C . PHE B 1 28 ? -27.812 17.125 12.938 1 81.5 28 PHE B C 1
ATOM 5361 O O . PHE B 1 28 ? -27.969 16.781 11.766 1 81.5 28 PHE B O 1
ATOM 5368 N N . VAL B 1 29 ? -26.922 16.656 13.766 1 82.81 29 VAL B N 1
ATOM 5369 C CA . VAL B 1 29 ? -26.266 15.414 13.391 1 82.81 29 VAL B CA 1
ATOM 5370 C C . VAL B 1 29 ? -27.125 14.219 13.812 1 82.81 29 VAL B C 1
ATOM 5372 O O . VAL B 1 29 ? -27.859 14.297 14.805 1 82.81 29 VAL B O 1
ATOM 5375 N N . ASN B 1 30 ? -27.156 13.172 13 1 83.56 30 ASN B N 1
ATOM 5376 C CA . ASN B 1 30 ? -27.781 11.938 13.445 1 83.56 30 ASN B CA 1
ATOM 5377 C C . ASN B 1 30 ? -26.969 11.273 14.562 1 83.56 30 ASN B C 1
ATOM 5379 O O . ASN B 1 30 ? -25.953 10.625 14.297 1 83.56 30 ASN B O 1
ATOM 5383 N N . GLU B 1 31 ? -27.391 11.383 15.68 1 82.5 31 GLU B N 1
ATOM 5384 C CA . GLU B 1 31 ? -26.656 10.938 16.859 1 82.5 31 GLU B CA 1
ATOM 5385 C C . GLU B 1 31 ? -26.375 9.438 16.812 1 82.5 31 GLU B C 1
ATOM 5387 O O . GLU B 1 31 ? -25.391 8.961 17.375 1 82.5 31 GLU B O 1
ATOM 5392 N N . ASN B 1 32 ? -27.281 8.75 16.172 1 87 32 ASN B N 1
ATOM 5393 C CA . ASN B 1 32 ? -27.062 7.312 16.047 1 87 32 ASN B CA 1
ATOM 5394 C C . ASN B 1 32 ? -25.797 7.004 15.25 1 87 32 ASN B C 1
ATOM 5396 O O . ASN B 1 32 ? -25.156 5.98 15.484 1 87 32 ASN B O 1
ATOM 5400 N N . ASN B 1 33 ? -25.469 7.934 14.414 1 89.38 33 ASN B N 1
ATOM 5401 C CA . ASN B 1 33 ? -24.266 7.754 13.602 1 89.38 33 ASN B CA 1
ATOM 5402 C C . ASN B 1 33 ? -23 8.031 14.406 1 89.38 33 ASN B C 1
ATOM 5404 O O . ASN B 1 33 ? -21.906 7.656 13.992 1 89.38 33 ASN B O 1
ATOM 5408 N N . CYS B 1 34 ? -23.172 8.57 15.555 1 90.69 34 CYS B N 1
ATOM 5409 C CA . CYS B 1 34 ? -22.016 8.875 16.406 1 90.69 34 CYS B CA 1
ATOM 5410 C C . CYS B 1 34 ? -21.75 7.738 17.375 1 90.69 34 CYS B C 1
ATOM 5412 O O . CYS B 1 34 ? -20.734 7.746 18.078 1 90.69 34 CYS B O 1
ATOM 5414 N N . LEU B 1 35 ? -22.672 6.75 17.375 1 92.81 35 LEU B N 1
ATOM 5415 C CA . LEU B 1 35 ? -22.562 5.672 18.359 1 92.81 35 LEU B CA 1
ATOM 5416 C C . LEU B 1 35 ? -21.969 4.418 17.719 1 92.81 35 LEU B C 1
ATOM 5418 O O . LEU B 1 35 ? -22.641 3.748 16.922 1 92.81 35 LEU B O 1
ATOM 5422 N N . THR B 1 36 ? -20.797 4.09 18.094 1 93.5 36 THR B N 1
ATOM 5423 C CA . THR B 1 36 ? -20.172 2.82 17.719 1 93.5 36 THR B CA 1
ATOM 5424 C C . THR B 1 36 ? -20.516 1.734 18.734 1 93.5 36 THR B C 1
ATOM 5426 O O . THR B 1 36 ? -21.078 2.02 19.797 1 93.5 36 THR B O 1
ATOM 5429 N N . ASP B 1 37 ? -20.156 0.477 18.438 1 92.56 37 ASP B N 1
ATOM 5430 C CA . ASP B 1 37 ? -20.375 -0.625 19.375 1 92.56 37 ASP B CA 1
ATOM 5431 C C . ASP B 1 37 ? -19.641 -0.383 20.688 1 92.56 37 ASP B C 1
ATOM 5433 O O . ASP B 1 37 ? -20.156 -0.736 21.766 1 92.56 37 ASP B O 1
ATOM 5437 N N . GLU B 1 38 ? -18.484 0.235 20.641 1 94.38 38 GLU B N 1
ATOM 5438 C CA . GLU B 1 38 ? -17.703 0.535 21.828 1 94.38 38 GLU B CA 1
ATOM 5439 C C . GLU B 1 38 ? -18.406 1.545 22.719 1 94.38 38 GLU B C 1
ATOM 5441 O O . GLU B 1 38 ? -18.422 1.398 23.938 1 94.38 38 GLU B O 1
ATOM 5446 N N . LEU B 1 39 ? -18.984 2.541 22.141 1 95.88 39 LEU B N 1
ATOM 5447 C CA . LEU B 1 39 ? -19.688 3.588 22.875 1 95.88 39 LEU B CA 1
ATOM 5448 C C . LEU B 1 39 ? -20.984 3.057 23.469 1 95.88 39 LEU B C 1
ATOM 5450 O O . LEU B 1 39 ? -21.406 3.492 24.547 1 95.88 39 LEU B O 1
ATOM 5454 N N . LEU B 1 40 ? -21.625 2.098 22.812 1 95 40 LEU B N 1
ATOM 5455 C CA . LEU B 1 40 ? -22.828 1.472 23.328 1 95 40 LEU B CA 1
ATOM 5456 C C . LEU B 1 40 ? -22.5 0.559 24.516 1 95 40 LEU B C 1
ATOM 5458 O O . LEU B 1 40 ? -23.312 0.4 25.422 1 95 40 LEU B O 1
ATOM 5462 N N . ALA B 1 41 ? -21.312 0.022 24.5 1 94.75 41 ALA B N 1
ATOM 5463 C CA . ALA B 1 41 ? -20.922 -0.954 25.516 1 94.75 41 ALA B CA 1
ATOM 5464 C C . ALA B 1 41 ? -20.375 -0.262 26.766 1 94.75 41 ALA B C 1
ATOM 5466 O O . ALA B 1 41 ? -20.375 -0.838 27.859 1 94.75 41 ALA B O 1
ATOM 5467 N N . ASP B 1 42 ? -19.828 0.96 26.672 1 94.94 42 ASP B N 1
ATOM 5468 C CA . ASP B 1 42 ? -19.203 1.676 27.781 1 94.94 42 ASP B CA 1
ATOM 5469 C C . ASP B 1 42 ? -19.75 3.1 27.891 1 94.94 42 ASP B C 1
ATOM 5471 O O . ASP B 1 42 ? -19.25 4.008 27.219 1 94.94 42 ASP B O 1
ATOM 5475 N N . TYR B 1 43 ? -20.516 3.377 28.844 1 93.19 43 TYR B N 1
ATOM 5476 C CA . TYR B 1 43 ? -21.219 4.648 28.984 1 93.19 43 TYR B CA 1
ATOM 5477 C C . TYR B 1 43 ? -20.297 5.711 29.594 1 93.19 43 TYR B C 1
ATOM 5479 O O . TYR B 1 43 ? -20.641 6.898 29.594 1 93.19 43 TYR B O 1
ATOM 5487 N N . SER B 1 44 ? -19.141 5.289 30.031 1 94.5 44 SER B N 1
ATOM 5488 C CA . SER B 1 44 ? -18.188 6.266 30.562 1 94.5 44 SER B CA 1
ATOM 5489 C C . SER B 1 44 ? -17.484 7.027 29.453 1 94.5 44 SER B C 1
ATOM 5491 O O . SER B 1 44 ? -16.859 8.062 29.688 1 94.5 44 SER B O 1
ATOM 5493 N N . LEU B 1 45 ? -17.609 6.516 28.281 1 96.56 45 LEU B N 1
ATOM 5494 C CA . LEU B 1 45 ? -17.031 7.176 27.125 1 96.56 45 LEU B CA 1
ATOM 5495 C C . LEU B 1 45 ? -18 8.18 26.531 1 96.56 45 LEU B C 1
ATOM 5497 O O . LEU B 1 45 ? -19.219 7.973 26.562 1 96.56 45 LEU B O 1
ATOM 5501 N N . SER B 1 46 ? -17.484 9.258 26.047 1 96.62 46 SER B N 1
ATOM 5502 C CA . SER B 1 46 ? -18.281 10.273 25.375 1 96.62 46 SER B CA 1
ATOM 5503 C C . SER B 1 46 ? -18.062 10.242 23.859 1 96.62 46 SER B C 1
ATOM 5505 O O . SER B 1 46 ? -16.938 10.031 23.406 1 96.62 46 SER B O 1
ATOM 5507 N N . ASN B 1 47 ? -19.141 10.375 23.094 1 95.5 47 ASN B N 1
ATOM 5508 C CA . ASN B 1 47 ? -19.031 10.383 21.641 1 95.5 47 ASN B CA 1
ATOM 5509 C C . ASN B 1 47 ? -18.594 11.75 21.109 1 95.5 47 ASN B C 1
ATOM 5511 O O . ASN B 1 47 ? -18.391 12.68 21.891 1 95.5 47 ASN B O 1
ATOM 5515 N N . ALA B 1 48 ? -18.453 11.883 19.844 1 95.56 48 ALA B N 1
ATOM 5516 C CA . ALA B 1 48 ? -17.891 13.07 19.203 1 95.56 48 ALA B CA 1
ATOM 5517 C C . ALA B 1 48 ? -18.766 14.297 19.469 1 95.56 48 ALA B C 1
ATOM 5519 O O . ALA B 1 48 ? -18.266 15.391 19.688 1 95.56 48 ALA B O 1
ATOM 5520 N N . ALA B 1 49 ? -20.078 14.148 19.375 1 93.94 49 ALA B N 1
ATOM 5521 C CA . ALA B 1 49 ? -20.984 15.273 19.578 1 93.94 49 ALA B CA 1
ATOM 5522 C C . ALA B 1 49 ? -20.922 15.773 21.016 1 93.94 49 ALA B C 1
ATOM 5524 O O . ALA B 1 49 ? -21 16.984 21.266 1 93.94 49 ALA B O 1
ATOM 5525 N N . GLU B 1 50 ? -20.812 14.859 21.953 1 95 50 GLU B N 1
ATOM 5526 C CA . GLU B 1 50 ? -20.719 15.219 23.359 1 95 50 GLU B CA 1
ATOM 5527 C C . GLU B 1 50 ? -19.406 15.938 23.672 1 95 50 GLU B C 1
ATOM 5529 O O . GLU B 1 50 ? -19.359 16.797 24.547 1 95 50 GLU B O 1
ATOM 5534 N N . CYS B 1 51 ? -18.391 15.539 22.984 1 96.75 51 CYS B N 1
ATOM 5535 C CA . CYS B 1 51 ? -17.078 16.094 23.234 1 96.75 51 CYS B CA 1
ATOM 5536 C C . CYS B 1 51 ? -16.938 17.469 22.609 1 96.75 51 CYS B C 1
ATOM 5538 O O . CYS B 1 51 ? -16.219 18.328 23.109 1 96.75 51 CYS B O 1
ATOM 5540 N N . ALA B 1 52 ? -17.578 17.719 21.453 1 96.44 52 ALA B N 1
ATOM 5541 C CA . ALA B 1 52 ? -17.562 19.016 20.766 1 96.44 52 ALA B CA 1
ATOM 5542 C C . ALA B 1 52 ? -18.453 20.016 21.484 1 96.44 52 ALA B C 1
ATOM 5544 O O . ALA B 1 52 ? -19.609 20.234 21.078 1 96.44 52 ALA B O 1
ATOM 5545 N N . ARG B 1 53 ? -17.859 20.75 22.422 1 96.06 53 ARG B N 1
ATOM 5546 C CA . ARG B 1 53 ? -18.703 21.531 23.328 1 96.06 53 ARG B CA 1
ATOM 5547 C C . ARG B 1 53 ? -17.984 22.812 23.766 1 96.06 53 ARG B C 1
ATOM 5549 O O . ARG B 1 53 ? -16.797 22.969 23.516 1 96.06 53 ARG B O 1
ATOM 5556 N N . THR B 1 54 ? -18.812 23.703 24.375 1 95.94 54 THR B N 1
ATOM 5557 C CA . THR B 1 54 ? -18.203 24.797 25.094 1 95.94 54 THR B CA 1
ATOM 5558 C C . THR B 1 54 ? -17.484 24.297 26.344 1 95.94 54 THR B C 1
ATOM 5560 O O . THR B 1 54 ? -18.094 23.641 27.203 1 95.94 54 THR B O 1
ATOM 5563 N N . CYS B 1 55 ? -16.25 24.656 26.453 1 96.62 55 CYS B N 1
ATOM 5564 C CA . CYS B 1 55 ? -15.445 24.156 27.562 1 96.62 55 CYS B CA 1
ATOM 5565 C C . CYS B 1 55 ? -15.734 24.922 28.844 1 96.62 55 CYS B C 1
ATOM 5567 O O . CYS B 1 55 ? -15.922 26.141 28.812 1 96.62 55 CYS B O 1
ATOM 5569 N N . ARG B 1 56 ? -15.766 24.188 29.922 1 94.81 56 ARG B N 1
ATOM 5570 C CA . ARG B 1 56 ? -15.922 24.766 31.25 1 94.81 56 ARG B CA 1
ATOM 5571 C C . ARG B 1 56 ? -14.781 24.359 32.156 1 94.81 56 ARG B C 1
ATOM 5573 O O . ARG B 1 56 ? -14.32 23.219 32.125 1 94.81 56 ARG B O 1
ATOM 5580 N N . PRO B 1 57 ? -14.375 25.344 32.969 1 92.5 57 PRO B N 1
ATOM 5581 C CA . PRO B 1 57 ? -13.289 24.984 33.875 1 92.5 57 PRO B CA 1
ATOM 5582 C C . PRO B 1 57 ? -13.625 23.781 34.75 1 92.5 57 PRO B C 1
ATOM 5584 O O . PRO B 1 57 ? -14.734 23.688 35.312 1 92.5 57 PRO B O 1
ATOM 5587 N N . GLY B 1 58 ? -12.742 22.891 34.844 1 90.5 58 GLY B N 1
ATOM 5588 C CA . GLY B 1 58 ? -12.891 21.75 35.75 1 90.5 58 GLY B CA 1
ATOM 5589 C C . GLY B 1 58 ? -13.641 20.594 35.125 1 90.5 58 GLY B C 1
ATOM 5590 O O . GLY B 1 58 ? -13.742 19.531 35.75 1 90.5 58 GLY B O 1
ATOM 5591 N N . GLU B 1 59 ? -14.172 20.797 34 1 93.12 59 GLU B N 1
ATOM 5592 C CA . GLU B 1 59 ? -14.906 19.734 33.344 1 93.12 59 GLU B CA 1
ATOM 5593 C C . GLU B 1 59 ? -14.023 19 32.312 1 93.12 59 GLU B C 1
ATOM 5595 O O . GLU B 1 59 ? -13.297 19.641 31.547 1 93.12 59 GLU B O 1
ATOM 5600 N N . SER B 1 60 ? -13.977 17.734 32.438 1 94.62 60 SER B N 1
ATOM 5601 C CA . SER B 1 60 ? -13.258 16.922 31.469 1 94.62 60 SER B CA 1
ATOM 5602 C C . SER B 1 60 ? -14.062 15.688 31.062 1 94.62 60 SER B C 1
ATOM 5604 O O . SER B 1 60 ? -14.945 15.25 31.812 1 94.62 60 SER B O 1
ATOM 5606 N N . LYS B 1 61 ? -13.859 15.164 29.906 1 96.69 61 LYS B N 1
ATOM 5607 C CA . LYS B 1 61 ? -14.5 13.961 29.391 1 96.69 61 LYS B CA 1
ATOM 5608 C C . LYS B 1 61 ? -13.469 13 28.781 1 96.69 61 LYS B C 1
ATOM 5610 O O . LYS B 1 61 ? -12.344 13.406 28.484 1 96.69 61 LYS B O 1
ATOM 5615 N N . THR B 1 62 ? -13.82 11.711 28.781 1 97.56 62 THR B N 1
ATOM 5616 C CA . THR B 1 62 ? -13.109 10.742 27.953 1 97.56 62 THR B CA 1
ATOM 5617 C C . THR B 1 62 ? -13.758 10.633 26.578 1 97.56 62 THR B C 1
ATOM 5619 O O . THR B 1 62 ? -14.82 10.023 26.438 1 97.56 62 THR B O 1
ATOM 5622 N N . CYS B 1 63 ? -13.164 11.211 25.625 1 97.62 63 CYS B N 1
ATOM 5623 C CA . CYS B 1 63 ? -13.703 11.305 24.266 1 97.62 63 CYS B CA 1
ATOM 5624 C C . CYS B 1 63 ? -13.203 10.148 23.406 1 97.62 63 CYS B C 1
ATOM 5626 O O . CYS B 1 63 ? -12.008 10.039 23.141 1 97.62 63 CYS B O 1
ATOM 5628 N N . TYR B 1 64 ? -14.133 9.312 22.922 1 97.38 64 TYR B N 1
ATOM 5629 C CA . TYR B 1 64 ? -13.773 8.102 22.188 1 97.38 64 TYR B CA 1
ATOM 5630 C C . TYR B 1 64 ? -14.062 8.273 20.688 1 97.38 64 TYR B C 1
ATOM 5632 O O . TYR B 1 64 ? -15.117 8.773 20.312 1 97.38 64 TYR B O 1
ATOM 5640 N N . TYR B 1 65 ? -13.125 7.887 19.922 1 97.38 65 TYR B N 1
ATOM 5641 C CA . TYR B 1 65 ? -13.25 7.863 18.469 1 97.38 65 TYR B CA 1
ATOM 5642 C C . TYR B 1 65 ? -12.82 6.516 17.906 1 97.38 65 TYR B C 1
ATOM 5644 O O . TYR B 1 65 ? -11.859 5.91 18.391 1 97.38 65 TYR B O 1
ATOM 5652 N N . LYS B 1 66 ? -13.5 6.012 16.859 1 97.25 66 LYS B N 1
ATOM 5653 C CA . LYS B 1 66 ? -13.102 4.84 16.094 1 97.25 66 LYS B CA 1
ATOM 5654 C C . LYS B 1 66 ? -12.75 5.227 14.656 1 97.25 66 LYS B C 1
ATOM 5656 O O . LYS B 1 66 ? -13.57 5.797 13.938 1 97.25 66 LYS B O 1
ATOM 5661 N N . PHE B 1 67 ? -11.523 4.965 14.328 1 98 67 PHE B N 1
ATOM 5662 C CA . PHE B 1 67 ? -11.031 5.191 12.969 1 98 67 PHE B CA 1
ATOM 5663 C C . PHE B 1 67 ? -10.891 3.873 12.219 1 98 67 PHE B C 1
ATOM 5665 O O . PHE B 1 67 ? -10.133 2.996 12.625 1 98 67 PHE B O 1
ATOM 5672 N N . VAL B 1 68 ? -11.625 3.674 11.188 1 97.81 68 VAL B N 1
ATOM 5673 C CA . VAL B 1 68 ? -11.477 2.537 10.289 1 97.81 68 VAL B CA 1
ATOM 5674 C C . VAL B 1 68 ? -10.852 3.002 8.977 1 97.81 68 VAL B C 1
ATOM 5676 O O . VAL B 1 68 ? -11.445 3.799 8.242 1 97.81 68 VAL B O 1
ATOM 5679 N N . ILE B 1 69 ? -9.688 2.527 8.703 1 98.56 69 ILE B N 1
ATOM 5680 C CA . ILE B 1 69 ? -8.953 2.971 7.523 1 98.56 69 ILE B CA 1
ATOM 5681 C C . ILE B 1 69 ? -9.094 1.935 6.41 1 98.56 69 ILE B C 1
ATOM 5683 O O . ILE B 1 69 ? -8.844 0.746 6.625 1 98.56 69 ILE B O 1
ATOM 5687 N N . GLU B 1 70 ? -9.438 2.393 5.211 1 97.44 70 GLU B N 1
ATOM 5688 C CA . GLU B 1 70 ? -9.664 1.514 4.066 1 97.44 70 GLU B CA 1
ATOM 5689 C C . GLU B 1 70 ? -9.289 2.201 2.758 1 97.44 70 GLU B C 1
ATOM 5691 O O . GLU B 1 70 ? -9.219 3.43 2.695 1 97.44 70 GLU B O 1
ATOM 5696 N N . ARG B 1 71 ? -8.953 1.399 1.812 1 97.88 71 ARG B N 1
ATOM 5697 C CA . ARG B 1 71 ? -8.945 1.877 0.432 1 97.88 71 ARG B CA 1
ATOM 5698 C C . ARG B 1 71 ? -10.359 1.926 -0.138 1 97.88 71 ARG B C 1
ATOM 5700 O O . ARG B 1 71 ? -11.117 0.958 -0.025 1 97.88 71 ARG B O 1
ATOM 5707 N N . TYR B 1 72 ? -10.75 3.055 -0.736 1 97.38 72 TYR B N 1
ATOM 5708 C CA . TYR B 1 72 ? -12.148 3.334 -1.04 1 97.38 72 TYR B CA 1
ATOM 5709 C C . TYR B 1 72 ? -12.273 4.191 -2.293 1 97.38 72 TYR B C 1
ATOM 5711 O O . TYR B 1 72 ? -11.469 5.098 -2.514 1 97.38 72 TYR B O 1
ATOM 5719 N N . PRO B 1 73 ? -13.281 3.875 -3.164 1 96.12 73 PRO B N 1
ATOM 5720 C CA . PRO B 1 73 ? -13.391 4.617 -4.422 1 96.12 73 PRO B CA 1
ATOM 5721 C C . PRO B 1 73 ? -13.914 6.039 -4.223 1 96.12 73 PRO B C 1
ATOM 5723 O O . PRO B 1 73 ? -14.883 6.242 -3.48 1 96.12 73 PRO B O 1
ATOM 5726 N N . VAL B 1 74 ? -13.289 6.988 -4.867 1 95.69 74 VAL B N 1
ATOM 5727 C CA . VAL B 1 74 ? -13.781 8.359 -4.949 1 95.69 74 VAL B CA 1
ATOM 5728 C C . VAL B 1 74 ? -14.977 8.422 -5.895 1 95.69 74 VAL B C 1
ATOM 5730 O O . VAL B 1 74 ? -14.953 7.84 -6.98 1 95.69 74 VAL B O 1
ATOM 5733 N N . ASN B 1 75 ? -16 9.125 -5.434 1 93.38 75 ASN B N 1
ATOM 5734 C CA . ASN B 1 75 ? -17.219 9.234 -6.238 1 93.38 75 ASN B CA 1
ATOM 5735 C C . ASN B 1 75 ? -17.719 7.863 -6.672 1 93.38 75 ASN B C 1
ATOM 5737 O O . ASN B 1 75 ? -18.016 7.648 -7.852 1 93.38 75 ASN B O 1
ATOM 5741 N N . GLY B 1 76 ? -17.688 6.957 -5.727 1 92 76 GLY B N 1
ATOM 5742 C CA . GLY B 1 76 ? -18.062 5.574 -5.961 1 92 76 GLY B CA 1
ATOM 5743 C C . GLY B 1 76 ? -19.562 5.348 -5.898 1 92 76 GLY B C 1
ATOM 5744 O O . GLY B 1 76 ? -20.344 6.297 -5.977 1 92 76 GLY B O 1
ATOM 5745 N N . GLN B 1 77 ? -19.984 4.113 -5.715 1 91 77 GLN B N 1
ATOM 5746 C CA . GLN B 1 77 ? -21.391 3.691 -5.793 1 91 77 GLN B CA 1
ATOM 5747 C C . GLN B 1 77 ? -22.219 4.352 -4.699 1 91 77 GLN B C 1
ATOM 5749 O O . GLN B 1 77 ? -23.406 4.641 -4.902 1 91 77 GLN B O 1
ATOM 5754 N N . ALA B 1 78 ? -21.594 4.586 -3.559 1 92.38 78 ALA B N 1
ATOM 5755 C CA . ALA B 1 78 ? -22.312 5.223 -2.459 1 92.38 78 ALA B CA 1
ATOM 5756 C C . ALA B 1 78 ? -22.844 6.59 -2.873 1 92.38 78 ALA B C 1
ATOM 5758 O O . ALA B 1 78 ? -23.891 7.027 -2.396 1 92.38 78 ALA B O 1
ATOM 5759 N N . CYS B 1 79 ? -22.125 7.262 -3.742 1 90.56 79 CYS B N 1
ATOM 5760 C CA . CYS B 1 79 ? -22.453 8.633 -4.137 1 90.56 79 CYS B CA 1
ATOM 5761 C C . CYS B 1 79 ? -23.672 8.656 -5.051 1 90.56 79 CYS B C 1
ATOM 5763 O O . CYS B 1 79 ? -24.25 9.719 -5.297 1 90.56 79 CYS B O 1
ATOM 5765 N N . ASN B 1 80 ? -24.109 7.492 -5.516 1 84.69 80 ASN B N 1
ATOM 5766 C CA . ASN B 1 80 ? -25.359 7.406 -6.258 1 84.69 80 ASN B CA 1
ATOM 5767 C C . ASN B 1 80 ? -26.562 7.547 -5.336 1 84.69 80 ASN B C 1
ATOM 5769 O O . ASN B 1 80 ? -27.656 7.902 -5.789 1 84.69 80 ASN B O 1
ATOM 5773 N N . PHE B 1 81 ? -26.266 7.367 -4.094 1 82.5 81 PHE B N 1
ATOM 5774 C CA . PHE B 1 81 ? -27.375 7.301 -3.15 1 82.5 81 PHE B CA 1
ATOM 5775 C C . PHE B 1 81 ? -27.422 8.547 -2.281 1 82.5 81 PHE B C 1
ATOM 5777 O O . PHE B 1 81 ? -28.484 8.914 -1.768 1 82.5 81 PHE B O 1
ATOM 5784 N N . CYS B 1 82 ? -26.297 9.047 -2.146 1 84.44 82 CYS B N 1
ATOM 5785 C CA . CYS B 1 82 ? -26.281 10.227 -1.286 1 84.44 82 CYS B CA 1
ATOM 5786 C C . CYS B 1 82 ? -25.094 11.125 -1.606 1 84.44 82 CYS B C 1
ATOM 5788 O O . CYS B 1 82 ? -24.078 10.648 -2.123 1 84.44 82 CYS B O 1
ATOM 5790 N N . MET B 1 83 ? -25.234 12.383 -1.438 1 81.06 83 MET B N 1
ATOM 5791 C CA . MET B 1 83 ? -24.172 13.398 -1.448 1 81.06 83 MET B CA 1
ATOM 5792 C C . MET B 1 83 ? -24.172 14.18 -0.141 1 81.06 83 MET B C 1
ATOM 5794 O O . MET B 1 83 ? -25.172 14.797 0.225 1 81.06 83 MET B O 1
ATOM 5798 N N . PRO B 1 84 ? -23 14.016 0.506 1 77.69 84 PRO B N 1
ATOM 5799 C CA . PRO B 1 84 ? -23 14.695 1.803 1 77.69 84 PRO B CA 1
ATOM 5800 C C . PRO B 1 84 ? -23.078 16.219 1.669 1 77.69 84 PRO B C 1
ATOM 5802 O O . PRO B 1 84 ? -22.453 16.797 0.77 1 77.69 84 PRO B O 1
ATOM 5805 N N . ASN B 1 85 ? -23.891 16.797 2.539 1 67.56 85 ASN B N 1
ATOM 5806 C CA . ASN B 1 85 ? -23.953 18.25 2.586 1 67.56 85 ASN B CA 1
ATOM 5807 C C . ASN B 1 85 ? -22.641 18.844 3.123 1 67.56 85 ASN B C 1
ATOM 5809 O O . ASN B 1 85 ? -22.141 19.828 2.592 1 67.56 85 ASN B O 1
ATOM 5813 N N . ALA B 1 86 ? -22.219 18.234 4.191 1 69.56 86 ALA B N 1
ATOM 5814 C CA . ALA B 1 86 ? -20.938 18.578 4.785 1 69.56 86 ALA B CA 1
ATOM 5815 C C . ALA B 1 86 ? -20.031 17.359 4.906 1 69.56 86 ALA B C 1
ATOM 5817 O O . ALA B 1 86 ? -20.484 16.266 5.223 1 69.56 86 ALA B O 1
ATOM 5818 N N . THR B 1 87 ? -18.797 17.672 4.664 1 64.75 87 THR B N 1
ATOM 5819 C CA . THR B 1 87 ? -17.906 16.531 4.656 1 64.75 87 THR B CA 1
ATOM 5820 C C . THR B 1 87 ? -17.062 16.484 5.926 1 64.75 87 THR B C 1
ATOM 5822 O O . THR B 1 87 ? -16.5 15.453 6.27 1 64.75 87 THR B O 1
ATOM 5825 N N . ASN B 1 88 ? -16.875 17.484 6.566 1 69.94 88 ASN B N 1
ATOM 5826 C CA . ASN B 1 88 ? -16.172 17.516 7.84 1 69.94 88 ASN B CA 1
ATOM 5827 C C . ASN B 1 88 ? -17.141 17.422 9.023 1 69.94 88 ASN B C 1
ATOM 5829 O O . ASN B 1 88 ? -17.297 18.391 9.773 1 69.94 88 ASN B O 1
ATOM 5833 N N . THR B 1 89 ? -17.625 16.203 9.227 1 77.69 89 THR B N 1
ATOM 5834 C CA . THR B 1 89 ? -18.703 16.016 10.188 1 77.69 89 THR B CA 1
ATOM 5835 C C . THR B 1 89 ? -18.203 15.352 11.461 1 77.69 89 THR B C 1
ATOM 5837 O O . THR B 1 89 ? -17.172 14.672 11.438 1 77.69 89 THR B O 1
ATOM 5840 N N . LEU B 1 90 ? -18.922 15.602 12.453 1 86.25 90 LEU B N 1
ATOM 5841 C CA . LEU B 1 90 ? -18.594 15.016 13.75 1 86.25 90 LEU B CA 1
ATOM 5842 C C . LEU B 1 90 ? -18.828 13.508 13.742 1 86.25 90 LEU B C 1
ATOM 5844 O O . LEU B 1 90 ? -18.125 12.773 14.438 1 86.25 90 LEU B O 1
ATOM 5848 N N . CYS B 1 91 ? -19.797 13.117 12.93 1 88.81 91 CYS B N 1
ATOM 5849 C CA . CYS B 1 91 ? -20.172 11.703 12.844 1 88.81 91 CYS B CA 1
ATOM 5850 C C . CYS B 1 91 ? -20.172 11.227 11.391 1 88.81 91 CYS B C 1
ATOM 5852 O O . CYS B 1 91 ? -20.266 12.039 10.469 1 88.81 91 CYS B O 1
ATOM 5854 N N . PRO B 1 92 ? -20.031 9.867 11.25 1 86.94 92 PRO B N 1
ATOM 5855 C CA . PRO B 1 92 ? -20.062 9.344 9.883 1 86.94 92 PRO B CA 1
ATOM 5856 C C . PRO B 1 92 ? -21.375 9.672 9.156 1 86.94 92 PRO B C 1
ATOM 5858 O O . PRO B 1 92 ? -22.406 9.836 9.789 1 86.94 92 PRO B O 1
ATOM 5861 N N . ASN B 1 93 ? -21.203 9.773 7.887 1 81.44 93 ASN B N 1
ATOM 5862 C CA . ASN B 1 93 ? -22.359 10.109 7.047 1 81.44 93 ASN B CA 1
ATOM 5863 C C . ASN B 1 93 ? -22.656 9 6.043 1 81.44 93 ASN B C 1
ATOM 5865 O O . ASN B 1 93 ? -22.438 7.82 6.328 1 81.44 93 ASN B O 1
ATOM 5869 N N . CYS B 1 94 ? -23.234 9.352 4.809 1 83.75 94 CYS B N 1
ATOM 5870 C CA . CYS B 1 94 ? -23.734 8.367 3.861 1 83.75 94 CYS B CA 1
ATOM 5871 C C . CYS B 1 94 ? -22.594 7.699 3.109 1 83.75 94 CYS B C 1
ATOM 5873 O O . CYS B 1 94 ? -22.828 7.016 2.109 1 83.75 94 CYS B O 1
ATOM 5875 N N . GLN B 1 95 ? -21.344 7.859 3.461 1 92.5 95 GLN B N 1
ATOM 5876 C CA . GLN B 1 95 ? -20.156 7.152 3.014 1 92.5 95 GLN B CA 1
ATOM 5877 C C . GLN B 1 95 ? -19.875 7.406 1.533 1 92.5 95 GLN B C 1
ATOM 5879 O O . GLN B 1 95 ? -19.344 6.543 0.839 1 92.5 95 GLN B O 1
ATOM 5884 N N . CYS B 1 96 ? -20.422 8.578 1.048 1 94.31 96 CYS B N 1
ATOM 5885 C CA . CYS B 1 96 ? -19.953 9.078 -0.24 1 94.31 96 CYS B CA 1
ATOM 5886 C C . CYS B 1 96 ? -18.703 9.938 -0.071 1 94.31 96 CYS B C 1
ATOM 5888 O O . CYS B 1 96 ? -18.688 10.867 0.734 1 94.31 96 CYS B O 1
ATOM 5890 N N . VAL B 1 97 ? -17.703 9.594 -0.798 1 95.31 97 VAL B N 1
ATOM 5891 C CA . VAL B 1 97 ? -16.484 10.375 -0.842 1 95.31 97 VAL B CA 1
ATOM 5892 C C . VAL B 1 97 ? -16.359 11.07 -2.197 1 95.31 97 VAL B C 1
ATOM 5894 O O . VAL B 1 97 ? -15.875 10.477 -3.162 1 95.31 97 VAL B O 1
ATOM 5897 N N . PRO B 1 98 ? -16.625 12.297 -2.262 1 94.62 98 PRO B N 1
ATOM 5898 C CA . PRO B 1 98 ? -16.703 12.953 -3.568 1 94.62 98 PRO B CA 1
ATOM 5899 C C . PRO B 1 98 ? -15.336 13.234 -4.172 1 94.62 98 PRO B C 1
ATOM 5901 O O . PRO B 1 98 ? -15.133 13.047 -5.371 1 94.62 98 PRO B O 1
ATOM 5904 N N . GLY B 1 99 ? -14.414 13.758 -3.363 1 94.38 99 GLY B N 1
ATOM 5905 C CA . GLY B 1 99 ? -13.156 14.227 -3.918 1 94.38 99 GLY B CA 1
ATOM 5906 C C . GLY B 1 99 ? -13.336 15.289 -4.988 1 94.38 99 GLY B C 1
ATOM 5907 O O . GLY B 1 99 ? -14.172 16.188 -4.852 1 94.38 99 GLY B O 1
ATOM 5908 N N . ASP B 1 100 ? -12.531 15.242 -5.992 1 94.62 100 ASP B N 1
ATOM 5909 C CA . ASP B 1 100 ? -12.68 16.172 -7.102 1 94.62 100 ASP B CA 1
ATOM 5910 C C . ASP B 1 100 ? -13.523 15.578 -8.219 1 94.62 100 ASP B C 1
ATOM 5912 O O . ASP B 1 100 ? -13.586 16.125 -9.32 1 94.62 100 ASP B O 1
ATOM 5916 N N . GLY B 1 101 ? -14.039 14.43 -7.98 1 92.44 101 GLY B N 1
ATOM 5917 C CA . GLY B 1 101 ? -14.883 13.75 -8.945 1 92.44 101 GLY B CA 1
ATOM 5918 C C . GLY B 1 101 ? -14.133 12.742 -9.789 1 92.44 101 GLY B C 1
ATOM 5919 O O . GLY B 1 101 ? -14.75 11.922 -10.477 1 92.44 101 GLY B O 1
ATOM 5920 N N . THR B 1 102 ? -12.828 12.773 -9.758 1 91.25 102 THR B N 1
ATOM 5921 C CA . THR B 1 102 ? -12.023 11.828 -10.523 1 91.25 102 THR B CA 1
ATOM 5922 C C . THR B 1 102 ? -12.234 10.398 -10.023 1 91.25 102 THR B C 1
ATOM 5924 O O . THR B 1 102 ? -12.273 10.164 -8.812 1 91.25 102 THR B O 1
ATOM 5927 N N . GLN B 1 103 ? -12.359 9.469 -10.969 1 91.44 103 GLN B N 1
ATOM 5928 C CA . GLN B 1 103 ? -12.547 8.07 -10.602 1 91.44 103 GLN B CA 1
ATOM 5929 C C . GLN B 1 103 ? -11.211 7.406 -10.266 1 91.44 103 GLN B C 1
ATOM 5931 O O . GLN B 1 103 ? -10.539 6.871 -11.148 1 91.44 103 GLN B O 1
ATOM 5936 N N . ARG B 1 104 ? -10.898 7.352 -9.047 1 94.81 104 ARG B N 1
ATOM 5937 C CA . ARG B 1 104 ? -9.695 6.715 -8.516 1 94.81 104 ARG B CA 1
ATOM 5938 C C . ARG B 1 104 ? -9.922 6.195 -7.105 1 94.81 104 ARG B C 1
ATOM 5940 O O . ARG B 1 104 ? -10.945 6.504 -6.484 1 94.81 104 ARG B O 1
ATOM 5947 N N . MET B 1 105 ? -9 5.406 -6.641 1 97.31 105 MET B N 1
ATOM 5948 C CA . MET B 1 105 ? -9.055 5 -5.242 1 97.31 105 MET B CA 1
ATOM 5949 C C . MET B 1 105 ? -8.445 6.066 -4.34 1 97.31 105 MET B C 1
ATOM 5951 O O . MET B 1 105 ? -7.562 6.816 -4.762 1 97.31 105 MET B O 1
ATOM 5955 N N . ALA B 1 106 ? -8.961 6.188 -3.166 1 98 106 ALA B N 1
ATOM 5956 C CA . ALA B 1 106 ? -8.438 6.988 -2.064 1 98 106 ALA B CA 1
ATOM 5957 C C . ALA B 1 106 ? -8.242 6.137 -0.812 1 98 106 ALA B C 1
ATOM 5959 O O . ALA B 1 106 ? -8.602 4.957 -0.795 1 98 106 ALA B O 1
ATOM 5960 N N . LEU B 1 107 ? -7.527 6.609 0.123 1 98.62 107 LEU B N 1
ATOM 5961 C CA . LEU B 1 107 ? -7.562 6.098 1.489 1 98.62 107 LEU B CA 1
ATOM 5962 C C . LEU B 1 107 ? -8.5 6.934 2.357 1 98.62 107 LEU B C 1
ATOM 5964 O O . LEU B 1 107 ? -8.477 8.164 2.295 1 98.62 107 LEU B O 1
ATOM 5968 N N . THR B 1 108 ? -9.359 6.246 3.082 1 97.56 108 THR B N 1
ATOM 5969 C CA . THR B 1 108 ? -10.352 6.973 3.867 1 97.56 108 THR B CA 1
ATOM 5970 C C . THR B 1 108 ? -10.32 6.523 5.324 1 97.56 108 THR B C 1
ATOM 5972 O O . THR B 1 108 ? -9.836 5.438 5.637 1 97.56 108 THR B O 1
ATOM 5975 N N . VAL B 1 109 ? -10.688 7.344 6.148 1 97.69 109 VAL B N 1
ATOM 5976 C CA . VAL B 1 109 ? -10.992 7.02 7.539 1 97.69 109 VAL B CA 1
ATOM 5977 C C . VAL B 1 109 ? -12.5 7.129 7.781 1 97.69 109 VAL B C 1
ATOM 5979 O O . VAL B 1 109 ? -13.07 8.211 7.672 1 97.69 109 VAL B O 1
ATOM 5982 N N . ASN B 1 110 ? -13.133 5.992 8.062 1 96.25 110 ASN B N 1
ATOM 5983 C CA . ASN B 1 110 ? -14.578 5.867 8.227 1 96.25 110 ASN B CA 1
ATOM 5984 C C . ASN B 1 110 ? -15.32 6.188 6.938 1 96.25 110 ASN B C 1
ATOM 5986 O O . ASN B 1 110 ? -16.406 6.773 6.969 1 96.25 110 ASN B O 1
ATOM 5990 N N . ARG B 1 111 ? -14.672 5.965 5.789 1 95.31 111 ARG B N 1
ATOM 5991 C CA . ARG B 1 111 ? -15.188 6.254 4.457 1 95.31 111 ARG B CA 1
ATOM 5992 C C . ARG B 1 111 ? -15.547 7.73 4.32 1 95.31 111 ARG B C 1
ATOM 5994 O O . ARG B 1 111 ? -16.594 8.07 3.76 1 95.31 111 ARG B O 1
ATOM 6001 N N . MET B 1 112 ? -14.625 8.539 4.934 1 95 112 MET B N 1
ATOM 6002 C CA . MET B 1 112 ? -14.75 9.992 4.883 1 95 112 MET B CA 1
ATOM 6003 C C . MET B 1 112 ? -13.438 10.633 4.441 1 95 112 MET B C 1
ATOM 6005 O O . MET B 1 112 ? -12.359 10.148 4.789 1 95 112 MET B O 1
ATOM 6009 N N . ILE B 1 113 ? -13.547 11.773 3.688 1 95.69 113 ILE B N 1
ATOM 6010 C CA . ILE B 1 113 ? -12.461 12.711 3.43 1 95.69 113 ILE B CA 1
ATOM 6011 C C . ILE B 1 113 ? -12.977 14.141 3.562 1 95.69 113 ILE B C 1
ATOM 6013 O O . ILE B 1 113 ? -13.906 14.539 2.863 1 95.69 113 ILE B O 1
ATOM 6017 N N . PRO B 1 114 ? -12.344 14.961 4.41 1 96.31 114 PRO B N 1
ATOM 6018 C CA . PRO B 1 114 ? -11.383 14.516 5.418 1 96.31 114 PRO B CA 1
ATOM 6019 C C . PRO B 1 114 ? -11.953 13.453 6.355 1 96.31 114 PRO B C 1
ATOM 6021 O O . PRO B 1 114 ? -13.164 13.195 6.332 1 96.31 114 PRO B O 1
ATOM 6024 N N . GLY B 1 115 ? -11.062 12.797 7.047 1 96.38 115 GLY B N 1
ATOM 6025 C CA . GLY B 1 115 ? -11.516 11.906 8.102 1 96.38 115 GLY B CA 1
ATOM 6026 C C . GLY B 1 115 ? -12.227 12.625 9.227 1 96.38 115 GLY B C 1
ATOM 6027 O O . GLY B 1 115 ? -12.422 13.844 9.172 1 96.38 115 GLY B O 1
ATOM 6028 N N . PRO B 1 116 ? -12.562 11.898 10.281 1 95.06 116 PRO B N 1
ATOM 6029 C CA . PRO B 1 116 ? -13.328 12.492 11.391 1 95.06 116 PRO B CA 1
ATOM 6030 C C . PRO B 1 116 ? -12.594 13.648 12.055 1 95.06 116 PRO B C 1
ATOM 6032 O O . PRO B 1 116 ? -11.383 13.57 12.289 1 95.06 116 PRO B O 1
ATOM 6035 N N . THR B 1 117 ? -13.383 14.703 12.289 1 96.19 117 THR B N 1
ATOM 6036 C CA . THR B 1 117 ? -12.836 15.789 13.094 1 96.19 117 THR B CA 1
ATOM 6037 C C . THR B 1 117 ? -12.82 15.414 14.57 1 96.19 117 THR B C 1
ATOM 6039 O O . THR B 1 117 ? -13.727 14.742 15.062 1 96.19 117 THR B O 1
ATOM 6042 N N . ILE B 1 118 ? -11.805 15.719 15.234 1 97.69 118 ILE B N 1
ATOM 6043 C CA . ILE B 1 118 ? -11.727 15.594 16.688 1 97.69 118 ILE B CA 1
ATOM 6044 C C . ILE B 1 118 ? -11.844 16.984 17.328 1 97.69 118 ILE B C 1
ATOM 6046 O O . ILE B 1 118 ? -11.016 17.859 17.062 1 97.69 118 ILE B O 1
ATOM 6050 N N . GLN B 1 119 ? -12.859 17.203 18.078 1 97.75 119 GLN B N 1
ATOM 6051 C CA . GLN B 1 119 ? -13.07 18.453 18.797 1 97.75 119 GLN B CA 1
ATOM 6052 C C . GLN B 1 119 ? -13.32 18.188 20.281 1 97.75 119 GLN B C 1
ATOM 6054 O O . GLN B 1 119 ? -14.297 17.547 20.641 1 97.75 119 GLN B O 1
ATOM 6059 N N . VAL B 1 120 ? -12.422 18.703 21.078 1 98.31 120 VAL B N 1
ATOM 6060 C CA . VAL B 1 120 ? -12.453 18.406 22.5 1 98.31 120 VAL B CA 1
ATOM 6061 C C . VAL B 1 120 ? -12.094 19.672 23.297 1 98.31 120 VAL B C 1
ATOM 6063 O O . VAL B 1 120 ? -11.867 20.734 22.719 1 98.31 120 VAL B O 1
ATOM 6066 N N . CYS B 1 121 ? -12.18 19.547 24.641 1 97.69 121 CYS B N 1
ATOM 6067 C CA . CYS B 1 121 ? -11.742 20.609 25.547 1 97.69 121 CYS B CA 1
ATOM 6068 C C . CYS B 1 121 ? -10.391 20.266 26.172 1 97.69 121 CYS B C 1
ATOM 6070 O O . CYS B 1 121 ? -10.062 19.094 26.344 1 97.69 121 CYS B O 1
ATOM 6072 N N . LYS B 1 122 ? -9.586 21.297 26.422 1 97.12 122 LYS B N 1
ATOM 6073 C CA . LYS B 1 122 ? -8.352 21.094 27.156 1 97.12 122 LYS B CA 1
ATOM 6074 C C . LYS B 1 122 ? -8.594 20.281 28.422 1 97.12 122 LYS B C 1
ATOM 6076 O O . LYS B 1 122 ? -9.516 20.562 29.188 1 97.12 122 LYS B O 1
ATOM 6081 N N . GLY B 1 123 ? -7.785 19.25 28.547 1 95.5 123 GLY B N 1
ATOM 6082 C CA . GLY B 1 123 ? -7.926 18.391 29.719 1 95.5 123 GLY B CA 1
ATOM 6083 C C . GLY B 1 123 ? -8.711 17.125 29.453 1 95.5 123 GLY B C 1
ATOM 6084 O O . GLY B 1 123 ? -8.672 16.188 30.25 1 95.5 123 GLY B O 1
ATOM 6085 N N . ASP B 1 124 ? -9.445 17.078 28.359 1 97.38 124 ASP B N 1
ATOM 6086 C CA . ASP B 1 124 ? -10.133 15.844 27.984 1 97.38 124 ASP B CA 1
ATOM 6087 C C . ASP B 1 124 ? -9.141 14.719 27.719 1 97.38 124 ASP B C 1
ATOM 6089 O O . ASP B 1 124 ? -7.992 14.969 27.344 1 97.38 124 ASP B O 1
ATOM 6093 N N . TYR B 1 125 ? -9.547 13.508 28.016 1 97.44 125 TYR B N 1
ATOM 6094 C CA . TYR B 1 125 ? -8.805 12.305 27.641 1 97.44 125 TYR B CA 1
ATOM 6095 C C . TYR B 1 125 ? -9.281 11.766 26.297 1 97.44 125 TYR B C 1
ATOM 6097 O O . TYR B 1 125 ? -10.453 11.406 26.141 1 97.44 125 TYR B O 1
ATOM 6105 N N . VAL B 1 126 ? -8.398 11.727 25.328 1 98.12 126 VAL B N 1
ATOM 6106 C CA . VAL B 1 126 ? -8.75 11.32 23.969 1 98.12 126 VAL B CA 1
ATOM 6107 C C . VAL B 1 126 ? -8.367 9.859 23.75 1 98.12 126 VAL B C 1
ATOM 6109 O O . VAL B 1 126 ? -7.223 9.469 24 1 98.12 126 VAL B O 1
ATOM 6112 N N . VAL B 1 127 ? -9.281 9.055 23.344 1 98.19 127 VAL B N 1
ATOM 6113 C CA . VAL B 1 127 ? -9.07 7.652 23.016 1 98.19 127 VAL B CA 1
ATOM 6114 C C . VAL B 1 127 ? -9.453 7.402 21.562 1 98.19 127 VAL B C 1
ATOM 6116 O O . VAL B 1 127 ? -10.594 7.652 21.156 1 98.19 127 VAL B O 1
ATOM 6119 N N . VAL B 1 128 ? -8.539 6.93 20.734 1 98.5 128 VAL B N 1
ATOM 6120 C CA . VAL B 1 128 ? -8.812 6.645 19.328 1 98.5 128 VAL B CA 1
ATOM 6121 C C . VAL B 1 128 ? -8.406 5.207 19.016 1 98.5 128 VAL B C 1
ATOM 6123 O O . VAL B 1 128 ? -7.223 4.867 19.047 1 98.5 128 VAL B O 1
ATOM 6126 N N . ASP B 1 129 ? -9.328 4.336 18.703 1 98.56 129 ASP B N 1
ATOM 6127 C CA . ASP B 1 129 ? -9.047 3.025 18.125 1 98.56 129 ASP B CA 1
ATOM 6128 C C . ASP B 1 129 ? -8.875 3.115 16.609 1 98.56 129 ASP B C 1
ATOM 6130 O O . ASP B 1 129 ? -9.812 3.482 15.891 1 98.56 129 ASP B O 1
ATOM 6134 N N . VAL B 1 130 ? -7.707 2.814 16.156 1 98.81 130 VAL B N 1
ATOM 6135 C CA . VAL B 1 130 ? -7.438 2.805 14.719 1 98.81 130 VAL B CA 1
ATOM 6136 C C . VAL B 1 130 ? -7.43 1.368 14.203 1 98.81 130 VAL B C 1
ATOM 6138 O O . VAL B 1 130 ? -6.543 0.585 14.547 1 98.81 130 VAL B O 1
ATOM 6141 N N . GLN B 1 131 ? -8.391 1.054 13.422 1 98.19 131 GLN B N 1
ATOM 6142 C CA . GLN B 1 131 ? -8.484 -0.25 12.766 1 98.19 131 GLN B CA 1
ATOM 6143 C C . GLN B 1 131 ? -7.996 -0.178 11.32 1 98.19 131 GLN B C 1
ATOM 6145 O O . GLN B 1 131 ? -8.539 0.577 10.516 1 98.19 131 GLN B O 1
ATOM 6150 N N . ASN B 1 132 ? -6.992 -0.946 11.016 1 98.5 132 ASN B N 1
ATOM 6151 C CA . ASN B 1 132 ? -6.418 -0.957 9.672 1 98.5 132 ASN B CA 1
ATOM 6152 C C . ASN B 1 132 ? -7.043 -2.047 8.805 1 98.5 132 ASN B C 1
ATOM 6154 O O . ASN B 1 132 ? -6.684 -3.221 8.922 1 98.5 132 ASN B O 1
ATOM 6158 N N . LEU B 1 133 ? -7.898 -1.658 7.883 1 97.69 133 LEU B N 1
ATOM 6159 C CA . LEU B 1 133 ? -8.547 -2.609 6.988 1 97.69 133 LEU B CA 1
ATOM 6160 C C . LEU B 1 133 ? -7.961 -2.523 5.582 1 97.69 133 LEU B C 1
ATOM 6162 O O . LEU B 1 133 ? -8.539 -3.051 4.629 1 97.69 133 LEU B O 1
ATOM 6166 N N . LEU B 1 134 ? -6.879 -1.788 5.453 1 97.94 134 LEU B N 1
ATOM 6167 C CA . LEU B 1 134 ? -6.141 -1.869 4.199 1 97.94 134 LEU B CA 1
ATOM 6168 C C . LEU B 1 134 ? -5.66 -3.293 3.941 1 97.94 134 LEU B C 1
ATOM 6170 O O . LEU B 1 134 ? -5.609 -4.113 4.863 1 97.94 134 LEU B O 1
ATOM 6174 N N . LYS B 1 135 ? -5.293 -3.566 2.695 1 97.62 135 LYS B N 1
ATOM 6175 C CA . LYS B 1 135 ? -5.031 -4.965 2.369 1 97.62 135 LYS B CA 1
ATOM 6176 C C . LYS B 1 135 ? -3.541 -5.273 2.438 1 97.62 135 LYS B C 1
ATOM 6178 O O . LYS B 1 135 ? -3.146 -6.441 2.51 1 97.62 135 LYS B O 1
ATOM 6183 N N . SER B 1 136 ? -2.711 -4.266 2.412 1 97.94 136 SER B N 1
ATOM 6184 C CA . SER B 1 136 ? -1.278 -4.508 2.535 1 97.94 136 SER B CA 1
ATOM 6185 C C . SER B 1 136 ? -0.598 -3.396 3.33 1 97.94 136 SER B C 1
ATOM 6187 O O . SER B 1 136 ? 0.39 -3.641 4.027 1 97.94 136 SER B O 1
ATOM 6189 N N . ASP B 1 137 ? -1.08 -2.178 3.33 1 98.44 137 ASP B N 1
ATOM 6190 C CA . ASP B 1 137 ? -0.429 -1.002 3.898 1 98.44 137 ASP B CA 1
ATOM 6191 C C . ASP B 1 137 ? -0.501 -1.019 5.422 1 98.44 137 ASP B C 1
ATOM 6193 O O . ASP B 1 137 ? -1.565 -1.259 5.996 1 98.44 137 ASP B O 1
ATOM 6197 N N . SER B 1 138 ? 0.619 -0.827 6 1 98.5 138 SER B N 1
ATOM 6198 C CA . SER B 1 138 ? 0.625 -0.433 7.406 1 98.5 138 SER B CA 1
ATOM 6199 C C . SER B 1 138 ? 0.42 1.07 7.559 1 98.5 138 SER B C 1
ATOM 6201 O O . SER B 1 138 ? 0.529 1.819 6.586 1 98.5 138 SER B O 1
ATOM 6203 N N . VAL B 1 139 ? 0.07 1.502 8.758 1 98.69 139 VAL B N 1
ATOM 6204 C CA . VAL B 1 139 ? -0.251 2.916 8.93 1 98.69 139 VAL B CA 1
ATOM 6205 C C . VAL B 1 139 ? 0.066 3.354 10.352 1 98.69 139 VAL B C 1
ATOM 6207 O O . VAL B 1 139 ? 0.076 2.533 11.273 1 98.69 139 VAL B O 1
ATOM 6210 N N . THR B 1 140 ? 0.451 4.559 10.539 1 98.75 140 THR B N 1
ATOM 6211 C CA . THR B 1 140 ? 0.439 5.234 11.828 1 98.75 140 THR B CA 1
ATOM 6212 C C . THR B 1 140 ? -0.288 6.574 11.734 1 98.75 140 THR B C 1
ATOM 6214 O O . THR B 1 140 ? -0.486 7.098 10.633 1 98.75 140 THR B O 1
ATOM 6217 N N . VAL B 1 141 ? -0.748 7.074 12.867 1 98.88 141 VAL B N 1
ATOM 6218 C CA . VAL B 1 141 ? -1.406 8.375 12.914 1 98.88 141 VAL B CA 1
ATOM 6219 C C . VAL B 1 141 ? -0.615 9.328 13.812 1 98.88 141 VAL B C 1
ATOM 6221 O O . VAL B 1 141 ? -0.377 9.031 14.984 1 98.88 141 VAL B O 1
ATOM 6224 N N . HIS B 1 142 ? -0.219 10.367 13.227 1 98.81 142 HIS B N 1
ATOM 6225 C CA . HIS B 1 142 ? 0.442 11.445 13.953 1 98.81 142 HIS B CA 1
ATOM 6226 C C . HIS B 1 142 ? -0.548 12.547 14.336 1 98.81 142 HIS B C 1
ATOM 6228 O O . HIS B 1 142 ? -1.396 12.93 13.523 1 98.81 142 HIS B O 1
ATOM 6234 N N . TRP B 1 143 ? -0.399 12.992 15.547 1 98.75 143 TRP B N 1
ATOM 6235 C CA . TRP B 1 143 ? -1.24 14.055 16.094 1 98.75 143 TRP B CA 1
ATOM 6236 C C . TRP B 1 143 ? -0.523 15.398 16.047 1 98.75 143 TRP B C 1
ATOM 6238 O O . TRP B 1 143 ? -0.046 15.891 17.078 1 98.75 143 TRP B O 1
ATOM 6248 N N . HIS B 1 144 ? -0.573 15.953 14.906 1 98.62 144 HIS B N 1
ATOM 6249 C CA . HIS B 1 144 ? 0.2 17.141 14.531 1 98.62 144 HIS B CA 1
ATOM 6250 C C . HIS B 1 144 ? -0.181 18.344 15.391 1 98.62 144 HIS B C 1
ATOM 6252 O O . HIS B 1 144 ? -1.309 18.828 15.312 1 98.62 144 HIS B O 1
ATOM 6258 N N . GLY B 1 145 ? 0.708 18.812 16.156 1 98.25 145 GLY B N 1
ATOM 6259 C CA . GLY B 1 145 ? 0.486 19.953 17.016 1 98.25 145 GLY B CA 1
ATOM 6260 C C . GLY B 1 145 ? 0.253 19.578 18.469 1 98.25 145 GLY B C 1
ATOM 6261 O O . GLY B 1 145 ? 0.358 20.406 19.375 1 98.25 145 GLY B O 1
ATOM 6262 N N . ILE B 1 146 ? -0.118 18.328 18.703 1 98.56 146 ILE B N 1
ATOM 6263 C CA . ILE B 1 146 ? -0.24 17.828 20.062 1 98.56 146 ILE B CA 1
ATOM 6264 C C . ILE B 1 146 ? 1.141 17.469 20.609 1 98.56 146 ILE B C 1
ATOM 6266 O O . ILE B 1 146 ? 1.896 16.734 19.969 1 98.56 146 ILE B O 1
ATOM 6270 N N . LEU B 1 147 ? 1.481 17.906 21.781 1 98.12 147 LEU B N 1
ATOM 6271 C CA . LEU B 1 147 ? 2.861 17.875 22.25 1 98.12 147 LEU B CA 1
ATOM 6272 C C . LEU B 1 147 ? 3.186 16.516 22.875 1 98.12 147 LEU B C 1
ATOM 6274 O O . LEU B 1 147 ? 4.355 16.172 23.047 1 98.12 147 LEU B O 1
ATOM 6278 N N . GLN B 1 148 ? 2.16 15.727 23.281 1 97.75 148 GLN B N 1
ATOM 6279 C CA . GLN B 1 148 ? 2.309 14.367 23.781 1 97.75 148 GLN B CA 1
ATOM 6280 C C . GLN B 1 148 ? 3.188 14.328 25.031 1 97.75 148 GLN B C 1
ATOM 6282 O O . GLN B 1 148 ? 4.023 13.438 25.172 1 97.75 148 GLN B O 1
ATOM 6287 N N . HIS B 1 149 ? 3.105 15.336 25.891 1 96.56 149 HIS B N 1
ATOM 6288 C CA . HIS B 1 149 ? 3.805 15.258 27.172 1 96.56 149 HIS B CA 1
ATOM 6289 C C . HIS B 1 149 ? 3.41 14.008 27.938 1 96.56 149 HIS B C 1
ATOM 6291 O O . HIS B 1 149 ? 2.23 13.797 28.234 1 96.56 149 HIS B O 1
ATOM 6297 N N . GLY B 1 150 ? 4.391 13.156 28.203 1 95.25 150 GLY B N 1
ATOM 6298 C CA . GLY B 1 150 ? 4.156 11.945 28.969 1 95.25 150 GLY B CA 1
ATOM 6299 C C . GLY B 1 150 ? 3.699 10.781 28.109 1 95.25 150 GLY B C 1
ATOM 6300 O O . GLY B 1 150 ? 3.52 9.672 28.625 1 95.25 150 GLY B O 1
ATOM 6301 N N . SER B 1 151 ? 3.502 10.969 26.859 1 96.5 151 SER B N 1
ATOM 6302 C CA . SER B 1 151 ? 2.996 9.922 25.969 1 96.5 151 SER B CA 1
ATOM 6303 C C . SER B 1 151 ? 3.691 9.961 24.609 1 96.5 151 SER B C 1
ATOM 6305 O O . SER B 1 151 ? 3.037 9.867 23.578 1 96.5 151 SER B O 1
ATOM 6307 N N . ALA B 1 152 ? 5.004 10.094 24.625 1 97.5 152 ALA B N 1
ATOM 6308 C CA . ALA B 1 152 ? 5.773 10.188 23.391 1 97.5 152 ALA B CA 1
ATOM 6309 C C . ALA B 1 152 ? 5.551 8.953 22.516 1 97.5 152 ALA B C 1
ATOM 6311 O O . ALA B 1 152 ? 5.609 9.039 21.281 1 97.5 152 ALA B O 1
ATOM 6312 N N . HIS B 1 153 ? 5.234 7.785 23.125 1 97.75 153 HIS B N 1
ATOM 6313 C CA . HIS B 1 153 ? 5.016 6.539 22.406 1 97.75 153 HIS B CA 1
ATOM 6314 C C . HIS B 1 153 ? 3.734 6.598 21.578 1 97.75 153 HIS B C 1
ATOM 6316 O O . HIS B 1 153 ? 3.502 5.742 20.719 1 97.75 153 HIS B O 1
ATOM 6322 N N . TYR B 1 154 ? 2.914 7.664 21.734 1 98.12 154 TYR B N 1
ATOM 6323 C CA . TYR B 1 154 ? 1.68 7.832 20.969 1 98.12 154 TYR B CA 1
ATOM 6324 C C . TYR B 1 154 ? 1.812 8.961 19.953 1 98.12 154 TYR B C 1
ATOM 6326 O O . TYR B 1 154 ? 0.815 9.406 19.391 1 98.12 154 TYR B O 1
ATOM 6334 N N . ASP B 1 155 ? 3.047 9.422 19.703 1 98.31 155 ASP B N 1
ATOM 6335 C CA . ASP B 1 155 ? 3.254 10.5 18.734 1 98.31 155 ASP B CA 1
ATOM 6336 C C . ASP B 1 155 ? 2.916 10.039 17.312 1 98.31 155 ASP B C 1
ATOM 6338 O O . ASP B 1 155 ? 2.564 10.852 16.469 1 98.31 155 ASP B O 1
ATOM 6342 N N . GLY B 1 156 ? 3.105 8.766 17.031 1 98.5 156 GLY B N 1
ATOM 6343 C CA . GLY B 1 156 ? 2.605 8.195 15.789 1 98.5 156 GLY B CA 1
ATOM 6344 C C . GLY B 1 156 ? 3.621 8.234 14.664 1 98.5 156 GLY B C 1
ATOM 6345 O O . GLY B 1 156 ? 3.254 8.344 13.492 1 98.5 156 GLY B O 1
ATOM 6346 N N . VAL B 1 157 ? 4.949 8.219 14.898 1 98.25 157 VAL B N 1
ATOM 6347 C CA . VAL B 1 157 ? 5.973 8.164 13.859 1 98.25 157 VAL B CA 1
ATOM 6348 C C . VAL B 1 157 ? 6.43 6.723 13.656 1 98.25 157 VAL B C 1
ATOM 6350 O O . VAL B 1 157 ? 6.969 6.102 14.57 1 98.25 157 VAL B O 1
ATOM 6353 N N . PRO B 1 158 ? 6.238 6.152 12.43 1 98.12 158 PRO B N 1
ATOM 6354 C CA . PRO B 1 158 ? 6.625 4.758 12.211 1 98.12 158 PRO B CA 1
ATOM 6355 C C . PRO B 1 158 ? 8.125 4.523 12.406 1 98.12 158 PRO B C 1
ATOM 6357 O O . PRO B 1 158 ? 8.945 5.254 11.852 1 98.12 158 PRO B O 1
ATOM 6360 N N . HIS B 1 159 ? 8.453 3.51 13.242 1 97.38 159 HIS B N 1
ATOM 6361 C CA . HIS B 1 159 ? 9.805 3.027 13.484 1 97.38 159 HIS B CA 1
ATOM 6362 C C . HIS B 1 159 ? 10.625 4.051 14.266 1 97.38 159 HIS B C 1
ATOM 6364 O O . HIS B 1 159 ? 11.852 3.967 14.305 1 97.38 159 HIS B O 1
ATOM 6370 N N . LEU B 1 160 ? 9.984 5.062 14.805 1 97.75 160 LEU B N 1
ATOM 6371 C CA . LEU B 1 160 ? 10.641 5.988 15.727 1 97.75 160 LEU B CA 1
ATOM 6372 C C . LEU B 1 160 ? 9.992 5.934 17.109 1 97.75 160 LEU B C 1
ATOM 6374 O O . LEU B 1 160 ? 10.672 5.711 18.109 1 97.75 160 LEU B O 1
ATOM 6378 N N . THR B 1 161 ? 8.68 6.137 17.125 1 97.94 161 THR B N 1
ATOM 6379 C CA . THR B 1 161 ? 7.98 6.129 18.406 1 97.94 161 THR B CA 1
ATOM 6380 C C . THR B 1 161 ? 7.121 4.875 18.547 1 97.94 161 THR B C 1
ATOM 6382 O O . THR B 1 161 ? 6.73 4.508 19.656 1 97.94 161 THR B O 1
ATOM 6385 N N . GLN B 1 162 ? 6.816 4.238 17.438 1 98 162 GLN B N 1
ATOM 6386 C CA . GLN B 1 162 ? 6.008 3.021 17.453 1 98 162 GLN B CA 1
ATOM 6387 C C . GLN B 1 162 ? 6.234 2.195 16.203 1 98 162 GLN B C 1
ATOM 6389 O O . GLN B 1 162 ? 6.734 2.707 15.195 1 98 162 GLN B O 1
ATOM 6394 N N . CYS B 1 163 ? 5.883 0.917 16.266 1 97.88 163 CYS B N 1
ATOM 6395 C CA . CYS B 1 163 ? 5.711 0.102 15.07 1 97.88 163 CYS B CA 1
ATOM 6396 C C . CYS B 1 163 ? 4.422 0.463 14.344 1 97.88 163 CYS B C 1
ATOM 6398 O O . CYS B 1 163 ? 3.42 0.802 14.977 1 97.88 163 CYS B O 1
ATOM 6400 N N . PRO B 1 164 ? 4.434 0.426 13.047 1 98.31 164 PRO B N 1
ATOM 6401 C CA . PRO B 1 164 ? 3.184 0.707 12.328 1 98.31 164 PRO B CA 1
ATOM 6402 C C . PRO B 1 164 ? 2.076 -0.288 12.672 1 98.31 164 PRO B C 1
ATOM 6404 O O . PRO B 1 164 ? 2.359 -1.434 13.031 1 98.31 164 PRO B O 1
ATOM 6407 N N . ILE B 1 165 ? 0.873 0.166 12.547 1 98.69 165 ILE B N 1
ATOM 6408 C CA . ILE B 1 165 ? -0.306 -0.678 12.719 1 98.69 165 ILE B CA 1
ATOM 6409 C C . ILE B 1 165 ? -0.463 -1.595 11.508 1 98.69 165 ILE B C 1
ATOM 6411 O O . ILE B 1 165 ? -0.674 -1.123 10.391 1 98.69 165 ILE B O 1
ATOM 6415 N N . MET B 1 166 ? -0.394 -2.861 11.727 1 97.62 166 MET B N 1
ATOM 6416 C CA . MET B 1 166 ? -0.439 -3.863 10.664 1 97.62 166 MET B CA 1
ATOM 6417 C C . MET B 1 166 ? -1.86 -4.035 10.141 1 97.62 166 MET B C 1
ATOM 6419 O O . MET B 1 166 ? -2.826 -3.73 10.844 1 97.62 166 MET B O 1
ATOM 6423 N N . ILE B 1 167 ? -1.973 -4.52 8.922 1 97.31 167 ILE B N 1
ATOM 6424 C CA . ILE B 1 167 ? -3.285 -4.844 8.375 1 97.31 167 ILE B CA 1
ATOM 6425 C C . ILE B 1 167 ? -4.016 -5.797 9.32 1 97.31 167 ILE B C 1
ATOM 6427 O O . ILE B 1 167 ? -3.389 -6.617 9.992 1 97.31 167 ILE B O 1
ATOM 6431 N N . HIS B 1 168 ? -5.309 -5.633 9.453 1 95.5 168 HIS B N 1
ATOM 6432 C CA . HIS B 1 168 ? -6.219 -6.441 10.25 1 95.5 168 HIS B CA 1
ATOM 6433 C C . HIS B 1 168 ? -6.102 -6.102 11.734 1 95.5 168 HIS B C 1
ATOM 6435 O O . HIS B 1 168 ? -6.879 -6.598 12.555 1 95.5 168 HIS B O 1
ATOM 6441 N N . ASP B 1 169 ? -5.148 -5.199 12.125 1 97.56 169 ASP B N 1
ATOM 6442 C CA . ASP B 1 169 ? -4.949 -4.887 13.539 1 97.56 169 ASP B CA 1
ATOM 6443 C C . ASP B 1 169 ? -5.719 -3.627 13.938 1 97.56 169 ASP B C 1
ATOM 6445 O O . ASP B 1 169 ? -6.039 -2.797 13.086 1 97.56 169 ASP B O 1
ATOM 6449 N N . THR B 1 170 ? -6.039 -3.572 15.18 1 98 170 THR B N 1
ATOM 6450 C CA . THR B 1 170 ? -6.5 -2.35 15.828 1 98 170 THR B CA 1
ATOM 6451 C C . THR B 1 170 ? -5.484 -1.862 16.859 1 98 170 THR B C 1
ATOM 6453 O O . THR B 1 170 ? -4.965 -2.654 17.641 1 98 170 THR B O 1
ATOM 6456 N N . PHE B 1 171 ? -5.113 -0.708 16.812 1 98.75 171 PHE B N 1
ATOM 6457 C CA . PHE B 1 171 ? -4.234 -0.053 17.766 1 98.75 171 PHE B CA 1
ATOM 6458 C C . PHE B 1 171 ? -4.965 1.078 18.484 1 98.75 171 PHE B C 1
ATOM 6460 O O . PHE B 1 171 ? -5.582 1.931 17.844 1 98.75 171 PHE B O 1
ATOM 6467 N N . ARG B 1 172 ? -4.926 1.104 19.844 1 98.38 172 ARG B N 1
ATOM 6468 C CA . ARG B 1 172 ? -5.566 2.15 20.625 1 98.38 172 ARG B CA 1
ATOM 6469 C C . ARG B 1 172 ? -4.562 3.225 21.031 1 98.38 172 ARG B C 1
ATOM 6471 O O . ARG B 1 172 ? -3.602 2.943 21.75 1 98.38 172 ARG B O 1
ATOM 6478 N N . TYR B 1 173 ? -4.762 4.445 20.5 1 98.5 173 TYR B N 1
ATOM 6479 C CA . TYR B 1 173 ? -4.117 5.633 21.047 1 98.5 173 TYR B CA 1
ATOM 6480 C C . TYR B 1 173 ? -4.902 6.18 22.234 1 98.5 173 TYR B C 1
ATOM 6482 O O . TYR B 1 173 ? -6.133 6.211 22.219 1 98.5 173 TYR B O 1
ATOM 6490 N N . GLN B 1 174 ? -4.246 6.641 23.266 1 97.06 174 GLN B N 1
ATOM 6491 C CA . GLN B 1 174 ? -4.922 7.324 24.359 1 97.06 174 GLN B CA 1
ATOM 6492 C C . GLN B 1 174 ? -3.98 8.305 25.062 1 97.06 174 GLN B C 1
ATOM 6494 O O . GLN B 1 174 ? -2.852 7.949 25.406 1 97.06 174 GLN B O 1
ATOM 6499 N N . PHE B 1 175 ? -4.371 9.523 25.203 1 97.12 175 PHE B N 1
ATOM 6500 C CA . PHE B 1 175 ? -3.57 10.594 25.781 1 97.12 175 PHE B CA 1
ATOM 6501 C C . PHE B 1 175 ? -4.449 11.766 26.188 1 97.12 175 PHE B C 1
ATOM 6503 O O . PHE B 1 175 ? -5.613 11.852 25.781 1 97.12 175 PHE B O 1
ATOM 6510 N N . PHE B 1 176 ? -3.914 12.719 26.906 1 96.38 176 PHE B N 1
ATOM 6511 C CA . PHE B 1 176 ? -4.625 13.922 27.328 1 96.38 176 PHE B CA 1
ATOM 6512 C C . PHE B 1 176 ? -4.453 15.039 26.312 1 96.38 176 PHE B C 1
ATOM 6514 O O . PHE B 1 176 ? -3.361 15.234 25.781 1 96.38 176 PHE B O 1
ATOM 6521 N N . ALA B 1 177 ? -5.559 15.695 26.031 1 96.81 177 ALA B N 1
ATOM 6522 C CA . ALA B 1 177 ? -5.473 16.938 25.266 1 96.81 177 ALA B CA 1
ATOM 6523 C C . ALA B 1 177 ? -5.047 18.094 26.172 1 96.81 177 ALA B C 1
ATOM 6525 O O . ALA B 1 177 ? -5.891 18.859 26.641 1 96.81 177 ALA B O 1
ATOM 6526 N N . ASN B 1 178 ? -3.729 18.297 26.203 1 93.94 178 ASN B N 1
ATOM 6527 C CA . ASN B 1 178 ? -3.256 19.219 27.234 1 93.94 178 ASN B CA 1
ATOM 6528 C C . ASN B 1 178 ? -2.812 20.547 26.641 1 93.94 178 ASN B C 1
ATOM 6530 O O . ASN B 1 178 ? -2.52 21.5 27.375 1 93.94 178 ASN B O 1
ATOM 6534 N N . ASN B 1 179 ? -2.715 20.688 25.406 1 95.12 179 ASN B N 1
ATOM 6535 C CA . ASN B 1 179 ? -2.438 21.984 24.797 1 95.12 179 ASN B CA 1
ATOM 6536 C C . ASN B 1 179 ? -3.516 22.375 23.797 1 95.12 179 ASN B C 1
ATOM 6538 O O . ASN B 1 179 ? -3.748 21.672 22.812 1 95.12 179 ASN B O 1
ATOM 6542 N N . TRP B 1 180 ? -4.102 23.516 24.062 1 95.88 180 TRP B N 1
ATOM 6543 C CA . TRP B 1 180 ? -5.223 23.953 23.25 1 95.88 180 TRP B CA 1
ATOM 6544 C C . TRP B 1 180 ? -4.73 24.547 21.922 1 95.88 180 TRP B C 1
ATOM 6546 O O . TRP B 1 180 ? -3.543 24.844 21.781 1 95.88 180 TRP B O 1
ATOM 6556 N N . GLY B 1 181 ? -5.621 24.656 20.938 1 97.5 181 GLY B N 1
ATOM 6557 C CA . GLY B 1 181 ? -5.332 25.219 19.609 1 97.5 181 GLY B CA 1
ATOM 6558 C C . GLY B 1 181 ? -5.938 24.406 18.484 1 97.5 181 GLY B C 1
ATOM 6559 O O . GLY B 1 181 ? -6.66 23.438 18.719 1 97.5 181 GLY B O 1
ATOM 6560 N N . SER B 1 182 ? -5.734 24.922 17.25 1 98.12 182 SER B N 1
ATOM 6561 C CA . SER B 1 182 ? -6.098 24.203 16.031 1 98.12 182 SER B CA 1
ATOM 6562 C C . SER B 1 182 ? -4.973 23.281 15.578 1 98.12 182 SER B C 1
ATOM 6564 O O . SER B 1 182 ? -3.873 23.75 15.266 1 98.12 182 SER B O 1
ATOM 6566 N N . HIS B 1 183 ? -5.273 22.031 15.633 1 98.44 183 HIS B N 1
ATOM 6567 C CA . HIS B 1 183 ? -4.297 21.016 15.242 1 98.44 183 HIS B CA 1
ATOM 6568 C C . HIS B 1 183 ? -4.836 20.125 14.125 1 98.44 183 HIS B C 1
ATOM 6570 O O . HIS B 1 183 ? -5.855 20.453 13.508 1 98.44 183 HIS B O 1
ATOM 6576 N N . LEU B 1 184 ? -3.971 19.203 13.742 1 97 184 LEU B N 1
ATOM 6577 C CA . LEU B 1 184 ? -4.223 18.281 12.641 1 97 184 LEU B CA 1
ATOM 6578 C C . LEU B 1 184 ? -3.797 16.875 13.008 1 97 184 LEU B C 1
ATOM 6580 O O . LEU B 1 184 ? -2.859 16.688 13.781 1 97 184 LEU B O 1
ATOM 6584 N N . TRP B 1 185 ? -4.609 15.844 12.633 1 98.62 185 TRP B N 1
ATOM 6585 C CA . TRP B 1 185 ? -4.043 14.5 12.641 1 98.62 185 TRP B CA 1
ATOM 6586 C C . TRP B 1 185 ? -3.879 13.969 11.227 1 98.62 185 TRP B C 1
ATOM 6588 O O . TRP B 1 185 ? -4.621 14.352 10.32 1 98.62 185 TRP B O 1
ATOM 6598 N N . HIS B 1 186 ? -2.908 13.141 10.992 1 98.81 186 HIS B N 1
ATOM 6599 C CA . HIS B 1 186 ? -2.699 12.547 9.68 1 98.81 186 HIS B CA 1
ATOM 6600 C C . HIS B 1 186 ? -1.812 11.305 9.766 1 98.81 186 HIS B C 1
ATOM 6602 O O . HIS B 1 186 ? -1.133 11.094 10.773 1 98.81 186 HIS B O 1
ATOM 6608 N N . ALA B 1 187 ? -1.917 10.539 8.711 1 98.88 187 ALA B N 1
ATOM 6609 C CA . ALA B 1 187 ? -0.971 9.43 8.586 1 98.88 187 ALA B CA 1
ATOM 6610 C C . ALA B 1 187 ? 0.461 9.945 8.477 1 98.88 187 ALA B C 1
ATOM 6612 O O . ALA B 1 187 ? 0.716 10.953 7.809 1 98.88 187 ALA B O 1
ATOM 6613 N N . HIS B 1 188 ? 1.359 9.266 9.148 1 98.38 188 HIS B N 1
ATOM 6614 C CA . HIS B 1 188 ? 2.777 9.594 9.031 1 98.38 188 HIS B CA 1
ATOM 6615 C C . HIS B 1 188 ? 3.52 8.531 8.219 1 98.38 188 HIS B C 1
ATOM 6617 O O . HIS B 1 188 ? 4.75 8.57 8.125 1 98.38 188 HIS B O 1
ATOM 6623 N N . THR B 1 189 ? 2.768 7.586 7.641 1 98.06 189 THR B N 1
ATOM 6624 C CA . THR B 1 189 ? 3.338 6.508 6.836 1 98.06 189 THR B CA 1
ATOM 6625 C C . THR B 1 189 ? 3.215 6.824 5.348 1 98.06 189 THR B C 1
ATOM 6627 O O . THR B 1 189 ? 2.113 7.055 4.844 1 98.06 189 THR B O 1
ATOM 6630 N N . ALA B 1 190 ? 4.344 6.801 4.715 1 98 190 ALA B N 1
ATOM 6631 C CA . ALA B 1 190 ? 4.414 6.922 3.26 1 98 190 ALA B CA 1
ATOM 6632 C C . ALA B 1 190 ? 3.664 8.156 2.775 1 98 190 ALA B C 1
ATOM 6634 O O . ALA B 1 190 ? 3.848 9.25 3.314 1 98 190 ALA B O 1
ATOM 6635 N N . THR B 1 191 ? 2.93 8.031 1.659 1 98.19 191 THR B N 1
ATOM 6636 C CA . THR B 1 191 ? 2.221 9.148 1.052 1 98.19 191 THR B CA 1
ATOM 6637 C C . THR B 1 191 ? 0.741 9.117 1.421 1 98.19 191 THR B C 1
ATOM 6639 O O . THR B 1 191 ? -0.087 9.734 0.747 1 98.19 191 THR B O 1
ATOM 6642 N N . GLN B 1 192 ? 0.407 8.438 2.482 1 98.75 192 GLN B N 1
ATOM 6643 C CA . GLN B 1 192 ? -0.981 8.117 2.799 1 98.75 192 GLN B CA 1
ATOM 6644 C C . GLN B 1 192 ? -1.78 9.375 3.105 1 98.75 192 GLN B C 1
ATOM 6646 O O . GLN B 1 192 ? -2.975 9.453 2.807 1 98.75 192 GLN B O 1
ATOM 6651 N N . LYS B 1 193 ? -1.116 10.359 3.658 1 98.69 193 LYS B N 1
ATOM 6652 C CA . LYS B 1 193 ? -1.772 11.633 3.916 1 98.69 193 LYS B CA 1
ATOM 6653 C C . LYS B 1 193 ? -2.318 12.242 2.627 1 98.69 193 LYS B C 1
ATOM 6655 O O . LYS B 1 193 ? -3.445 12.742 2.598 1 98.69 193 LYS B O 1
ATOM 6660 N N . LEU B 1 194 ? -1.601 12.172 1.596 1 98.44 194 LEU B N 1
ATOM 6661 C CA . LEU B 1 194 ? -1.968 12.758 0.313 1 98.44 194 LEU B CA 1
ATOM 6662 C C . LEU B 1 194 ? -3.145 12.016 -0.31 1 98.44 194 LEU B C 1
ATOM 6664 O O . LEU B 1 194 ? -3.865 12.57 -1.143 1 98.44 194 LEU B O 1
ATOM 6668 N N . ASP B 1 195 ? -3.311 10.797 0.12 1 98.38 195 ASP B N 1
ATOM 6669 C CA . ASP B 1 195 ? -4.391 9.992 -0.447 1 98.38 195 ASP B CA 1
ATOM 6670 C C . ASP B 1 195 ? -5.645 10.062 0.426 1 98.38 195 ASP B C 1
ATOM 6672 O O . ASP B 1 195 ? -6.691 9.523 0.064 1 98.38 195 ASP B O 1
ATOM 6676 N N . GLY B 1 196 ? -5.574 10.609 1.638 1 98.44 196 GLY B N 1
ATOM 6677 C CA . GLY B 1 196 ? -6.852 10.883 2.275 1 98.44 196 GLY B CA 1
ATOM 6678 C C . GLY B 1 196 ? -6.852 10.586 3.764 1 98.44 196 GLY B C 1
ATOM 6679 O O . GLY B 1 196 ? -7.871 10.75 4.438 1 98.44 196 GLY B O 1
ATOM 6680 N N . VAL B 1 197 ? -5.703 10.203 4.383 1 98.75 197 VAL B N 1
ATOM 6681 C CA . VAL B 1 197 ? -5.691 9.859 5.801 1 98.75 197 VAL B CA 1
ATOM 6682 C C . VAL B 1 197 ? -5.285 11.086 6.621 1 98.75 197 VAL B C 1
ATOM 6684 O O . VAL B 1 197 ? -4.137 11.195 7.059 1 98.75 197 VAL B O 1
ATOM 6687 N N . PHE B 1 198 ? -6.223 11.938 6.879 1 98.56 198 PHE B N 1
ATOM 6688 C CA . PHE B 1 198 ? -6.02 13.148 7.664 1 98.56 198 PHE B CA 1
ATOM 6689 C C . PHE B 1 198 ? -7.348 13.695 8.172 1 98.56 198 PHE B C 1
ATOM 6691 O O . PHE B 1 198 ? -8.414 13.336 7.664 1 98.56 198 PHE B O 1
ATOM 6698 N N . GLY B 1 199 ? -7.293 14.531 9.164 1 98.06 199 GLY B N 1
ATOM 6699 C CA . GLY B 1 199 ? -8.43 15.242 9.719 1 98.06 199 GLY B CA 1
ATOM 6700 C C . GLY B 1 199 ? -8.039 16.344 10.688 1 98.06 199 GLY B C 1
ATOM 6701 O O . GLY B 1 199 ? -6.863 16.484 11.023 1 98.06 199 GLY B O 1
ATOM 6702 N N . SER B 1 200 ? -9.039 17.141 11.07 1 97.88 200 SER B N 1
ATOM 6703 C CA . SER B 1 200 ? -8.773 18.234 12 1 97.88 200 SER B CA 1
ATOM 6704 C C . SER B 1 200 ? -8.797 17.75 13.445 1 97.88 200 SER B C 1
ATOM 6706 O O . SER B 1 200 ? -9.453 16.75 13.766 1 97.88 200 SER B O 1
ATOM 6708 N N . PHE B 1 201 ? -8.047 18.359 14.258 1 98.31 201 PHE B N 1
ATOM 6709 C CA . PHE B 1 201 ? -7.98 18.125 15.695 1 98.31 201 PHE B CA 1
ATOM 6710 C C . PHE B 1 201 ? -8.016 19.438 16.469 1 98.31 201 PHE B C 1
ATOM 6712 O O . PHE B 1 201 ? -7.016 20.156 16.531 1 98.31 201 PHE B O 1
ATOM 6719 N N . ILE B 1 202 ? -9.148 19.719 17.062 1 98.25 202 ILE B N 1
ATOM 6720 C CA . ILE B 1 202 ? -9.352 21.016 17.719 1 98.25 202 ILE B CA 1
ATOM 6721 C C . ILE B 1 202 ? -9.422 20.797 19.234 1 98.25 202 ILE B C 1
ATOM 6723 O O . ILE B 1 202 ? -10.203 19.984 19.719 1 98.25 202 ILE B O 1
ATOM 6727 N N . VAL B 1 203 ? -8.586 21.484 19.938 1 98.38 203 VAL B N 1
ATOM 6728 C CA . VAL B 1 203 ? -8.656 21.547 21.391 1 98.38 203 VAL B CA 1
ATOM 6729 C C . VAL B 1 203 ? -9.055 22.953 21.844 1 98.38 203 VAL B C 1
ATOM 6731 O O . VAL B 1 203 ? -8.305 23.906 21.625 1 98.38 203 VAL B O 1
ATOM 6734 N N . ARG B 1 204 ? -10.195 23.078 22.469 1 97.31 204 ARG B N 1
ATOM 6735 C CA . ARG B 1 204 ? -10.68 24.359 22.938 1 97.31 204 ARG B CA 1
ATOM 6736 C C . ARG B 1 204 ? -10.312 24.578 24.406 1 97.31 204 ARG B C 1
ATOM 6738 O O . ARG B 1 204 ? -10.094 23.625 25.141 1 97.31 204 ARG B O 1
ATOM 6745 N N . SER B 1 205 ? -10.172 25.828 24.766 1 94.69 205 SER B N 1
ATOM 6746 C CA . SER B 1 205 ? -10.055 26.234 26.156 1 94.69 205 SER B CA 1
ATOM 6747 C C . SER B 1 205 ? -11.328 26.906 26.656 1 94.69 205 SER B C 1
ATOM 6749 O O . SER B 1 205 ? -12.125 27.391 25.844 1 94.69 205 SER B O 1
ATOM 6751 N N . PRO B 1 206 ? -11.492 26.859 27.938 1 94 206 PRO B N 1
ATOM 6752 C CA . PRO B 1 206 ? -12.617 27.656 28.453 1 94 206 PRO B CA 1
ATOM 6753 C C . PRO B 1 206 ? -12.531 29.109 28.031 1 94 206 PRO B C 1
ATOM 6755 O O . PRO B 1 206 ? -11.445 29.703 28.016 1 94 206 PRO B O 1
ATOM 6758 N N . PRO B 1 207 ? -13.672 29.656 27.781 1 90.69 207 PRO B N 1
ATOM 6759 C CA . PRO B 1 207 ? -13.68 31.031 27.281 1 90.69 207 PRO B CA 1
ATOM 6760 C C . PRO B 1 207 ? -12.914 32 28.188 1 90.69 207 PRO B C 1
ATOM 6762 O O . PRO B 1 207 ? -12.242 32.906 27.703 1 90.69 207 PRO B O 1
ATOM 6765 N N . GLN B 1 208 ? -12.945 31.812 29.438 1 88.62 208 GLN B N 1
ATOM 6766 C CA . GLN B 1 208 ? -12.297 32.719 30.375 1 88.62 208 GLN B CA 1
ATOM 6767 C C . GLN B 1 208 ? -10.773 32.656 30.234 1 88.62 208 GLN B C 1
ATOM 6769 O O . GLN B 1 208 ? -10.07 33.594 30.641 1 88.62 208 GLN B O 1
ATOM 6774 N N . ASP B 1 209 ? -10.32 31.578 29.656 1 89.31 209 ASP B N 1
ATOM 6775 C CA . ASP B 1 209 ? -8.883 31.391 29.5 1 89.31 209 ASP B CA 1
ATOM 6776 C C . ASP B 1 209 ? -8.43 31.781 28.094 1 89.31 209 ASP B C 1
ATOM 6778 O O . ASP B 1 209 ? -7.238 31.766 27.797 1 89.31 209 ASP B O 1
ATOM 6782 N N . GLU B 1 210 ? -9.32 32.188 27.297 1 89.44 210 GLU B N 1
ATOM 6783 C CA . GLU B 1 210 ? -9.008 32.562 25.922 1 89.44 210 GLU B CA 1
ATOM 6784 C C . GLU B 1 210 ? -8.594 34 25.828 1 89.44 210 GLU B C 1
ATOM 6786 O O . GLU B 1 210 ? -9.359 34.906 26.203 1 89.44 210 GLU B O 1
ATOM 6791 N N . PRO B 1 211 ? -7.402 34.25 25.281 1 90.81 211 PRO B N 1
ATOM 6792 C CA . PRO B 1 211 ? -6.922 35.656 25.219 1 90.81 211 PRO B CA 1
ATOM 6793 C C . PRO B 1 211 ? -7.816 36.562 24.375 1 90.81 211 PRO B C 1
ATOM 6795 O O . PRO B 1 211 ? -7.898 37.75 24.641 1 90.81 211 PRO B O 1
ATOM 6798 N N . TYR B 1 212 ? -8.484 36 23.422 1 93.25 212 TYR B N 1
ATOM 6799 C CA . TYR B 1 212 ? -9.234 36.844 22.484 1 93.25 212 TYR B CA 1
ATOM 6800 C C . TYR B 1 212 ? -10.719 36.5 22.547 1 93.25 212 TYR B C 1
ATOM 6802 O O . TYR B 1 212 ? -11.406 36.531 21.516 1 93.25 212 TYR B O 1
ATOM 6810 N N . GLN B 1 213 ? -11.18 36.219 23.641 1 88.94 213 GLN B N 1
ATOM 6811 C CA . GLN B 1 213 ? -12.578 35.812 23.812 1 88.94 213 GLN B CA 1
ATOM 6812 C C . GLN B 1 213 ? -13.516 36.938 23.375 1 88.94 213 GLN B C 1
ATOM 6814 O O . GLN B 1 213 ? -14.641 36.688 22.938 1 88.94 213 GLN B O 1
ATOM 6819 N N . ASN B 1 214 ? -13.008 38.156 23.406 1 92.94 214 ASN B N 1
ATOM 6820 C CA . ASN B 1 214 ? -13.867 39.312 23.109 1 92.94 214 ASN B CA 1
ATOM 6821 C C . ASN B 1 214 ? -13.906 39.625 21.609 1 92.94 214 ASN B C 1
ATOM 6823 O O . ASN B 1 214 ? -14.68 40.469 21.172 1 92.94 214 ASN B O 1
ATOM 6827 N N . LEU B 1 215 ? -13.164 38.906 20.859 1 95.69 215 LEU B N 1
ATOM 6828 C CA . LEU B 1 215 ? -13.055 39.219 19.438 1 95.69 215 LEU B CA 1
ATOM 6829 C C . LEU B 1 215 ? -14.062 38.406 18.625 1 95.69 215 LEU B C 1
ATOM 6831 O O . LEU B 1 215 ? -14.266 38.688 17.438 1 95.69 215 LEU B O 1
ATOM 6835 N N . TYR B 1 216 ? -14.742 37.438 19.172 1 96.31 216 TYR B N 1
ATOM 6836 C CA . TYR B 1 216 ? -15.711 36.656 18.422 1 96.31 216 TYR B CA 1
ATOM 6837 C C . TYR B 1 216 ? -16.859 36.188 19.328 1 96.31 216 TYR B C 1
ATOM 6839 O O . TYR B 1 216 ? -16.703 36.156 20.547 1 96.31 216 TYR B O 1
ATOM 6847 N N . ASP B 1 217 ? -17.969 35.781 18.672 1 95.94 217 ASP B N 1
ATOM 6848 C CA . ASP B 1 217 ? -19.188 35.344 19.359 1 95.94 217 ASP B CA 1
ATOM 6849 C C . ASP B 1 217 ? -19.312 33.812 19.281 1 95.94 217 ASP B C 1
ATOM 6851 O O . ASP B 1 217 ? -19.875 33.188 20.203 1 95.94 217 ASP B O 1
ATOM 6855 N N . PHE B 1 218 ? -18.797 33.281 18.156 1 95.69 218 PHE B N 1
ATOM 6856 C CA . PHE B 1 218 ? -19.047 31.859 17.906 1 95.69 218 PHE B CA 1
ATOM 6857 C C . PHE B 1 218 ? -17.75 31.141 17.516 1 95.69 218 PHE B C 1
ATOM 6859 O O . PHE B 1 218 ? -16.969 31.656 16.719 1 95.69 218 PHE B O 1
ATOM 6866 N N . ASP B 1 219 ? -17.453 29.984 18.109 1 96.31 219 ASP B N 1
ATOM 6867 C CA . ASP B 1 219 ? -16.453 29 17.734 1 96.31 219 ASP B CA 1
ATOM 6868 C C . ASP B 1 219 ? -17.094 27.641 17.453 1 96.31 219 ASP B C 1
ATOM 6870 O O . ASP B 1 219 ? -16.859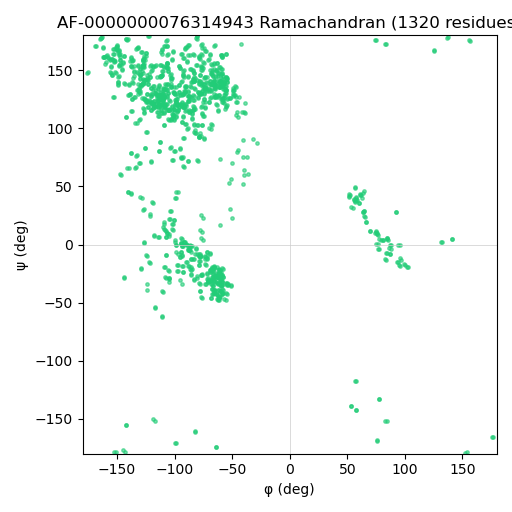 26.672 18.172 1 96.31 219 ASP B O 1
ATOM 6874 N N . LEU B 1 220 ? -17.797 27.578 16.344 1 94.75 220 LEU B N 1
ATOM 6875 C CA . LEU B 1 220 ? -18.688 26.453 16.094 1 94.75 220 LEU B CA 1
ATOM 6876 C C . LEU B 1 220 ? -17.953 25.328 15.383 1 94.75 220 LEU B C 1
ATOM 6878 O O . LEU B 1 220 ? -16.984 25.578 14.664 1 94.75 220 LEU B O 1
ATOM 6882 N N . ALA B 1 221 ? -18.484 24.125 15.516 1 93.38 221 ALA B N 1
ATOM 6883 C CA . ALA B 1 221 ? -17.828 22.906 15.047 1 93.38 221 ALA B CA 1
ATOM 6884 C C . ALA B 1 221 ? -17.75 22.891 13.523 1 93.38 221 ALA B C 1
ATOM 6886 O O . ALA B 1 221 ? -16.891 22.219 12.953 1 93.38 221 ALA B O 1
ATOM 6887 N N . ASN B 1 222 ? -18.562 23.609 12.828 1 91.38 222 ASN B N 1
ATOM 6888 C CA . ASN B 1 222 ? -18.609 23.5 11.375 1 91.38 222 ASN B CA 1
ATOM 6889 C C . ASN B 1 222 ? -17.828 24.625 10.711 1 91.38 222 ASN B C 1
ATOM 6891 O O . ASN B 1 222 ? -17.828 24.75 9.484 1 91.38 222 ASN B O 1
ATOM 6895 N N . HIS B 1 223 ? -17.172 25.484 11.445 1 95.38 223 HIS B N 1
ATOM 6896 C CA . HIS B 1 223 ? -16.391 26.578 10.852 1 95.38 223 HIS B CA 1
ATOM 6897 C C . HIS B 1 223 ? -14.914 26.219 10.789 1 95.38 223 HIS B C 1
ATOM 6899 O O . HIS B 1 223 ? -14.062 27.016 11.188 1 95.38 223 HIS B O 1
ATOM 6905 N N . VAL B 1 224 ? -14.633 24.984 10.344 1 96.31 224 VAL B N 1
ATOM 6906 C CA . VAL B 1 224 ? -13.297 24.469 10.102 1 96.31 224 VAL B CA 1
ATOM 6907 C C . VAL B 1 224 ? -13.094 24.219 8.609 1 96.31 224 VAL B C 1
ATOM 6909 O O . VAL B 1 224 ? -13.867 23.5 7.98 1 96.31 224 VAL B O 1
ATOM 6912 N N . ILE B 1 225 ? -12.125 24.859 8.047 1 97.69 225 ILE B N 1
ATOM 6913 C CA . ILE B 1 225 ? -11.75 24.672 6.648 1 97.69 225 ILE B CA 1
ATOM 6914 C C . ILE B 1 225 ? -10.492 23.812 6.566 1 97.69 225 ILE B C 1
ATOM 6916 O O . ILE B 1 225 ? -9.398 24.25 6.926 1 97.69 225 ILE B O 1
ATOM 6920 N N . VAL B 1 226 ? -10.656 22.609 6.148 1 98.06 226 VAL B N 1
ATOM 6921 C CA . VAL B 1 226 ? -9.516 21.75 5.887 1 98.06 226 VAL B CA 1
ATOM 6922 C C . VAL B 1 226 ? -9.195 21.734 4.395 1 98.06 226 VAL B C 1
ATOM 6924 O O . VAL B 1 226 ? -10.055 21.422 3.57 1 98.06 226 VAL B O 1
ATOM 6927 N N . ILE B 1 227 ? -7.98 22.109 4.082 1 98.38 227 ILE B N 1
ATOM 6928 C CA . ILE B 1 227 ? -7.57 22.094 2.682 1 98.38 227 ILE B CA 1
ATOM 6929 C C . ILE B 1 227 ? -6.539 21 2.449 1 98.38 227 ILE B C 1
ATOM 6931 O O . ILE B 1 227 ? -5.734 20.703 3.334 1 98.38 227 ILE B O 1
ATOM 6935 N N . ASN B 1 228 ? -6.559 20.391 1.314 1 97.88 228 ASN B N 1
ATOM 6936 C CA . ASN B 1 228 ? -5.551 19.391 0.941 1 97.88 228 ASN B CA 1
ATOM 6937 C C . ASN B 1 228 ? -5.305 19.391 -0.564 1 97.88 228 ASN B C 1
ATOM 6939 O O . ASN B 1 228 ? -6.18 19.766 -1.344 1 97.88 228 ASN B O 1
ATOM 6943 N N . ASP B 1 229 ? -4.102 19.172 -0.955 1 97.12 229 ASP B N 1
ATOM 6944 C CA . ASP B 1 229 ? -3.766 18.938 -2.355 1 97.12 229 ASP B CA 1
ATOM 6945 C C . ASP B 1 229 ? -4.117 17.516 -2.773 1 97.12 229 ASP B C 1
ATOM 6947 O O . ASP B 1 229 ? -4.328 16.641 -1.924 1 97.12 229 ASP B O 1
ATOM 6951 N N . TRP B 1 230 ? -4.254 17.312 -4.074 1 96.62 230 TRP B N 1
ATOM 6952 C CA . TRP B 1 230 ? -4.879 16.094 -4.594 1 96.62 230 TRP B CA 1
ATOM 6953 C C . TRP B 1 230 ? -4.293 15.719 -5.949 1 96.62 230 TRP B C 1
ATOM 6955 O O . TRP B 1 230 ? -3.961 16.594 -6.758 1 96.62 230 TRP B O 1
ATOM 6965 N N . PHE B 1 231 ? -4.035 14.414 -6.156 1 95.44 231 PHE B N 1
ATOM 6966 C CA . PHE B 1 231 ? -3.598 13.891 -7.445 1 95.44 231 PHE B CA 1
ATOM 6967 C C . PHE B 1 231 ? -4.754 13.219 -8.172 1 95.44 231 PHE B C 1
ATOM 6969 O O . PHE B 1 231 ? -5.73 12.797 -7.551 1 95.44 231 PHE B O 1
ATOM 6976 N N . LYS B 1 232 ? -4.598 13.094 -9.461 1 92.5 232 LYS B N 1
ATOM 6977 C CA . LYS B 1 232 ? -5.578 12.375 -10.273 1 92.5 232 LYS B CA 1
ATOM 6978 C C . LYS B 1 232 ? -5.398 10.859 -10.148 1 92.5 232 LYS B C 1
ATOM 6980 O O . LYS B 1 232 ? -6.254 10.094 -10.578 1 92.5 232 LYS B O 1
ATOM 6985 N N . GLU B 1 233 ? -4.383 10.422 -9.562 1 94.88 233 GLU B N 1
ATOM 6986 C CA . GLU B 1 233 ? -4.066 9.031 -9.258 1 94.88 233 GLU B CA 1
ATOM 6987 C C . GLU B 1 233 ? -3.59 8.875 -7.82 1 94.88 233 GLU B C 1
ATOM 6989 O O . GLU B 1 233 ? -3.43 9.859 -7.102 1 94.88 233 GLU B O 1
ATOM 6994 N N . GLU B 1 234 ? -3.488 7.633 -7.336 1 96.56 234 GLU B N 1
ATOM 6995 C CA . GLU B 1 234 ? -2.924 7.438 -6.004 1 96.56 234 GLU B CA 1
ATOM 6996 C C . GLU B 1 234 ? -1.509 8 -5.914 1 96.56 234 GLU B C 1
ATOM 6998 O O . GLU B 1 234 ? -0.734 7.902 -6.871 1 96.56 234 GLU B O 1
ATOM 7003 N N . ALA B 1 235 ? -1.184 8.477 -4.777 1 97.25 235 ALA B N 1
ATOM 7004 C CA . ALA B 1 235 ? 0.092 9.164 -4.59 1 97.25 235 ALA B CA 1
ATOM 7005 C C . ALA B 1 235 ? 1.265 8.203 -4.77 1 97.25 235 ALA B C 1
ATOM 7007 O O . ALA B 1 235 ? 2.363 8.625 -5.141 1 97.25 235 ALA B O 1
ATOM 7008 N N . THR B 1 236 ? 1.079 6.91 -4.543 1 96.44 236 THR B N 1
ATOM 7009 C CA . THR B 1 236 ? 2.137 5.926 -4.742 1 96.44 236 THR B CA 1
ATOM 7010 C C . THR B 1 236 ? 2.586 5.898 -6.199 1 96.44 236 THR B C 1
ATOM 7012 O O . THR B 1 236 ? 3.715 5.508 -6.5 1 96.44 236 THR B O 1
ATOM 7015 N N . GLY B 1 237 ? 1.746 6.348 -7.078 1 96.12 237 GLY B N 1
ATOM 7016 C CA . GLY B 1 237 ? 2.082 6.398 -8.492 1 96.12 237 GLY B CA 1
ATOM 7017 C C . GLY B 1 237 ? 3.094 7.48 -8.828 1 96.12 237 GLY B C 1
ATOM 7018 O O . GLY B 1 237 ? 3.629 7.512 -9.938 1 96.12 237 GLY B O 1
ATOM 7019 N N . ARG B 1 238 ? 3.424 8.305 -7.832 1 96.12 238 ARG B N 1
ATOM 7020 C CA . ARG B 1 238 ? 4.32 9.422 -8.094 1 96.12 238 ARG B CA 1
ATOM 7021 C C . ARG B 1 238 ? 5.602 9.297 -7.27 1 96.12 238 ARG B C 1
ATOM 7023 O O . ARG B 1 238 ? 6.371 10.258 -7.164 1 96.12 238 ARG B O 1
ATOM 7030 N N . PHE B 1 239 ? 5.859 8.203 -6.559 1 95.75 239 PHE B N 1
ATOM 7031 C CA . PHE B 1 239 ? 7.094 7.953 -5.82 1 95.75 239 PHE B CA 1
ATOM 7032 C C . PHE B 1 239 ? 7.715 6.621 -6.234 1 95.75 239 PHE B C 1
ATOM 7034 O O . PHE B 1 239 ? 7.074 5.574 -6.133 1 95.75 239 PHE B O 1
ATOM 7041 N N . PRO B 1 240 ? 9.008 6.547 -6.676 1 96.12 240 PRO B N 1
ATOM 7042 C CA . PRO B 1 240 ? 9.961 7.652 -6.633 1 96.12 240 PRO B CA 1
ATOM 7043 C C . PRO B 1 240 ? 9.75 8.656 -7.766 1 96.12 240 PRO B C 1
ATOM 7045 O O . PRO B 1 240 ? 10.352 9.734 -7.758 1 96.12 240 PRO B O 1
ATOM 7048 N N . GLY B 1 241 ? 8.961 8.367 -8.688 1 95.5 241 GLY B N 1
ATOM 7049 C CA . GLY B 1 241 ? 8.648 9.258 -9.797 1 95.5 241 GLY B CA 1
ATOM 7050 C C . GLY B 1 241 ? 8.891 8.625 -11.156 1 95.5 241 GLY B C 1
ATOM 7051 O O . GLY B 1 241 ? 9.477 7.543 -11.242 1 95.5 241 GLY B O 1
ATOM 7052 N N . ARG B 1 242 ? 8.398 9.219 -12.242 1 94.19 242 ARG B N 1
ATOM 7053 C CA . ARG B 1 242 ? 8.438 8.656 -13.586 1 94.19 242 ARG B CA 1
ATOM 7054 C C . ARG B 1 242 ? 9.234 9.555 -14.523 1 94.19 242 ARG B C 1
ATOM 7056 O O . ARG B 1 242 ? 9.359 10.766 -14.289 1 94.19 242 ARG B O 1
ATOM 7063 N N . ARG B 1 243 ? 9.812 8.992 -15.562 1 91.25 243 ARG B N 1
ATOM 7064 C CA . ARG B 1 243 ? 10.586 9.773 -16.516 1 91.25 243 ARG B CA 1
ATOM 7065 C C . ARG B 1 243 ? 9.703 10.281 -17.656 1 91.25 243 ARG B C 1
ATOM 7067 O O . ARG B 1 243 ? 10.109 11.164 -18.422 1 91.25 243 ARG B O 1
ATOM 7074 N N . ALA B 1 244 ? 8.5 9.719 -17.797 1 91.06 244 ALA B N 1
ATOM 7075 C CA . ALA B 1 244 ? 7.543 10.102 -18.828 1 91.06 244 ALA B CA 1
ATOM 7076 C C . ALA B 1 244 ? 6.109 9.898 -18.359 1 91.06 244 ALA B C 1
ATOM 7078 O O . ALA B 1 244 ? 5.875 9.359 -17.281 1 91.06 244 ALA B O 1
ATOM 7079 N N . GLY B 1 245 ? 5.125 10.359 -19.109 1 89.38 245 GLY B N 1
ATOM 7080 C CA . GLY B 1 245 ? 3.744 10.32 -18.656 1 89.38 245 GLY B CA 1
ATOM 7081 C C . GLY B 1 245 ? 3.414 11.406 -17.641 1 89.38 245 GLY B C 1
ATOM 7082 O O . GLY B 1 245 ? 3.666 12.586 -17.891 1 89.38 245 GLY B O 1
ATOM 7083 N N . ALA B 1 246 ? 2.77 10.961 -16.609 1 88.56 246 ALA B N 1
ATOM 7084 C CA . ALA B 1 246 ? 2.508 11.922 -15.539 1 88.56 246 ALA B CA 1
ATOM 7085 C C . ALA B 1 246 ? 3.75 12.141 -14.68 1 88.56 246 ALA B C 1
ATOM 7087 O O . ALA B 1 246 ? 3.945 11.453 -13.672 1 88.56 246 ALA B O 1
ATOM 7088 N N . VAL B 1 247 ? 4.418 13.109 -15.078 1 89.5 247 VAL B N 1
ATOM 7089 C CA . VAL B 1 247 ? 5.688 13.398 -14.414 1 89.5 247 VAL B CA 1
ATOM 7090 C C . VAL B 1 247 ? 5.477 14.438 -13.32 1 89.5 247 VAL B C 1
ATOM 7092 O O . VAL B 1 247 ? 4.387 15 -13.188 1 89.5 247 VAL B O 1
ATOM 7095 N N . HIS B 1 248 ? 6.293 14.664 -12.422 1 86.56 248 HIS B N 1
ATOM 7096 C CA . HIS B 1 248 ? 6.336 15.695 -11.398 1 86.56 248 HIS B CA 1
ATOM 7097 C C . HIS B 1 248 ? 5.473 15.32 -10.203 1 86.56 248 HIS B C 1
ATOM 7099 O O . HIS B 1 248 ? 4.781 14.305 -10.227 1 86.56 248 HIS B O 1
ATOM 7105 N N . GLN B 1 249 ? 5.57 16.094 -9.211 1 90.19 249 GLN B N 1
ATOM 7106 C CA . GLN B 1 249 ? 4.879 15.836 -7.949 1 90.19 249 GLN B CA 1
ATOM 7107 C C . GLN B 1 249 ? 4.062 17.047 -7.516 1 90.19 249 GLN B C 1
ATOM 7109 O O . GLN B 1 249 ? 3.883 17.297 -6.32 1 90.19 249 GLN B O 1
ATOM 7114 N N . ASN B 1 250 ? 3.592 17.812 -8.492 1 92.25 250 ASN B N 1
ATOM 7115 C CA . ASN B 1 250 ? 2.695 18.938 -8.203 1 92.25 250 ASN B CA 1
ATOM 7116 C C . ASN B 1 250 ? 1.241 18.469 -8.125 1 92.25 250 ASN B C 1
ATOM 7118 O O . ASN B 1 250 ? 0.848 17.531 -8.805 1 92.25 250 ASN B O 1
ATOM 7122 N N . ALA B 1 251 ? 0.517 19.156 -7.371 1 94.38 251 ALA B N 1
ATOM 7123 C CA . ALA B 1 251 ? -0.895 18.812 -7.211 1 94.38 251 ALA B CA 1
ATOM 7124 C C . ALA B 1 251 ? -1.639 18.922 -8.539 1 94.38 251 ALA B C 1
ATOM 7126 O O . ALA B 1 251 ? -1.309 19.766 -9.375 1 94.38 251 ALA B O 1
ATOM 7127 N N . ASP B 1 252 ? -2.627 18.047 -8.758 1 92.94 252 ASP B N 1
ATOM 7128 C CA . ASP B 1 252 ? -3.521 18.125 -9.914 1 92.94 252 ASP B CA 1
ATOM 7129 C C . ASP B 1 252 ? -4.781 18.922 -9.578 1 92.94 252 ASP B C 1
ATOM 7131 O O . ASP B 1 252 ? -5.449 19.438 -10.469 1 92.94 252 ASP B O 1
ATOM 7135 N N . ALA B 1 253 ? -5.117 18.984 -8.289 1 94.31 253 ALA B N 1
ATOM 7136 C CA . ALA B 1 253 ? -6.273 19.703 -7.773 1 94.31 253 ALA B CA 1
ATOM 7137 C C . ALA B 1 253 ? -6.113 20.016 -6.289 1 94.31 253 ALA B C 1
ATOM 7139 O O . ALA B 1 253 ? -5.199 19.516 -5.637 1 94.31 253 ALA B O 1
ATOM 7140 N N . PHE B 1 254 ? -6.895 20.938 -5.809 1 96.44 254 PHE B N 1
ATOM 7141 C CA . PHE B 1 254 ? -7.078 21.156 -4.379 1 96.44 254 PHE B CA 1
ATOM 7142 C C . PHE B 1 254 ? -8.477 20.734 -3.941 1 96.44 254 PHE B C 1
ATOM 7144 O O . PHE B 1 254 ? -9.383 20.625 -4.77 1 96.44 254 PHE B O 1
ATOM 7151 N N . LEU B 1 255 ? -8.602 20.375 -2.709 1 97.06 255 LEU B N 1
ATOM 7152 C CA . LEU B 1 255 ? -9.906 20.125 -2.104 1 97.06 255 LEU B CA 1
ATOM 7153 C C . LEU B 1 255 ? -10.133 21.031 -0.905 1 97.06 255 LEU B C 1
ATOM 7155 O O . LEU B 1 255 ? -9.18 21.422 -0.225 1 97.06 255 LEU B O 1
ATOM 7159 N N . ILE B 1 256 ? -11.328 21.438 -0.728 1 97.38 256 ILE B N 1
ATOM 7160 C CA . ILE B 1 256 ? -11.789 22.141 0.469 1 97.38 256 ILE B CA 1
ATOM 7161 C C . ILE B 1 256 ? -12.82 21.281 1.201 1 97.38 256 ILE B C 1
ATOM 7163 O O . ILE B 1 256 ? -13.914 21.031 0.685 1 97.38 256 ILE B O 1
ATOM 7167 N N . ASN B 1 257 ? -12.453 20.844 2.369 1 96.44 257 ASN B N 1
ATOM 7168 C CA . ASN B 1 257 ? -13.266 19.922 3.148 1 96.44 257 ASN B CA 1
ATOM 7169 C C . ASN B 1 257 ? -13.68 18.703 2.322 1 96.44 257 ASN B C 1
ATOM 7171 O O . ASN B 1 257 ? -14.852 18.312 2.326 1 96.44 257 ASN B O 1
ATOM 7175 N N . GLY B 1 258 ? -12.742 18.188 1.522 1 94.94 258 GLY B N 1
ATOM 7176 C CA . GLY B 1 258 ? -12.914 16.938 0.806 1 94.94 258 GLY B CA 1
ATOM 7177 C C . GLY B 1 258 ? -13.625 17.094 -0.521 1 94.94 258 GLY B C 1
ATOM 7178 O O . GLY B 1 258 ? -13.859 16.109 -1.232 1 94.94 258 GLY B O 1
ATOM 7179 N N . LYS B 1 259 ? -13.938 18.328 -0.939 1 95 259 LYS B N 1
ATOM 7180 C CA . LYS B 1 259 ? -14.672 18.562 -2.178 1 95 259 LYS B CA 1
ATOM 7181 C C . LYS B 1 259 ? -13.883 19.469 -3.121 1 95 259 LYS B C 1
ATOM 7183 O O . LYS B 1 259 ? -13.203 20.391 -2.676 1 95 259 LYS B O 1
ATOM 7188 N N . GLY B 1 260 ? -13.922 19.109 -4.305 1 93.44 260 GLY B N 1
ATOM 7189 C CA . GLY B 1 260 ? -13.336 19.906 -5.371 1 93.44 260 GLY B CA 1
ATOM 7190 C C . GLY B 1 260 ? -13.82 19.5 -6.75 1 93.44 260 GLY B C 1
ATOM 7191 O O . GLY B 1 260 ? -14.664 18.609 -6.887 1 93.44 260 GLY B O 1
ATOM 7192 N N . ARG B 1 261 ? -13.32 20.266 -7.742 1 90.38 261 ARG B N 1
ATOM 7193 C CA . ARG B 1 261 ? -13.664 19.953 -9.125 1 90.38 261 ARG B CA 1
ATOM 7194 C C . ARG B 1 261 ? -12.406 19.891 -9.992 1 90.38 261 ARG B C 1
ATOM 7196 O O . ARG B 1 261 ? -11.5 20.703 -9.836 1 90.38 261 ARG B O 1
ATOM 7203 N N . TYR B 1 262 ? -12.359 18.844 -10.68 1 83.06 262 TYR B N 1
ATOM 7204 C CA . TYR B 1 262 ? -11.289 18.797 -11.664 1 83.06 262 TYR B CA 1
ATOM 7205 C C . TYR B 1 262 ? -11.766 19.328 -13.016 1 83.06 262 TYR B C 1
ATOM 7207 O O . TYR B 1 262 ? -12.953 19.234 -13.336 1 83.06 262 TYR B O 1
ATOM 7215 N N . ILE B 1 263 ? -10.859 20 -13.68 1 70.38 263 ILE B N 1
ATOM 7216 C CA . ILE B 1 263 ? -11.117 20.453 -15.039 1 70.38 263 ILE B CA 1
ATOM 7217 C C . ILE B 1 263 ? -10.281 19.641 -16.031 1 70.38 263 ILE B C 1
ATOM 7219 O O . ILE B 1 263 ? -9.055 19.578 -15.906 1 70.38 263 ILE B O 1
ATOM 7223 N N . ASP B 1 264 ? -11.047 18.922 -16.922 1 67.88 264 ASP B N 1
ATOM 7224 C CA . ASP B 1 264 ? -10.297 18.125 -17.891 1 67.88 264 ASP B CA 1
ATOM 7225 C C . ASP B 1 264 ? -9.805 18.984 -19.047 1 67.88 264 ASP B C 1
ATOM 7227 O O . ASP B 1 264 ? -10.055 20.188 -19.078 1 67.88 264 ASP B O 1
ATOM 7231 N N . LEU B 1 265 ? -9.07 18.359 -19.938 1 62 265 LEU B N 1
ATOM 7232 C CA . LEU B 1 265 ? -8.445 19.062 -21.047 1 62 265 LEU B CA 1
ATOM 7233 C C . LEU B 1 265 ? -9.492 19.719 -21.938 1 62 265 LEU B C 1
ATOM 7235 O O . LEU B 1 265 ? -9.203 20.719 -22.609 1 62 265 LEU B O 1
ATOM 7239 N N . SER B 1 266 ? -10.703 19.203 -21.844 1 64.25 266 SER B N 1
ATOM 7240 C CA . SER B 1 266 ? -11.797 19.781 -22.625 1 64.25 266 SER B CA 1
ATOM 7241 C C . SER B 1 266 ? -12.531 20.859 -21.844 1 64.25 266 SER B C 1
ATOM 7243 O O . SER B 1 266 ? -13.523 21.406 -22.312 1 64.25 266 SER B O 1
ATOM 7245 N N . HIS B 1 267 ? -12.055 21.109 -20.656 1 64.12 267 HIS B N 1
ATOM 7246 C CA . HIS B 1 267 ? -12.602 22.109 -19.75 1 64.12 267 HIS B CA 1
ATOM 7247 C C . HIS B 1 267 ? -13.906 21.625 -19.125 1 64.12 267 HIS B C 1
ATOM 7249 O O . HIS B 1 267 ? -14.664 22.422 -18.562 1 64.12 267 HIS B O 1
ATOM 7255 N N . ALA B 1 268 ? -14.102 20.312 -19.375 1 67.62 268 ALA B N 1
ATOM 7256 C CA . ALA B 1 268 ? -15.219 19.719 -18.656 1 67.62 268 ALA B CA 1
ATOM 7257 C C . ALA B 1 268 ? -14.859 19.469 -17.188 1 67.62 268 ALA B C 1
ATOM 7259 O O . ALA B 1 268 ? -13.711 19.172 -16.859 1 67.62 268 ALA B O 1
ATOM 7260 N N . THR B 1 269 ? -15.781 19.906 -16.297 1 73.81 269 THR B N 1
ATOM 7261 C CA . THR B 1 269 ? -15.555 19.766 -14.859 1 73.81 269 THR B CA 1
ATOM 7262 C C . THR B 1 269 ? -16.531 18.766 -14.25 1 73.81 269 THR B C 1
ATOM 7264 O O . THR B 1 269 ? -17.547 18.422 -14.867 1 73.81 269 THR B O 1
ATOM 7267 N N . SER B 1 270 ? -16.125 18.234 -13.227 1 77.81 270 SER B N 1
ATOM 7268 C CA . SER B 1 270 ? -17.031 17.344 -12.5 1 77.81 270 SER B CA 1
ATOM 7269 C C . SER B 1 270 ? -18.156 18.125 -11.828 1 77.81 270 SER B C 1
ATOM 7271 O O . SER B 1 270 ? -18.047 19.328 -11.633 1 77.81 270 SER B O 1
ATOM 7273 N N . ASN B 1 271 ? -19.219 17.422 -11.539 1 83.12 271 ASN B N 1
ATOM 7274 C CA . ASN B 1 271 ? -20.391 18.047 -10.961 1 83.12 271 ASN B CA 1
ATOM 7275 C C . ASN B 1 271 ? -20.453 17.859 -9.453 1 83.12 271 ASN B C 1
ATOM 7277 O O . ASN B 1 271 ? -21.531 17.656 -8.883 1 83.12 271 ASN B O 1
ATOM 7281 N N . ILE B 1 272 ? -19.312 17.969 -8.828 1 91.12 272 ILE B N 1
ATOM 7282 C CA . ILE B 1 272 ? -19.281 17.891 -7.367 1 91.12 272 ILE B CA 1
ATOM 7283 C C . ILE B 1 272 ? -19.703 19.234 -6.766 1 91.12 272 ILE B C 1
ATOM 7285 O O . ILE B 1 272 ? -19.141 20.266 -7.109 1 91.12 272 ILE B O 1
ATOM 7289 N N . PRO B 1 273 ? -20.656 19.234 -5.891 1 91.38 273 PRO B N 1
ATOM 7290 C CA . PRO B 1 273 ? -21.094 20.5 -5.285 1 91.38 273 PRO B CA 1
ATOM 7291 C C . PRO B 1 273 ? -19.984 21.156 -4.457 1 91.38 273 PRO B C 1
ATOM 7293 O O . PRO B 1 273 ? -19.156 20.469 -3.869 1 91.38 273 PRO B O 1
ATOM 7296 N N . PHE B 1 274 ? -20.031 22.484 -4.398 1 93.12 274 PHE B N 1
ATOM 7297 C CA . PHE B 1 274 ? -19.094 23.203 -3.555 1 93.12 274 PHE B CA 1
ATOM 7298 C C . PHE B 1 274 ? -19.375 22.938 -2.08 1 93.12 274 PHE B C 1
ATOM 7300 O O . PHE B 1 274 ? -20.516 22.703 -1.689 1 93.12 274 PHE B O 1
ATOM 7307 N N . GLU B 1 275 ? -18.297 22.938 -1.344 1 93.81 275 GLU B N 1
ATOM 7308 C CA . GLU B 1 275 ? -18.484 23.031 0.1 1 93.81 275 GLU B CA 1
ATOM 7309 C C . GLU B 1 275 ? -19.172 24.328 0.489 1 93.81 275 GLU B C 1
ATOM 7311 O O . GLU B 1 275 ? -18.859 25.391 -0.059 1 93.81 275 GLU B O 1
ATOM 7316 N N . VAL B 1 276 ? -20.172 24.234 1.409 1 93.44 276 VAL B N 1
ATOM 7317 C CA . VAL B 1 276 ? -20.906 25.406 1.882 1 93.44 276 VAL B CA 1
ATOM 7318 C C . VAL B 1 276 ? -20.734 25.562 3.393 1 93.44 276 VAL B C 1
ATOM 7320 O O . VAL B 1 276 ? -21.016 24.625 4.148 1 93.44 276 VAL B O 1
ATOM 7323 N N . ILE B 1 277 ? -20.25 26.625 3.807 1 94.31 277 ILE B N 1
ATOM 7324 C CA . ILE B 1 277 ? -20.156 26.969 5.223 1 94.31 277 ILE B CA 1
ATOM 7325 C C . ILE B 1 277 ? -21.156 28.078 5.551 1 94.31 277 ILE B C 1
ATOM 7327 O O . ILE B 1 277 ? -21.125 29.156 4.949 1 94.31 277 ILE B O 1
ATOM 7331 N N . THR B 1 278 ? -21.984 27.859 6.539 1 93.75 278 THR B N 1
ATOM 7332 C CA . THR B 1 278 ? -23.094 28.766 6.828 1 93.75 278 THR B CA 1
ATOM 7333 C C . THR B 1 278 ? -22.781 29.641 8.039 1 93.75 278 THR B C 1
ATOM 7335 O O . THR B 1 278 ? -22.188 29.172 9.016 1 93.75 278 THR B O 1
ATOM 7338 N N . VAL B 1 279 ? -23.188 30.906 7.973 1 95.94 279 VAL B N 1
ATOM 7339 C CA . VAL B 1 279 ? -23.016 31.859 9.062 1 95.94 279 VAL B CA 1
ATOM 7340 C C . VAL B 1 279 ? -24.297 32.688 9.234 1 95.94 279 VAL B C 1
ATOM 7342 O O . VAL B 1 279 ? -25.109 32.781 8.32 1 95.94 279 VAL B O 1
ATOM 7345 N N . GLY B 1 280 ? -24.453 33.25 10.438 1 95.31 280 GLY B N 1
ATOM 7346 C CA . GLY B 1 280 ? -25.469 34.25 10.664 1 95.31 280 GLY B CA 1
ATOM 7347 C C . GLY B 1 280 ? -25.016 35.656 10.344 1 95.31 280 GLY B C 1
ATOM 7348 O O . GLY B 1 280 ? -23.812 35.938 10.312 1 95.31 280 GLY B O 1
ATOM 7349 N N . ALA B 1 281 ? -25.984 36.625 10.18 1 96 281 ALA B N 1
ATOM 7350 C CA . ALA B 1 281 ? -25.641 38 9.875 1 96 281 ALA B CA 1
ATOM 7351 C C . ALA B 1 281 ? -25.281 38.781 11.141 1 96 281 ALA B C 1
ATOM 7353 O O . ALA B 1 281 ? -25.844 38.531 12.211 1 96 281 ALA B O 1
ATOM 7354 N N . ASN B 1 282 ? -24.328 39.688 11.016 1 96.12 282 ASN B N 1
ATOM 7355 C CA . ASN B 1 282 ? -23.922 40.625 12.047 1 96.12 282 ASN B CA 1
ATOM 7356 C C . ASN B 1 282 ? -23.406 39.906 13.289 1 96.12 282 ASN B C 1
ATOM 7358 O O . ASN B 1 282 ? -23.797 40.219 14.406 1 96.12 282 ASN B O 1
ATOM 7362 N N . GLN B 1 283 ? -22.641 38.938 13.07 1 96.19 283 GLN B N 1
ATOM 7363 C CA . GLN B 1 283 ? -21.953 38.156 14.102 1 96.19 283 GLN B CA 1
ATOM 7364 C C . GLN B 1 283 ? -20.469 38.031 13.805 1 96.19 283 GLN B C 1
ATOM 7366 O O . GLN B 1 283 ? -20.016 38.375 12.711 1 96.19 283 GLN B O 1
ATOM 7371 N N . ARG B 1 284 ? -19.719 37.594 14.82 1 97.56 284 ARG B N 1
ATOM 7372 C CA . ARG B 1 284 ? -18.281 37.375 14.688 1 97.56 284 ARG B CA 1
ATOM 7373 C C . ARG B 1 284 ? -17.953 35.875 14.898 1 97.56 284 ARG B C 1
ATOM 7375 O O . ARG B 1 284 ? -18.234 35.344 15.961 1 97.56 284 ARG B O 1
ATOM 7382 N N . TYR B 1 285 ? -17.391 35.25 13.844 1 97.06 285 TYR B N 1
ATOM 7383 C CA . TYR B 1 285 ? -17.141 33.812 13.859 1 97.06 285 TYR B CA 1
ATOM 7384 C C . TYR B 1 285 ? -15.633 33.531 13.852 1 97.06 285 TYR B C 1
ATOM 7386 O O . TYR B 1 285 ? -14.898 34.094 13.023 1 97.06 285 TYR B O 1
ATOM 7394 N N . ARG B 1 286 ? -15.195 32.75 14.773 1 97.69 286 ARG B N 1
ATOM 7395 C CA . ARG B 1 286 ? -13.859 32.156 14.648 1 97.69 286 ARG B CA 1
ATOM 7396 C C . ARG B 1 286 ? -13.844 31.047 13.602 1 97.69 286 ARG B C 1
ATOM 7398 O O . ARG B 1 286 ? -14.609 30.078 13.703 1 97.69 286 ARG B O 1
ATOM 7405 N N . PHE B 1 287 ? -12.992 31.188 12.617 1 98 287 PHE B N 1
ATOM 7406 C CA . PHE B 1 287 ? -12.727 30.156 11.617 1 98 287 PHE B CA 1
ATOM 7407 C C . PHE B 1 287 ? -11.352 29.531 11.844 1 98 287 PHE B C 1
ATOM 7409 O O . PHE B 1 287 ? -10.477 30.156 12.453 1 98 287 PHE B O 1
ATOM 7416 N N . ARG B 1 288 ? -11.242 28.328 11.422 1 98.12 288 ARG B N 1
ATOM 7417 C CA . ARG B 1 288 ? -9.969 27.625 11.484 1 98.12 288 ARG B CA 1
ATOM 7418 C C . ARG B 1 288 ? -9.578 27.078 10.109 1 98.12 288 ARG B C 1
ATOM 7420 O O . ARG B 1 288 ? -10.375 26.406 9.453 1 98.12 288 ARG B O 1
ATOM 7427 N N . LEU B 1 289 ? -8.414 27.453 9.664 1 98.75 289 LEU B N 1
ATOM 7428 C CA . LEU B 1 289 ? -7.816 26.906 8.453 1 98.75 289 LEU B CA 1
ATOM 7429 C C . LEU B 1 289 ? -6.77 25.844 8.789 1 98.75 289 LEU B C 1
ATOM 7431 O O . LEU B 1 289 ? -5.785 26.141 9.477 1 98.75 289 LEU B O 1
ATOM 7435 N N . ILE B 1 290 ? -7.012 24.641 8.375 1 98.5 290 ILE B N 1
ATOM 7436 C CA . ILE B 1 290 ? -6.094 23.531 8.586 1 98.5 290 ILE B CA 1
ATOM 7437 C C . ILE B 1 290 ? -5.527 23.078 7.238 1 98.5 290 ILE B C 1
ATOM 7439 O O . ILE B 1 290 ? -6.273 22.625 6.363 1 98.5 290 ILE B O 1
ATOM 7443 N N . ASN B 1 291 ? -4.215 23.141 7.082 1 98.75 291 ASN B N 1
ATOM 7444 C CA . ASN B 1 291 ? -3.576 22.812 5.812 1 98.75 291 ASN B CA 1
ATOM 7445 C C . ASN B 1 291 ? -2.969 21.406 5.844 1 98.75 291 ASN B C 1
ATOM 7447 O O . ASN B 1 291 ? -1.926 21.188 6.461 1 98.75 291 ASN B O 1
ATOM 7451 N N . SER B 1 292 ? -3.527 20.484 5.102 1 98.38 292 SER B N 1
ATOM 7452 C CA . SER B 1 292 ? -3.025 19.109 5.008 1 98.38 292 SER B CA 1
ATOM 7453 C C . SER B 1 292 ? -2.277 18.891 3.697 1 98.38 292 SER B C 1
ATOM 7455 O O . SER B 1 292 ? -2.23 17.766 3.188 1 98.38 292 SER B O 1
ATOM 7457 N N . PHE B 1 293 ? -1.696 19.906 3.168 1 98.44 293 PHE B N 1
ATOM 7458 C CA . PHE B 1 293 ? -0.944 19.781 1.926 1 98.44 293 PHE B CA 1
ATOM 7459 C C . PHE B 1 293 ? 0.255 18.859 2.105 1 98.44 293 PHE B C 1
ATOM 7461 O O . PHE B 1 293 ? 0.749 18.688 3.221 1 98.44 293 PHE B O 1
ATOM 7468 N N . CYS B 1 294 ? 0.667 18.312 0.935 1 98 294 CYS B N 1
ATOM 7469 C CA . CYS B 1 294 ? 1.808 17.406 0.918 1 98 294 CYS B CA 1
ATOM 7470 C C . CYS B 1 294 ? 2.824 17.828 -0.137 1 98 294 CYS B C 1
ATOM 7472 O O . CYS B 1 294 ? 3.98 17.406 -0.093 1 98 294 CYS B O 1
ATOM 7474 N N . THR B 1 295 ? 2.473 18.578 -1.116 1 95.88 295 THR B N 1
ATOM 7475 C CA . THR B 1 295 ? 3.334 18.906 -2.248 1 95.88 295 THR B CA 1
ATOM 7476 C C . THR B 1 295 ? 3.973 20.281 -2.064 1 95.88 295 THR B C 1
ATOM 7478 O O . THR B 1 295 ? 3.855 20.891 -1 1 95.88 295 THR B O 1
ATOM 7481 N N . VAL B 1 296 ? 4.641 20.828 -3.08 1 93.62 296 VAL B N 1
ATOM 7482 C CA . VAL B 1 296 ? 5.547 21.969 -2.932 1 93.62 296 VAL B CA 1
ATOM 7483 C C . VAL B 1 296 ? 4.762 23.266 -3.057 1 93.62 296 VAL B C 1
ATOM 7485 O O . VAL B 1 296 ? 5.266 24.344 -2.705 1 93.62 296 VAL B O 1
ATOM 7488 N N . CYS B 1 297 ? 3.504 23.219 -3.348 1 93.31 297 CYS B N 1
ATOM 7489 C CA . CYS B 1 297 ? 2.775 24.453 -3.658 1 93.31 297 CYS B CA 1
ATOM 7490 C C . CYS B 1 297 ? 2.148 25.047 -2.402 1 93.31 297 CYS B C 1
ATOM 7492 O O . CYS B 1 297 ? 1.496 24.328 -1.634 1 93.31 297 CYS B O 1
ATOM 7494 N N . PRO B 1 298 ? 2.332 26.391 -2.178 1 96.44 298 PRO B N 1
ATOM 7495 C CA . PRO B 1 298 ? 1.477 27.094 -1.208 1 96.44 298 PRO B CA 1
ATOM 7496 C C . PRO B 1 298 ? 0.079 27.375 -1.752 1 96.44 298 PRO B C 1
ATOM 7498 O O . PRO B 1 298 ? -0.145 27.297 -2.963 1 96.44 298 PRO B O 1
ATOM 7501 N N . ALA B 1 299 ? -0.792 27.672 -0.86 1 97.25 299 ALA B N 1
ATOM 7502 C CA . ALA B 1 299 ? -2.135 28.094 -1.251 1 97.25 299 ALA B CA 1
ATOM 7503 C C . ALA B 1 299 ? -2.504 29.422 -0.596 1 97.25 299 ALA B C 1
ATOM 7505 O O . ALA B 1 299 ? -2.127 29.688 0.55 1 97.25 299 ALA B O 1
ATOM 7506 N N . GLN B 1 300 ? -3.174 30.234 -1.335 1 97.38 300 GLN B N 1
ATOM 7507 C CA . GLN B 1 300 ? -3.676 31.516 -0.835 1 97.38 300 GLN B CA 1
ATOM 7508 C C . GLN B 1 300 ? -5.191 31.484 -0.674 1 97.38 300 GLN B C 1
ATOM 7510 O O . GLN B 1 300 ? -5.918 31.203 -1.633 1 97.38 300 GLN B O 1
ATOM 7515 N N . LEU B 1 301 ? -5.691 31.703 0.542 1 98.31 301 LEU B N 1
ATOM 7516 C CA . LEU B 1 301 ? -7.113 31.688 0.87 1 98.31 301 LEU B CA 1
ATOM 7517 C C . LEU B 1 301 ? -7.664 33.094 0.968 1 98.31 301 LEU B C 1
ATOM 7519 O O . LEU B 1 301 ? -7.086 33.938 1.647 1 98.31 301 LEU B O 1
ATOM 7523 N N . THR B 1 302 ? -8.789 33.375 0.294 1 97.56 302 THR B N 1
ATOM 7524 C CA . THR B 1 302 ? -9.539 34.625 0.401 1 97.56 302 THR B CA 1
ATOM 7525 C C . THR B 1 302 ? -11.031 34.344 0.591 1 97.56 302 THR B C 1
ATOM 7527 O O . THR B 1 302 ? -11.531 33.312 0.149 1 97.56 302 THR B O 1
ATOM 7530 N N . ILE B 1 303 ? -11.688 35.156 1.281 1 97.81 303 ILE B N 1
ATOM 7531 C CA . ILE B 1 303 ? -13.148 35.125 1.39 1 97.81 303 ILE B CA 1
ATOM 7532 C C . ILE B 1 303 ? -13.719 36.438 0.86 1 97.81 303 ILE B C 1
ATOM 7534 O O . ILE B 1 303 ? -13.469 37.531 1.425 1 97.81 303 ILE B O 1
ATOM 7538 N N . GLU B 1 304 ? -14.477 36.312 -0.168 1 96.88 304 GLU B N 1
ATOM 7539 C CA . GLU B 1 304 ? -15.016 37.469 -0.871 1 96.88 304 GLU B CA 1
ATOM 7540 C C . GLU B 1 304 ? -15.758 38.406 0.084 1 96.88 304 GLU B C 1
ATOM 7542 O O . GLU B 1 304 ? -16.641 37.969 0.829 1 96.88 304 GLU B O 1
ATOM 7547 N N . GLY B 1 305 ? -15.359 39.656 0.073 1 95.94 305 GLY B N 1
ATOM 7548 C CA . GLY B 1 305 ? -16.078 40.719 0.798 1 95.94 305 GLY B CA 1
ATOM 7549 C C . GLY B 1 305 ? -15.789 40.688 2.289 1 95.94 305 GLY B C 1
ATOM 7550 O O . GLY B 1 305 ? -16.391 41.469 3.043 1 95.94 305 GLY B O 1
ATOM 7551 N N . HIS B 1 306 ? -14.914 39.844 2.766 1 97.5 306 HIS B N 1
ATOM 7552 C CA . HIS B 1 306 ? -14.664 39.75 4.195 1 97.5 306 HIS B CA 1
ATOM 7553 C C . HIS B 1 306 ? -13.164 39.812 4.496 1 97.5 306 HIS B C 1
ATOM 7555 O O . HIS B 1 306 ? -12.375 39.094 3.859 1 97.5 306 HIS B O 1
ATOM 7561 N N . SER B 1 307 ? -12.789 40.625 5.445 1 96.81 307 SER B N 1
ATOM 7562 C CA . SER B 1 307 ? -11.422 40.625 5.957 1 96.81 307 SER B CA 1
ATOM 7563 C C . SER B 1 307 ? -11.227 39.5 6.984 1 96.81 307 SER B C 1
ATOM 7565 O O . SER B 1 307 ? -12.188 39.062 7.625 1 96.81 307 SER B O 1
ATOM 7567 N N . LEU B 1 308 ? -10.008 39.094 7.105 1 98.31 308 LEU B N 1
ATOM 7568 C CA . LEU B 1 308 ? -9.641 38.031 8.047 1 98.31 308 LEU B CA 1
ATOM 7569 C C . LEU B 1 308 ? -8.797 38.594 9.188 1 98.31 308 LEU B C 1
ATOM 7571 O O . LEU B 1 308 ? -7.676 39.062 8.961 1 98.31 308 LEU B O 1
ATOM 7575 N N . THR B 1 309 ? -9.32 38.594 10.375 1 98.56 309 THR B N 1
ATOM 7576 C CA . THR B 1 309 ? -8.516 38.938 11.547 1 98.56 309 THR B CA 1
ATOM 7577 C C . THR B 1 309 ? -7.84 37.688 12.117 1 98.56 309 THR B C 1
ATOM 7579 O O . THR B 1 309 ? -8.445 36.938 12.891 1 98.56 309 THR B O 1
ATOM 7582 N N . VAL B 1 310 ? -6.578 37.531 11.766 1 98.69 310 VAL B N 1
ATOM 7583 C CA . VAL B 1 310 ? -5.848 36.344 12.203 1 98.69 310 VAL B CA 1
ATOM 7584 C C . VAL B 1 310 ? -5.445 36.5 13.664 1 98.69 310 VAL B C 1
ATOM 7586 O O . VAL B 1 310 ? -4.863 37.5 14.055 1 98.69 310 VAL B O 1
ATOM 7589 N N . ILE B 1 311 ? -5.77 35.438 14.484 1 98.38 311 ILE B N 1
ATOM 7590 C CA . ILE B 1 311 ? -5.566 35.562 15.922 1 98.38 311 ILE B CA 1
ATOM 7591 C C . ILE B 1 311 ? -4.672 34.438 16.438 1 98.38 311 ILE B C 1
ATOM 7593 O O . ILE B 1 311 ? -4.266 34.469 17.609 1 98.38 311 ILE B O 1
ATOM 7597 N N . ALA B 1 312 ? -4.395 33.469 15.633 1 98.31 312 ALA B N 1
ATOM 7598 C CA . ALA B 1 312 ? -3.516 32.375 16.047 1 98.31 312 ALA B CA 1
ATOM 7599 C C . ALA B 1 312 ? -2.859 31.719 14.836 1 98.31 312 ALA B C 1
ATOM 7601 O O . ALA B 1 312 ? -3.41 31.75 13.727 1 98.31 312 ALA B O 1
ATOM 7602 N N . SER B 1 313 ? -1.686 31.141 15.016 1 98.06 313 SER B N 1
ATOM 7603 C CA . SER B 1 313 ? -0.967 30.312 14.055 1 98.06 313 SER B CA 1
ATOM 7604 C C . SER B 1 313 ? -0.41 29.047 14.711 1 98.06 313 SER B C 1
ATOM 7606 O O . SER B 1 313 ? 0.282 29.141 15.727 1 98.06 313 SER B O 1
ATOM 7608 N N . ASP B 1 314 ? -0.707 27.906 14.156 1 98.25 314 ASP B N 1
ATOM 7609 C CA . ASP B 1 314 ? -0.238 26.594 14.617 1 98.25 314 ASP B CA 1
ATOM 7610 C C . ASP B 1 314 ? -0.605 26.375 16.078 1 98.25 314 ASP B C 1
ATOM 7612 O O . ASP B 1 314 ? 0.215 25.891 16.875 1 98.25 314 ASP B O 1
ATOM 7616 N N . GLY B 1 315 ? -1.769 26.812 16.391 1 97.25 315 GLY B N 1
ATOM 7617 C CA . GLY B 1 315 ? -2.299 26.594 17.734 1 97.25 315 GLY B CA 1
ATOM 7618 C C . GLY B 1 315 ? -1.782 27.594 18.75 1 97.25 315 GLY B C 1
ATOM 7619 O O . GLY B 1 315 ? -2.127 27.516 19.938 1 97.25 315 GLY B O 1
ATOM 7620 N N . GLN B 1 316 ? -1.012 28.562 18.328 1 97.19 316 GLN B N 1
ATOM 7621 C CA . GLN B 1 316 ? -0.436 29.562 19.234 1 97.19 316 GLN B CA 1
ATOM 7622 C C . GLN B 1 316 ? -1.067 30.938 19 1 97.19 316 GLN B C 1
ATOM 7624 O O . GLN B 1 316 ? -1.06 31.453 17.891 1 97.19 316 GLN B O 1
ATOM 7629 N N . PRO B 1 317 ? -1.552 31.562 20.094 1 97.25 317 PRO B N 1
ATOM 7630 C CA . PRO B 1 317 ? -2.129 32.906 19.922 1 97.25 317 PRO B CA 1
ATOM 7631 C C . PRO B 1 317 ? -1.096 33.938 19.5 1 97.25 317 PRO B C 1
ATOM 7633 O O . PRO B 1 317 ? 0.047 33.906 19.953 1 97.25 317 PRO B O 1
ATOM 7636 N N . MET B 1 318 ? -1.509 34.781 18.625 1 97.5 318 MET B N 1
ATOM 7637 C CA . MET B 1 318 ? -0.655 35.875 18.172 1 97.5 318 MET B CA 1
ATOM 7638 C C . MET B 1 318 ? -1.372 37.219 18.297 1 97.5 318 MET B C 1
ATOM 7640 O O . MET B 1 318 ? -2.596 37.25 18.438 1 97.5 318 MET B O 1
ATOM 7644 N N . GLN B 1 319 ? -0.578 38.281 18.328 1 97.06 319 GLN B N 1
ATOM 7645 C CA . GLN B 1 319 ? -1.235 39.594 18.219 1 97.06 319 GLN B CA 1
ATOM 7646 C C . GLN B 1 319 ? -2.051 39.688 16.938 1 97.06 319 GLN B C 1
ATOM 7648 O O . GLN B 1 319 ? -1.54 39.406 15.844 1 97.06 319 GLN B O 1
ATOM 7653 N N . PRO B 1 320 ? -3.322 40.031 17.078 1 97.81 320 PRO B N 1
ATOM 7654 C CA . PRO B 1 320 ? -4.203 39.969 15.914 1 97.81 320 PRO B CA 1
ATOM 7655 C C . PRO B 1 320 ? -3.709 40.844 14.758 1 97.81 320 PRO B C 1
ATOM 7657 O O . PRO B 1 320 ? -3.197 41.938 14.984 1 97.81 320 PRO B O 1
ATOM 7660 N N . VAL B 1 321 ? -3.812 40.406 13.594 1 97 321 VAL B N 1
ATOM 7661 C CA . VAL B 1 321 ? -3.566 41.156 12.375 1 97 321 VAL B CA 1
ATOM 7662 C C . VAL B 1 321 ? -4.75 41.031 11.422 1 97 321 VAL B C 1
ATOM 7664 O O . VAL B 1 321 ? -5.336 39.938 11.32 1 97 321 VAL B O 1
ATOM 7667 N N . VAL B 1 322 ? -5.152 42.094 10.781 1 96.94 322 VAL B N 1
ATOM 7668 C CA . VAL B 1 322 ? -6.238 42.094 9.805 1 96.94 322 VAL B CA 1
ATOM 7669 C C . VAL B 1 322 ? -5.66 42 8.398 1 96.94 322 VAL B C 1
ATOM 7671 O O . VAL B 1 322 ? -4.855 42.844 7.996 1 96.94 322 VAL B O 1
ATOM 7674 N N . VAL B 1 323 ? -6.043 40.969 7.723 1 97.19 323 VAL B N 1
ATOM 7675 C CA . VAL B 1 323 ? -5.527 40.781 6.371 1 97.19 323 VAL B CA 1
ATOM 7676 C C . VAL B 1 323 ? -6.68 40.469 5.418 1 97.19 323 VAL B C 1
ATOM 7678 O O . VAL B 1 323 ? -7.801 40.188 5.859 1 97.19 323 VAL B O 1
ATOM 7681 N N . ASP B 1 324 ? -6.309 40.5 4.129 1 96.56 324 ASP B N 1
ATOM 7682 C CA . ASP B 1 324 ? -7.293 40.156 3.104 1 96.56 324 ASP B CA 1
ATOM 7683 C C . ASP B 1 324 ? -7.152 38.719 2.652 1 96.56 324 ASP B C 1
ATOM 7685 O O . ASP B 1 324 ? -8.086 38.156 2.086 1 96.56 324 ASP B O 1
ATOM 7689 N N . SER B 1 325 ? -5.988 38.188 2.857 1 97.19 325 SER B N 1
ATOM 7690 C CA . SER B 1 325 ? -5.75 36.812 2.463 1 97.19 325 SER B CA 1
ATOM 7691 C C . SER B 1 325 ? -4.641 36.188 3.297 1 97.19 325 SER B C 1
ATOM 7693 O O . SER B 1 325 ? -3.854 36.875 3.93 1 97.19 325 SER B O 1
ATOM 7695 N N . ILE B 1 326 ? -4.645 34.875 3.318 1 98.06 326 ILE B N 1
ATOM 7696 C CA . ILE B 1 326 ? -3.639 34.094 4.031 1 98.06 326 ILE B CA 1
ATOM 7697 C C . ILE B 1 326 ? -2.963 33.094 3.066 1 98.06 326 ILE B C 1
ATOM 7699 O O . ILE B 1 326 ? -3.637 32.344 2.387 1 98.06 326 ILE B O 1
ATOM 7703 N N . VAL B 1 327 ? -1.633 33.188 2.955 1 97.5 327 VAL B N 1
ATOM 7704 C CA . VAL B 1 327 ? -0.859 32.156 2.268 1 97.5 327 VAL B CA 1
ATOM 7705 C C . VAL B 1 327 ? -0.419 31.078 3.264 1 97.5 327 VAL B C 1
ATOM 7707 O O . VAL B 1 327 ? 0.21 31.391 4.277 1 97.5 327 VAL B O 1
ATOM 7710 N N . SER B 1 328 ? -0.832 29.891 2.979 1 98.44 328 SER B N 1
ATOM 7711 C CA . SER B 1 328 ? -0.542 28.766 3.877 1 98.44 328 SER B CA 1
ATOM 7712 C C . SER B 1 328 ? 0.254 27.672 3.168 1 98.44 328 SER B C 1
ATOM 7714 O O . SER B 1 328 ? -0.016 27.359 2.008 1 98.44 328 SER B O 1
ATOM 7716 N N . LEU B 1 329 ? 1.293 27.156 3.828 1 98.06 329 LEU B N 1
ATOM 7717 C CA . LEU B 1 329 ? 2.076 26.031 3.352 1 98.06 329 LEU B CA 1
ATOM 7718 C C . LEU B 1 329 ? 1.764 24.766 4.16 1 98.06 329 LEU B C 1
ATOM 7720 O O . LEU B 1 329 ? 1.064 24.844 5.176 1 98.06 329 LEU B O 1
ATOM 7724 N N . ALA B 1 330 ? 2.287 23.641 3.672 1 98.25 330 ALA B N 1
ATOM 7725 C CA . ALA B 1 330 ? 1.97 22.312 4.215 1 98.25 330 ALA B CA 1
ATOM 7726 C C . ALA B 1 330 ? 2.168 22.281 5.727 1 98.25 330 ALA B C 1
ATOM 7728 O O . ALA B 1 330 ? 3.223 22.672 6.23 1 98.25 330 ALA B O 1
ATOM 7729 N N . GLY B 1 331 ? 1.086 21.844 6.426 1 98.44 331 GLY B N 1
ATOM 7730 C CA . GLY B 1 331 ? 1.166 21.594 7.859 1 98.44 331 GLY B CA 1
ATOM 7731 C C . GLY B 1 331 ? 0.75 22.797 8.688 1 98.44 331 GLY B C 1
ATOM 7732 O O . GLY B 1 331 ? 0.483 22.672 9.883 1 98.44 331 GLY B O 1
ATOM 7733 N N . GLU B 1 332 ? 0.643 24.031 8.117 1 98.62 332 GLU B N 1
ATOM 7734 C CA . GLU B 1 332 ? 0.308 25.234 8.867 1 98.62 332 GLU B CA 1
ATOM 7735 C C . GLU B 1 332 ? -1.185 25.297 9.18 1 98.62 332 GLU B C 1
ATOM 7737 O O . GLU B 1 332 ? -1.998 24.703 8.461 1 98.62 332 GLU B O 1
ATOM 7742 N N . ARG B 1 333 ? -1.459 25.969 10.234 1 98.81 333 ARG B N 1
ATOM 7743 C CA . ARG B 1 333 ? -2.834 26.25 10.633 1 98.81 333 ARG B CA 1
ATOM 7744 C C . ARG B 1 333 ? -2.99 27.703 11.055 1 98.81 333 ARG B C 1
ATOM 7746 O O . ARG B 1 333 ? -2.07 28.297 11.625 1 98.81 333 ARG B O 1
ATOM 7753 N N . TYR B 1 334 ? -4.176 28.234 10.812 1 98.75 334 TYR B N 1
ATOM 7754 C CA . TYR B 1 334 ? -4.504 29.594 11.203 1 98.75 334 TYR B CA 1
ATOM 7755 C C . TYR B 1 334 ? -5.922 29.688 11.742 1 98.75 334 TYR B C 1
ATOM 7757 O O . TYR B 1 334 ? -6.836 29.031 11.219 1 98.75 334 TYR B O 1
ATOM 7765 N N . ASP B 1 335 ? -6.059 30.422 12.797 1 98.62 335 ASP B N 1
ATOM 7766 C CA . ASP B 1 335 ? -7.375 30.859 13.242 1 98.62 335 ASP B CA 1
ATOM 7767 C C . ASP B 1 335 ? -7.617 32.312 12.875 1 98.62 335 ASP B C 1
ATOM 7769 O O . ASP B 1 335 ? -6.746 33.188 13.078 1 98.62 335 ASP B O 1
ATOM 7773 N N . PHE B 1 336 ? -8.789 32.562 12.391 1 98.81 336 PHE B N 1
ATOM 7774 C CA . PHE B 1 336 ? -9.125 33.938 12.062 1 98.81 336 PHE B CA 1
ATOM 7775 C C . PHE B 1 336 ? -10.602 34.219 12.336 1 98.81 336 PHE B C 1
ATOM 7777 O O . PHE B 1 336 ? -11.406 33.281 12.391 1 98.81 336 PHE B O 1
ATOM 7784 N N . VAL B 1 337 ? -10.898 35.5 12.539 1 98.56 337 VAL B N 1
ATOM 7785 C CA . VAL B 1 337 ? -12.258 35.938 12.82 1 98.56 337 VAL B CA 1
ATOM 7786 C C . VAL B 1 337 ? -12.812 36.688 11.609 1 98.56 337 VAL B C 1
ATOM 7788 O O . VAL B 1 337 ? -12.125 37.5 11.008 1 98.56 337 VAL B O 1
ATOM 7791 N N . ILE B 1 338 ? -14.008 36.312 11.289 1 97.81 338 ILE B N 1
ATOM 7792 C CA . ILE B 1 338 ? -14.711 37.062 10.258 1 97.81 338 ILE B CA 1
ATOM 7793 C C . ILE B 1 338 ? -15.914 37.781 10.867 1 97.81 338 ILE B C 1
ATOM 7795 O O . ILE B 1 338 ? -16.609 37.219 11.734 1 97.81 338 ILE B O 1
ATOM 7799 N N . ASN B 1 339 ? -16.062 39 10.461 1 97.69 339 ASN B N 1
ATOM 7800 C CA . ASN B 1 339 ? -17.281 39.719 10.758 1 97.69 339 ASN B CA 1
ATOM 7801 C C . ASN B 1 339 ? -18.297 39.594 9.633 1 97.69 339 ASN B C 1
ATOM 7803 O O . ASN B 1 339 ? -18.016 39.938 8.484 1 97.69 339 ASN B O 1
ATOM 7807 N N . THR B 1 340 ? -19.438 39.094 9.977 1 97.38 340 THR B N 1
ATOM 7808 C CA . THR B 1 340 ? -20.453 38.875 8.961 1 97.38 340 THR B CA 1
ATOM 7809 C C . THR B 1 340 ? -21.375 40.062 8.828 1 97.38 340 THR B C 1
ATOM 7811 O O . THR B 1 340 ? -22.594 39.969 9.016 1 97.38 340 THR B O 1
ATOM 7814 N N . ASN B 1 341 ? -20.828 41.125 8.367 1 97.31 341 ASN B N 1
ATOM 7815 C CA . ASN B 1 341 ? -21.531 42.406 8.289 1 97.31 341 ASN B CA 1
ATOM 7816 C C . ASN B 1 341 ? -21.844 42.781 6.848 1 97.31 341 ASN B C 1
ATOM 7818 O O . ASN B 1 341 ? -22.094 43.969 6.555 1 97.31 341 ASN B O 1
ATOM 7822 N N . GLN B 1 342 ? -21.828 41.844 5.945 1 97.25 342 GLN B N 1
ATOM 7823 C CA . GLN B 1 342 ? -22.203 42.094 4.555 1 97.25 342 GLN B CA 1
ATOM 7824 C C . GLN B 1 342 ? -23.688 41.844 4.328 1 97.25 342 GLN B C 1
ATOM 7826 O O . GLN B 1 342 ? -24.359 41.281 5.195 1 97.25 342 GLN B O 1
ATOM 7831 N N . THR B 1 343 ? -24.156 42.312 3.105 1 97.44 343 THR B N 1
ATOM 7832 C CA . THR B 1 343 ? -25.516 41.938 2.73 1 97.44 343 THR B CA 1
ATOM 7833 C C . THR B 1 343 ? -25.688 40.438 2.699 1 97.44 343 THR B C 1
ATOM 7835 O O . THR B 1 343 ? -24.906 39.719 2.07 1 97.44 343 THR B O 1
ATOM 7838 N N . PRO B 1 344 ? -26.656 39.938 3.443 1 97.12 344 PRO B N 1
ATOM 7839 C CA . PRO B 1 344 ? -26.844 38.469 3.453 1 97.12 344 PRO B CA 1
ATOM 7840 C C . PRO B 1 344 ? -26.891 37.875 2.049 1 97.12 344 PRO B C 1
ATOM 7842 O O . PRO B 1 344 ? -27.625 38.375 1.191 1 97.12 344 PRO B O 1
ATOM 7845 N N . GLY B 1 345 ? -26.188 36.906 1.745 1 97.56 345 GLY B N 1
ATOM 7846 C CA . GLY B 1 345 ? -26.016 36.219 0.481 1 97.56 345 GLY B CA 1
ATOM 7847 C C . GLY B 1 345 ? -24.953 35.125 0.54 1 97.56 345 GLY B C 1
ATOM 7848 O O . GLY B 1 345 ? -24.641 34.625 1.617 1 97.56 345 GLY B O 1
ATOM 7849 N N . ALA B 1 346 ? -24.578 34.719 -0.655 1 97.5 346 ALA B N 1
ATOM 7850 C CA . ALA B 1 346 ? -23.469 33.75 -0.759 1 97.5 346 ALA B CA 1
ATOM 7851 C C . ALA B 1 346 ? -22.219 34.438 -1.306 1 97.5 346 ALA B C 1
ATOM 7853 O O . ALA B 1 346 ? -22.297 35.281 -2.193 1 97.5 346 ALA B O 1
ATOM 7854 N N . TYR B 1 347 ? -21.094 34.125 -0.734 1 98.06 347 TYR B N 1
ATOM 7855 C CA . TYR B 1 347 ? -19.812 34.719 -1.111 1 98.06 347 TYR B CA 1
ATOM 7856 C C . TYR B 1 347 ? -18.797 33.625 -1.405 1 98.06 347 TYR B C 1
ATOM 7858 O O . TYR B 1 347 ? -18.812 32.562 -0.774 1 98.06 347 TYR B O 1
ATOM 7866 N N . TRP B 1 348 ? -17.891 33.875 -2.311 1 97.12 348 TRP B N 1
ATOM 7867 C CA . TRP B 1 348 ? -16.891 32.875 -2.709 1 97.12 348 TRP B CA 1
ATOM 7868 C C . TRP B 1 348 ? -15.789 32.781 -1.663 1 97.12 348 TRP B C 1
ATOM 7870 O O . TRP B 1 348 ? -15.266 33.781 -1.195 1 97.12 348 TRP B O 1
ATOM 7880 N N . ILE B 1 349 ? -15.508 31.641 -1.252 1 97.5 349 ILE B N 1
ATOM 7881 C CA . ILE B 1 349 ? -14.227 31.281 -0.652 1 97.5 349 ILE B CA 1
ATOM 7882 C C . ILE B 1 349 ? -13.281 30.75 -1.729 1 97.5 349 ILE B C 1
ATOM 7884 O O . ILE B 1 349 ? -13.594 29.766 -2.406 1 97.5 349 ILE B O 1
ATOM 7888 N N . GLN B 1 350 ? -12.141 31.422 -1.904 1 97 350 GLN B N 1
ATOM 7889 C CA . GLN B 1 350 ? -11.219 31.047 -2.973 1 97 350 GLN B CA 1
ATOM 7890 C C . GLN B 1 350 ? -9.898 30.531 -2.406 1 97 350 GLN B C 1
ATOM 7892 O O . GLN B 1 350 ? -9.344 31.125 -1.479 1 97 350 GLN B O 1
ATOM 7897 N N . LEU B 1 351 ? -9.492 29.375 -2.879 1 97.25 351 LEU B N 1
ATOM 7898 C CA . LEU B 1 351 ? -8.188 28.781 -2.6 1 97.25 351 LEU B CA 1
ATOM 7899 C C . LEU B 1 351 ? -7.344 28.703 -3.869 1 97.25 351 LEU B C 1
ATOM 7901 O O . LEU B 1 351 ? -7.605 27.859 -4.738 1 97.25 351 LEU B O 1
ATOM 7905 N N . ARG B 1 352 ? -6.273 29.516 -3.963 1 96.44 352 ARG B N 1
ATOM 7906 C CA . ARG B 1 352 ? -5.445 29.594 -5.16 1 96.44 352 ARG B CA 1
ATOM 7907 C C . ARG B 1 352 ? -4.07 28.969 -4.914 1 96.44 352 ARG B C 1
ATOM 7909 O O . ARG B 1 352 ? -3.42 29.281 -3.914 1 96.44 352 ARG B O 1
ATOM 7916 N N . GLY B 1 353 ? -3.723 28.062 -5.879 1 95.62 353 GLY B N 1
ATOM 7917 C CA . GLY B 1 353 ? -2.363 27.547 -5.824 1 95.62 353 GLY B CA 1
ATOM 7918 C C . GLY B 1 353 ? -1.33 28.547 -6.316 1 95.62 353 GLY B C 1
ATOM 7919 O O . GLY B 1 353 ? -1.553 29.234 -7.309 1 95.62 353 GLY B O 1
ATOM 7920 N N . LEU B 1 354 ? -0.21 28.672 -5.582 1 94.38 354 LEU B N 1
ATOM 7921 C CA . LEU B 1 354 ? 0.847 29.625 -5.926 1 94.38 354 LEU B CA 1
ATOM 7922 C C . LEU B 1 354 ? 2.086 28.891 -6.43 1 94.38 354 LEU B C 1
ATOM 7924 O O . LEU B 1 354 ? 2.139 27.656 -6.406 1 94.38 354 LEU B O 1
ATOM 7928 N N . ASP B 1 355 ? 3.061 29.688 -6.969 1 91.44 355 ASP B N 1
ATOM 7929 C CA . ASP B 1 355 ? 4.367 29.188 -7.402 1 91.44 355 ASP B CA 1
ATOM 7930 C C . ASP B 1 355 ? 4.219 28.094 -8.453 1 91.44 355 ASP B C 1
ATOM 7932 O O . ASP B 1 355 ? 3.551 28.281 -9.469 1 91.44 355 ASP B O 1
ATOM 7936 N N . ASP B 1 356 ? 4.66 26.828 -8.203 1 88.31 356 ASP B N 1
ATOM 7937 C CA . ASP B 1 356 ? 4.652 25.766 -9.211 1 88.31 356 ASP B CA 1
ATOM 7938 C C . ASP B 1 356 ? 3.229 25.422 -9.641 1 88.31 356 ASP B C 1
ATOM 7940 O O . ASP B 1 356 ? 3.01 24.938 -10.75 1 88.31 356 ASP B O 1
ATOM 7944 N N . CYS B 1 357 ? 2.291 25.609 -8.812 1 90.81 357 CYS B N 1
ATOM 7945 C CA . CYS B 1 357 ? 0.906 25.25 -9.109 1 90.81 357 CYS B CA 1
ATOM 7946 C C . CYS B 1 357 ? 0.259 26.312 -10 1 90.81 357 CYS B C 1
ATOM 7948 O O . CYS B 1 357 ? -0.853 26.109 -10.492 1 90.81 357 CYS B O 1
ATOM 7950 N N . THR B 1 358 ? 0.962 27.422 -10.203 1 88.12 358 THR B N 1
ATOM 7951 C CA . THR B 1 358 ? 0.469 28.406 -11.156 1 88.12 358 THR B CA 1
ATOM 7952 C C . THR B 1 358 ? 0.508 27.844 -12.578 1 88.12 358 THR B C 1
ATOM 7954 O O . THR B 1 358 ? -0.348 28.172 -13.406 1 88.12 358 THR B O 1
ATOM 7957 N N . TYR B 1 359 ? 1.498 27.062 -12.789 1 82.31 359 TYR B N 1
ATOM 7958 C CA . TYR B 1 359 ? 1.646 26.469 -14.117 1 82.31 359 TYR B CA 1
ATOM 7959 C C . TYR B 1 359 ? 0.455 25.578 -14.453 1 82.31 359 TYR B C 1
ATOM 7961 O O . TYR B 1 359 ? -0.01 25.547 -15.594 1 82.31 359 TYR B O 1
ATOM 7969 N N . ASN B 1 360 ? -0.034 24.828 -13.43 1 83.19 360 ASN B N 1
ATOM 7970 C CA . ASN B 1 360 ? -1.17 23.938 -13.625 1 83.19 360 ASN B CA 1
ATOM 7971 C C . ASN B 1 360 ? -2.494 24.656 -13.375 1 83.19 360 ASN B C 1
ATOM 7973 O O . ASN B 1 360 ? -3.561 24.047 -13.477 1 83.19 360 ASN B O 1
ATOM 7977 N N . ARG B 1 361 ? -2.4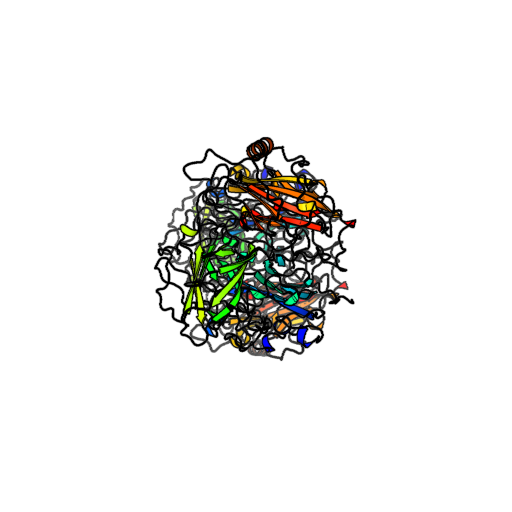34 25.938 -13.023 1 89.62 361 ARG B N 1
ATOM 7978 C CA . ARG B 1 361 ? -3.611 26.766 -12.836 1 89.62 361 ARG B CA 1
ATOM 7979 C C . ARG B 1 361 ? -4.551 26.172 -11.797 1 89.62 361 ARG B C 1
ATOM 7981 O O . ARG B 1 361 ? -5.746 26.016 -12.055 1 89.62 361 ARG B O 1
ATOM 7988 N N . ILE B 1 362 ? -4.012 25.797 -10.656 1 92.69 362 ILE B N 1
ATOM 7989 C CA . ILE B 1 362 ? -4.781 25.094 -9.641 1 92.69 362 ILE B CA 1
ATOM 7990 C C . ILE B 1 362 ? -5.562 26.094 -8.789 1 92.69 362 ILE B C 1
ATOM 7992 O O . ILE B 1 362 ? -4.988 27.047 -8.266 1 92.69 362 ILE B O 1
ATOM 7996 N N . GLN B 1 363 ? -6.797 25.859 -8.672 1 94 363 GLN B N 1
ATOM 7997 C CA . GLN B 1 363 ? -7.695 26.656 -7.84 1 94 363 GLN B CA 1
ATOM 7998 C C . GLN B 1 363 ? -8.898 25.828 -7.395 1 94 363 GLN B C 1
ATOM 8000 O O . GLN B 1 363 ? -9.328 24.906 -8.094 1 94 363 GLN B O 1
ATOM 8005 N N . GLN B 1 364 ? -9.336 26.109 -6.238 1 95.69 364 GLN B N 1
ATOM 8006 C CA . GLN B 1 364 ? -10.57 25.5 -5.762 1 95.69 364 GLN B CA 1
ATOM 8007 C C . GLN B 1 364 ? -11.445 26.516 -5.035 1 95.69 364 GLN B C 1
ATOM 8009 O O . GLN B 1 364 ? -10.945 27.531 -4.547 1 95.69 364 GLN B O 1
ATOM 8014 N N . LEU B 1 365 ? -12.773 26.25 -5.043 1 95.69 365 LEU B N 1
ATOM 8015 C CA . LEU B 1 365 ? -13.727 27.203 -4.496 1 95.69 365 LEU B CA 1
ATOM 8016 C C . LEU B 1 365 ? -14.641 26.547 -3.479 1 95.69 365 LEU B C 1
ATOM 8018 O O . LEU B 1 365 ? -14.82 25.328 -3.502 1 95.69 365 LEU B O 1
ATOM 8022 N N . ALA B 1 366 ? -15.141 27.297 -2.609 1 96.5 366 ALA B N 1
ATOM 8023 C CA . ALA B 1 366 ? -16.219 27 -1.679 1 96.5 366 ALA B CA 1
ATOM 8024 C C . ALA B 1 366 ? -17.125 28.219 -1.485 1 96.5 366 ALA B C 1
ATOM 8026 O O . ALA B 1 366 ? -16.938 29.25 -2.133 1 96.5 366 ALA B O 1
ATOM 8027 N N . LEU B 1 367 ? -18.25 28.047 -0.66 1 96.19 367 LEU B N 1
ATOM 8028 C CA . LEU B 1 367 ? -19.219 29.125 -0.479 1 96.19 367 LEU B CA 1
ATOM 8029 C C . LEU B 1 367 ? -19.391 29.453 1 1 96.19 367 LEU B C 1
ATOM 8031 O O . LEU B 1 367 ? -19.453 28.562 1.84 1 96.19 367 LEU B O 1
ATOM 8035 N N . LEU B 1 368 ? -19.281 30.688 1.287 1 97.06 368 LEU B N 1
ATOM 8036 C CA . LEU B 1 368 ? -19.797 31.219 2.541 1 97.06 368 LEU B CA 1
ATOM 8037 C C . LEU B 1 368 ? -21.234 31.688 2.373 1 97.06 368 LEU B C 1
ATOM 8039 O O . LEU B 1 368 ? -21.5 32.656 1.666 1 97.06 368 LEU B O 1
ATOM 8043 N N . GLN B 1 369 ? -22.156 31.062 3.033 1 96.12 369 GLN B N 1
ATOM 8044 C CA . GLN B 1 369 ? -23.562 31.375 2.873 1 96.12 369 GLN B CA 1
ATOM 8045 C C . GLN B 1 369 ? -24.141 31.969 4.156 1 96.12 369 GLN B C 1
ATOM 8047 O O . GLN B 1 369 ? -24 31.391 5.234 1 96.12 369 GLN B O 1
ATOM 8052 N N . TYR B 1 370 ? -24.719 33.125 4.059 1 96.44 370 TYR B N 1
ATOM 8053 C CA . TYR B 1 370 ? -25.5 33.656 5.164 1 96.44 370 TYR B CA 1
ATOM 8054 C C . TYR B 1 370 ? -26.812 32.906 5.324 1 96.44 370 TYR B C 1
ATOM 8056 O O . TYR B 1 370 ? -27.484 32.594 4.34 1 96.44 370 TYR B O 1
ATOM 8064 N N . GLU B 1 371 ? -27.047 32.562 6.535 1 94.06 371 GLU B N 1
ATOM 8065 C CA . GLU B 1 371 ? -28.25 31.766 6.844 1 94.06 371 GLU B CA 1
ATOM 8066 C C . GLU B 1 371 ? -29.484 32.375 6.203 1 94.06 371 GLU B C 1
ATOM 8068 O O . GLU B 1 371 ? -29.734 33.594 6.34 1 94.06 371 GLU B O 1
ATOM 8073 N N . GLY B 1 372 ? -30.266 31.5 5.547 1 91.75 372 GLY B N 1
ATOM 8074 C CA . GLY B 1 372 ? -31.516 31.938 4.953 1 91.75 372 GLY B CA 1
ATOM 8075 C C . GLY B 1 372 ? -31.328 32.562 3.574 1 91.75 372 GLY B C 1
ATOM 8076 O O . GLY B 1 372 ? -32.312 32.75 2.85 1 91.75 372 GLY B O 1
ATOM 8077 N N . ALA B 1 373 ? -30.156 32.844 3.248 1 94.44 373 ALA B N 1
ATOM 8078 C CA . ALA B 1 373 ? -29.906 33.469 1.951 1 94.44 373 ALA B CA 1
ATOM 8079 C C . ALA B 1 373 ? -29.688 32.406 0.867 1 94.44 373 ALA B C 1
ATOM 8081 O O . ALA B 1 373 ? -29.594 31.203 1.163 1 94.44 373 ALA B O 1
ATOM 8082 N N . SER B 1 374 ? -29.656 32.875 -0.383 1 92.56 374 SER B N 1
ATOM 8083 C CA . SER B 1 374 ? -29.391 32 -1.524 1 92.56 374 SER B CA 1
ATOM 8084 C C . SER B 1 374 ? -27.969 31.453 -1.474 1 92.56 374 SER B C 1
ATOM 8086 O O . SER B 1 374 ? -27.062 32.094 -0.982 1 92.56 374 SER B O 1
ATOM 8088 N N . ILE B 1 375 ? -27.828 30.25 -2.043 1 90.62 375 ILE B N 1
ATOM 8089 C CA . ILE B 1 375 ? -26.5 29.641 -2.119 1 90.62 375 ILE B CA 1
ATOM 8090 C C . ILE B 1 375 ? -25.781 30.125 -3.379 1 90.62 375 ILE B C 1
ATOM 8092 O O . ILE B 1 375 ? -24.609 29.812 -3.596 1 90.62 375 ILE B O 1
ATOM 8096 N N . THR B 1 376 ? -26.453 30.891 -4.207 1 95.38 376 THR B N 1
ATOM 8097 C CA . THR B 1 376 ? -25.859 31.391 -5.438 1 95.38 376 THR B CA 1
ATOM 8098 C C . THR B 1 376 ? -25.219 32.75 -5.211 1 95.38 376 THR B C 1
ATOM 8100 O O . THR B 1 376 ? -25.922 33.719 -4.902 1 95.38 376 THR B O 1
ATOM 8103 N N . PRO B 1 377 ? -23.984 32.812 -5.422 1 96.81 377 PRO B N 1
ATOM 8104 C CA . PRO B 1 377 ? -23.344 34.125 -5.25 1 96.81 377 PRO B CA 1
ATOM 8105 C C . PRO B 1 377 ? -23.828 35.156 -6.27 1 96.81 377 PRO B C 1
ATOM 8107 O O . PRO B 1 377 ? -24.219 34.812 -7.379 1 96.81 377 PRO B O 1
ATOM 8110 N N . LYS B 1 378 ? -23.703 36.406 -5.918 1 95.44 378 LYS B N 1
ATOM 8111 C CA . LYS B 1 378 ? -24.094 37.531 -6.797 1 95.44 378 LYS B CA 1
ATOM 8112 C C . LYS B 1 378 ? -23 37.812 -7.82 1 95.44 378 LYS B C 1
ATOM 8114 O O . LYS B 1 378 ? -23.266 38.344 -8.898 1 95.44 378 LYS B O 1
ATOM 8119 N N . THR B 1 379 ? -21.812 37.5 -7.41 1 95.31 379 THR B N 1
ATOM 8120 C CA . THR B 1 379 ? -20.688 37.719 -8.305 1 95.31 379 THR B CA 1
ATOM 8121 C C . THR B 1 379 ? -20.391 36.469 -9.133 1 95.31 379 THR B C 1
ATOM 8123 O O . THR B 1 379 ? -20.75 35.375 -8.742 1 95.31 379 THR B O 1
ATOM 8126 N N . LYS B 1 380 ? -19.656 36.719 -10.25 1 94.62 380 LYS B N 1
ATOM 8127 C CA . LYS B 1 380 ? -19.297 35.594 -11.109 1 94.62 380 LYS B CA 1
ATOM 8128 C C . LYS B 1 380 ? -18.297 34.688 -10.422 1 94.62 380 LYS B C 1
ATOM 8130 O O . LYS B 1 380 ? -17.5 35.125 -9.594 1 94.62 380 LYS B O 1
ATOM 8135 N N . GLU B 1 381 ? -18.359 33.406 -10.766 1 93 381 GLU B N 1
ATOM 8136 C CA . GLU B 1 381 ? -17.375 32.438 -10.258 1 93 381 GLU B CA 1
ATOM 8137 C C . GLU B 1 381 ? -15.961 32.844 -10.641 1 93 381 GLU B C 1
ATOM 8139 O O . GLU B 1 381 ? -15.656 33.031 -11.812 1 93 381 GLU B O 1
ATOM 8144 N N . PRO B 1 382 ? -15.125 33 -9.648 1 93.06 382 PRO B N 1
ATOM 8145 C CA . PRO B 1 382 ? -13.742 33.344 -9.992 1 93.06 382 PRO B CA 1
ATOM 8146 C C . PRO B 1 382 ? -13.023 32.219 -10.75 1 93.06 382 PRO B C 1
ATOM 8148 O O . PRO B 1 382 ? -13.211 31.047 -10.445 1 93.06 382 PRO B O 1
ATOM 8151 N N . THR B 1 383 ? -12.195 32.594 -11.742 1 89.31 383 THR B N 1
ATOM 8152 C CA . THR B 1 383 ? -11.32 31.703 -12.469 1 89.31 383 THR B CA 1
ATOM 8153 C C . THR B 1 383 ? -9.852 31.984 -12.141 1 89.31 383 THR B C 1
ATOM 8155 O O . THR B 1 383 ? -9.539 33 -11.523 1 89.31 383 THR B O 1
ATOM 8158 N N . PHE B 1 384 ? -9.031 31.094 -12.531 1 89.69 384 PHE B N 1
ATOM 8159 C CA . PHE B 1 384 ? -7.613 31.281 -12.25 1 89.69 384 PHE B CA 1
ATOM 8160 C C . PHE B 1 384 ? -7.09 32.562 -12.906 1 89.69 384 PHE B C 1
ATOM 8162 O O . PHE B 1 384 ? -6.098 33.125 -12.445 1 89.69 384 PHE B O 1
ATOM 8169 N N . ASP B 1 385 ? -7.738 33.031 -13.969 1 88.69 385 ASP B N 1
ATOM 8170 C CA . ASP B 1 385 ? -7.285 34.188 -14.719 1 88.69 385 ASP B CA 1
ATOM 8171 C C . ASP B 1 385 ? -7.668 35.469 -14 1 88.69 385 ASP B C 1
ATOM 8173 O O . ASP B 1 385 ? -7.125 36.531 -14.297 1 88.69 385 ASP B O 1
ATOM 8177 N N . ASN B 1 386 ? -8.609 35.344 -13.078 1 89.81 386 ASN B N 1
ATOM 8178 C CA . ASN B 1 386 ? -8.969 36.5 -12.297 1 89.81 386 ASN B CA 1
ATOM 8179 C C . ASN B 1 386 ? -7.887 36.875 -11.281 1 89.81 386 ASN B C 1
ATOM 8181 O O . ASN B 1 386 ? -7.328 35.969 -10.633 1 89.81 386 ASN B O 1
ATOM 8185 N N . PRO B 1 387 ? -7.605 38.062 -11.266 1 86.19 387 PRO B N 1
ATOM 8186 C CA . PRO B 1 387 ? -6.621 38.438 -10.242 1 86.19 387 PRO B CA 1
ATOM 8187 C C . PRO B 1 387 ? -7.141 38.219 -8.82 1 86.19 387 PRO B C 1
ATOM 8189 O O . PRO B 1 387 ? -8.328 38.438 -8.562 1 86.19 387 PRO B O 1
ATOM 8192 N N . ILE B 1 388 ? -6.227 37.781 -7.957 1 85.5 388 ILE B N 1
ATOM 8193 C CA . ILE B 1 388 ? -6.566 37.781 -6.539 1 85.5 388 ILE B CA 1
ATOM 8194 C C . ILE B 1 388 ? -6.648 39.188 -6.012 1 85.5 388 ILE B C 1
ATOM 8196 O O . ILE B 1 388 ? -5.844 40.062 -6.387 1 85.5 388 ILE B O 1
ATOM 8200 N N . PRO B 1 389 ? -7.664 39.531 -5.27 1 77.31 389 PRO B N 1
ATOM 8201 C CA . PRO B 1 389 ? -7.785 40.906 -4.758 1 77.31 389 PRO B CA 1
ATOM 8202 C C . PRO B 1 389 ? -6.488 41.406 -4.129 1 77.31 389 PRO B C 1
ATOM 8204 O O . PRO B 1 389 ? -5.801 40.656 -3.436 1 77.31 389 PRO B O 1
ATOM 8207 N N . ASN B 1 390 ? -6.234 42.688 -4.527 1 78.25 390 ASN B N 1
ATOM 8208 C CA . ASN B 1 390 ? -5.031 43.344 -4.043 1 78.25 390 ASN B CA 1
ATOM 8209 C C . ASN B 1 390 ? -5.188 43.812 -2.596 1 78.25 390 ASN B C 1
ATOM 8211 O O . ASN B 1 390 ? -6.109 44.562 -2.277 1 78.25 390 ASN B O 1
ATOM 8215 N N . GLY B 1 391 ? -4.828 43.094 -1.628 1 89.38 391 GLY B N 1
ATOM 8216 C CA . GLY B 1 391 ? -4.875 43.469 -0.229 1 89.38 391 GLY B CA 1
ATOM 8217 C C . GLY B 1 391 ? -3.705 42.938 0.579 1 89.38 391 GLY B C 1
ATOM 8218 O O . GLY B 1 391 ? -2.688 42.531 0.014 1 89.38 391 GLY B O 1
ATOM 8219 N N . LEU B 1 392 ? -3.83 43.281 1.814 1 94.31 392 LEU B N 1
ATOM 8220 C CA . LEU B 1 392 ? -2.781 42.844 2.729 1 94.31 392 LEU B CA 1
ATOM 8221 C C . LEU B 1 392 ? -2.76 41.312 2.842 1 94.31 392 LEU B C 1
ATOM 8223 O O . LEU B 1 392 ? -3.801 40.688 3.068 1 94.31 392 LEU B O 1
ATOM 8227 N N . VAL B 1 393 ? -1.557 40.719 2.605 1 95.62 393 VAL B N 1
ATOM 8228 C CA . VAL B 1 393 ? -1.408 39.25 2.568 1 95.62 393 VAL B CA 1
ATOM 8229 C C . VAL B 1 393 ? -0.547 38.812 3.74 1 95.62 393 VAL B C 1
ATOM 8231 O O . VAL B 1 393 ? 0.52 39.375 3.996 1 95.62 393 VAL B O 1
ATOM 8234 N N . LEU B 1 394 ? -1.037 37.875 4.504 1 97 394 LEU B N 1
ATOM 8235 C CA . LEU B 1 394 ? -0.189 37.188 5.469 1 97 394 LEU B CA 1
ATOM 8236 C C . LEU B 1 394 ? 0.558 36.031 4.805 1 97 394 LEU B C 1
ATOM 8238 O O . LEU B 1 394 ? -0.062 35.094 4.316 1 97 394 LEU B O 1
ATOM 8242 N N . ASP B 1 395 ? 1.818 36.125 4.684 1 96.56 395 ASP B N 1
ATOM 8243 C CA . ASP B 1 395 ? 2.701 35.094 4.117 1 96.56 395 ASP B CA 1
ATOM 8244 C C . ASP B 1 395 ? 4.02 35.031 4.887 1 96.56 395 ASP B C 1
ATOM 8246 O O . ASP B 1 395 ? 4.902 35.844 4.691 1 96.56 395 ASP B O 1
ATOM 8250 N N . ILE B 1 396 ? 4.176 33.969 5.602 1 96.19 396 ILE B N 1
ATOM 8251 C CA . ILE B 1 396 ? 5.238 33.844 6.594 1 96.19 396 ILE B CA 1
ATOM 8252 C C . ILE B 1 396 ? 6.598 34 5.914 1 96.19 396 ILE B C 1
ATOM 8254 O O . ILE B 1 396 ? 7.504 34.625 6.461 1 96.19 396 ILE B O 1
ATOM 8258 N N . ALA B 1 397 ? 6.75 33.438 4.742 1 95.44 397 ALA B N 1
ATOM 8259 C CA . ALA B 1 397 ? 8.07 33.344 4.121 1 95.44 397 ALA B CA 1
ATOM 8260 C C . ALA B 1 397 ? 8.031 33.844 2.684 1 95.44 397 ALA B C 1
ATOM 8262 O O . ALA B 1 397 ? 8.656 33.281 1.794 1 95.44 397 ALA B O 1
ATOM 8263 N N . SER B 1 398 ? 7.348 34.875 2.455 1 91.69 398 SER B N 1
ATOM 8264 C CA . SER B 1 398 ? 7.254 35.469 1.123 1 91.69 398 SER B CA 1
ATOM 8265 C C . SER B 1 398 ? 8.586 36.062 0.697 1 91.69 398 SER B C 1
ATOM 8267 O O . SER B 1 398 ? 9.32 36.625 1.525 1 91.69 398 SER B O 1
ATOM 8269 N N . SER B 1 399 ? 8.828 36.031 -0.554 1 86.81 399 SER B N 1
ATOM 8270 C CA . SER B 1 399 ? 10 36.688 -1.097 1 86.81 399 SER B CA 1
ATOM 8271 C C . SER B 1 399 ? 9.812 38.219 -1.102 1 86.81 399 SER B C 1
ATOM 8273 O O . SER B 1 399 ? 10.773 38.969 -1.273 1 86.81 399 SER B O 1
ATOM 8275 N N . ALA B 1 400 ? 8.617 38.625 -0.822 1 79.25 400 ALA B N 1
ATOM 8276 C CA . ALA B 1 400 ? 8.297 40.031 -0.875 1 79.25 400 ALA B CA 1
ATOM 8277 C C . ALA B 1 400 ? 8.453 40.688 0.496 1 79.25 400 ALA B C 1
ATOM 8279 O O . ALA B 1 400 ? 8.188 41.906 0.658 1 79.25 400 ALA B O 1
ATOM 8280 N N . CYS B 1 401 ? 8.805 39.969 1.497 1 82.25 401 CYS B N 1
ATOM 8281 C CA . CYS B 1 401 ? 8.844 40.5 2.867 1 82.25 401 CYS B CA 1
ATOM 8282 C C . CYS B 1 401 ? 9.773 41.688 2.98 1 82.25 401 CYS B C 1
ATOM 8284 O O . CYS B 1 401 ? 9.57 42.562 3.832 1 82.25 401 CYS B O 1
ATOM 8286 N N . ASN B 1 402 ? 10.703 41.875 2.086 1 68.25 402 ASN B N 1
ATOM 8287 C CA . ASN B 1 402 ? 11.633 43 2.195 1 68.25 402 ASN B CA 1
ATOM 8288 C C . ASN B 1 402 ? 11.188 44.188 1.331 1 68.25 402 ASN B C 1
ATOM 8290 O O . ASN B 1 402 ? 11.805 45.25 1.367 1 68.25 402 ASN B O 1
ATOM 8294 N N . SER B 1 403 ? 10.234 43.969 0.574 1 63.5 403 SER B N 1
ATOM 8295 C CA . SER B 1 403 ? 10.102 45.031 -0.431 1 63.5 403 SER B CA 1
ATOM 8296 C C . SER B 1 403 ? 8.711 45.656 -0.397 1 63.5 403 SER B C 1
ATOM 8298 O O . SER B 1 403 ? 8.531 46.812 -0.818 1 63.5 403 SER B O 1
ATOM 8300 N N . THR B 1 404 ? 7.781 44.875 -0.106 1 63.84 404 THR B N 1
ATOM 8301 C CA . THR B 1 404 ? 6.469 45.375 -0.491 1 63.84 404 THR B CA 1
ATOM 8302 C C . THR B 1 404 ? 5.609 45.625 0.741 1 63.84 404 THR B C 1
ATOM 8304 O O . THR B 1 404 ? 5.754 44.969 1.764 1 63.84 404 THR B O 1
ATOM 8307 N N . LEU B 1 405 ? 4.844 46.688 0.57 1 66.75 405 LEU B N 1
ATOM 8308 C CA . LEU B 1 405 ? 3.984 47.25 1.61 1 66.75 405 LEU B CA 1
ATOM 8309 C C . LEU B 1 405 ? 2.738 46.375 1.799 1 66.75 405 LEU B C 1
ATOM 8311 O O . LEU B 1 405 ? 2.004 46.562 2.775 1 66.75 405 LEU B O 1
ATOM 8315 N N . ASN B 1 406 ? 2.637 45.281 1.129 1 86.12 406 ASN B N 1
ATOM 8316 C CA . ASN B 1 406 ? 1.335 44.625 1.261 1 86.12 406 ASN B CA 1
ATOM 8317 C C . ASN B 1 406 ? 1.467 43.219 1.822 1 86.12 406 ASN B C 1
ATOM 8319 O O . ASN B 1 406 ? 0.635 42.344 1.541 1 86.12 406 ASN B O 1
ATOM 8323 N N . TYR B 1 407 ? 2.576 42.969 2.582 1 91.19 407 TYR B N 1
ATOM 8324 C CA . TYR B 1 407 ? 2.756 41.625 3.168 1 91.19 407 TYR B CA 1
ATOM 8325 C C . TYR B 1 407 ? 3.047 41.719 4.66 1 91.19 407 TYR B C 1
ATOM 8327 O O . TYR B 1 407 ? 3.773 42.625 5.098 1 91.19 407 TYR B O 1
ATOM 8335 N N . ILE B 1 408 ? 2.43 40.906 5.375 1 93.12 408 ILE B N 1
ATOM 8336 C CA . ILE B 1 408 ? 2.855 40.625 6.738 1 93.12 408 ILE B CA 1
ATOM 8337 C C . ILE B 1 408 ? 3.59 39.281 6.766 1 93.12 408 ILE B C 1
ATOM 8339 O O . ILE B 1 408 ? 3.016 38.25 6.422 1 93.12 408 ILE B O 1
ATOM 8343 N N . CYS B 1 409 ? 4.859 39.344 7.184 1 94.31 409 CYS B N 1
ATOM 8344 C CA . CYS B 1 409 ? 5.703 38.156 7.191 1 94.31 409 CYS B CA 1
ATOM 8345 C C . CYS B 1 409 ? 5.934 37.656 8.617 1 94.31 409 CYS B C 1
ATOM 8347 O O . CYS B 1 409 ? 5.477 38.281 9.57 1 94.31 409 CYS B O 1
ATOM 8349 N N . GLY B 1 410 ? 6.613 36.5 8.672 1 93.12 410 GLY B N 1
ATOM 8350 C CA . GLY B 1 410 ? 6.828 35.875 9.969 1 93.12 410 GLY B CA 1
ATOM 8351 C C . GLY B 1 410 ? 7.559 36.781 10.953 1 93.12 410 GLY B C 1
ATOM 8352 O O . GLY B 1 410 ? 7.27 36.75 12.156 1 93.12 410 GLY B O 1
ATOM 8353 N N . ASN B 1 411 ? 8.5 37.5 10.469 1 91 411 ASN B N 1
ATOM 8354 C CA . ASN B 1 411 ? 9.266 38.406 11.336 1 91 411 ASN B CA 1
ATOM 8355 C C . ASN B 1 411 ? 8.391 39.5 11.93 1 91 411 ASN B C 1
ATOM 8357 O O . ASN B 1 411 ? 8.773 40.156 12.906 1 91 411 ASN B O 1
ATOM 8361 N N . GLY B 1 412 ? 7.27 39.688 11.297 1 88.31 412 GLY B N 1
ATOM 8362 C CA . GLY B 1 412 ? 6.383 40.75 11.742 1 88.31 412 GLY B CA 1
ATOM 8363 C C . GLY B 1 412 ? 5.312 40.25 12.711 1 88.31 412 GLY B C 1
ATOM 8364 O O . GLY B 1 412 ? 4.5 41.062 13.188 1 88.31 412 GLY B O 1
ATOM 8365 N N . LEU B 1 413 ? 5.332 39.062 13.008 1 93.88 413 LEU B N 1
ATOM 8366 C CA . LEU B 1 413 ? 4.332 38.5 13.914 1 93.88 413 LEU B CA 1
ATOM 8367 C C . LEU B 1 413 ? 4.848 38.5 15.352 1 93.88 413 LEU B C 1
ATOM 8369 O O . LEU B 1 413 ? 6.035 38.25 15.586 1 93.88 413 LEU B O 1
ATOM 8373 N N . ASN B 1 414 ? 3.943 38.812 16.25 1 95 414 ASN B N 1
ATOM 8374 C CA . ASN B 1 414 ? 4.266 38.812 17.672 1 95 414 ASN B CA 1
ATOM 8375 C C . ASN B 1 414 ? 3.344 37.906 18.453 1 95 414 ASN B C 1
ATOM 8377 O O . ASN B 1 414 ? 2.16 37.781 18.141 1 95 414 ASN B O 1
ATOM 8381 N N . ASN B 1 415 ? 3.936 37.312 19.469 1 95.81 415 ASN B N 1
ATOM 8382 C CA . ASN B 1 415 ? 3.195 36.406 20.344 1 95.81 415 ASN B CA 1
ATOM 8383 C C . ASN B 1 415 ? 2.221 37.188 21.234 1 95.81 415 ASN B C 1
ATOM 8385 O O . ASN B 1 415 ? 2.504 38.312 21.656 1 95.81 415 ASN B O 1
ATOM 8389 N N . ALA B 1 416 ? 1.077 36.562 21.469 1 94.56 416 ALA B N 1
ATOM 8390 C CA . ALA B 1 416 ? 0.097 37.188 22.359 1 94.56 416 ALA B CA 1
ATOM 8391 C C . ALA B 1 416 ? 0.375 36.812 23.812 1 94.56 416 ALA B C 1
ATOM 8393 O O . ALA B 1 416 ? -0.073 37.5 24.719 1 94.56 416 ALA B O 1
ATOM 8394 N N . LEU B 1 417 ? 1.072 35.75 24.016 1 92.25 417 LEU B N 1
ATOM 8395 C CA . LEU B 1 417 ? 1.345 35.25 25.359 1 92.25 417 LEU B CA 1
ATOM 8396 C C . LEU B 1 417 ? 2.764 35.625 25.797 1 92.25 417 LEU B C 1
ATOM 8398 O O . LEU B 1 417 ? 3.596 36 24.953 1 92.25 417 LEU B O 1
ATOM 8402 N N . GLN B 1 418 ? 2.963 35.469 27.125 1 92.19 418 GLN B N 1
ATOM 8403 C CA . GLN B 1 418 ? 4.316 35.656 27.641 1 92.19 418 GLN B CA 1
ATOM 8404 C C . GLN B 1 418 ? 5.25 34.562 27.141 1 92.19 418 GLN B C 1
ATOM 8406 O O . GLN B 1 418 ? 4.871 33.375 27.094 1 92.19 418 GLN B O 1
ATOM 8411 N N . VAL B 1 419 ? 6.426 35 26.781 1 96.19 419 VAL B N 1
ATOM 8412 C CA . VAL B 1 419 ? 7.434 34.062 26.281 1 96.19 419 VAL B CA 1
ATOM 8413 C C . VAL B 1 419 ? 8.43 33.75 27.391 1 96.19 419 VAL B C 1
ATOM 8415 O O . VAL B 1 419 ? 8.805 34.625 28.172 1 96.19 419 VAL B O 1
ATOM 8418 N N . ASP B 1 420 ? 8.773 32.5 27.547 1 95.44 420 ASP B N 1
ATOM 8419 C CA . ASP B 1 420 ? 9.82 32.094 28.469 1 95.44 420 ASP B CA 1
ATOM 8420 C C . ASP B 1 420 ? 11.055 32.969 28.328 1 95.44 420 ASP B C 1
ATOM 8422 O O . ASP B 1 420 ? 11.664 33.031 27.266 1 95.44 420 ASP B O 1
ATOM 8426 N N . PRO B 1 421 ? 11.5 33.625 29.453 1 96.81 421 PRO B N 1
ATOM 8427 C CA . PRO B 1 421 ? 12.633 34.531 29.375 1 96.81 421 PRO B CA 1
ATOM 8428 C C . PRO B 1 421 ? 13.914 33.875 28.891 1 96.81 421 PRO B C 1
ATOM 8430 O O . PRO B 1 421 ? 14.766 34.5 28.281 1 96.81 421 PRO B O 1
ATOM 8433 N N . ASP B 1 422 ? 14.062 32.594 29.141 1 97.44 422 ASP B N 1
ATOM 8434 C CA . ASP B 1 422 ? 15.266 31.906 28.703 1 97.44 422 ASP B CA 1
ATOM 8435 C C . ASP B 1 422 ? 15.336 31.812 27.188 1 97.44 422 ASP B C 1
ATOM 8437 O O . ASP B 1 422 ? 16.422 31.766 26.609 1 97.44 422 ASP B O 1
ATOM 8441 N N . ILE B 1 423 ? 14.18 31.797 26.562 1 97.69 423 ILE B N 1
ATOM 8442 C CA . ILE B 1 423 ? 14.109 31.781 25.109 1 97.69 423 ILE B CA 1
ATOM 8443 C C . ILE B 1 423 ? 14.656 33.094 24.547 1 97.69 423 ILE B C 1
ATOM 8445 O O . ILE B 1 423 ? 15.219 33.125 23.438 1 97.69 423 ILE B O 1
ATOM 8449 N N . LEU B 1 424 ? 14.562 34.156 25.328 1 97.5 424 LEU B N 1
ATOM 8450 C CA . LEU B 1 424 ? 14.859 35.5 24.844 1 97.5 424 LEU B CA 1
ATOM 8451 C C . LEU B 1 424 ? 16.312 35.875 25.141 1 97.5 424 LEU B C 1
ATOM 8453 O O . LEU B 1 424 ? 16.766 36.969 24.766 1 97.5 424 LEU B O 1
ATOM 8457 N N . LYS B 1 425 ? 17.031 34.969 25.75 1 96.75 425 LYS B N 1
ATOM 8458 C CA . LYS B 1 425 ? 18.438 35.25 25.984 1 96.75 425 LYS B CA 1
ATOM 8459 C C . LYS B 1 425 ? 19.219 35.281 24.672 1 96.75 425 LYS B C 1
ATOM 8461 O O . LYS B 1 425 ? 18.828 34.625 23.688 1 96.75 425 LYS B O 1
ATOM 8466 N N . LYS B 1 426 ? 20.266 35.969 24.734 1 94.62 426 LYS B N 1
ATOM 8467 C CA . LYS B 1 426 ? 21.047 36.188 23.516 1 94.62 426 LYS B CA 1
ATOM 8468 C C . LYS B 1 426 ? 21.672 34.875 23.031 1 94.62 426 LYS B C 1
ATOM 8470 O O . LYS B 1 426 ? 21.641 34.562 21.844 1 94.62 426 LYS B O 1
ATOM 8475 N N . GLU B 1 427 ? 22.188 34.125 24.031 1 96.12 427 GLU B N 1
ATOM 8476 C CA . GLU B 1 427 ? 22.875 32.906 23.656 1 96.12 427 GLU B CA 1
ATOM 8477 C C . GLU B 1 427 ? 22.062 31.672 24.078 1 96.12 427 GLU B C 1
ATOM 8479 O O . GLU B 1 427 ? 21.703 31.531 25.25 1 96.12 427 GLU B O 1
ATOM 8484 N N . PRO B 1 428 ? 21.781 30.797 23.094 1 98.12 428 PRO B N 1
ATOM 8485 C CA . PRO B 1 428 ? 21.141 29.531 23.453 1 98.12 428 PRO B CA 1
ATOM 8486 C C . PRO B 1 428 ? 22.125 28.531 24.094 1 98.12 428 PRO B C 1
ATOM 8488 O O . PRO B 1 428 ? 23.344 28.766 24.078 1 98.12 428 PRO B O 1
ATOM 8491 N N . ASP B 1 429 ? 21.609 27.438 24.656 1 98.44 429 ASP B N 1
ATOM 8492 C CA . ASP B 1 429 ? 22.469 26.375 25.219 1 98.44 429 ASP B CA 1
ATOM 8493 C C . ASP B 1 429 ? 23.031 25.5 24.109 1 98.44 429 ASP B C 1
ATOM 8495 O O . ASP B 1 429 ? 24.156 25 24.219 1 98.44 429 ASP B O 1
ATOM 8499 N N . VAL B 1 430 ? 22.234 25.203 23.141 1 98.44 430 VAL B N 1
ATOM 8500 C CA . VAL B 1 430 ? 22.594 24.391 21.984 1 98.44 430 VAL B CA 1
ATOM 8501 C C . VAL B 1 430 ? 22.266 25.141 20.703 1 98.44 430 VAL B C 1
ATOM 8503 O O . VAL B 1 430 ? 21.156 25.672 20.547 1 98.44 430 VAL B O 1
ATOM 8506 N N . LYS B 1 431 ? 23.25 25.266 19.844 1 98.12 431 LYS B N 1
ATOM 8507 C CA . LYS B 1 431 ? 23.047 25.891 18.547 1 98.12 431 LYS B CA 1
ATOM 8508 C C . LYS B 1 431 ? 23.312 24.922 17.406 1 98.12 431 LYS B C 1
ATOM 8510 O O . LYS B 1 431 ? 24.406 24.359 17.297 1 98.12 431 LYS B O 1
ATOM 8515 N N . LEU B 1 432 ? 22.312 24.641 16.578 1 98.38 432 LEU B N 1
ATOM 8516 C CA . LEU B 1 432 ? 22.406 23.703 15.461 1 98.38 432 LEU B CA 1
ATOM 8517 C C . LEU B 1 432 ? 22.25 24.438 14.133 1 98.38 432 LEU B C 1
ATOM 8519 O O . LEU B 1 432 ? 21.281 25.188 13.953 1 98.38 432 LEU B O 1
ATOM 8523 N N . TYR B 1 433 ? 23.203 24.266 13.219 1 98.25 433 TYR B N 1
ATOM 8524 C CA . TYR B 1 433 ? 23.062 24.688 11.828 1 98.25 433 TYR B CA 1
ATOM 8525 C C . TYR B 1 433 ? 22.641 23.516 10.953 1 98.25 433 TYR B C 1
ATOM 8527 O O . TYR B 1 433 ? 23.344 22.5 10.875 1 98.25 433 TYR B O 1
ATOM 8535 N N . LEU B 1 434 ? 21.5 23.656 10.312 1 98.44 434 LEU B N 1
ATOM 8536 C CA . LEU B 1 434 ? 20.953 22.562 9.508 1 98.44 434 LEU B CA 1
ATOM 8537 C C . LEU B 1 434 ? 20.672 23.031 8.086 1 98.44 434 LEU B C 1
ATOM 8539 O O . LEU B 1 434 ? 19.516 23.359 7.762 1 98.44 434 LEU B O 1
ATOM 8543 N N . PRO B 1 435 ? 21.656 23.047 7.23 1 97.69 435 PRO B N 1
ATOM 8544 C CA . PRO B 1 435 ? 21.375 23.297 5.816 1 97.69 435 PRO B CA 1
ATOM 8545 C C . PRO B 1 435 ? 20.531 22.203 5.172 1 97.69 435 PRO B C 1
ATOM 8547 O O . PRO B 1 435 ? 20.766 21.016 5.418 1 97.69 435 PRO B O 1
ATOM 8550 N N . ILE B 1 436 ? 19.562 22.562 4.422 1 98.12 436 ILE B N 1
ATOM 8551 C CA . ILE B 1 436 ? 18.75 21.641 3.639 1 98.12 436 ILE B CA 1
ATOM 8552 C C . ILE B 1 436 ? 19.172 21.703 2.172 1 98.12 436 ILE B C 1
ATOM 8554 O O . ILE B 1 436 ? 19.406 22.781 1.638 1 98.12 436 ILE B O 1
ATOM 8558 N N . ALA B 1 437 ? 19.297 20.531 1.562 1 96.75 437 ALA B N 1
ATOM 8559 C CA . ALA B 1 437 ? 19.828 20.516 0.204 1 96.75 437 ALA B CA 1
ATOM 8560 C C . ALA B 1 437 ? 19.312 19.297 -0.569 1 96.75 437 ALA B C 1
ATOM 8562 O O . ALA B 1 437 ? 18.625 18.438 -0.006 1 96.75 437 ALA B O 1
ATOM 8563 N N . MET B 1 438 ? 19.531 19.344 -1.808 1 94.94 438 MET B N 1
ATOM 8564 C CA . MET B 1 438 ? 19.266 18.25 -2.725 1 94.94 438 MET B CA 1
ATOM 8565 C C . MET B 1 438 ? 20.547 17.75 -3.381 1 94.94 438 MET B C 1
ATOM 8567 O O . MET B 1 438 ? 21.406 18.547 -3.744 1 94.94 438 MET B O 1
ATOM 8571 N N . GLN B 1 439 ? 20.719 16.484 -3.406 1 93.31 439 GLN B N 1
ATOM 8572 C CA . GLN B 1 439 ? 21.844 15.867 -4.105 1 93.31 439 GLN B CA 1
ATOM 8573 C C . GLN B 1 439 ? 21.375 15.188 -5.395 1 93.31 439 GLN B C 1
ATOM 8575 O O . GLN B 1 439 ? 20.484 14.336 -5.367 1 93.31 439 GLN B O 1
ATOM 8580 N N . ARG B 1 440 ? 22.016 15.523 -6.449 1 93.06 440 ARG B N 1
ATOM 8581 C CA . ARG B 1 440 ? 21.734 14.859 -7.719 1 93.06 440 ARG B CA 1
ATOM 8582 C C . ARG B 1 440 ? 22.625 13.633 -7.91 1 93.06 440 ARG B C 1
ATOM 8584 O O . ARG B 1 440 ? 23.812 13.68 -7.613 1 93.06 440 ARG B O 1
ATOM 8591 N N . TYR B 1 441 ? 21.984 12.547 -8.359 1 92 441 TYR B N 1
ATOM 8592 C CA . TYR B 1 441 ? 22.719 11.32 -8.664 1 92 441 TYR B CA 1
ATOM 8593 C C . TYR B 1 441 ? 22.906 11.164 -10.164 1 92 441 TYR B C 1
ATOM 8595 O O . TYR B 1 441 ? 22.047 11.555 -10.953 1 92 441 TYR B O 1
ATOM 8603 N N . LYS B 1 442 ? 24.078 10.633 -10.445 1 89.12 442 LYS B N 1
ATOM 8604 C CA . LYS B 1 442 ? 24.188 10.008 -11.766 1 89.12 442 LYS B CA 1
ATOM 8605 C C . LYS B 1 442 ? 23.516 8.633 -11.781 1 89.12 442 LYS B C 1
ATOM 8607 O O . LYS B 1 442 ? 23.531 7.93 -10.773 1 89.12 442 LYS B O 1
ATOM 8612 N N . PRO B 1 443 ? 22.953 8.305 -12.891 1 88.25 443 PRO B N 1
ATOM 8613 C CA . PRO B 1 443 ? 22.266 7.016 -12.961 1 88.25 443 PRO B CA 1
ATOM 8614 C C . PRO B 1 443 ? 23.141 5.855 -12.484 1 88.25 443 PRO B C 1
ATOM 8616 O O . PRO B 1 443 ? 22.656 4.945 -11.812 1 88.25 443 PRO B O 1
ATOM 8619 N N . GLU B 1 444 ? 24.453 5.844 -12.719 1 88.5 444 GLU B N 1
ATOM 8620 C CA . GLU B 1 444 ? 25.359 4.75 -12.383 1 88.5 444 GLU B CA 1
ATOM 8621 C C . GLU B 1 444 ? 25.578 4.66 -10.875 1 88.5 444 GLU B C 1
ATOM 8623 O O . GLU B 1 444 ? 26.094 3.648 -10.383 1 88.5 444 GLU B O 1
ATOM 8628 N N . GLU B 1 445 ? 25.141 5.711 -10.219 1 89.25 445 GLU B N 1
ATOM 8629 C CA . GLU B 1 445 ? 25.281 5.707 -8.766 1 89.25 445 GLU B CA 1
ATOM 8630 C C . GLU B 1 445 ? 24.078 5.047 -8.102 1 89.25 445 GLU B C 1
ATOM 8632 O O . GLU B 1 445 ? 24.141 4.652 -6.934 1 89.25 445 GLU B O 1
ATOM 8637 N N . VAL B 1 446 ? 23.062 4.984 -8.883 1 91.75 446 VAL B N 1
ATOM 8638 C CA . VAL B 1 446 ? 21.797 4.543 -8.281 1 91.75 446 VAL B CA 1
ATOM 8639 C C . VAL B 1 446 ? 21.438 3.158 -8.812 1 91.75 446 VAL B C 1
ATOM 8641 O O . VAL B 1 446 ? 20.922 2.318 -8.07 1 91.75 446 VAL B O 1
ATOM 8644 N N . PHE B 1 447 ? 21.656 2.959 -10.062 1 93.12 447 PHE B N 1
ATOM 8645 C CA . PHE B 1 447 ? 21.203 1.734 -10.711 1 93.12 447 PHE B CA 1
ATOM 8646 C C . PHE B 1 447 ? 22.359 0.761 -10.891 1 93.12 447 PHE B C 1
ATOM 8648 O O . PHE B 1 447 ? 22.828 0.542 -12.016 1 93.12 447 PHE B O 1
ATOM 8655 N N . VAL B 1 448 ? 22.781 0.18 -9.781 1 90.69 448 VAL B N 1
ATOM 8656 C CA . VAL B 1 448 ? 23.859 -0.809 -9.695 1 90.69 448 VAL B CA 1
ATOM 8657 C C . VAL B 1 448 ? 23.312 -2.107 -9.102 1 90.69 448 VAL B C 1
ATOM 8659 O O . VAL B 1 448 ? 22.656 -2.096 -8.062 1 90.69 448 VAL B O 1
ATOM 8662 N N . PRO B 1 449 ? 23.578 -3.277 -9.773 1 89.62 449 PRO B N 1
ATOM 8663 C CA . PRO B 1 449 ? 23.094 -4.543 -9.227 1 89.62 449 PRO B CA 1
ATOM 8664 C C . PRO B 1 449 ? 23.406 -4.719 -7.746 1 89.62 449 PRO B C 1
ATOM 8666 O O . PRO B 1 449 ? 24.516 -4.398 -7.312 1 89.62 449 PRO B O 1
ATOM 8669 N N . ASN B 1 450 ? 22.453 -5.121 -6.977 1 92.06 450 ASN B N 1
ATOM 8670 C CA . ASN B 1 450 ? 22.562 -5.441 -5.559 1 92.06 450 ASN B CA 1
ATOM 8671 C C . ASN B 1 450 ? 22.641 -4.18 -4.703 1 92.06 450 ASN B C 1
ATOM 8673 O O . ASN B 1 450 ? 22.984 -4.246 -3.523 1 92.06 450 ASN B O 1
ATOM 8677 N N . THR B 1 451 ? 22.422 -3.018 -5.324 1 91.81 451 THR B N 1
ATOM 8678 C CA . THR B 1 451 ? 22.328 -1.752 -4.605 1 91.81 451 THR B CA 1
ATOM 8679 C C . THR B 1 451 ? 20.938 -1.161 -4.707 1 91.81 451 THR B C 1
ATOM 8681 O O . THR B 1 451 ? 20.344 -1.141 -5.789 1 91.81 451 THR B O 1
ATOM 8684 N N . TYR B 1 452 ? 20.469 -0.719 -3.596 1 93.88 452 TYR B N 1
ATOM 8685 C CA . TYR B 1 452 ? 19.094 -0.24 -3.555 1 93.88 452 TYR B CA 1
ATOM 8686 C C . TYR B 1 452 ? 19 1.089 -2.816 1 93.88 452 TYR B C 1
ATOM 8688 O O . TYR B 1 452 ? 18.312 1.193 -1.8 1 93.88 452 TYR B O 1
ATOM 8696 N N . LYS B 1 453 ? 19.594 2.104 -3.398 1 92.19 453 LYS B N 1
ATOM 8697 C CA . LYS B 1 453 ? 19.578 3.451 -2.838 1 92.19 453 LYS B CA 1
ATOM 8698 C C . LYS B 1 453 ? 18.188 4.086 -2.984 1 92.19 453 LYS B C 1
ATOM 8700 O O . LYS B 1 453 ? 17.531 3.91 -4.008 1 92.19 453 LYS B O 1
ATOM 8705 N N . ASN B 1 454 ? 17.812 4.754 -1.938 1 94.06 454 ASN B N 1
ATOM 8706 C CA . ASN B 1 454 ? 16.609 5.57 -2.025 1 94.06 454 ASN B CA 1
ATOM 8707 C C . ASN B 1 454 ? 16.812 6.77 -2.951 1 94.06 454 ASN B C 1
ATOM 8709 O O . ASN B 1 454 ? 17.875 7.387 -2.949 1 94.06 454 ASN B O 1
ATOM 8713 N N . PHE B 1 455 ? 15.773 7.074 -3.807 1 95.06 455 PHE B N 1
ATOM 8714 C CA . PHE B 1 455 ? 15.898 8.203 -4.719 1 95.06 455 PHE B CA 1
ATOM 8715 C C . PHE B 1 455 ? 14.523 8.773 -5.062 1 95.06 455 PHE B C 1
ATOM 8717 O O . PHE B 1 455 ? 13.5 8.172 -4.754 1 95.06 455 PHE B O 1
ATOM 8724 N N . LEU B 1 456 ? 14.523 9.961 -5.59 1 96 456 LEU B N 1
ATOM 8725 C CA . LEU B 1 456 ? 13.359 10.68 -6.082 1 96 456 LEU B CA 1
ATOM 8726 C C . LEU B 1 456 ? 13.578 11.164 -7.508 1 96 456 LEU B C 1
ATOM 8728 O O . LEU B 1 456 ? 14.688 11.57 -7.867 1 96 456 LEU B O 1
ATOM 8732 N N . VAL B 1 457 ? 12.539 11.055 -8.359 1 95.62 457 VAL B N 1
ATOM 8733 C CA . VAL B 1 457 ? 12.539 11.609 -9.703 1 95.62 457 VAL B CA 1
ATOM 8734 C C . VAL B 1 457 ? 11.5 12.727 -9.805 1 95.62 457 VAL B C 1
ATOM 8736 O O . VAL B 1 457 ? 10.414 12.523 -10.344 1 95.62 457 VAL B O 1
ATOM 8739 N N . PRO B 1 458 ? 11.867 13.906 -9.336 1 92.06 458 PRO B N 1
ATOM 8740 C CA . PRO B 1 458 ? 10.898 15.008 -9.336 1 92.06 458 PRO B CA 1
ATOM 8741 C C . PRO B 1 458 ? 10.617 15.547 -10.734 1 92.06 458 PRO B C 1
ATOM 8743 O O . PRO B 1 458 ? 9.594 16.203 -10.961 1 92.06 458 PRO B O 1
ATOM 8746 N N . SER B 1 459 ? 11.516 15.398 -11.641 1 89.19 459 SER B N 1
ATOM 8747 C CA . SER B 1 459 ? 11.414 15.766 -13.055 1 89.19 459 SER B CA 1
ATOM 8748 C C . SER B 1 459 ? 12.141 14.758 -13.938 1 89.19 459 SER B C 1
ATOM 8750 O O . SER B 1 459 ? 13.039 14.055 -13.477 1 89.19 459 SER B O 1
ATOM 8752 N N . PRO B 1 460 ? 11.664 14.945 -15.242 1 87.31 460 PRO B N 1
ATOM 8753 C CA . PRO B 1 460 ? 12.344 13.992 -16.125 1 87.31 460 PRO B CA 1
ATOM 8754 C C . PRO B 1 460 ? 13.859 14.164 -16.125 1 87.31 460 PRO B C 1
ATOM 8756 O O . PRO B 1 460 ? 14.359 15.289 -16.125 1 87.31 460 PRO B O 1
ATOM 8759 N N . ASN B 1 461 ? 14.68 13.289 -15.883 1 84.31 461 ASN B N 1
ATOM 8760 C CA . ASN B 1 461 ? 16.125 13.227 -16 1 84.31 461 ASN B CA 1
ATOM 8761 C C . ASN B 1 461 ? 16.812 13.562 -14.68 1 84.31 461 ASN B C 1
ATOM 8763 O O . ASN B 1 461 ? 18.031 13.789 -14.641 1 84.31 461 ASN B O 1
ATOM 8767 N N . TRP B 1 462 ? 16.031 13.852 -13.688 1 91.75 462 TRP B N 1
ATOM 8768 C CA . TRP B 1 462 ? 16.625 14.07 -12.375 1 91.75 462 TRP B CA 1
ATOM 8769 C C . TRP B 1 462 ? 16.484 12.828 -11.5 1 91.75 462 TRP B C 1
ATOM 8771 O O . TRP B 1 462 ? 15.422 12.203 -11.461 1 91.75 462 TRP B O 1
ATOM 8781 N N . ILE B 1 463 ? 17.547 12.453 -10.969 1 94.38 463 ILE B N 1
ATOM 8782 C CA . ILE B 1 463 ? 17.578 11.477 -9.883 1 94.38 463 ILE B CA 1
ATOM 8783 C C . ILE B 1 463 ? 18.219 12.102 -8.648 1 94.38 463 ILE B C 1
ATOM 8785 O O . ILE B 1 463 ? 19.391 12.508 -8.688 1 94.38 463 ILE B O 1
ATOM 8789 N N . VAL B 1 464 ? 17.406 12.227 -7.562 1 95.56 464 VAL B N 1
ATOM 8790 C CA . VAL B 1 464 ? 17.953 13.055 -6.488 1 95.56 464 VAL B CA 1
ATOM 8791 C C . VAL B 1 464 ? 17.672 12.391 -5.141 1 95.56 464 VAL B C 1
ATOM 8793 O O . VAL B 1 464 ? 16.844 11.477 -5.047 1 95.56 464 VAL B O 1
ATOM 8796 N N . ALA B 1 465 ? 18.359 12.758 -4.188 1 95.06 465 ALA B N 1
ATOM 8797 C CA . ALA B 1 465 ? 18.062 12.602 -2.768 1 95.06 465 ALA B CA 1
ATOM 8798 C C . ALA B 1 465 ? 17.984 13.953 -2.068 1 95.06 465 ALA B C 1
ATOM 8800 O O . ALA B 1 465 ? 18.578 14.93 -2.523 1 95.06 465 ALA B O 1
ATOM 8801 N N . THR B 1 466 ? 17.172 14.016 -1.047 1 97 466 THR B N 1
ATOM 8802 C CA . THR B 1 466 ? 17.125 15.227 -0.237 1 97 466 THR B CA 1
ATOM 8803 C C . THR B 1 466 ? 17.812 15.016 1.103 1 97 466 THR B C 1
ATOM 8805 O O . THR B 1 466 ? 17.969 13.875 1.557 1 97 466 THR B O 1
ATOM 8808 N N . MET B 1 467 ? 18.344 16.141 1.659 1 96.94 467 MET B N 1
ATOM 8809 C CA . MET B 1 467 ? 19.25 15.953 2.785 1 96.94 467 MET B CA 1
ATOM 8810 C C . MET B 1 467 ? 19.125 17.109 3.779 1 96.94 467 MET B C 1
ATOM 8812 O O . MET B 1 467 ? 18.656 18.188 3.428 1 96.94 467 MET B O 1
ATOM 8816 N N . ILE B 1 468 ? 19.453 16.859 4.996 1 97.81 468 ILE B N 1
ATOM 8817 C CA . ILE B 1 468 ? 19.797 17.844 6.027 1 97.81 468 ILE B CA 1
ATOM 8818 C C . ILE B 1 468 ? 21.234 17.625 6.48 1 97.81 468 ILE B C 1
ATOM 8820 O O . ILE B 1 468 ? 21.609 16.531 6.898 1 97.81 468 ILE B O 1
ATOM 8824 N N . ASN B 1 469 ? 22.094 18.609 6.41 1 95.44 469 ASN B N 1
ATOM 8825 C CA . ASN B 1 469 ? 23.516 18.5 6.777 1 95.44 469 ASN B CA 1
ATOM 8826 C C . ASN B 1 469 ? 24.219 17.422 5.965 1 95.44 469 ASN B C 1
ATOM 8828 O O . ASN B 1 469 ? 24.953 16.609 6.516 1 95.44 469 ASN B O 1
ATOM 8832 N N . SER B 1 470 ? 23.891 17.312 4.727 1 94.69 470 SER B N 1
ATOM 8833 C CA . SER B 1 470 ? 24.5 16.391 3.77 1 94.69 470 SER B CA 1
ATOM 8834 C C . SER B 1 470 ? 24.203 14.945 4.133 1 94.69 470 SER B C 1
ATOM 8836 O O . SER B 1 470 ? 24.922 14.031 3.736 1 94.69 470 SER B O 1
ATOM 8838 N N . ILE B 1 471 ? 23.203 14.758 4.918 1 96.62 471 ILE B N 1
ATOM 8839 C CA . ILE B 1 471 ? 22.781 13.414 5.305 1 96.62 471 ILE B CA 1
ATOM 8840 C C . ILE B 1 471 ? 21.375 13.141 4.785 1 96.62 471 ILE B C 1
ATOM 8842 O O . ILE B 1 471 ? 20.453 13.922 5.031 1 96.62 471 ILE B O 1
ATOM 8846 N N . SER B 1 472 ? 21.203 12.141 3.984 1 96.5 472 SER B N 1
ATOM 8847 C CA . SER B 1 472 ? 19.891 11.594 3.646 1 96.5 472 SER B CA 1
ATOM 8848 C C . SER B 1 472 ? 19.469 10.531 4.652 1 96.5 472 SER B C 1
ATOM 8850 O O . SER B 1 472 ? 20.047 9.445 4.703 1 96.5 472 SER B O 1
ATOM 8852 N N . SER B 1 473 ? 18.453 10.836 5.375 1 97.12 473 SER B N 1
ATOM 8853 C CA . SER B 1 473 ? 18.078 10.016 6.52 1 97.12 473 SER B CA 1
ATOM 8854 C C . SER B 1 473 ? 17.359 8.742 6.078 1 97.12 473 SER B C 1
ATOM 8856 O O . SER B 1 473 ? 16.562 8.766 5.145 1 97.12 473 SER B O 1
ATOM 8858 N N . THR B 1 474 ? 17.672 7.637 6.742 1 94.12 474 THR B N 1
ATOM 8859 C CA . THR B 1 474 ? 16.922 6.387 6.609 1 94.12 474 THR B CA 1
ATOM 8860 C C . THR B 1 474 ? 16.359 5.953 7.957 1 94.12 474 THR B C 1
ATOM 8862 O O . THR B 1 474 ? 16.812 6.41 9.008 1 94.12 474 THR B O 1
ATOM 8865 N N . GLY B 1 475 ? 15.297 5.203 7.93 1 90.94 475 GLY B N 1
ATOM 8866 C CA . GLY B 1 475 ? 14.664 4.789 9.172 1 90.94 475 GLY B CA 1
ATOM 8867 C C . GLY B 1 475 ? 15.172 3.449 9.68 1 90.94 475 GLY B C 1
ATOM 8868 O O . GLY B 1 475 ? 15.57 2.592 8.883 1 90.94 475 GLY B O 1
ATOM 8869 N N . PRO B 1 476 ? 15.18 3.252 11.016 1 94.25 476 PRO B N 1
ATOM 8870 C CA . PRO B 1 476 ? 15.5 1.946 11.594 1 94.25 476 PRO B CA 1
ATOM 8871 C C . PRO B 1 476 ? 14.383 0.923 11.398 1 94.25 476 PRO B C 1
ATOM 8873 O O . PRO B 1 476 ? 13.281 1.28 10.977 1 94.25 476 PRO B O 1
ATOM 8876 N N . SER B 1 477 ? 14.695 -0.332 11.633 1 95.81 477 SER B N 1
ATOM 8877 C CA . SER B 1 477 ? 13.695 -1.391 11.539 1 95.81 477 SER B CA 1
ATOM 8878 C C . SER B 1 477 ? 12.781 -1.401 12.766 1 95.81 477 SER B C 1
ATOM 8880 O O . SER B 1 477 ? 11.656 -1.894 12.695 1 95.81 477 SER B O 1
ATOM 8882 N N . SER B 1 478 ? 13.336 -0.897 13.867 1 97.19 478 SER B N 1
ATOM 8883 C CA . SER B 1 478 ? 12.586 -0.85 15.117 1 97.19 478 SER B CA 1
ATOM 8884 C C . SER B 1 478 ? 12.641 0.538 15.75 1 97.19 478 SER B C 1
ATOM 8886 O O . SER B 1 478 ? 13.617 1.271 15.555 1 97.19 478 SER B O 1
ATOM 8888 N N . PRO B 1 479 ? 11.633 0.91 16.484 1 97.25 479 PRO B N 1
ATOM 8889 C CA . PRO B 1 479 ? 11.625 2.24 17.094 1 97.25 479 PRO B CA 1
ATOM 8890 C C . PRO B 1 479 ? 12.656 2.379 18.219 1 97.25 479 PRO B C 1
ATOM 8892 O O . PRO B 1 479 ? 12.578 1.661 19.219 1 97.25 479 PRO B O 1
ATOM 8895 N N . PRO B 1 480 ? 13.555 3.287 18.172 1 96.94 480 PRO B N 1
ATOM 8896 C CA . PRO B 1 480 ? 14.547 3.473 19.234 1 96.94 480 PRO B CA 1
ATOM 8897 C C . PRO B 1 480 ? 13.906 3.879 20.562 1 96.94 480 PRO B C 1
ATOM 8899 O O . PRO B 1 480 ? 14.469 3.609 21.625 1 96.94 480 PRO B O 1
ATOM 8902 N N . LEU B 1 481 ? 12.719 4.488 20.5 1 97.25 481 LEU B N 1
ATOM 8903 C CA . LEU B 1 481 ? 12.055 4.883 21.734 1 97.25 481 LEU B CA 1
ATOM 8904 C C . LEU B 1 481 ? 11.812 3.672 22.641 1 97.25 481 LEU B C 1
ATOM 8906 O O . LEU B 1 481 ? 11.906 3.771 23.859 1 97.25 481 LEU B O 1
ATOM 8910 N N . THR B 1 482 ? 11.516 2.469 22.031 1 96.25 482 THR B N 1
ATOM 8911 C CA . THR B 1 482 ? 11.109 1.323 22.844 1 96.25 482 THR B CA 1
ATOM 8912 C C . THR B 1 482 ? 12.047 0.143 22.625 1 96.25 482 THR B C 1
ATOM 8914 O O . THR B 1 482 ? 12.023 -0.826 23.375 1 96.25 482 THR B O 1
ATOM 8917 N N . GLN B 1 483 ? 12.844 0.199 21.562 1 96.25 483 GLN B N 1
ATOM 8918 C CA . GLN B 1 483 ? 13.695 -0.932 21.188 1 96.25 483 GLN B CA 1
ATOM 8919 C C . GLN B 1 483 ? 15.078 -0.464 20.766 1 96.25 483 GLN B C 1
ATOM 8921 O O . GLN B 1 483 ? 15.586 -0.88 19.719 1 96.25 483 GLN B O 1
ATOM 8926 N N . LEU B 1 484 ? 15.648 0.448 21.5 1 95.75 484 LEU B N 1
ATOM 8927 C CA . LEU B 1 484 ? 16.938 1.012 21.125 1 95.75 484 LEU B CA 1
ATOM 8928 C C . LEU B 1 484 ? 17.969 -0.089 20.906 1 95.75 484 LEU B C 1
ATOM 8930 O O . LEU B 1 484 ? 18.859 0.029 20.047 1 95.75 484 LEU B O 1
ATOM 8934 N N . GLU B 1 485 ? 17.891 -1.167 21.656 1 95 485 GLU B N 1
ATOM 8935 C CA . GLU B 1 485 ? 18.859 -2.252 21.641 1 95 485 GLU B CA 1
ATOM 8936 C C . GLU B 1 485 ? 18.859 -2.969 20.281 1 95 485 GLU B C 1
ATOM 8938 O O . GLU B 1 485 ? 19.828 -3.656 19.953 1 95 485 GLU B O 1
ATOM 8943 N N . ASP B 1 486 ? 17.812 -2.805 19.562 1 95.38 486 ASP B N 1
ATOM 8944 C CA . ASP B 1 486 ? 17.688 -3.523 18.297 1 95.38 486 ASP B CA 1
ATOM 8945 C C . ASP B 1 486 ? 18.422 -2.795 17.172 1 95.38 486 ASP B C 1
ATOM 8947 O O . ASP B 1 486 ? 18.594 -3.348 16.078 1 95.38 486 ASP B O 1
ATOM 8951 N N . THR B 1 487 ? 18.844 -1.584 17.328 1 94.56 487 THR B N 1
ATOM 8952 C CA . THR B 1 487 ? 19.562 -0.806 16.328 1 94.56 487 THR B CA 1
ATOM 8953 C C . THR B 1 487 ? 21.016 -0.577 16.766 1 94.56 487 THR B C 1
ATOM 8955 O O . THR B 1 487 ? 21.266 0.018 17.812 1 94.56 487 THR B O 1
ATOM 8958 N N . PRO B 1 488 ? 21.922 -1.024 16.016 1 92.88 488 PRO B N 1
ATOM 8959 C CA . PRO B 1 488 ? 23.328 -0.78 16.375 1 92.88 488 PRO B CA 1
ATOM 8960 C C . PRO B 1 488 ? 23.656 0.707 16.5 1 92.88 488 PRO B C 1
ATOM 8962 O O . PRO B 1 488 ? 23.172 1.518 15.711 1 92.88 488 PRO B O 1
ATOM 8965 N N . ALA B 1 489 ? 24.516 0.998 17.422 1 91.62 489 ALA B N 1
ATOM 8966 C CA . ALA B 1 489 ? 24.844 2.387 17.734 1 91.62 489 ALA B CA 1
ATOM 8967 C C . ALA B 1 489 ? 25.453 3.088 16.531 1 91.62 489 ALA B C 1
ATOM 8969 O O . ALA B 1 489 ? 25.25 4.285 16.312 1 91.62 489 ALA B O 1
ATOM 8970 N N . ASP B 1 490 ? 26.172 2.375 15.734 1 91.81 490 ASP B N 1
ATOM 8971 C CA . ASP B 1 490 ? 26.891 2.986 14.625 1 91.81 490 ASP B CA 1
ATOM 8972 C C . ASP B 1 490 ? 25.969 3.221 13.43 1 91.81 490 ASP B C 1
ATOM 8974 O O . ASP B 1 490 ? 26.375 3.779 12.414 1 91.81 490 ASP B O 1
ATOM 8978 N N . ALA B 1 491 ? 24.719 2.781 13.562 1 93.25 491 ALA B N 1
ATOM 8979 C CA . ALA B 1 491 ? 23.734 3.059 12.523 1 93.25 491 ALA B CA 1
ATOM 8980 C C . ALA B 1 491 ? 23.25 4.504 12.602 1 93.25 491 ALA B C 1
ATOM 8982 O O . ALA B 1 491 ? 22.766 5.055 11.609 1 93.25 491 ALA B O 1
ATOM 8983 N N . PHE B 1 492 ? 23.344 5.059 13.797 1 95.75 492 PHE B N 1
ATOM 8984 C CA . PHE B 1 492 ? 23 6.461 14 1 95.75 492 PHE B CA 1
ATOM 8985 C C . PHE B 1 492 ? 24.172 7.363 13.648 1 95.75 492 PHE B C 1
ATOM 8987 O O . PHE B 1 492 ? 25.328 7.023 13.922 1 95.75 492 PHE B O 1
ATOM 8994 N N . CYS B 1 493 ? 23.828 8.477 13.023 1 96.31 493 CYS B N 1
ATOM 8995 C CA . CYS B 1 493 ? 24.922 9.383 12.68 1 96.31 493 CYS B CA 1
ATOM 8996 C C . CYS B 1 493 ? 24.453 10.828 12.695 1 96.31 493 CYS B C 1
ATOM 8998 O O . CYS B 1 493 ? 23.25 11.102 12.797 1 96.31 493 CYS B O 1
ATOM 9000 N N . ASN B 1 494 ? 25.328 11.742 12.688 1 95.12 494 ASN B N 1
ATOM 9001 C CA . ASN B 1 494 ? 25.172 13.172 12.422 1 95.12 494 ASN B CA 1
ATOM 9002 C C . ASN B 1 494 ? 26.438 13.773 11.836 1 95.12 494 ASN B C 1
ATOM 9004 O O . ASN B 1 494 ? 27.391 13.055 11.539 1 95.12 494 ASN B O 1
ATOM 9008 N N . ALA B 1 495 ? 26.406 15.07 11.594 1 91.44 495 ALA B N 1
ATOM 9009 C CA . ALA B 1 495 ? 27.516 15.719 10.898 1 91.44 495 ALA B CA 1
ATOM 9010 C C . ALA B 1 495 ? 28.828 15.555 11.68 1 91.44 495 ALA B C 1
ATOM 9012 O O . ALA B 1 495 ? 29.906 15.5 11.078 1 91.44 495 ALA B O 1
ATOM 9013 N N . GLU B 1 496 ? 28.797 15.367 12.961 1 90.81 496 GLU B N 1
ATOM 9014 C CA . GLU B 1 496 ? 29.984 15.266 13.805 1 90.81 496 GLU B CA 1
ATOM 9015 C C . GLU B 1 496 ? 30.406 13.812 13.977 1 90.81 496 GLU B C 1
ATOM 9017 O O . GLU B 1 496 ? 31.547 13.531 14.398 1 90.81 496 GLU B O 1
ATOM 9022 N N . ASN B 1 497 ? 29.531 12.906 13.711 1 92 497 ASN B N 1
ATOM 9023 C CA . ASN B 1 497 ? 29.781 11.477 13.883 1 92 497 ASN B CA 1
ATOM 9024 C C . ASN B 1 497 ? 29.328 10.68 12.664 1 92 497 ASN B C 1
ATOM 9026 O O . ASN B 1 497 ? 28.328 9.953 12.727 1 92 497 ASN B O 1
ATOM 9030 N N . LEU B 1 498 ? 30.047 10.711 11.625 1 92.56 498 LEU B N 1
ATOM 9031 C CA . LEU B 1 498 ? 29.719 10.016 10.391 1 92.56 498 LEU B CA 1
ATOM 9032 C C . LEU B 1 498 ? 30.203 8.57 10.43 1 92.56 498 LEU B C 1
ATOM 9034 O O . LEU B 1 498 ? 31.266 8.281 10.984 1 92.56 498 LEU B O 1
ATOM 9038 N N . PRO B 1 499 ? 29.422 7.691 9.938 1 90.69 499 PRO B N 1
ATOM 9039 C CA . PRO B 1 499 ? 29.906 6.312 9.859 1 90.69 499 PRO B CA 1
ATOM 9040 C C . PRO B 1 499 ? 31.078 6.156 8.898 1 90.69 499 PRO B C 1
ATOM 9042 O O . PRO B 1 499 ? 31.391 7.082 8.141 1 90.69 499 PRO B O 1
ATOM 9045 N N . ALA B 1 500 ? 31.719 4.957 8.906 1 86.06 500 ALA B N 1
ATOM 9046 C CA . ALA B 1 500 ? 32.938 4.691 8.164 1 86.06 500 ALA B CA 1
ATOM 9047 C C . ALA B 1 500 ? 32.719 4.801 6.66 1 86.06 500 ALA B C 1
ATOM 9049 O O . ALA B 1 500 ? 33.625 5.207 5.918 1 86.06 500 ALA B O 1
ATOM 9050 N N . HIS B 1 501 ? 31.531 4.57 6.227 1 84.94 501 HIS B N 1
ATOM 9051 C CA . HIS B 1 501 ? 31.266 4.543 4.793 1 84.94 501 HIS B CA 1
ATOM 9052 C C . HIS B 1 501 ? 30.969 5.941 4.262 1 84.94 501 HIS B C 1
ATOM 9054 O O . HIS B 1 501 ? 30.781 6.125 3.057 1 84.94 501 HIS B O 1
ATOM 9060 N N . CYS B 1 502 ? 30.969 6.922 5.156 1 89.25 502 CYS B N 1
ATOM 9061 C CA . CYS B 1 502 ? 30.672 8.297 4.777 1 89.25 502 CYS B CA 1
ATOM 9062 C C . CYS B 1 502 ? 31.891 9.188 4.922 1 89.25 502 CYS B C 1
ATOM 9064 O O . CYS B 1 502 ? 32.781 8.898 5.711 1 89.25 502 CYS B O 1
ATOM 9066 N N . ARG B 1 503 ? 32.031 10.203 3.98 1 84.75 503 ARG B N 1
ATOM 9067 C CA . ARG B 1 503 ? 33.062 11.219 4.039 1 84.75 503 ARG B CA 1
ATOM 9068 C C . ARG B 1 503 ? 32.469 12.594 4.324 1 84.75 503 ARG B C 1
ATOM 9070 O O . ARG B 1 503 ? 31.391 12.922 3.836 1 84.75 503 ARG B O 1
ATOM 9077 N N . PRO B 1 504 ? 33.25 13.312 5.055 1 79.38 504 PRO B N 1
ATOM 9078 C CA . PRO B 1 504 ? 32.75 14.648 5.348 1 79.38 504 PRO B CA 1
ATOM 9079 C C . PRO B 1 504 ? 32.469 15.469 4.086 1 79.38 504 PRO B C 1
ATOM 9081 O O . PRO B 1 504 ? 33.281 15.438 3.145 1 79.38 504 PRO B O 1
ATOM 9084 N N . GLY B 1 505 ? 31.391 16.109 4.105 1 72.94 505 GLY B N 1
ATOM 9085 C CA . GLY B 1 505 ? 31.047 16.984 2.996 1 72.94 505 GLY B CA 1
ATOM 9086 C C . GLY B 1 505 ? 30.391 16.266 1.835 1 72.94 505 GLY B C 1
ATOM 9087 O O . GLY B 1 505 ? 29.922 16.891 0.887 1 72.94 505 GLY B O 1
ATOM 9088 N N . ALA B 1 506 ? 30.391 14.961 1.968 1 81.94 506 ALA B N 1
ATOM 9089 C CA . ALA B 1 506 ? 29.75 14.164 0.927 1 81.94 506 ALA B CA 1
ATOM 9090 C C . ALA B 1 506 ? 28.406 13.617 1.412 1 81.94 506 ALA B C 1
ATOM 9092 O O . ALA B 1 506 ? 28.203 13.422 2.613 1 81.94 506 ALA B O 1
ATOM 9093 N N . PRO B 1 507 ? 27.562 13.484 0.48 1 88.06 507 PRO B N 1
ATOM 9094 C CA . PRO B 1 507 ? 26.266 12.922 0.875 1 88.06 507 PRO B CA 1
ATOM 9095 C C . PRO B 1 507 ? 26.391 11.57 1.57 1 88.06 507 PRO B C 1
ATOM 9097 O O . PRO B 1 507 ? 27.188 10.734 1.146 1 88.06 507 PRO B O 1
ATOM 9100 N N . CYS B 1 508 ? 25.75 11.477 2.65 1 92.94 508 CYS B N 1
ATOM 9101 C CA . CYS B 1 508 ? 25.781 10.266 3.453 1 92.94 508 CYS B CA 1
ATOM 9102 C C . CYS B 1 508 ? 24.359 9.766 3.736 1 92.94 508 CYS B C 1
ATOM 9104 O O . CYS B 1 508 ? 23.438 10.57 3.898 1 92.94 508 CYS B O 1
ATOM 9106 N N . THR B 1 509 ? 24.188 8.453 3.711 1 93.75 509 THR B N 1
ATOM 9107 C CA . THR B 1 509 ? 22.906 7.852 4.117 1 93.75 509 THR B CA 1
ATOM 9108 C C . THR B 1 509 ? 23.062 7.102 5.438 1 93.75 509 THR B C 1
ATOM 9110 O O . THR B 1 509 ? 23.906 6.211 5.559 1 93.75 509 THR B O 1
ATOM 9113 N N . CYS B 1 510 ? 22.328 7.461 6.465 1 95.81 510 CYS B N 1
ATOM 9114 C CA . CYS B 1 510 ? 22.297 6.824 7.777 1 95.81 510 CYS B CA 1
ATOM 9115 C C . CYS B 1 510 ? 21.062 7.25 8.57 1 95.81 510 CYS B C 1
ATOM 9117 O O . CYS B 1 510 ? 20.219 7.984 8.062 1 95.81 510 CYS B O 1
ATOM 9119 N N . ILE B 1 511 ? 20.906 6.703 9.734 1 96.88 511 ILE B N 1
ATOM 9120 C CA . ILE B 1 511 ? 19.859 7.188 10.633 1 96.88 511 ILE B CA 1
ATOM 9121 C C . ILE B 1 511 ? 20.297 8.5 11.273 1 96.88 511 ILE B C 1
ATOM 9123 O O . ILE B 1 511 ? 21.141 8.516 12.172 1 96.88 511 ILE B O 1
ATOM 9127 N N . HIS B 1 512 ? 19.766 9.602 10.781 1 98.25 512 HIS B N 1
ATOM 9128 C CA . HIS B 1 512 ? 20.172 10.938 11.203 1 98.25 512 HIS B CA 1
ATOM 9129 C C . HIS B 1 512 ? 19.609 11.266 12.586 1 98.25 512 HIS B C 1
ATOM 9131 O O . HIS B 1 512 ? 18.406 11.438 12.75 1 98.25 512 HIS B O 1
ATOM 9137 N N . LEU B 1 513 ? 20.5 11.336 13.57 1 98.19 513 LEU B N 1
ATOM 9138 C CA . LEU B 1 513 ? 20.078 11.547 14.953 1 98.19 513 LEU B CA 1
ATOM 9139 C C . LEU B 1 513 ? 21.016 12.539 15.648 1 98.19 513 LEU B C 1
ATOM 9141 O O . LEU B 1 513 ? 22.234 12.422 15.547 1 98.19 513 LEU B O 1
ATOM 9145 N N . ILE B 1 514 ? 20.453 13.547 16.281 1 98.31 514 ILE B N 1
ATOM 9146 C CA . ILE B 1 514 ? 21.188 14.516 17.094 1 98.31 514 ILE B CA 1
ATOM 9147 C C . ILE B 1 514 ? 20.734 14.414 18.547 1 98.31 514 ILE B C 1
ATOM 9149 O O . ILE B 1 514 ? 19.531 14.438 18.828 1 98.31 514 ILE B O 1
ATOM 9153 N N . LYS B 1 515 ? 21.625 14.32 19.453 1 97.69 515 LYS B N 1
ATOM 9154 C CA . LYS B 1 515 ? 21.312 14.273 20.875 1 97.69 515 LYS B CA 1
ATOM 9155 C C . LYS B 1 515 ? 21.234 15.672 21.469 1 97.69 515 LYS B C 1
ATOM 9157 O O . LYS B 1 515 ? 22.094 16.531 21.188 1 97.69 515 LYS B O 1
ATOM 9162 N N . ILE B 1 516 ? 20.188 15.945 22.219 1 98.62 516 ILE B N 1
ATOM 9163 C CA . ILE B 1 516 ? 19.922 17.234 22.844 1 98.62 516 ILE B CA 1
ATOM 9164 C C . ILE B 1 516 ? 19.844 17.062 24.359 1 98.62 516 ILE B C 1
ATOM 9166 O O . ILE B 1 516 ? 19.047 16.266 24.859 1 98.62 516 ILE B O 1
ATOM 9170 N N . PRO B 1 517 ? 20.594 17.859 25.156 1 98.19 517 PRO B N 1
ATOM 9171 C CA . PRO B 1 517 ? 20.469 17.781 26.609 1 98.19 517 PRO B CA 1
ATOM 9172 C C . PRO B 1 517 ? 19.094 18.234 27.109 1 98.19 517 PRO B C 1
ATOM 9174 O O . PRO B 1 517 ? 18.562 19.25 26.641 1 98.19 517 PRO B O 1
ATOM 9177 N N . LEU B 1 518 ? 18.578 17.5 28.031 1 98.06 518 LEU B N 1
ATOM 9178 C CA . LEU B 1 518 ? 17.266 17.797 28.609 1 98.06 518 LEU B CA 1
ATOM 9179 C C . LEU B 1 518 ? 17.266 19.203 29.219 1 98.06 518 LEU B C 1
ATOM 9181 O O . LEU B 1 518 ? 18.219 19.609 29.875 1 98.06 518 LEU B O 1
ATOM 9185 N N . ASN B 1 519 ? 16.234 20 28.953 1 97.81 519 ASN B N 1
ATOM 9186 C CA . ASN B 1 519 ? 15.914 21.312 29.5 1 97.81 519 ASN B CA 1
ATOM 9187 C C . ASN B 1 519 ? 16.797 22.406 28.906 1 97.81 519 ASN B C 1
ATOM 9189 O O . ASN B 1 519 ? 16.75 23.562 29.344 1 97.81 519 ASN B O 1
ATOM 9193 N N . SER B 1 520 ? 17.516 22.109 27.938 1 98.62 520 SER B N 1
ATOM 9194 C CA . SER B 1 520 ? 18.344 23.109 27.266 1 98.62 520 SER B CA 1
ATOM 9195 C C . SER B 1 520 ? 17.5 23.984 26.359 1 98.62 520 SER B C 1
ATOM 9197 O O . SER B 1 520 ? 16.438 23.562 25.875 1 98.62 520 SER B O 1
ATOM 9199 N N . ILE B 1 521 ? 17.953 25.234 26.203 1 98.75 521 ILE B N 1
ATOM 9200 C CA . ILE B 1 521 ? 17.422 26.078 25.141 1 98.75 521 ILE B CA 1
ATOM 9201 C C . ILE B 1 521 ? 18.156 25.781 23.828 1 98.75 521 ILE B C 1
ATOM 9203 O O . ILE B 1 521 ? 19.359 25.984 23.719 1 98.75 521 ILE B O 1
ATOM 9207 N N . VAL B 1 522 ? 17.438 25.344 22.859 1 98.88 522 VAL B N 1
ATOM 9208 C CA . VAL B 1 522 ? 18.016 24.922 21.578 1 98.88 522 VAL B CA 1
ATOM 9209 C C . VAL B 1 522 ? 17.641 25.922 20.484 1 98.88 522 VAL B C 1
ATOM 9211 O O . VAL B 1 522 ? 16.469 26.281 20.344 1 98.88 522 VAL B O 1
ATOM 9214 N N . GLU B 1 523 ? 18.641 26.422 19.797 1 98.81 523 GLU B N 1
ATOM 9215 C CA . GLU B 1 523 ? 18.422 27.203 18.578 1 98.81 523 GLU B CA 1
ATOM 9216 C C . GLU B 1 523 ? 18.75 26.391 17.328 1 98.81 523 GLU B C 1
ATOM 9218 O O . GLU B 1 523 ? 19.812 25.781 17.234 1 98.81 523 GLU B O 1
ATOM 9223 N N . ILE B 1 524 ? 17.812 26.266 16.438 1 98.88 524 ILE B N 1
ATOM 9224 C CA . ILE B 1 524 ? 18.016 25.609 15.148 1 98.88 524 ILE B CA 1
ATOM 9225 C C . ILE B 1 524 ? 17.969 26.641 14.023 1 98.88 524 ILE B C 1
ATOM 9227 O O . ILE B 1 524 ? 17.016 27.422 13.93 1 98.88 524 ILE B O 1
ATOM 9231 N N . ILE B 1 525 ? 19 26.703 13.258 1 98.81 525 ILE B N 1
ATOM 9232 C CA . ILE B 1 525 ? 19.062 27.531 12.062 1 98.81 525 ILE B CA 1
ATOM 9233 C C . ILE B 1 525 ? 18.922 26.656 10.812 1 98.81 525 ILE B C 1
ATOM 9235 O O . ILE B 1 525 ? 19.828 25.891 10.492 1 98.81 525 ILE B O 1
ATOM 9239 N N . LEU B 1 526 ? 17.781 26.75 10.18 1 98.81 526 LEU B N 1
ATOM 9240 C CA . LEU B 1 526 ? 17.562 26.094 8.898 1 98.81 526 LEU B CA 1
ATOM 9241 C C . LEU B 1 526 ? 18 26.984 7.738 1 98.81 526 LEU B C 1
ATOM 9243 O O . LEU B 1 526 ? 17.594 28.141 7.66 1 98.81 526 LEU B O 1
ATOM 9247 N N . ILE B 1 527 ? 18.812 26.453 6.875 1 98.62 527 ILE B N 1
ATOM 9248 C CA . ILE B 1 527 ? 19.344 27.219 5.75 1 98.62 527 ILE B CA 1
ATOM 9249 C C . ILE B 1 527 ? 18.969 26.531 4.438 1 98.62 527 ILE B C 1
ATOM 9251 O O . ILE B 1 527 ? 19.266 25.344 4.234 1 98.62 527 ILE B O 1
ATOM 9255 N N . ASP B 1 528 ? 18.312 27.25 3.555 1 97.94 528 ASP B N 1
ATOM 9256 C CA . ASP B 1 528 ? 17.859 26.688 2.285 1 97.94 528 ASP B CA 1
ATOM 9257 C C . ASP B 1 528 ? 18.984 26.703 1.254 1 97.94 528 ASP B C 1
ATOM 9259 O O . ASP B 1 528 ? 19.219 27.703 0.579 1 97.94 528 ASP B O 1
ATOM 9263 N N . GLU B 1 529 ? 19.656 25.594 1.112 1 96.44 529 GLU B N 1
ATOM 9264 C CA . GLU B 1 529 ? 20.656 25.391 0.064 1 96.44 529 GLU B CA 1
ATOM 9265 C C . GLU B 1 529 ? 20.109 24.5 -1.052 1 96.44 529 GLU B C 1
ATOM 9267 O O . GLU B 1 529 ? 20.859 23.844 -1.764 1 96.44 529 GLU B O 1
ATOM 9272 N N . PHE B 1 530 ? 18.828 24.438 -1.15 1 93.69 530 PHE B N 1
ATOM 9273 C CA . PHE B 1 530 ? 18.141 23.516 -2.039 1 93.69 530 PHE B CA 1
ATOM 9274 C C . PHE B 1 530 ? 18.312 23.922 -3.496 1 93.69 530 PHE B C 1
ATOM 9276 O O . PHE B 1 530 ? 18.297 23.078 -4.391 1 93.69 530 PHE B O 1
ATOM 9283 N N . ASP B 1 531 ? 18.453 25.188 -3.867 1 91.12 531 ASP B N 1
ATOM 9284 C CA . ASP B 1 531 ? 18.781 25.75 -5.168 1 91.12 531 ASP B CA 1
ATOM 9285 C C . ASP B 1 531 ? 17.703 25.438 -6.203 1 91.12 531 ASP B C 1
ATOM 9287 O O . ASP B 1 531 ? 18.016 24.922 -7.277 1 91.12 531 ASP B O 1
ATOM 9291 N N . THR B 1 532 ? 16.484 25.562 -5.898 1 90.56 532 THR B N 1
ATOM 9292 C CA . THR B 1 532 ? 15.352 25.391 -6.805 1 90.56 532 THR B CA 1
ATOM 9293 C C . THR B 1 532 ? 14.391 26.562 -6.723 1 90.56 532 THR B C 1
ATOM 9295 O O . THR B 1 532 ? 14.086 27.047 -5.629 1 90.56 532 THR B O 1
ATOM 9298 N N . VAL B 1 533 ? 13.938 27 -7.84 1 89.69 533 VAL B N 1
ATOM 9299 C CA . VAL B 1 533 ? 13.094 28.188 -7.953 1 89.69 533 VAL B CA 1
ATOM 9300 C C . VAL B 1 533 ? 11.789 27.984 -7.195 1 89.69 533 VAL B C 1
ATOM 9302 O O . VAL B 1 533 ? 11.133 26.938 -7.355 1 89.69 533 VAL B O 1
ATOM 9305 N N . SER B 1 534 ? 11.422 28.906 -6.293 1 87.81 534 SER B N 1
ATOM 9306 C CA . SER B 1 534 ? 10.117 29.125 -5.684 1 87.81 534 SER B CA 1
ATOM 9307 C C . SER B 1 534 ? 9.812 28.062 -4.625 1 87.81 534 SER B C 1
ATOM 9309 O O . SER B 1 534 ? 8.719 28.047 -4.059 1 87.81 534 SER B O 1
ATOM 9311 N N . VAL B 1 535 ? 10.711 27.156 -4.418 1 92.94 535 VAL B N 1
ATOM 9312 C CA . VAL B 1 535 ? 10.406 26.109 -3.453 1 92.94 535 VAL B CA 1
ATOM 9313 C C . VAL B 1 535 ? 10.695 26.609 -2.039 1 92.94 535 VAL B C 1
ATOM 9315 O O . VAL B 1 535 ? 11.812 27.016 -1.735 1 92.94 535 VAL B O 1
ATOM 9318 N N . ARG B 1 536 ? 9.695 26.719 -1.161 1 95.94 536 ARG B N 1
ATOM 9319 C CA . ARG B 1 536 ? 9.781 27 0.27 1 95.94 536 ARG B CA 1
ATOM 9320 C C . ARG B 1 536 ? 9.516 25.734 1.085 1 95.94 536 ARG B C 1
ATOM 9322 O O . ARG B 1 536 ? 8.57 25 0.8 1 95.94 536 ARG B O 1
ATOM 9329 N N . HIS B 1 537 ? 10.344 25.422 2.008 1 97.44 537 HIS B N 1
ATOM 9330 C CA . HIS B 1 537 ? 10.25 24.188 2.756 1 97.44 537 HIS B CA 1
ATOM 9331 C C . HIS B 1 537 ? 9.617 24.406 4.125 1 97.44 537 HIS B C 1
ATOM 9333 O O . HIS B 1 537 ? 10.266 24.938 5.035 1 97.44 537 HIS B O 1
ATOM 9339 N N . PRO B 1 538 ? 8.367 23.953 4.312 1 98.38 538 PRO B N 1
ATOM 9340 C CA . PRO B 1 538 ? 7.812 23.969 5.672 1 98.38 538 PRO B CA 1
ATOM 9341 C C . PRO B 1 538 ? 8.391 22.875 6.555 1 98.38 538 PRO B C 1
ATOM 9343 O O . PRO B 1 538 ? 8.344 21.688 6.188 1 98.38 538 PRO B O 1
ATOM 9346 N N . PHE B 1 539 ? 8.93 23.219 7.668 1 98.75 539 PHE B N 1
ATOM 9347 C CA . PHE B 1 539 ? 9.516 22.266 8.594 1 98.75 539 PHE B CA 1
ATOM 9348 C C . PHE B 1 539 ? 8.672 22.156 9.859 1 98.75 539 PHE B C 1
ATOM 9350 O O . PHE B 1 539 ? 8.32 23.156 10.469 1 98.75 539 PHE B O 1
ATOM 9357 N N . HIS B 1 540 ? 8.367 20.984 10.211 1 98.75 540 HIS B N 1
ATOM 9358 C CA . HIS B 1 540 ? 7.594 20.672 11.406 1 98.75 540 HIS B CA 1
ATOM 9359 C C . HIS B 1 540 ? 8.461 19.984 12.469 1 98.75 540 HIS B C 1
ATOM 9361 O O . HIS B 1 540 ? 9.258 19.109 12.148 1 98.75 540 HIS B O 1
ATOM 9367 N N . LEU B 1 541 ? 8.352 20.422 13.703 1 98.88 541 LEU B N 1
ATOM 9368 C CA . LEU B 1 541 ? 9 19.797 14.844 1 98.88 541 LEU B CA 1
ATOM 9369 C C . LEU B 1 541 ? 7.984 19.094 15.734 1 98.88 541 LEU B C 1
ATOM 9371 O O . LEU B 1 541 ? 7.07 19.734 16.266 1 98.88 541 LEU B O 1
ATOM 9375 N N . HIS B 1 542 ? 8.148 17.781 15.867 1 98.69 542 HIS B N 1
ATOM 9376 C CA . HIS B 1 542 ? 7.289 17 16.75 1 98.69 542 HIS B CA 1
ATOM 9377 C C . HIS B 1 542 ? 7.566 17.328 18.219 1 98.69 542 HIS B C 1
ATOM 9379 O O . HIS B 1 542 ? 8.711 17.578 18.594 1 98.69 542 HIS B O 1
ATOM 9385 N N . GLY B 1 543 ? 6.527 17.406 19.078 1 98.44 543 GLY B N 1
ATOM 9386 C CA . GLY B 1 543 ? 6.656 17.391 20.531 1 98.44 543 GLY B CA 1
ATOM 9387 C C . GLY B 1 543 ? 6.895 18.766 21.125 1 98.44 543 GLY B C 1
ATOM 9388 O O . GLY B 1 543 ? 6.938 18.922 22.344 1 98.44 543 GLY B O 1
ATOM 9389 N N . TYR B 1 544 ? 6.973 19.859 20.234 1 98.38 544 TYR B N 1
ATOM 9390 C CA . TYR B 1 544 ? 7.352 21.156 20.766 1 98.38 544 TYR B CA 1
ATOM 9391 C C . TYR B 1 544 ? 6.629 22.281 20.031 1 98.38 544 TYR B C 1
ATOM 9393 O O . TYR B 1 544 ? 6.258 22.141 18.859 1 98.38 544 TYR B O 1
ATOM 9401 N N . ILE B 1 545 ? 6.426 23.297 20.766 1 97.81 545 ILE B N 1
ATOM 9402 C CA . ILE B 1 545 ? 6.273 24.625 20.203 1 97.81 545 ILE B CA 1
ATOM 9403 C C . ILE B 1 545 ? 7.625 25.344 20.188 1 97.81 545 ILE B C 1
ATOM 9405 O O . ILE B 1 545 ? 8.359 25.312 21.172 1 97.81 545 ILE B O 1
ATOM 9409 N N . PHE B 1 546 ? 7.965 25.844 19.078 1 98.56 546 PHE B N 1
ATOM 9410 C CA . PHE B 1 546 ? 9.164 26.672 19.016 1 98.56 546 PHE B CA 1
ATOM 9411 C C . PHE B 1 546 ? 8.812 28.125 18.75 1 98.56 546 PHE B C 1
ATOM 9413 O O . PHE B 1 546 ? 7.684 28.438 18.359 1 98.56 546 PHE B O 1
ATOM 9420 N N . TYR B 1 547 ? 9.789 28.984 19 1 98.44 547 TYR B N 1
ATOM 9421 C CA . TYR B 1 547 ? 9.625 30.422 18.766 1 98.44 547 TYR B CA 1
ATOM 9422 C C . TYR B 1 547 ? 10.445 30.875 17.562 1 98.44 547 TYR B C 1
ATOM 9424 O O . TYR B 1 547 ? 11.594 30.453 17.406 1 98.44 547 TYR B O 1
ATOM 9432 N N . VAL B 1 548 ? 9.781 31.656 16.719 1 98.38 548 VAL B N 1
ATOM 9433 C CA . VAL B 1 548 ? 10.414 32.156 15.5 1 98.38 548 VAL B CA 1
ATOM 9434 C C . VAL B 1 548 ? 11.289 33.344 15.82 1 98.38 548 VAL B C 1
ATOM 9436 O O . VAL B 1 548 ? 10.789 34.469 15.875 1 98.38 548 VAL B O 1
ATOM 9439 N N . MET B 1 549 ? 12.602 33.125 15.867 1 97.88 549 MET B N 1
ATOM 9440 C CA . MET B 1 549 ? 13.539 34.188 16.266 1 97.88 549 MET B CA 1
ATOM 9441 C C . MET B 1 549 ? 13.875 35.094 15.086 1 97.88 549 MET B C 1
ATOM 9443 O O . MET B 1 549 ? 14.188 36.25 15.273 1 97.88 549 MET B O 1
ATOM 9447 N N . GLY B 1 550 ? 13.828 34.469 13.914 1 96.81 550 GLY B N 1
ATOM 9448 C CA . GLY B 1 550 ? 14.172 35.25 12.75 1 96.81 550 GLY B CA 1
ATOM 9449 C C . GLY B 1 550 ? 14 34.5 11.438 1 96.81 550 GLY B C 1
ATOM 9450 O O . GLY B 1 550 ? 14.172 33.281 11.391 1 96.81 550 GLY B O 1
ATOM 9451 N N . LEU B 1 551 ? 13.641 35.281 10.414 1 96.94 551 LEU B N 1
ATOM 9452 C CA . LEU B 1 551 ? 13.594 34.844 9.016 1 96.94 551 LEU B CA 1
ATOM 9453 C C . LEU B 1 551 ? 14.359 35.812 8.125 1 96.94 551 LEU B C 1
ATOM 9455 O O . LEU B 1 551 ? 14.414 37.031 8.398 1 96.94 551 LEU B O 1
ATOM 9459 N N . GLY B 1 552 ? 14.984 35.219 7.039 1 95.31 552 GLY B N 1
ATOM 9460 C CA . GLY B 1 552 ? 15.68 36.125 6.133 1 95.31 552 GLY B CA 1
ATOM 9461 C C . GLY B 1 552 ? 15.914 35.5 4.762 1 95.31 552 GLY B C 1
ATOM 9462 O O . GLY B 1 552 ? 15.867 34.281 4.598 1 95.31 552 GLY B O 1
ATOM 9463 N N . GLN B 1 553 ? 16.047 36.344 3.852 1 94.44 553 GLN B N 1
ATOM 9464 C CA . GLN B 1 553 ? 16.406 36.062 2.467 1 94.44 553 GLN B CA 1
ATOM 9465 C C . GLN B 1 553 ? 17.375 37.094 1.913 1 94.44 553 GLN B C 1
ATOM 9467 O O . GLN B 1 553 ? 17.047 37.812 0.958 1 94.44 553 GLN B O 1
ATOM 9472 N N . PRO B 1 554 ? 18.609 37.125 2.48 1 92.88 554 PRO B N 1
ATOM 9473 C CA . PRO B 1 554 ? 19.531 38.219 2.211 1 92.88 554 PRO B CA 1
ATOM 9474 C C . PRO B 1 554 ? 20 38.25 0.759 1 92.88 554 PRO B C 1
ATOM 9476 O O . PRO B 1 554 ? 20.391 39.312 0.263 1 92.88 554 PRO B O 1
ATOM 9479 N N . LEU B 1 555 ? 19.938 37.188 0.081 1 92.69 555 LEU B N 1
ATOM 9480 C CA . LEU B 1 555 ? 20.406 37.125 -1.299 1 92.69 555 LEU B CA 1
ATOM 9481 C C . LEU B 1 555 ? 19.234 37.094 -2.273 1 92.69 555 LEU B C 1
ATOM 9483 O O . LEU B 1 555 ? 19.422 36.875 -3.473 1 92.69 555 LEU B O 1
ATOM 9487 N N . GLY B 1 556 ? 18.047 37.281 -1.777 1 90.69 556 GLY B N 1
ATOM 9488 C CA . GLY B 1 556 ? 16.859 37.188 -2.602 1 90.69 556 GLY B CA 1
ATOM 9489 C C . GLY B 1 556 ? 16.484 35.75 -2.953 1 90.69 556 GLY B C 1
ATOM 9490 O O . GLY B 1 556 ? 17.188 34.812 -2.564 1 90.69 556 GLY B O 1
ATOM 9491 N N . ALA B 1 557 ? 15.367 35.625 -3.633 1 91.38 557 ALA B N 1
ATOM 9492 C CA . ALA B 1 557 ? 14.891 34.281 -4.039 1 91.38 557 ALA B CA 1
ATOM 9493 C C . ALA B 1 557 ? 15.695 33.75 -5.215 1 91.38 557 ALA B C 1
ATOM 9495 O O . ALA B 1 557 ? 16.297 34.531 -5.977 1 91.38 557 ALA B O 1
ATOM 9496 N N . THR B 1 558 ? 15.758 32.375 -5.297 1 91 558 THR B N 1
ATOM 9497 C CA . THR B 1 558 ? 16.328 31.75 -6.488 1 91 558 THR B CA 1
ATOM 9498 C C . THR B 1 558 ? 15.461 32.031 -7.711 1 91 558 THR B C 1
ATOM 9500 O O . THR B 1 558 ? 14.234 31.891 -7.656 1 91 558 THR B O 1
ATOM 9503 N N . THR B 1 559 ? 16.062 32.5 -8.781 1 84.56 559 THR B N 1
ATOM 9504 C CA . THR B 1 559 ? 15.352 32.75 -10.031 1 84.56 559 THR B CA 1
ATOM 9505 C C . THR B 1 559 ? 16.047 32.031 -11.188 1 84.56 559 THR B C 1
ATOM 9507 O O . THR B 1 559 ? 17.172 31.562 -11.047 1 84.56 559 THR B O 1
ATOM 9510 N N . SER B 1 560 ? 15.203 31.922 -12.281 1 78.56 560 SER B N 1
ATOM 9511 C CA . SER B 1 560 ? 15.789 31.312 -13.469 1 78.56 560 SER B CA 1
ATOM 9512 C C . SER B 1 560 ? 17 32.094 -13.953 1 78.56 560 SER B C 1
ATOM 9514 O O . SER B 1 560 ? 17.922 31.516 -14.555 1 78.56 560 SER B O 1
ATOM 9516 N N . SER B 1 561 ? 17.047 33.375 -13.648 1 69.19 561 SER B N 1
ATOM 9517 C CA . SER B 1 561 ? 18.109 34.25 -14.141 1 69.19 561 SER B CA 1
ATOM 9518 C C . SER B 1 561 ? 19.234 34.344 -13.133 1 69.19 561 SER B C 1
ATOM 9520 O O . SER B 1 561 ? 20.375 34.688 -13.492 1 69.19 561 SER B O 1
ATOM 9522 N N . ASN B 1 562 ? 19 34.312 -11.93 1 63.47 562 ASN B N 1
ATOM 9523 C CA . ASN B 1 562 ? 20 34.469 -10.883 1 63.47 562 ASN B CA 1
ATOM 9524 C C . ASN B 1 562 ? 20.391 33.156 -10.242 1 63.47 562 ASN B C 1
ATOM 9526 O O . ASN B 1 562 ? 19.844 32.781 -9.211 1 63.47 562 ASN B O 1
ATOM 9530 N N . THR B 1 563 ? 21.297 32.406 -10.812 1 65 563 THR B N 1
ATOM 9531 C CA . THR B 1 563 ? 21.688 31.125 -10.25 1 65 563 THR B CA 1
ATOM 9532 C C . THR B 1 563 ? 23.031 31.25 -9.516 1 65 563 THR B C 1
ATOM 9534 O O . THR B 1 563 ? 23.547 30.25 -9.008 1 65 563 THR B O 1
ATOM 9537 N N . THR B 1 564 ? 23.438 32.531 -9.281 1 74.38 564 THR B N 1
ATOM 9538 C CA . THR B 1 564 ? 24.781 32.656 -8.742 1 74.38 564 THR B CA 1
ATOM 9539 C C . THR B 1 564 ? 24.75 33 -7.254 1 74.38 564 THR B C 1
ATOM 9541 O O . THR B 1 564 ? 25.656 32.625 -6.504 1 74.38 564 THR B O 1
ATOM 9544 N N . ASN B 1 565 ? 23.75 33.656 -6.848 1 86.88 565 ASN B N 1
ATOM 9545 C CA . ASN B 1 565 ? 23.672 34.062 -5.445 1 86.88 565 ASN B CA 1
ATOM 9546 C C . ASN B 1 565 ? 22.922 33.031 -4.613 1 86.88 565 ASN B C 1
ATOM 9548 O O . ASN B 1 565 ? 21.719 33.125 -4.402 1 86.88 565 ASN B O 1
ATOM 9552 N N . LYS B 1 566 ? 23.703 32.125 -4.074 1 92.5 566 LYS B N 1
ATOM 9553 C CA . LYS B 1 566 ? 23.109 31.016 -3.354 1 92.5 566 LYS B CA 1
ATOM 9554 C C . LYS B 1 566 ? 23.422 31.094 -1.86 1 92.5 566 LYS B C 1
ATOM 9556 O O . LYS B 1 566 ? 24.547 31.391 -1.468 1 92.5 566 LYS B O 1
ATOM 9561 N N . MET B 1 567 ? 22.375 30.938 -1.111 1 94.56 567 MET B N 1
ATOM 9562 C CA . MET B 1 567 ? 22.547 30.859 0.336 1 94.56 567 MET B CA 1
ATOM 9563 C C . MET B 1 567 ? 23.344 29.609 0.718 1 94.56 567 MET B C 1
ATOM 9565 O O . MET B 1 567 ? 23.156 28.547 0.121 1 94.56 567 MET B O 1
ATOM 9569 N N . THR B 1 568 ? 24.297 29.703 1.584 1 96.19 568 THR B N 1
ATOM 9570 C CA . THR B 1 568 ? 25.094 28.594 2.129 1 96.19 568 THR B CA 1
ATOM 9571 C C . THR B 1 568 ? 25.281 28.766 3.633 1 96.19 568 THR B C 1
ATOM 9573 O O . THR B 1 568 ? 25.094 29.859 4.172 1 96.19 568 THR B O 1
ATOM 9576 N N . LEU B 1 569 ? 25.578 27.656 4.238 1 96.81 569 LEU B N 1
ATOM 9577 C CA . LEU B 1 569 ? 25.938 27.719 5.652 1 96.81 569 LEU B CA 1
ATOM 9578 C C . LEU B 1 569 ? 27.078 28.703 5.887 1 96.81 569 LEU B C 1
ATOM 9580 O O . LEU B 1 569 ? 27.047 29.469 6.844 1 96.81 569 LEU B O 1
ATOM 9584 N N . GLU B 1 570 ? 28.109 28.703 5.008 1 96.75 570 GLU B N 1
ATOM 9585 C CA . GLU B 1 570 ? 29.25 29.594 5.137 1 96.75 570 GLU B CA 1
ATOM 9586 C C . GLU B 1 570 ? 28.828 31.047 5.062 1 96.75 570 GLU B C 1
ATOM 9588 O O . GLU B 1 570 ? 29.297 31.875 5.848 1 96.75 570 GLU B O 1
ATOM 9593 N N . TYR B 1 571 ? 27.969 31.312 4.082 1 97.44 571 TYR B N 1
ATOM 9594 C CA . TYR B 1 571 ? 27.516 32.688 3.943 1 97.44 571 TYR B CA 1
ATOM 9595 C C . TYR B 1 571 ? 26.719 33.125 5.168 1 97.44 571 TYR B C 1
ATOM 9597 O O . TYR B 1 571 ? 26.844 34.25 5.637 1 97.44 571 TYR B O 1
ATOM 9605 N N . PHE B 1 572 ? 25.844 32.344 5.711 1 97.88 572 PHE B N 1
ATOM 9606 C CA . PHE B 1 572 ? 25.078 32.656 6.918 1 97.88 572 PHE B CA 1
ATOM 9607 C C . PHE B 1 572 ? 26.016 32.969 8.07 1 97.88 572 PHE B C 1
ATOM 9609 O O . PHE B 1 572 ? 25.797 33.969 8.789 1 97.88 572 PHE B O 1
ATOM 9616 N N . LYS B 1 573 ? 27.031 32.125 8.242 1 97.94 573 LYS B N 1
ATOM 9617 C CA . LYS B 1 573 ? 27.984 32.344 9.32 1 97.94 573 LYS B CA 1
ATOM 9618 C C . LYS B 1 573 ? 28.719 33.656 9.156 1 97.94 573 LYS B C 1
ATOM 9620 O O . LYS B 1 573 ? 29.047 34.344 10.141 1 97.94 573 LYS B O 1
ATOM 9625 N N . GLU B 1 574 ? 28.938 33.969 7.953 1 98.06 574 GLU B N 1
ATOM 9626 C CA . GLU B 1 574 ? 29.547 35.281 7.691 1 98.06 574 GLU B CA 1
ATOM 9627 C C . GLU B 1 574 ? 28.625 36.406 8.148 1 98.06 574 GLU B C 1
ATOM 9629 O O . GLU B 1 574 ? 29.078 37.375 8.766 1 98.06 574 GLU B O 1
ATOM 9634 N N . LEU B 1 575 ? 27.359 36.312 7.793 1 97.81 575 LEU B N 1
ATOM 9635 C CA . LEU B 1 575 ? 26.391 37.312 8.211 1 97.81 575 LEU B CA 1
ATOM 9636 C C . LEU B 1 575 ? 26.312 37.406 9.734 1 97.81 575 LEU B C 1
ATOM 9638 O O . LEU B 1 575 ? 26.203 38.5 10.297 1 97.81 575 LEU B O 1
ATOM 9642 N N . GLU B 1 576 ? 26.312 36.25 10.344 1 96.06 576 GLU B N 1
ATOM 9643 C CA . GLU B 1 576 ? 26.266 36.219 11.805 1 96.06 576 GLU B CA 1
ATOM 9644 C C . GLU B 1 576 ? 27.469 36.906 12.414 1 96.06 576 GLU B C 1
ATOM 9646 O O . GLU B 1 576 ? 27.344 37.688 13.367 1 96.06 576 GLU B O 1
ATOM 9651 N N . LYS B 1 577 ? 28.672 36.625 11.883 1 96.69 577 LYS B N 1
ATOM 9652 C CA . LYS B 1 577 ? 29.906 37.25 12.367 1 96.69 577 LYS B CA 1
ATOM 9653 C C . LYS B 1 577 ? 29.859 38.75 12.234 1 96.69 577 LYS B C 1
ATOM 9655 O O . LYS B 1 577 ? 30.406 39.469 13.07 1 96.69 577 LYS B O 1
ATOM 9660 N N . LYS B 1 578 ? 29.156 39.188 11.242 1 97.56 578 LYS B N 1
ATOM 9661 C CA . LYS B 1 578 ? 29.062 40.625 10.969 1 97.56 578 LYS B CA 1
ATOM 9662 C C . LYS B 1 578 ? 27.859 41.219 11.703 1 97.56 578 LYS B C 1
ATOM 9664 O O . LYS B 1 578 ? 27.547 42.406 11.508 1 97.56 578 LYS B O 1
ATOM 9669 N N . ASN B 1 579 ? 27.156 40.438 12.461 1 95.5 579 ASN B N 1
ATOM 9670 C CA . ASN B 1 579 ? 25.969 40.844 13.203 1 95.5 579 ASN B CA 1
ATOM 9671 C C . ASN B 1 579 ? 24.875 41.344 12.273 1 95.5 579 ASN B C 1
ATOM 9673 O O . ASN B 1 579 ? 24.25 42.375 12.539 1 95.5 579 ASN B O 1
ATOM 9677 N N . GLN B 1 580 ? 24.719 40.656 11.234 1 96.31 580 GLN B N 1
ATOM 9678 C CA . GLN B 1 580 ? 23.734 41.062 10.234 1 96.31 580 GLN B CA 1
ATOM 9679 C C . GLN B 1 580 ? 22.531 40.125 10.25 1 96.31 580 GLN B C 1
ATOM 9681 O O . GLN B 1 580 ? 21.734 40.125 9.305 1 96.31 580 GLN B O 1
ATOM 9686 N N . ILE B 1 581 ? 22.469 39.344 11.258 1 96.31 581 ILE B N 1
ATOM 9687 C CA . ILE B 1 581 ? 21.297 38.531 11.469 1 96.31 581 ILE B CA 1
ATOM 9688 C C . ILE B 1 581 ? 20.406 39.125 12.547 1 96.31 581 ILE B C 1
ATOM 9690 O O . ILE B 1 581 ? 20.812 39.25 13.703 1 96.31 581 ILE B O 1
ATOM 9694 N N . LYS B 1 582 ? 19.25 39.5 12.148 1 92.44 582 LYS B N 1
ATOM 9695 C CA . LYS B 1 582 ? 18.297 40.062 13.117 1 92.44 582 LYS B CA 1
ATOM 9696 C C . LYS B 1 582 ? 17.5 38.969 13.805 1 92.44 582 LYS B C 1
ATOM 9698 O O . LYS B 1 582 ? 17.031 38.031 13.148 1 92.44 582 LYS B O 1
ATOM 9703 N N . ARG B 1 583 ? 17.328 39.031 15.117 1 95.38 583 ARG B N 1
ATOM 9704 C CA . ARG B 1 583 ? 16.531 38.125 15.914 1 95.38 583 ARG B CA 1
ATOM 9705 C C . ARG B 1 583 ? 15.516 38.875 16.766 1 95.38 583 ARG B C 1
ATOM 9707 O O . ARG B 1 583 ? 15.805 39.969 17.266 1 95.38 583 ARG B O 1
ATOM 9714 N N . ASN B 1 584 ? 14.344 38.344 16.844 1 96.5 584 ASN B N 1
ATOM 9715 C CA . ASN B 1 584 ? 13.32 38.906 17.734 1 96.5 584 ASN B CA 1
ATOM 9716 C C . ASN B 1 584 ? 13.477 38.406 19.156 1 96.5 584 ASN B C 1
ATOM 9718 O O . ASN B 1 584 ? 13.055 37.281 19.469 1 96.5 584 ASN B O 1
ATOM 9722 N N . PHE B 1 585 ? 14.039 39.25 20.062 1 96.44 585 PHE B N 1
ATOM 9723 C CA . PHE B 1 585 ? 14.234 38.875 21.469 1 96.44 585 PHE B CA 1
ATOM 9724 C C . PHE B 1 585 ? 13.164 39.5 22.344 1 96.44 585 PHE B C 1
ATOM 9726 O O . PHE B 1 585 ? 13.352 39.656 23.562 1 96.44 585 PHE B O 1
ATOM 9733 N N . VAL B 1 586 ? 12.07 39.938 21.734 1 95.31 586 VAL B N 1
ATOM 9734 C CA . VAL B 1 586 ? 11.039 40.625 22.5 1 95.31 586 VAL B CA 1
ATOM 9735 C C . VAL B 1 586 ? 9.789 39.75 22.594 1 95.31 586 VAL B C 1
ATOM 9737 O O . VAL B 1 586 ? 9.398 39.344 23.688 1 95.31 586 VAL B O 1
ATOM 9740 N N . SER B 1 587 ? 9.219 39.469 21.406 1 96.81 587 SER B N 1
ATOM 9741 C CA . SER B 1 587 ? 8 38.688 21.422 1 96.81 587 SER B CA 1
ATOM 9742 C C . SER B 1 587 ? 7.895 37.781 20.188 1 96.81 587 SER B C 1
ATOM 9744 O O . SER B 1 587 ? 6.922 37.875 19.438 1 96.81 587 SER B O 1
ATOM 9746 N N . PRO B 1 588 ? 8.883 36.906 20.047 1 97.62 588 PRO B N 1
ATOM 9747 C CA . PRO B 1 588 ? 8.797 36.031 18.891 1 97.62 588 PRO B CA 1
ATOM 9748 C C . PRO B 1 588 ? 7.543 35.156 18.906 1 97.62 588 PRO B C 1
ATOM 9750 O O . PRO B 1 588 ? 7.113 34.688 19.969 1 97.62 588 PRO B O 1
ATOM 9753 N N . GLN B 1 589 ? 6.949 34.969 17.75 1 97.88 589 GLN B N 1
ATOM 9754 C CA . GLN B 1 589 ? 5.719 34.188 17.625 1 97.88 589 GLN B CA 1
ATOM 9755 C C . GLN B 1 589 ? 5.996 32.688 17.797 1 97.88 589 GLN B C 1
ATOM 9757 O O . GLN B 1 589 ? 6.996 32.188 17.297 1 97.88 589 GLN B O 1
ATOM 9762 N N . GLY B 1 590 ? 5.109 32 18.594 1 98 590 GLY B N 1
ATOM 9763 C CA . GLY B 1 590 ? 5.184 30.547 18.734 1 98 590 GLY B CA 1
ATOM 9764 C C . GLY B 1 590 ? 4.566 29.812 17.547 1 98 590 GLY B C 1
ATOM 9765 O O . GLY B 1 590 ? 3.525 30.234 17.031 1 98 590 GLY B O 1
ATOM 9766 N N . LYS B 1 591 ? 5.184 28.75 17.062 1 98.25 591 LYS B N 1
ATOM 9767 C CA . LYS B 1 591 ? 4.715 27.875 15.992 1 98.25 591 LYS B CA 1
ATOM 9768 C C . LYS B 1 591 ? 5.242 26.453 16.188 1 98.25 591 LYS B C 1
ATOM 9770 O O . LYS B 1 591 ? 6.047 26.188 17.078 1 98.25 591 LYS B O 1
ATOM 9775 N N . ASP B 1 592 ? 4.758 25.516 15.438 1 98.5 592 ASP B N 1
ATOM 9776 C CA . ASP B 1 592 ? 5.348 24.188 15.391 1 98.5 592 ASP B CA 1
ATOM 9777 C C . ASP B 1 592 ? 5.668 23.781 13.953 1 98.5 592 ASP B C 1
ATOM 9779 O O . ASP B 1 592 ? 6.102 22.641 13.703 1 98.5 592 ASP B O 1
ATOM 9783 N N . ASP B 1 593 ? 5.418 24.609 13 1 98.38 593 ASP B N 1
ATOM 9784 C CA . ASP B 1 593 ? 5.688 24.469 11.57 1 98.38 593 ASP B CA 1
ATOM 9785 C C . ASP B 1 593 ? 6.18 25.781 10.977 1 98.38 593 ASP B C 1
ATOM 9787 O O . ASP B 1 593 ? 5.562 26.828 11.18 1 98.38 593 ASP B O 1
ATOM 9791 N N . ILE B 1 594 ? 7.312 25.797 10.25 1 98.44 594 ILE B N 1
ATOM 9792 C CA . ILE B 1 594 ? 7.852 27.078 9.773 1 98.44 594 ILE B CA 1
ATOM 9793 C C . ILE B 1 594 ? 8.312 26.922 8.32 1 98.44 594 ILE B C 1
ATOM 9795 O O . ILE B 1 594 ? 9.219 26.141 8.031 1 98.44 594 ILE B O 1
ATOM 9799 N N . PRO B 1 595 ? 7.684 27.609 7.391 1 98 595 PRO B N 1
ATOM 9800 C CA . PRO B 1 595 ? 8.273 27.656 6.051 1 98 595 PRO B CA 1
ATOM 9801 C C . PRO B 1 595 ? 9.633 28.344 6.027 1 98 595 PRO B C 1
ATOM 9803 O O . PRO B 1 595 ? 9.766 29.469 6.516 1 98 595 PRO B O 1
ATOM 9806 N N . VAL B 1 596 ? 10.609 27.734 5.484 1 98.19 596 VAL B N 1
ATOM 9807 C CA . VAL B 1 596 ? 11.914 28.344 5.27 1 98.19 596 VAL B CA 1
ATOM 9808 C C . VAL B 1 596 ? 11.898 29.172 3.982 1 98.19 596 VAL B C 1
ATOM 9810 O O . VAL B 1 596 ? 11.555 28.656 2.916 1 98.19 596 VAL B O 1
ATOM 9813 N N . PRO B 1 597 ? 12.25 30.453 4.102 1 96.44 597 PRO B N 1
ATOM 9814 C CA . PRO B 1 597 ? 12.297 31.234 2.871 1 96.44 597 PRO B CA 1
ATOM 9815 C C . PRO B 1 597 ? 13.188 30.625 1.797 1 96.44 597 PRO B C 1
ATOM 9817 O O . PRO B 1 597 ? 14.25 30.078 2.109 1 96.44 597 PRO B O 1
ATOM 9820 N N . ASN B 1 598 ? 12.688 30.703 0.49 1 95.38 598 ASN B N 1
ATOM 9821 C CA . ASN B 1 598 ? 13.508 30.234 -0.625 1 95.38 598 ASN B CA 1
ATOM 9822 C C . ASN B 1 598 ? 14.852 30.953 -0.661 1 95.38 598 ASN B C 1
ATOM 9824 O O . ASN B 1 598 ? 14.922 32.188 -0.57 1 95.38 598 ASN B O 1
ATOM 9828 N N . ASN B 1 599 ? 15.938 30.156 -0.727 1 95.62 599 ASN B N 1
ATOM 9829 C CA . ASN B 1 599 ? 17.281 30.734 -0.743 1 95.62 599 ASN B CA 1
ATOM 9830 C C . ASN B 1 599 ? 17.516 31.625 0.472 1 95.62 599 ASN B C 1
ATOM 9832 O O . ASN B 1 599 ? 18.125 32.688 0.356 1 95.62 599 ASN B O 1
ATOM 9836 N N . GLY B 1 600 ? 17 31.25 1.598 1 96.69 600 GLY B N 1
ATOM 9837 C CA . GLY B 1 600 ? 17.062 32 2.832 1 96.69 600 GLY B CA 1
ATOM 9838 C C . GLY B 1 600 ? 17.25 31.141 4.062 1 96.69 600 GLY B C 1
ATOM 9839 O O . GLY B 1 600 ? 17.922 30.109 4.004 1 96.69 600 GLY B O 1
ATOM 9840 N N . TYR B 1 601 ? 16.797 31.688 5.223 1 98 601 TYR B N 1
ATOM 9841 C CA . TYR B 1 601 ? 16.969 30.938 6.461 1 98 601 TYR B CA 1
ATOM 9842 C C . TYR B 1 601 ? 15.82 31.203 7.426 1 98 601 TYR B C 1
ATOM 9844 O O . TYR B 1 601 ? 15.086 32.188 7.273 1 98 601 TYR B O 1
ATOM 9852 N N . ALA B 1 602 ? 15.625 30.344 8.328 1 98.62 602 ALA B N 1
ATOM 9853 C CA . ALA B 1 602 ? 14.719 30.453 9.469 1 98.62 602 ALA B CA 1
ATOM 9854 C C . ALA B 1 602 ? 15.422 30.078 10.766 1 98.62 602 ALA B C 1
ATOM 9856 O O . ALA B 1 602 ? 16.156 29.078 10.812 1 98.62 602 ALA B O 1
ATOM 9857 N N . ILE B 1 603 ? 15.242 30.875 11.797 1 98.62 603 ILE B N 1
ATOM 9858 C CA . ILE B 1 603 ? 15.82 30.625 13.109 1 98.62 603 ILE B CA 1
ATOM 9859 C C . ILE B 1 603 ? 14.711 30.359 14.125 1 98.62 603 ILE B C 1
ATOM 9861 O O . ILE B 1 603 ? 13.836 31.203 14.328 1 98.62 603 ILE B O 1
ATOM 9865 N N . ILE B 1 604 ? 14.797 29.188 14.773 1 98.75 604 ILE B N 1
ATOM 9866 C CA . ILE B 1 604 ? 13.781 28.844 15.758 1 98.75 604 ILE B CA 1
ATOM 9867 C C . ILE B 1 604 ? 14.445 28.453 17.078 1 98.75 604 ILE B C 1
ATOM 9869 O O . ILE B 1 604 ? 15.594 28.016 17.094 1 98.75 604 ILE B O 1
ATOM 9873 N N . ARG B 1 605 ? 13.703 28.656 18.172 1 98.69 605 ARG B N 1
ATOM 9874 C CA . ARG B 1 605 ? 14.188 28.281 19.5 1 98.69 605 ARG B CA 1
ATOM 9875 C C . ARG B 1 605 ? 13.109 27.562 20.297 1 98.69 605 ARG B C 1
ATOM 9877 O O . ARG B 1 605 ? 11.922 27.859 20.156 1 98.69 605 ARG B O 1
ATOM 9884 N N . PHE B 1 606 ? 13.508 26.625 21.094 1 98.69 606 PHE B N 1
ATOM 9885 C CA . PHE B 1 606 ? 12.586 25.938 22 1 98.69 606 PHE B CA 1
ATOM 9886 C C . PHE B 1 606 ? 13.32 25.422 23.219 1 98.69 606 PHE B C 1
ATOM 9888 O O . PHE B 1 606 ? 14.555 25.312 23.219 1 98.69 606 PHE B O 1
ATOM 9895 N N . ARG B 1 607 ? 12.633 25.188 24.281 1 98.5 607 ARG B N 1
ATOM 9896 C CA . ARG B 1 607 ? 13.156 24.5 25.453 1 98.5 607 ARG B CA 1
ATOM 9897 C C . ARG B 1 607 ? 12.977 22.984 25.328 1 98.5 607 ARG B C 1
ATOM 9899 O O . ARG B 1 607 ? 11.859 22.5 25.156 1 98.5 607 ARG B O 1
ATOM 9906 N N . ALA B 1 608 ? 14.047 22.234 25.422 1 98.56 608 ALA B N 1
ATOM 9907 C CA . ALA B 1 608 ? 14.008 20.781 25.266 1 98.56 608 ALA B CA 1
ATOM 9908 C C . ALA B 1 608 ? 13.547 20.109 26.562 1 98.56 608 ALA B C 1
ATOM 9910 O O . ALA B 1 608 ? 14.297 19.328 27.172 1 98.56 608 ALA B O 1
ATOM 9911 N N . ASN B 1 609 ? 12.289 20.219 26.875 1 98.06 609 ASN B N 1
ATOM 9912 C CA . ASN B 1 609 ? 11.781 19.766 28.172 1 98.06 609 ASN B CA 1
ATOM 9913 C C . ASN B 1 609 ? 10.828 18.578 28.016 1 98.06 609 ASN B C 1
ATOM 9915 O O . ASN B 1 609 ? 10.125 18.219 28.969 1 98.06 609 ASN B O 1
ATOM 9919 N N . ASN B 1 610 ? 10.672 18.047 26.891 1 98.25 610 ASN B N 1
ATOM 9920 C CA . ASN B 1 610 ? 9.867 16.875 26.578 1 98.25 610 ASN B CA 1
ATOM 9921 C C . ASN B 1 610 ? 10.742 15.703 26.141 1 98.25 610 ASN B C 1
ATOM 9923 O O . ASN B 1 610 ? 10.969 15.508 24.938 1 98.25 610 ASN B O 1
ATOM 9927 N N . PRO B 1 611 ? 11.203 14.898 27.062 1 98.38 611 PRO B N 1
ATOM 9928 C CA . PRO B 1 611 ? 12.117 13.82 26.672 1 98.38 611 PRO B CA 1
ATOM 9929 C C . PRO B 1 611 ? 11.492 12.844 25.688 1 98.38 611 PRO B C 1
ATOM 9931 O O . PRO B 1 611 ? 10.305 12.523 25.797 1 98.38 611 PRO B O 1
ATOM 9934 N N . GLY B 1 612 ? 12.258 12.391 24.703 1 98.06 612 GLY B N 1
ATOM 9935 C CA . GLY B 1 612 ? 11.766 11.508 23.656 1 98.06 612 GLY B CA 1
ATOM 9936 C C . GLY B 1 612 ? 12.578 11.578 22.375 1 98.06 612 GLY B C 1
ATOM 9937 O O . GLY B 1 612 ? 13.641 12.211 22.344 1 98.06 612 GLY B O 1
ATOM 9938 N N . TYR B 1 613 ? 12.273 10.773 21.422 1 98.25 613 TYR B N 1
ATOM 9939 C CA . TYR B 1 613 ? 12.742 10.875 20.047 1 98.25 613 TYR B CA 1
ATOM 9940 C C . TYR B 1 613 ? 11.758 11.656 19.188 1 98.25 613 TYR B C 1
ATOM 9942 O O . TYR B 1 613 ? 10.641 11.203 18.922 1 98.25 613 TYR B O 1
ATOM 9950 N N . TRP B 1 614 ? 12.172 12.867 18.797 1 98.75 614 TRP B N 1
ATOM 9951 C CA . TRP B 1 614 ? 11.273 13.781 18.109 1 98.75 614 TRP B CA 1
ATOM 9952 C C . TRP B 1 614 ? 11.781 14.102 16.703 1 98.75 614 TRP B C 1
ATOM 9954 O O . TRP B 1 614 ? 12.977 14.352 16.516 1 98.75 614 TRP B O 1
ATOM 9964 N N . LEU B 1 615 ? 10.891 14.094 15.797 1 98.5 615 LEU B N 1
ATOM 9965 C CA . LEU B 1 615 ? 11.258 14.289 14.398 1 98.5 615 LEU B CA 1
ATOM 9966 C C . LEU B 1 615 ? 11.195 15.766 14.016 1 98.5 615 LEU B C 1
ATOM 9968 O O . LEU B 1 615 ? 10.25 16.469 14.375 1 98.5 615 LEU B O 1
ATOM 9972 N N . LEU B 1 616 ? 12.195 16.281 13.406 1 98.81 616 LEU B N 1
ATOM 9973 C CA . LEU B 1 616 ? 12.203 17.516 12.617 1 98.81 616 LEU B CA 1
ATOM 9974 C C . LEU B 1 616 ? 12.305 17.203 11.125 1 98.81 616 LEU B C 1
ATOM 9976 O O . LEU B 1 616 ? 13.258 16.562 10.688 1 98.81 616 LEU B O 1
ATOM 9980 N N . HIS B 1 617 ? 11.312 17.656 10.359 1 98.5 617 HIS B N 1
ATOM 9981 C CA . HIS B 1 617 ? 11.328 17.219 8.969 1 98.5 617 HIS B CA 1
ATOM 9982 C C . HIS B 1 617 ? 10.57 18.188 8.078 1 98.5 617 HIS B C 1
ATOM 9984 O O . HIS B 1 617 ? 9.789 19.016 8.562 1 98.5 617 HIS B O 1
ATOM 9990 N N . CYS B 1 618 ? 10.867 18.141 6.762 1 98.38 618 CYS B N 1
ATOM 9991 C CA . CYS B 1 618 ? 10.102 18.859 5.754 1 98.38 618 CYS B CA 1
ATOM 9992 C C . CYS B 1 618 ? 8.703 18.281 5.602 1 98.38 618 CYS B C 1
ATOM 9994 O O . CYS B 1 618 ? 8.539 17.062 5.492 1 98.38 618 CYS B O 1
ATOM 9996 N N . HIS B 1 619 ? 7.727 19.094 5.605 1 97.69 619 HIS B N 1
ATOM 9997 C CA . HIS B 1 619 ? 6.344 18.641 5.535 1 97.69 619 HIS B CA 1
ATOM 9998 C C . HIS B 1 619 ? 5.906 18.422 4.094 1 97.69 619 HIS B C 1
ATOM 10000 O O . HIS B 1 619 ? 4.758 18.047 3.836 1 97.69 619 HIS B O 1
ATOM 10006 N N . GLN B 1 620 ? 6.82 18.703 3.197 1 97.19 620 GLN B N 1
ATOM 10007 C CA . GLN B 1 620 ? 6.617 18.203 1.845 1 97.19 620 GLN B CA 1
ATOM 10008 C C . GLN B 1 620 ? 6.934 16.703 1.766 1 97.19 620 GLN B C 1
ATOM 10010 O O . GLN B 1 620 ? 8.094 16.312 1.875 1 97.19 620 GLN B O 1
ATOM 10015 N N . ILE B 1 621 ? 5.938 15.969 1.417 1 97.94 621 ILE B N 1
ATOM 10016 C CA . ILE B 1 621 ? 5.918 14.547 1.722 1 97.94 621 ILE B CA 1
ATOM 10017 C C . ILE B 1 621 ? 7 13.828 0.914 1 97.94 621 ILE B C 1
ATOM 10019 O O . ILE B 1 621 ? 7.641 12.898 1.407 1 97.94 621 ILE B O 1
ATOM 10023 N N . PHE B 1 622 ? 7.238 14.195 -0.322 1 97.19 622 PHE B N 1
ATOM 10024 C CA . PHE B 1 622 ? 8.211 13.508 -1.166 1 97.19 622 PHE B CA 1
ATOM 10025 C C . PHE B 1 622 ? 9.633 13.852 -0.739 1 97.19 622 PHE B C 1
ATOM 10027 O O . PHE B 1 622 ? 10.531 13.008 -0.82 1 97.19 622 PHE B O 1
ATOM 10034 N N . HIS B 1 623 ? 9.883 15.125 -0.254 1 97.25 623 HIS B N 1
ATOM 10035 C CA . HIS B 1 623 ? 11.18 15.484 0.303 1 97.25 623 HIS B CA 1
ATOM 10036 C C . HIS B 1 623 ? 11.461 14.703 1.585 1 97.25 623 HIS B C 1
ATOM 10038 O O . HIS B 1 623 ? 12.586 14.258 1.812 1 97.25 623 HIS B O 1
ATOM 10044 N N . HIS B 1 624 ? 10.438 14.586 2.326 1 97.12 624 HIS B N 1
ATOM 10045 C CA . HIS B 1 624 ? 10.539 13.805 3.555 1 97.12 624 HIS B CA 1
ATOM 10046 C C . HIS B 1 624 ? 10.898 12.352 3.258 1 97.12 624 HIS B C 1
ATOM 10048 O O . HIS B 1 624 ? 11.852 11.82 3.832 1 97.12 624 HIS B O 1
ATOM 10054 N N . LEU B 1 625 ? 10.227 11.727 2.312 1 96.81 625 LEU B N 1
ATOM 10055 C CA . LEU B 1 625 ? 10.43 10.32 1.979 1 96.81 625 LEU B CA 1
ATOM 10056 C C . LEU B 1 625 ? 11.789 10.109 1.319 1 96.81 625 LEU B C 1
ATOM 10058 O O . LEU B 1 625 ? 12.344 9.008 1.377 1 96.81 625 LEU B O 1
ATOM 10062 N N . ALA B 1 626 ? 12.305 11.188 0.728 1 96.88 626 ALA B N 1
ATOM 10063 C CA . ALA B 1 626 ? 13.594 11.086 0.045 1 96.88 626 ALA B CA 1
ATOM 10064 C C . ALA B 1 626 ? 14.742 11.359 1.009 1 96.88 626 ALA B C 1
ATOM 10066 O O . ALA B 1 626 ? 15.914 11.32 0.616 1 96.88 626 ALA B O 1
ATOM 10067 N N . GLY B 1 627 ? 14.461 11.719 2.299 1 97.12 627 GLY B N 1
ATOM 10068 C CA . GLY B 1 627 ? 15.539 11.688 3.279 1 97.12 627 GLY B CA 1
ATOM 10069 C C . GLY B 1 627 ? 15.625 12.953 4.109 1 97.12 627 GLY B C 1
ATOM 10070 O O . GLY B 1 627 ? 16.438 13.031 5.039 1 97.12 627 GLY B O 1
ATOM 10071 N N . MET B 1 628 ? 14.75 13.922 3.926 1 98.06 628 MET B N 1
ATOM 10072 C CA . MET B 1 628 ? 14.906 15.234 4.539 1 98.06 628 MET B CA 1
ATOM 10073 C C . MET B 1 628 ? 14.273 15.266 5.926 1 98.06 628 MET B C 1
ATOM 10075 O O . MET B 1 628 ? 13.266 15.945 6.141 1 98.06 628 MET B O 1
ATOM 10079 N N . GLU B 1 629 ? 14.875 14.633 6.836 1 98.31 629 GLU B N 1
ATOM 10080 C CA . GLU B 1 629 ? 14.438 14.594 8.227 1 98.31 629 GLU B CA 1
ATOM 10081 C C . GLU B 1 629 ? 15.617 14.359 9.172 1 98.31 629 GLU B C 1
ATOM 10083 O O . GLU B 1 629 ? 16.672 13.883 8.75 1 98.31 629 GLU B O 1
ATOM 10088 N N . VAL B 1 630 ? 15.492 14.727 10.375 1 98.69 630 VAL B N 1
ATOM 10089 C CA . VAL B 1 630 ? 16.453 14.445 11.438 1 98.69 630 VAL B CA 1
ATOM 10090 C C . VAL B 1 630 ? 15.703 14.18 12.75 1 98.69 630 VAL B C 1
ATOM 10092 O O . VAL B 1 630 ? 14.695 14.828 13.039 1 98.69 630 VAL B O 1
ATOM 10095 N N . THR B 1 631 ? 16.172 13.172 13.484 1 98.56 631 THR B N 1
ATOM 10096 C CA . THR B 1 631 ? 15.617 12.852 14.797 1 98.56 631 THR B CA 1
ATOM 10097 C C . THR B 1 631 ? 16.375 13.586 15.898 1 98.56 631 THR B C 1
ATOM 10099 O O . THR B 1 631 ? 17.609 13.547 15.945 1 98.56 631 THR B O 1
ATOM 10102 N N . LEU B 1 632 ? 15.656 14.258 16.766 1 98.69 632 LEU B N 1
ATOM 10103 C CA . LEU B 1 632 ? 16.219 14.836 17.984 1 98.69 632 LEU B CA 1
ATOM 10104 C C . LEU B 1 632 ? 15.961 13.945 19.188 1 98.69 632 LEU B C 1
ATOM 10106 O O . LEU B 1 632 ? 14.805 13.75 19.578 1 98.69 632 LEU B O 1
ATOM 10110 N N . GLN B 1 633 ? 17 13.359 19.672 1 98.44 633 GLN B N 1
ATOM 10111 C CA . GLN B 1 633 ? 16.859 12.648 20.938 1 98.44 633 GLN B CA 1
ATOM 10112 C C . GLN B 1 633 ? 17.016 13.602 22.125 1 98.44 633 GLN B C 1
ATOM 10114 O O . GLN B 1 633 ? 18.125 14.055 22.422 1 98.44 633 GLN B O 1
ATOM 10119 N N . VAL B 1 634 ? 15.969 13.875 22.797 1 98.62 634 VAL B N 1
ATOM 10120 C CA . VAL B 1 634 ? 15.984 14.781 23.938 1 98.62 634 VAL B CA 1
ATOM 10121 C C . VAL B 1 634 ? 16.078 13.969 25.234 1 98.62 634 VAL B C 1
ATOM 10123 O O . VAL B 1 634 ? 15.141 13.242 25.578 1 98.62 634 VAL B O 1
ATOM 10126 N N . GLY B 1 635 ? 17.125 14.141 25.922 1 98 635 GLY B N 1
ATOM 10127 C CA . GLY B 1 635 ? 17.375 13.32 27.094 1 98 635 GLY B CA 1
ATOM 10128 C C . GLY B 1 635 ? 17.828 11.914 26.75 1 98 635 GLY B C 1
ATOM 10129 O O . GLY B 1 635 ? 18.25 11.641 25.625 1 98 635 GLY B O 1
ATOM 10130 N N . GLU B 1 636 ? 17.828 11.102 27.766 1 94.44 636 GLU B N 1
ATOM 10131 C CA . GLU B 1 636 ? 18.141 9.68 27.641 1 94.44 636 GLU B CA 1
ATOM 10132 C C . GLU B 1 636 ? 16.891 8.82 27.781 1 94.44 636 GLU B C 1
ATOM 10134 O O . GLU B 1 636 ? 15.844 9.297 28.219 1 94.44 636 GLU B O 1
ATOM 10139 N N . VAL B 1 637 ? 17.062 7.621 27.344 1 89.31 637 VAL B N 1
ATOM 10140 C CA . VAL B 1 637 ? 15.914 6.715 27.375 1 89.31 637 VAL B CA 1
ATOM 10141 C C . VAL B 1 637 ? 15.359 6.641 28.797 1 89.31 637 VAL B C 1
ATOM 10143 O O . VAL B 1 637 ? 14.148 6.535 28.984 1 89.31 637 VAL B O 1
ATOM 10146 N N . SER B 1 638 ? 16.234 6.75 29.797 1 92.06 638 SER B N 1
ATOM 10147 C CA . SER B 1 638 ? 15.82 6.684 31.203 1 92.06 638 SER B CA 1
ATOM 10148 C C . SER B 1 638 ? 14.961 7.879 31.578 1 92.06 638 SER B C 1
ATOM 10150 O O . SER B 1 638 ? 14.219 7.828 32.562 1 92.06 638 SER B O 1
ATOM 10152 N N . ASP B 1 639 ? 15.016 8.977 30.812 1 95.62 639 ASP B N 1
ATOM 10153 C CA . ASP B 1 639 ? 14.242 10.188 31.078 1 95.62 639 ASP B CA 1
ATOM 10154 C C . ASP B 1 639 ? 12.844 10.086 30.469 1 95.62 639 ASP B C 1
ATOM 10156 O O . ASP B 1 639 ? 11.961 10.883 30.781 1 95.62 639 ASP B O 1
ATOM 10160 N N . MET B 1 640 ? 12.664 9.117 29.641 1 95.44 640 MET B N 1
ATOM 10161 C CA . MET B 1 640 ? 11.453 9.07 28.828 1 95.44 640 MET B CA 1
ATOM 10162 C C . MET B 1 640 ? 10.367 8.242 29.5 1 95.44 640 MET B C 1
ATOM 10164 O O . MET B 1 640 ? 10.664 7.262 30.188 1 95.44 640 MET B O 1
ATOM 10168 N N . PRO B 1 641 ? 9.148 8.625 29.328 1 94 641 PRO B N 1
ATOM 10169 C CA . PRO B 1 641 ? 8.062 7.812 29.875 1 94 641 PRO B CA 1
ATOM 10170 C C . PRO B 1 641 ? 8.039 6.395 29.312 1 94 641 PRO B C 1
ATOM 10172 O O . PRO B 1 641 ? 8.289 6.199 28.125 1 94 641 PRO B O 1
ATOM 10175 N N . LYS B 1 642 ? 7.699 5.449 30.156 1 93.25 642 LYS B N 1
ATOM 10176 C CA . LYS B 1 642 ? 7.59 4.062 29.703 1 93.25 642 LYS B CA 1
ATOM 10177 C C . LYS B 1 642 ? 6.324 3.854 28.891 1 93.25 642 LYS B C 1
ATOM 10179 O O . LYS B 1 642 ? 5.27 4.398 29.203 1 93.25 642 LYS B O 1
ATOM 10184 N N . PRO B 1 643 ? 6.449 3.102 27.812 1 94.56 643 PRO B N 1
ATOM 10185 C CA . PRO B 1 643 ? 5.219 2.764 27.078 1 94.56 643 PRO B CA 1
ATOM 10186 C C . PRO B 1 643 ? 4.324 1.802 27.859 1 94.56 643 PRO B C 1
ATOM 10188 O O . PRO B 1 643 ? 4.77 1.188 28.844 1 94.56 643 PRO B O 1
ATOM 10191 N N . PRO B 1 644 ? 3.086 1.663 27.516 1 95.12 644 PRO B N 1
ATOM 10192 C CA . PRO B 1 644 ? 2.203 0.686 28.156 1 95.12 644 PRO B CA 1
ATOM 10193 C C . PRO B 1 644 ? 2.721 -0.746 28.031 1 95.12 644 PRO B C 1
ATOM 10195 O O . PRO B 1 644 ? 3.537 -1.039 27.156 1 95.12 644 PRO B O 1
ATOM 10198 N N . GLU B 1 645 ? 2.219 -1.603 28.875 1 94.81 645 GLU B N 1
ATOM 10199 C CA . GLU B 1 645 ? 2.586 -3.016 28.859 1 94.81 645 GLU B CA 1
ATOM 10200 C C . GLU B 1 645 ? 2.238 -3.656 27.516 1 94.81 645 GLU B C 1
ATOM 10202 O O . GLU B 1 645 ? 1.184 -3.375 26.938 1 94.81 645 GLU B O 1
ATOM 10207 N N . ASN B 1 646 ? 3.1 -4.504 27.016 1 94.81 646 ASN B N 1
ATOM 10208 C CA . ASN B 1 646 ? 2.914 -5.281 25.797 1 94.81 646 ASN B CA 1
ATOM 10209 C C . ASN B 1 646 ? 2.818 -4.383 24.562 1 94.81 646 ASN B C 1
ATOM 10211 O O . ASN B 1 646 ? 2.092 -4.688 23.609 1 94.81 646 ASN B O 1
ATOM 10215 N N . PHE B 1 647 ? 3.504 -3.201 24.672 1 97.38 647 PHE B N 1
ATOM 10216 C CA . PHE B 1 647 ? 3.547 -2.318 23.516 1 97.38 647 PHE B CA 1
ATOM 10217 C C . PHE B 1 647 ? 4.094 -3.053 22.297 1 97.38 647 PHE B C 1
ATOM 10219 O O . PHE B 1 647 ? 5.078 -3.791 22.406 1 97.38 647 PHE B O 1
ATOM 10226 N N . PRO B 1 648 ? 3.445 -2.945 21.141 1 97.25 648 PRO B N 1
ATOM 10227 C CA . PRO B 1 648 ? 3.834 -3.736 19.969 1 97.25 648 PRO B CA 1
ATOM 10228 C C . PRO B 1 648 ? 5.301 -3.549 19.594 1 97.25 648 PRO B C 1
ATOM 10230 O O . PRO B 1 648 ? 5.82 -2.432 19.656 1 97.25 648 PRO B O 1
ATOM 10233 N N . ARG B 1 649 ? 5.93 -4.582 19.188 1 96.62 649 ARG B N 1
ATOM 10234 C CA . ARG B 1 649 ? 7.324 -4.578 18.766 1 96.62 649 ARG B CA 1
ATOM 10235 C C . ARG B 1 649 ? 7.445 -4.941 17.281 1 96.62 649 ARG B C 1
ATOM 10237 O O . ARG B 1 649 ? 6.539 -5.559 16.719 1 96.62 649 ARG B O 1
ATOM 10244 N N . CYS B 1 650 ? 8.469 -4.52 16.625 1 96.62 650 CYS B N 1
ATOM 10245 C CA . CYS B 1 650 ? 8.789 -4.879 15.258 1 96.62 650 CYS B CA 1
ATOM 10246 C C . CYS B 1 650 ? 10.297 -4.895 15.039 1 96.62 650 CYS B C 1
ATOM 10248 O O . CYS B 1 650 ? 11.055 -4.441 15.891 1 96.62 650 CYS B O 1
ATOM 10250 N N . GLY B 1 651 ? 10.734 -5.516 13.961 1 97.31 651 GLY B N 1
ATOM 10251 C CA . GLY B 1 651 ? 12.148 -5.609 13.633 1 97.31 651 GLY B CA 1
ATOM 10252 C C . GLY B 1 651 ? 12.484 -6.82 12.789 1 97.31 651 GLY B C 1
ATOM 10253 O O . GLY B 1 651 ? 11.602 -7.586 12.406 1 97.31 651 GLY B O 1
ATOM 10254 N N . ASP B 1 652 ? 13.75 -6.969 12.484 1 97.44 652 ASP B N 1
ATOM 10255 C CA . ASP B 1 652 ? 14.242 -8.047 11.633 1 97.44 652 ASP B CA 1
ATOM 10256 C C . ASP B 1 652 ? 14.062 -9.406 12.297 1 97.44 652 ASP B C 1
ATOM 10258 O O . ASP B 1 652 ? 14.086 -9.508 13.523 1 97.44 652 ASP B O 1
ATOM 10262 N N . PHE B 1 653 ? 13.789 -10.406 11.586 1 98.06 653 PHE B N 1
ATOM 10263 C CA . PHE B 1 653 ? 13.781 -11.805 12 1 98.06 653 PHE B CA 1
ATOM 10264 C C . PHE B 1 653 ? 14.695 -12.641 11.117 1 98.06 653 PHE B C 1
ATOM 10266 O O . PHE B 1 653 ? 14.297 -13.078 10.039 1 98.06 653 PHE B O 1
ATOM 10273 N N . LYS B 1 654 ? 15.898 -12.898 11.523 1 96.31 654 LYS B N 1
ATOM 10274 C CA . LYS B 1 654 ? 16.938 -13.633 10.797 1 96.31 654 LYS B CA 1
ATOM 10275 C C . LYS B 1 654 ? 17.562 -14.711 11.68 1 96.31 654 LYS B C 1
ATOM 10277 O O . LYS B 1 654 ? 18.734 -14.625 12.031 1 96.31 654 LYS B O 1
ATOM 10282 N N . PRO B 1 655 ? 16.766 -15.758 11.969 1 96.06 655 PRO B N 1
ATOM 10283 C CA . PRO B 1 655 ? 17.359 -16.828 12.766 1 96.06 655 PRO B CA 1
ATOM 10284 C C . PRO B 1 655 ? 18.594 -17.453 12.102 1 96.06 655 PRO B C 1
ATOM 10286 O O . PRO B 1 655 ? 18.797 -17.281 10.891 1 96.06 655 PRO B O 1
ATOM 10289 N N . LYS B 1 656 ? 19.406 -18.172 12.898 1 94.25 656 LYS B N 1
ATOM 10290 C CA . LYS B 1 656 ? 20.609 -18.812 12.367 1 94.25 656 LYS B CA 1
ATOM 10291 C C . LYS B 1 656 ? 20.266 -19.797 11.258 1 94.25 656 LYS B C 1
ATOM 10293 O O . LYS B 1 656 ? 19.234 -20.484 11.32 1 94.25 656 LYS B O 1
ATOM 10298 N N . ILE B 1 657 ? 21.078 -19.734 10.219 1 93.44 657 ILE B N 1
ATOM 10299 C CA . ILE B 1 657 ? 20.906 -20.703 9.141 1 93.44 657 ILE B CA 1
ATOM 10300 C C . ILE B 1 657 ? 21.281 -22.094 9.625 1 93.44 657 ILE B C 1
ATOM 10302 O O . ILE B 1 657 ? 22.438 -22.312 10.031 1 93.44 657 ILE B O 1
ATOM 10306 N N . GLN B 1 658 ? 20.359 -22.875 9.961 1 76.75 658 GLN B N 1
ATOM 10307 C CA . GLN B 1 658 ? 20.594 -24.203 10.523 1 76.75 658 GLN B CA 1
ATOM 10308 C C . GLN B 1 658 ? 20.609 -25.266 9.438 1 76.75 658 GLN B C 1
ATOM 10310 O O . GLN B 1 658 ? 19.562 -25.828 9.086 1 76.75 658 GLN B O 1
ATOM 10315 N N . PRO B 1 659 ? 21.625 -25.328 8.711 1 58.78 659 PRO B N 1
ATOM 10316 C CA . PRO B 1 659 ? 21.516 -26.469 7.809 1 58.78 659 PRO B CA 1
ATOM 10317 C C . PRO B 1 659 ? 21.312 -27.797 8.547 1 58.78 659 PRO B C 1
ATOM 10319 O O . PRO B 1 659 ? 21.766 -27.938 9.695 1 58.78 659 PRO B O 1
ATOM 10322 N N . PHE B 1 660 ? 20.188 -28.391 8.297 1 48.38 660 PHE B N 1
ATOM 10323 C CA . PHE B 1 660 ? 19.875 -29.672 8.922 1 48.38 660 PHE B CA 1
ATOM 10324 C C . PHE B 1 660 ? 21.109 -30.578 8.961 1 48.38 660 PHE B C 1
ATOM 10326 O O . PHE B 1 660 ? 21.812 -30.719 7.961 1 48.38 660 PHE B O 1
ATOM 10333 N N . THR B 1 661 ? 21.844 -30.422 10.078 1 43.12 661 THR B N 1
ATOM 10334 C CA . THR B 1 661 ? 22.641 -31.641 10.164 1 43.12 661 THR B CA 1
ATOM 10335 C C . THR B 1 661 ? 21.766 -32.875 9.906 1 43.12 661 THR B C 1
ATOM 10337 O O . THR B 1 661 ? 20.703 -33.031 10.516 1 43.12 661 THR B O 1
ATOM 10340 N N . LYS B 1 662 ? 22.094 -33.562 8.734 1 35.69 662 LYS B N 1
ATOM 10341 C CA . LYS B 1 662 ? 21.703 -34.969 8.641 1 35.69 662 LYS B CA 1
ATOM 10342 C C . LYS B 1 662 ? 21.969 -35.688 9.953 1 35.69 662 LYS B C 1
ATOM 10344 O O . LYS B 1 662 ? 23.062 -35.594 10.523 1 35.69 662 LYS B O 1
#

Nearest PDB structures (foldseek):
  3x1b-assembly1_B  TM=8.831E-01  e=2.280E-43  Lentinus
  5nq9-assembly1_C  TM=8.782E-01  e=2.873E-41  Trametes sanguinea
  1zpu-assembly5_E  TM=8.185E-01  e=2.018E-39  Saccharomyces cerevisiae
  5lwx-assembly1_A  TM=8.272E-01  e=5.252E-39  Aspergillus niger
  5lm8-assembly1_A  TM=8.235E-01  e=1.848E-37  Aspergillus niger

Organism: NCBI:txid103933

Foldseek 3Di:
DCPVDPPPPPPLQFAWWFDDDPALNRHDDPVVQQDDPVCVVDVQEDTQRRFGGADDPPDEGAHEEEWEKEWDWAQDPLVVVDDDLAQADSGDDSLHQHFQNQTEIFIATSSGFQHYEHEHEAFYKYKYKYAAQYDFDFWWKAWFLQQCFQHQLNRTADQASAPTAGHRDIDMDIDGRHAFFKTKMAINPACNLQRHGIYIYGYDYNLVPDPPSVQFRYHYSQQEKEKEFHASYDQVQQVLADQDDPGFNDGQEMDISSYWWGQDPVRDIDPTDFREDGGAAQGKYKHKYFYQYFAQWKKKKAKPPKWWFWQDKSGFGWDTDIKGIEIDDHRIMIITMTGRHDDFAKIKIKIFIDDPCVVSQYIGIHIYGYPPYDNDDPDDDDGSPDDDDDAAYEDAFDLCVPPDPRYDYQVNIFGPDDDDLQLLDPDFPAEAEKEKAKAWDDPCVDPDPPHHAFWHPNYNPTTIFIEIQLEFADRAFHHCLACVVQDDPLQEAEQVRHHPVDDHPHRYYGHFEDEDEAQTKYKYKYFYQHQDFPGWFKKFKHSWKKFWFDADQPQGARDPPDSDRAIDPVVVVVCVVVVNTGTDSDGTTIHRIHTHHHRIMTMIITTRNRAGWMKIATSNSSNRSSGGIHIYGYDDSVPHNDDDPPRDIGGDDDDDPDPPPD/DCPVPCPPPPPLQFAWWFADDPALNRHDDPVVQQDDPVCVVDVQEDTQRRFGGADDPPDEGAHEEEWEKEWDWAQDPLVVPDDDLAQADQGDDSLHQHFQNQTEIFIATSSGFQHYEHEHEAFYKYKYKYAAQYDFDFWWKAWFLQQCFQHQLNRTADQASAPTAGHRDIDMDIDGRHAFFKTKMAINPACNLQRHGIYIYGYDYNLVPDPPSVQFRYHYSQQEKEKEFHASYDQVQQVLADQDDPGFNDGQEMDISSYWWGQDPVRDIDPTDFREDGGAAQGKYKHKYFYQYFAQWKKKKAKPPKWWFWQDKSGFGWDTDIKGIEIDDHRIMIITMTGRHDDFAKIKIKIFIDDPCVVSQYIGIHIYGYPPYDNDHPDDDDGSPDDDDDAAYEDAFDLCVPPDPRYDYQVNIFGPDDDDLQLLDPDFPAEAEKEKAKAWDDPCVDPDPPHHAFWHPRHNPTTIFIEIQLEFADRAFHHCLACVVQDDPLQEAEQVRHHPVDDHPHRYYGHFEDEDEAFTKYKYKYFYQHQDFPGWFKKFKHSWKKFWFAKDQPQGARDPVDSDRAIDPVVVVVCVVVVNTGTDSDGTTIHRIHTHHHRIMTMIITTRNRAGWMKIATSNSSNRSSGGIHIYGYDDSVPHNDDDPPRDIGGDDDDDPDDPPD